Protein 8CXJ (pdb70)

InterPro domains:
  IPR003598 Immunoglobulin subtype 2 [SM00408] (158-222)
  IPR003598 Immunoglobulin subtype 2 [SM00408] (250-306)
  IPR003598 Immunoglobulin subtype 2 [SM00408] (339-403)
  IPR003599 Immunoglobulin domain subtype [SM00409] (40-141)
  IPR003599 Immunoglobulin domain subtype [SM00409] (152-234)
  IPR003599 Immunoglobulin domain subtype [SM00409] (244-318)
  IPR003599 Immunoglobulin domain subtype [SM00409] (333-415)
  IPR007110 Immunoglobulin-like domain [PS50835] (145-232)
  IPR007110 Immunoglobulin-like domain [PS50835] (237-317)
  IPR007110 Immunoglobulin-like domain [PS50835] (323-413)
  IPR013106 Immunoglobulin V-set domain [PF07686] (39-140)
  IPR013151 Immunoglobulin-like beta-sandwich domain [PF00047] (335-407)
  IPR013783 Immunoglobulin-like fold [G3DSA:2.60.40.10] (33-141)
  IPR013783 Immunoglobulin-like fold [G3DSA:2.60.40.10] (143-235)
  IPR013783 Immunoglobulin-like fold [G3DSA:2.60.40.10] (236-316)
  IPR013783 Immunoglobulin-like fold [G3DSA:2.60.40.10] (324-419)
  IPR036179 Immunoglobulin-like domain superfamily [SSF48726] (35-141)
  IPR036179 Immunoglobulin-like domain superfamily [SSF48726] (143-234)
  IPR036179 Immunoglobulin-like domain superfamily [SSF48726] (237-319)
  IPR036179 Immunoglobulin-like domain superfamily [SSF48726] (324-411)

Organism: Homo sapiens (NCBI:txid9606)

Structure (mmCIF, N/CA/C/O backbone):
data_8CXJ
#
_entry.id   8CXJ
#
_cell.length_a   76.962
_cell.length_b   76.962
_cell.length_c   334.849
_cell.angle_alpha   90.000
_cell.angle_beta   90.000
_cell.angle_gamma   90.000
#
_symmetry.space_group_name_H-M   'P 43'
#
loop_
_entity.id
_entity.type
_entity.pdbx_description
1 polymer 'Carcinoembryonic antigen-related cell adhesion molecule 1'
2 polymer 'Surface protein R28'
3 non-polymer GLYCEROL
4 non-polymer 'SULFATE ION'
5 non-polymer 'CHLORIDE ION'
6 water water
#
loop_
_atom_site.group_PDB
_atom_site.id
_atom_site.type_symbol
_atom_site.label_atom_id
_atom_site.label_alt_id
_atom_site.label_comp_id
_atom_site.label_asym_id
_atom_site.label_entity_id
_atom_site.label_seq_id
_atom_site.pdbx_PDB_ins_code
_atom_site.Cartn_x
_atom_site.Cartn_y
_atom_site.Cartn_z
_atom_site.occupancy
_atom_site.B_iso_or_equiv
_atom_site.auth_seq_id
_atom_site.auth_comp_id
_atom_site.auth_asym_id
_atom_site.auth_atom_id
_atom_site.pdbx_PDB_model_num
ATOM 1 N N . GLN A 1 3 ? 18.46661 -7.81088 51.50098 1.000 91.92039 1 GLN A N 1
ATOM 2 C CA . GLN A 1 3 ? 17.84288 -9.05667 51.06757 1.000 94.88460 1 GLN A CA 1
ATOM 3 C C . GLN A 1 3 ? 18.89252 -10.05981 50.58933 1.000 99.51142 1 GLN A C 1
ATOM 4 O O . GLN A 1 3 ? 19.01726 -11.14697 51.15453 1.000 102.55277 1 GLN A O 1
ATOM 10 N N . LEU A 1 4 ? 19.63622 -9.69432 49.54462 1.000 93.65124 2 LEU A N 1
ATOM 11 C CA . LEU A 1 4 ? 20.67827 -10.56806 49.01662 1.000 86.72970 2 LEU A CA 1
ATOM 12 C C . LEU A 1 4 ? 21.73485 -10.81568 50.08506 1.000 89.15989 2 LEU A C 1
ATOM 13 O O . LEU A 1 4 ? 22.32695 -9.87152 50.61760 1.000 92.78702 2 LEU A O 1
ATOM 18 N N . THR A 1 5 ? 21.96985 -12.08953 50.39480 1.000 91.16290 3 THR A N 1
ATOM 19 C CA . THR A 1 5 ? 22.89630 -12.47721 51.44737 1.000 92.29043 3 THR A CA 1
ATOM 20 C C . THR A 1 5 ? 23.77581 -13.62538 50.97051 1.000 93.38757 3 THR A C 1
ATOM 21 O O . THR A 1 5 ? 23.40600 -14.39802 50.08126 1.000 91.33349 3 THR A O 1
ATOM 25 N N . THR A 1 6 ? 24.95101 -13.73041 51.59074 1.000 96.14681 4 THR A N 1
ATOM 26 C CA . THR A 1 6 ? 25.91584 -14.78671 51.31761 1.000 91.07989 4 THR A CA 1
ATOM 27 C C . THR A 1 6 ? 26.30557 -15.48360 52.61446 1.000 95.53822 4 THR A C 1
ATOM 28 O O . THR A 1 6 ? 26.44048 -14.84230 53.66117 1.000 103.79971 4 THR A O 1
ATOM 32 N N . GLU A 1 7 ? 26.48643 -16.80141 52.53531 1.000 108.66993 5 GLU A N 1
ATOM 33 C CA . GLU A 1 7 ? 26.78388 -17.63967 53.69006 1.000 101.72145 5 GLU A CA 1
ATOM 34 C C . GLU A 1 7 ? 28.04463 -18.44385 53.41639 1.000 101.71319 5 GLU A C 1
ATOM 35 O O . GLU A 1 7 ? 28.13391 -19.13144 52.39452 1.000 113.36853 5 GLU A O 1
ATOM 41 N N . SER A 1 8 ? 29.01053 -18.36634 54.32770 1.000 88.32163 6 SER A N 1
ATOM 42 C CA . SER A 1 8 ? 30.24805 -19.12639 54.20343 1.000 95.49229 6 SER A CA 1
ATOM 43 C C . SER A 1 8 ? 30.05708 -20.49270 54.84967 1.000 107.47287 6 SER A C 1
ATOM 44 O O . SER A 1 8 ? 29.72953 -20.58310 56.03719 1.000 101.43827 6 SER A O 1
ATOM 47 N N . MET A 1 9 ? 30.26299 -21.55225 54.07377 1.000 113.16019 7 MET A N 1
ATOM 48 C CA . MET A 1 9 ? 30.12390 -22.91963 54.57580 1.000 108.66077 7 MET A CA 1
ATOM 49 C C . MET A 1 9 ? 31.39673 -23.71211 54.32302 1.000 101.16396 7 MET A C 1
ATOM 50 O O . MET A 1 9 ? 31.64859 -24.14326 53.18414 1.000 110.70333 7 MET A O 1
ATOM 55 N N . PRO A 1 10 ? 32.22399 -23.93965 55.34593 1.000 98.18679 8 PRO A N 1
ATOM 56 C CA . PRO A 1 10 ? 32.08239 -23.45589 56.72477 1.000 96.81364 8 PRO A CA 1
ATOM 57 C C . PRO A 1 10 ? 32.61818 -22.03780 56.87919 1.000 103.59163 8 PRO A C 1
ATOM 58 O O . PRO A 1 10 ? 33.42951 -21.59749 56.06871 1.000 105.00356 8 PRO A O 1
ATOM 62 N N . PHE A 1 11 ? 32.19583 -21.29502 57.90464 1.000 105.66590 9 PHE A N 1
ATOM 63 C CA . PHE A 1 11 ? 32.74396 -19.96145 58.11681 1.000 102.70989 9 PHE A CA 1
ATOM 64 C C . PHE A 1 11 ? 34.17896 -20.00737 58.62533 1.000 100.37851 9 PHE A C 1
ATOM 65 O O . PHE A 1 11 ? 34.93270 -19.05171 58.41269 1.000 100.03952 9 PHE A O 1
ATOM 73 N N . ASN A 1 12 ? 34.58162 -21.10346 59.25946 1.000 94.69829 10 ASN A N 1
ATOM 74 C CA . ASN A 1 12 ? 35.95904 -21.31600 59.68346 1.000 109.53582 10 ASN A CA 1
ATOM 75 C C . ASN A 1 12 ? 36.51114 -22.49516 58.90074 1.000 112.40942 10 ASN A C 1
ATOM 76 O O . ASN A 1 12 ? 36.03026 -23.62314 59.05177 1.000 119.64655 10 ASN A O 1
ATOM 81 N N . VAL A 1 13 ? 37.51235 -22.23553 58.06733 1.000 115.73102 11 VAL A N 1
ATOM 82 C CA . VAL A 1 13 ? 38.05023 -23.22611 57.14523 1.000 109.99547 11 VAL A CA 1
ATOM 83 C C . VAL A 1 13 ? 39.47676 -23.54923 57.56078 1.000 114.59397 11 VAL A C 1
ATOM 84 O O . VAL A 1 13 ? 40.27320 -22.64144 57.82762 1.000 112.56865 11 VAL A O 1
ATOM 88 N N . ALA A 1 14 ? 39.79640 -24.83814 57.62115 1.000 110.45896 12 ALA A N 1
ATOM 89 C CA . ALA A 1 14 ? 41.16800 -25.25648 57.85599 1.000 109.72387 12 ALA A CA 1
ATOM 90 C C . ALA A 1 14 ? 41.98873 -25.06652 56.58739 1.000 131.14662 12 ALA A C 1
ATOM 91 O O . ALA A 1 14 ? 41.48270 -25.20391 55.46976 1.000 130.69070 12 ALA A O 1
ATOM 93 N N . GLU A 1 15 ? 43.26505 -24.73697 56.76916 1.000 127.88928 13 GLU A N 1
ATOM 94 C CA . GLU A 1 15 ? 44.14027 -24.50313 55.62876 1.000 120.71165 13 GLU A CA 1
ATOM 95 C C . GLU A 1 15 ? 44.23603 -25.75728 54.76743 1.000 121.11541 13 GLU A C 1
ATOM 96 O O . GLU A 1 15 ? 44.55588 -26.84316 55.25975 1.000 128.21574 13 GLU A O 1
ATOM 102 N N . GLY A 1 16 ? 43.95876 -25.60164 53.47354 1.000 117.09020 14 GLY A N 1
ATOM 103 C CA . GLY A 1 16 ? 43.96110 -26.71107 52.54311 1.000 126.24614 14 GLY A CA 1
ATOM 104 C C . GLY A 1 16 ? 42.61748 -27.36530 52.29542 1.000 130.48414 14 GLY A C 1
ATOM 105 O O . GLY A 1 16 ? 42.53898 -28.27800 51.46172 1.000 116.35973 14 GLY A O 1
ATOM 106 N N . LYS A 1 17 ? 41.56251 -26.93465 52.98342 1.000 130.26642 15 LYS A N 1
ATOM 107 C CA . LYS A 1 17 ? 40.23347 -27.50658 52.81597 1.000 124.77311 15 LYS A CA 1
ATOM 108 C C . LYS A 1 17 ? 39.43855 -26.67877 51.80234 1.000 118.17670 15 LYS A C 1
ATOM 109 O O . LYS A 1 17 ? 40.01045 -25.94835 50.98862 1.000 111.70215 15 LYS A O 1
ATOM 115 N N . GLU A 1 18 ? 38.11132 -26.78156 51.84557 1.000 112.53283 16 GLU A N 1
ATOM 116 C CA . GLU A 1 18 ? 37.23285 -26.12685 50.88895 1.000 105.91467 16 GLU A CA 1
ATOM 117 C C . GLU A 1 18 ? 36.20853 -25.28166 51.63075 1.000 105.30939 16 GLU A C 1
ATOM 118 O O . GLU A 1 18 ? 35.82644 -25.59027 52.76217 1.000 108.17013 16 GLU A O 1
ATOM 124 N N . VAL A 1 19 ? 35.77016 -24.20671 50.98154 1.000 96.19871 17 VAL A N 1
ATOM 125 C CA . VAL A 1 19 ? 34.71070 -23.34972 51.50134 1.000 81.18958 17 VAL A CA 1
ATOM 126 C C . VAL A 1 19 ? 33.77847 -22.99946 50.34958 1.000 97.23151 17 VAL A C 1
ATOM 127 O O . VAL A 1 19 ? 34.23770 -22.64890 49.25702 1.000 99.47253 17 VAL A O 1
ATOM 131 N N . LEU A 1 20 ? 32.47167 -23.10967 50.58420 1.000 89.15077 18 LEU A N 1
ATOM 132 C CA . LEU A 1 20 ? 31.46300 -22.79347 49.57779 1.000 90.46151 18 LEU A CA 1
ATOM 133 C C . LEU A 1 20 ? 30.65293 -21.60356 50.07796 1.000 95.31452 18 LEU A C 1
ATOM 134 O O . LEU A 1 20 ? 29.95945 -21.70137 51.09692 1.000 111.05710 18 LEU A O 1
ATOM 139 N N . LEU A 1 21 ? 30.75749 -20.47802 49.37295 1.000 88.22249 19 LEU A N 1
ATOM 140 C CA . LEU A 1 21 ? 30.02712 -19.25764 49.71576 1.000 95.67874 19 LEU A CA 1
ATOM 141 C C . LEU A 1 21 ? 28.66603 -19.28805 49.02706 1.000 100.10039 19 LEU A C 1
ATOM 142 O O . LEU A 1 21 ? 28.54553 -18.96228 47.84258 1.000 97.78141 19 LEU A O 1
ATOM 147 N N . LEU A 1 22 ? 27.63890 -19.68900 49.77222 1.000 92.91272 20 LEU A N 1
ATOM 148 C CA . LEU A 1 22 ? 26.28501 -19.78200 49.24257 1.000 93.01090 20 LEU A CA 1
ATOM 149 C C . LEU A 1 22 ? 25.60557 -18.42253 49.15035 1.000 95.36555 20 LEU A C 1
ATOM 150 O O . LEU A 1 22 ? 25.85681 -17.51771 49.94725 1.000 98.26800 20 LEU A O 1
ATOM 155 N N . VAL A 1 23 ? 24.73107 -18.29666 48.15854 1.000 102.84733 21 VAL A N 1
ATOM 156 C CA . VAL A 1 23 ? 23.92385 -17.10640 47.92866 1.000 95.59584 21 VAL A CA 1
ATOM 157 C C . VAL A 1 23 ? 22.46796 -17.52425 48.08271 1.000 97.17479 21 VAL A C 1
ATOM 158 O O . VAL A 1 23 ? 22.08815 -18.62044 47.65590 1.000 110.83100 21 VAL A O 1
ATOM 162 N N . HIS A 1 24 ? 21.65309 -16.66751 48.70118 1.000 78.13669 22 HIS A N 1
ATOM 163 C CA . HIS A 1 24 ? 20.27396 -17.06363 48.97017 1.000 108.19320 22 HIS A CA 1
ATOM 164 C C . HIS A 1 24 ? 19.24031 -16.24142 48.20734 1.000 112.56570 22 HIS A C 1
ATOM 165 O O . HIS A 1 24 ? 18.71415 -16.70241 47.18911 1.000 128.65865 22 HIS A O 1
ATOM 172 N N . ASN A 1 25 ? 18.92964 -15.03819 48.68258 1.000 81.82897 23 ASN A N 1
ATOM 173 C CA . ASN A 1 25 ? 17.92241 -14.20298 48.03397 1.000 97.51427 23 ASN A CA 1
ATOM 174 C C . ASN A 1 25 ? 18.35451 -13.68851 46.66437 1.000 97.41556 23 ASN A C 1
ATOM 175 O O . ASN A 1 25 ? 18.44273 -12.47486 46.45188 1.000 96.46595 23 ASN A O 1
ATOM 180 N N . LEU A 1 26 ? 18.61385 -14.60194 45.73117 1.000 101.35363 24 LEU A N 1
ATOM 181 C CA . LEU A 1 26 ? 18.96309 -14.20861 44.37356 1.000 97.41619 24 LEU A CA 1
ATOM 182 C C . LEU A 1 26 ? 17.76435 -13.54618 43.69342 1.000 98.65517 24 LEU A C 1
ATOM 183 O O . LEU A 1 26 ? 16.63139 -14.01652 43.83580 1.000 110.80636 24 LEU A O 1
ATOM 188 N N . PRO A 1 27 ? 17.98156 -12.46457 42.94582 1.000 88.37659 25 PRO A N 1
ATOM 189 C CA . PRO A 1 27 ? 16.86321 -11.74154 42.32535 1.000 96.08900 25 PRO A CA 1
ATOM 190 C C . PRO A 1 27 ? 16.13406 -12.57011 41.27689 1.000 103.21642 25 PRO A C 1
ATOM 191 O O . PRO A 1 27 ? 16.53787 -13.67170 40.89751 1.000 93.67977 25 PRO A O 1
ATOM 195 N N . GLN A 1 28 ? 15.02733 -11.99540 40.80182 1.000 107.60267 26 GLN A N 1
ATOM 196 C CA . GLN A 1 28 ? 14.11287 -12.66417 39.88459 1.000 116.12207 26 GLN A CA 1
ATOM 197 C C . GLN A 1 28 ? 14.73894 -12.83088 38.50272 1.000 120.93368 26 GLN A C 1
ATOM 198 O O . GLN A 1 28 ? 15.10341 -13.94722 38.12033 1.000 119.88425 26 GLN A O 1
ATOM 204 N N . GLN A 1 29 ? 14.86195 -11.74308 37.74232 1.000 114.07181 27 GLN A N 1
ATOM 205 C CA . GLN A 1 29 ? 15.50465 -11.77181 36.43427 1.000 107.18257 27 GLN A CA 1
ATOM 206 C C . GLN A 1 29 ? 16.95430 -11.32989 36.57657 1.000 101.31701 27 GLN A C 1
ATOM 207 O O . GLN A 1 29 ? 17.23848 -10.30727 37.20915 1.000 107.12069 27 GLN A O 1
ATOM 213 N N . LEU A 1 30 ? 17.86393 -12.09588 35.97833 1.000 112.35156 28 LEU A N 1
ATOM 214 C CA . LEU A 1 30 ? 19.29035 -11.92254 36.19978 1.000 106.47294 28 LEU A CA 1
ATOM 215 C C . LEU A 1 30 ? 20.03588 -11.82927 34.87576 1.000 100.97132 28 LEU A C 1
ATOM 216 O O . LEU A 1 30 ? 19.58229 -12.32409 33.84084 1.000 103.51867 28 LEU A O 1
ATOM 221 N N . PHE A 1 31 ? 21.19795 -11.18709 34.93084 1.000 90.98268 29 PHE A N 1
ATOM 222 C CA . PHE A 1 31 ? 22.09237 -11.04670 33.78987 1.000 81.53656 29 PHE A CA 1
ATOM 223 C C . PHE A 1 31 ? 23.46189 -11.66310 34.02982 1.000 84.35465 29 PHE A C 1
ATOM 224 O O . PHE A 1 31 ? 24.05170 -12.21792 33.09922 1.000 92.49068 29 PHE A O 1
ATOM 232 N N . GLY A 1 32 ? 23.98660 -11.58269 35.24821 1.000 86.14812 30 GLY A N 1
ATOM 233 C CA . GLY A 1 32 ? 25.26000 -12.21263 35.55740 1.000 84.42882 30 GLY A CA 1
ATOM 234 C C . GLY A 1 32 ? 25.63555 -11.99821 37.00879 1.000 95.09730 30 GLY A C 1
ATOM 235 O O . GLY A 1 32 ? 25.05401 -11.16528 37.71210 1.000 94.90100 30 GLY A O 1
ATOM 236 N N . TYR A 1 33 ? 26.63236 -12.76870 37.44788 1.000 95.30111 31 TYR A N 1
ATOM 237 C CA . TYR A 1 33 ? 27.19495 -12.65262 38.78629 1.000 84.02796 31 TYR A CA 1
ATOM 238 C C . TYR A 1 33 ? 28.69268 -12.40714 38.68145 1.000 84.03028 31 TYR A C 1
ATOM 239 O O . TYR A 1 33 ? 29.33614 -12.81195 37.70911 1.000 88.71149 31 TYR A O 1
ATOM 248 N N . SER A 1 34 ? 29.24699 -11.74160 39.69091 1.000 77.50146 32 SER A N 1
ATOM 249 C CA . SER A 1 34 ? 30.68876 -11.56204 39.76955 1.000 82.47783 32 SER A CA 1
ATOM 250 C C . SER A 1 34 ? 31.11667 -11.55022 41.23011 1.000 76.70137 32 SER A C 1
ATOM 251 O O . SER A 1 34 ? 30.48527 -10.89246 42.06131 1.000 76.85236 32 SER A O 1
ATOM 254 N N . TRP A 1 35 ? 32.19147 -12.27471 41.53294 1.000 78.67478 33 TRP A N 1
ATOM 255 C CA . TRP A 1 35 ? 32.75901 -12.32641 42.87219 1.000 77.14052 33 TRP A CA 1
ATOM 256 C C . TRP A 1 35 ? 34.04749 -11.51641 42.91304 1.000 76.93142 33 TRP A C 1
ATOM 257 O O . TRP A 1 35 ? 34.85681 -11.57349 41.98331 1.000 80.65599 33 TRP A O 1
ATOM 268 N N . TYR A 1 36 ? 34.23487 -10.76570 43.99567 1.000 82.92427 34 TYR A N 1
ATOM 269 C CA . TYR A 1 36 ? 35.38545 -9.88634 44.15924 1.000 79.56307 34 TYR A CA 1
ATOM 270 C C . TYR A 1 36 ? 36.00381 -10.12043 45.52838 1.000 87.33081 34 TYR A C 1
ATOM 271 O O . TYR A 1 36 ? 35.28369 -10.21092 46.52751 1.000 87.09962 34 TYR A O 1
ATOM 280 N N . LYS A 1 37 ? 37.32932 -10.22679 45.57533 1.000 90.67808 35 LYS A N 1
ATOM 281 C CA . LYS A 1 37 ? 38.02202 -10.25221 46.85693 1.000 80.40399 35 LYS A CA 1
ATOM 282 C C . LYS A 1 37 ? 38.04055 -8.85562 47.46776 1.000 92.62357 35 LYS A C 1
ATOM 283 O O . LYS A 1 37 ? 38.41100 -7.88043 46.80589 1.000 85.72805 35 LYS A O 1
ATOM 289 N N . GLY A 1 38 ? 37.64000 -8.75817 48.72872 1.000 98.15266 36 GLY A N 1
ATOM 290 C CA . GLY A 1 38 ? 37.55225 -7.48500 49.41576 1.000 91.43284 36 GLY A CA 1
ATOM 291 C C . GLY A 1 38 ? 36.10831 -7.07253 49.64344 1.000 84.03071 36 GLY A C 1
ATOM 292 O O . GLY A 1 38 ? 35.16127 -7.79629 49.33169 1.000 81.93353 36 GLY A O 1
ATOM 293 N N . GLU A 1 39 ? 35.95924 -5.87557 50.20607 1.000 87.64606 37 GLU A N 1
ATOM 294 C CA . GLU A 1 39 ? 34.65061 -5.33141 50.53964 1.000 92.79406 37 GLU A CA 1
ATOM 295 C C . GLU A 1 39 ? 34.11920 -4.37340 49.48001 1.000 82.88223 37 GLU A C 1
ATOM 296 O O . GLU A 1 39 ? 33.08205 -3.73970 49.69865 1.000 85.16869 37 GLU A O 1
ATOM 302 N N . ARG A 1 40 ? 34.80042 -4.25197 48.34217 1.000 81.64203 38 ARG A N 1
ATOM 303 C CA . ARG A 1 40 ? 34.40752 -3.32201 47.29588 1.000 85.50585 38 ARG A CA 1
ATOM 304 C C . ARG A 1 40 ? 34.39226 -4.03489 45.95209 1.000 87.98850 38 ARG A C 1
ATOM 305 O O . ARG A 1 40 ? 35.14661 -4.98304 45.72375 1.000 74.11030 38 ARG A O 1
ATOM 313 N N . VAL A 1 41 ? 33.51666 -3.57049 45.06653 1.000 82.44537 39 VAL A N 1
ATOM 314 C CA . VAL A 1 41 ? 33.42379 -4.09179 43.70612 1.000 84.14988 39 VAL A CA 1
ATOM 315 C C . VAL A 1 41 ? 34.46272 -3.38020 42.84607 1.000 80.16215 39 VAL A C 1
ATOM 316 O O . VAL A 1 41 ? 34.30331 -2.20853 42.50032 1.000 93.38860 39 VAL A O 1
ATOM 320 N N . ASP A 1 42 ? 35.53283 -4.09124 42.50304 1.000 79.01771 40 ASP A N 1
ATOM 321 C CA . ASP A 1 42 ? 36.62475 -3.52784 41.72162 1.000 88.18402 40 ASP A CA 1
ATOM 322 C C . ASP A 1 42 ? 37.07084 -4.54222 40.68256 1.000 92.45395 40 ASP A C 1
ATOM 323 O O . ASP A 1 42 ? 37.37374 -5.68830 41.02508 1.000 89.83988 40 ASP A O 1
ATOM 328 N N . GLY A 1 43 ? 37.10973 -4.11701 39.41680 1.000 80.64468 41 GLY A N 1
ATOM 329 C CA . GLY A 1 43 ? 37.47324 -5.03121 38.34693 1.000 79.32113 41 GLY A CA 1
ATOM 330 C C . GLY A 1 43 ? 38.86160 -5.61777 38.50823 1.000 87.26811 41 GLY A C 1
ATOM 331 O O . GLY A 1 43 ? 39.12177 -6.73869 38.06265 1.000 93.23418 41 GLY A O 1
ATOM 332 N N . ASN A 1 44 ? 39.77243 -4.87357 39.14051 1.000 80.19567 42 ASN A N 1
ATOM 333 C CA . ASN A 1 44 ? 41.12159 -5.37094 39.38187 1.000 88.45032 42 ASN A CA 1
ATOM 334 C C . ASN A 1 44 ? 41.15955 -6.45167 40.45186 1.000 89.77108 42 ASN A C 1
ATOM 335 O O . ASN A 1 44 ? 42.19196 -7.11338 40.60479 1.000 91.70808 42 ASN A O 1
ATOM 340 N N . ARG A 1 45 ? 40.06401 -6.64270 41.18777 1.000 97.79582 43 ARG A N 1
ATOM 341 C CA . ARG A 1 45 ? 39.96526 -7.66684 42.21987 1.000 93.40559 43 ARG A CA 1
ATOM 342 C C . ARG A 1 45 ? 38.89145 -8.69959 41.90278 1.000 93.24809 43 ARG A C 1
ATOM 343 O O . ARG A 1 45 ? 38.49751 -9.46576 42.79160 1.000 85.13987 43 ARG A O 1
ATOM 351 N N . GLN A 1 46 ? 38.41029 -8.73617 40.66169 1.000 83.72593 44 GLN A N 1
ATOM 352 C CA . GLN A 1 46 ? 37.37802 -9.68321 40.25979 1.000 78.76710 44 GLN A CA 1
ATOM 353 C C . GLN A 1 46 ? 37.93020 -11.10298 40.26946 1.000 83.85186 44 GLN A C 1
ATOM 354 O O . GLN A 1 46 ? 38.86500 -11.42012 39.52617 1.000 80.75891 44 GLN A O 1
ATOM 360 N N . ILE A 1 47 ? 37.35528 -11.95696 41.11598 1.000 99.36765 45 ILE A N 1
ATOM 361 C CA . ILE A 1 47 ? 37.77542 -13.35370 41.15903 1.000 92.11430 45 ILE A CA 1
ATOM 362 C C . ILE A 1 47 ? 37.32187 -14.08384 39.90022 1.000 92.46181 45 ILE A C 1
ATOM 363 O O . ILE A 1 47 ? 38.13731 -14.62713 39.14633 1.000 90.03141 45 ILE A O 1
ATOM 368 N N . VAL A 1 48 ? 36.01042 -14.09992 39.65208 1.000 93.68029 46 VAL A N 1
ATOM 369 C CA . VAL A 1 48 ? 35.43140 -14.83469 38.53365 1.000 91.00239 46 VAL A CA 1
ATOM 370 C C . VAL A 1 48 ? 34.11847 -14.16378 38.14687 1.000 88.95861 46 VAL A C 1
ATOM 371 O O . VAL A 1 48 ? 33.51515 -13.43330 38.93645 1.000 93.60093 46 VAL A O 1
ATOM 375 N N . GLY A 1 49 ? 33.67569 -14.41261 36.92420 1.000 84.27045 47 GLY A N 1
ATOM 376 C CA . GLY A 1 49 ? 32.40748 -13.88108 36.44901 1.000 70.52676 47 GLY A CA 1
ATOM 377 C C . GLY A 1 49 ? 31.57683 -14.92311 35.73438 1.000 69.66668 47 GLY A C 1
ATOM 378 O O . GLY A 1 49 ? 32.10356 -15.75172 34.99392 1.000 93.39895 47 GLY A O 1
ATOM 379 N N . TYR A 1 50 ? 30.26628 -14.87691 35.97134 1.000 69.53226 48 TYR A N 1
ATOM 380 C CA . TYR A 1 50 ? 29.31276 -15.78569 35.34723 1.000 75.36674 48 TYR A CA 1
ATOM 381 C C . TYR A 1 50 ? 28.29825 -14.98086 34.55054 1.000 81.56226 48 TYR A C 1
ATOM 382 O O . TYR A 1 50 ? 27.76673 -13.98301 35.04547 1.000 90.35344 48 TYR A O 1
ATOM 391 N N . ALA A 1 51 ? 28.03722 -15.41433 33.32117 1.000 86.85738 49 ALA A N 1
ATOM 392 C CA . ALA A 1 51 ? 27.07298 -14.77408 32.43668 1.000 87.96840 49 ALA A CA 1
ATOM 393 C C . ALA A 1 51 ? 25.85779 -15.67576 32.26757 1.000 87.94616 49 ALA A C 1
ATOM 394 O O . ALA A 1 51 ? 25.99989 -16.85558 31.92803 1.000 80.88547 49 ALA A O 1
ATOM 396 N N . ILE A 1 52 ? 24.66847 -15.12079 32.51482 1.000 82.99070 50 ILE A N 1
ATOM 397 C CA . ILE A 1 52 ? 23.43949 -15.90488 32.40523 1.000 82.53326 50 ILE A CA 1
ATOM 398 C C . ILE A 1 52 ? 23.24623 -16.39128 30.97404 1.000 90.51552 50 ILE A C 1
ATOM 399 O O . ILE A 1 52 ? 22.92290 -17.56134 30.73486 1.000 96.16220 50 ILE A O 1
ATOM 404 N N . GLY A 1 53 ? 23.44122 -15.49938 30.00315 1.000 97.40746 51 GLY A N 1
ATOM 405 C CA . GLY A 1 53 ? 23.27165 -15.83484 28.60230 1.000 92.27535 51 GLY A CA 1
ATOM 406 C C . GLY A 1 53 ? 24.18387 -16.94696 28.12640 1.000 90.07094 51 GLY A C 1
ATOM 407 O O . GLY A 1 53 ? 23.70933 -18.00031 27.69131 1.000 100.54704 51 GLY A O 1
ATOM 408 N N . THR A 1 54 ? 25.49827 -16.72613 28.19946 1.000 88.89372 52 THR A N 1
ATOM 409 C CA . THR A 1 54 ? 26.45536 -17.72532 27.73838 1.000 88.39103 52 THR A CA 1
ATOM 410 C C . THR A 1 54 ? 26.53057 -18.94408 28.64693 1.000 89.92215 52 THR A C 1
ATOM 411 O O . THR A 1 54 ? 27.07439 -19.96985 28.22295 1.000 92.10141 52 THR A O 1
ATOM 415 N N . GLN A 1 55 ? 25.99871 -18.85927 29.86962 1.000 96.57192 53 GLN A N 1
ATOM 416 C CA . GLN A 1 55 ? 26.07496 -19.94900 30.84674 1.000 86.68971 53 GLN A CA 1
ATOM 417 C C . GLN A 1 55 ? 27.51644 -20.40880 31.04041 1.000 87.04205 53 GLN A C 1
ATOM 418 O O . GLN A 1 55 ? 27.78634 -21.58978 31.26969 1.000 94.16499 53 GLN A O 1
ATOM 424 N N . GLN A 1 56 ? 28.44857 -19.46450 30.95626 1.000 91.41352 54 GLN A N 1
ATOM 425 C CA . GLN A 1 56 ? 29.87364 -19.73785 31.01748 1.000 101.91314 54 GLN A CA 1
ATOM 426 C C . GLN A 1 56 ? 30.50052 -18.91829 32.13653 1.000 94.09349 54 GLN A C 1
ATOM 427 O O . GLN A 1 56 ? 29.96308 -17.89031 32.55651 1.000 92.90229 54 GLN A O 1
ATOM 433 N N . ALA A 1 57 ? 31.65650 -19.37550 32.60939 1.000 95.51795 55 ALA A N 1
ATOM 434 C CA . ALA A 1 57 ? 32.35505 -18.73837 33.71672 1.000 83.94920 55 ALA A CA 1
ATOM 435 C C . ALA A 1 57 ? 33.70673 -18.24161 33.22921 1.000 87.44381 55 ALA A C 1
ATOM 436 O O . ALA A 1 57 ? 34.49447 -19.01660 32.67857 1.000 96.32706 55 ALA A O 1
ATOM 438 N N . THR A 1 58 ? 33.96991 -16.95127 33.43387 1.000 85.08966 56 THR A N 1
ATOM 439 C CA . THR A 1 58 ? 35.20542 -16.32386 32.99823 1.000 84.54225 56 THR A CA 1
ATOM 440 C C . THR A 1 58 ? 36.04307 -15.90407 34.19392 1.000 84.22964 56 THR A C 1
ATOM 441 O O . THR A 1 58 ? 35.54627 -15.18121 35.06780 1.000 86.37254 56 THR A O 1
ATOM 445 N N . PRO A 1 59 ? 37.30004 -16.33581 34.27267 1.000 78.13105 57 PRO A N 1
ATOM 446 C CA . PRO A 1 59 ? 38.17273 -15.90601 35.37155 1.000 86.02029 57 PRO A CA 1
ATOM 447 C C . PRO A 1 59 ? 38.44769 -14.41050 35.32167 1.000 84.44526 57 PRO A C 1
ATOM 448 O O . PRO A 1 59 ? 38.10872 -13.70700 34.36815 1.000 91.39806 57 PRO A O 1
ATOM 452 N N . GLY A 1 60 ? 39.09172 -13.92654 36.37957 1.000 90.58298 58 GLY A N 1
ATOM 453 C CA . GLY A 1 60 ? 39.47802 -12.54060 36.46803 1.000 76.22234 58 GLY A CA 1
ATOM 454 C C . GLY A 1 60 ? 40.89974 -12.38159 36.96365 1.000 87.40810 58 GLY A C 1
ATOM 455 O O . GLY A 1 60 ? 41.64099 -13.35737 37.12154 1.000 92.50109 58 GLY A O 1
ATOM 456 N N . PRO A 1 61 ? 41.31084 -11.13675 37.21308 1.000 76.62655 59 PRO A N 1
ATOM 457 C CA . PRO A 1 61 ? 42.68926 -10.90174 37.67458 1.000 69.85461 59 PRO A CA 1
ATOM 458 C C . PRO A 1 61 ? 43.01951 -11.56936 38.99695 1.000 91.08479 59 PRO A C 1
ATOM 459 O O . PRO A 1 61 ? 44.18798 -11.90110 39.23363 1.000 103.30962 59 PRO A O 1
ATOM 463 N N . ALA A 1 62 ? 42.03245 -11.78245 39.86639 1.000 96.23190 60 ALA A N 1
ATOM 464 C CA . ALA A 1 62 ? 42.26797 -12.34759 41.18677 1.000 79.45304 60 ALA A CA 1
ATOM 465 C C . ALA A 1 62 ? 41.87466 -13.81943 41.27350 1.000 94.83884 60 ALA A C 1
ATOM 466 O O . ALA A 1 62 ? 41.56443 -14.30900 42.36579 1.000 94.81944 60 ALA A O 1
ATOM 468 N N . ASN A 1 63 ? 41.88219 -14.53367 40.14970 1.000 96.74584 61 ASN A N 1
ATOM 469 C CA . ASN A 1 63 ? 41.59824 -15.96329 40.13890 1.000 96.59663 61 ASN A CA 1
ATOM 470 C C . ASN A 1 63 ? 42.91036 -16.73640 40.21416 1.000 87.74103 61 ASN A C 1
ATOM 471 O O . ASN A 1 63 ? 43.79045 -16.56553 39.36285 1.000 108.01453 61 ASN A O 1
ATOM 476 N N . SER A 1 64 ? 43.04000 -17.58021 41.23508 1.000 90.68506 62 SER A N 1
ATOM 477 C CA . SER A 1 64 ? 44.18735 -18.46221 41.39367 1.000 90.76263 62 SER A CA 1
ATOM 478 C C . SER A 1 64 ? 43.91744 -19.87404 40.89398 1.000 91.48392 62 SER A C 1
ATOM 479 O O . SER A 1 64 ? 44.69740 -20.78544 41.18851 1.000 94.97963 62 SER A O 1
ATOM 482 N N . GLY A 1 65 ? 42.83516 -20.07456 40.14558 1.000 89.61346 63 GLY A N 1
ATOM 483 C CA . GLY A 1 65 ? 42.47784 -21.37685 39.63178 1.000 89.37641 63 GLY A CA 1
ATOM 484 C C . GLY A 1 65 ? 41.72472 -22.25341 40.60365 1.000 91.73949 63 GLY A C 1
ATOM 485 O O . GLY A 1 65 ? 41.16098 -23.27232 40.18423 1.000 88.19810 63 GLY A O 1
ATOM 486 N N . ARG A 1 66 ? 41.69475 -21.89907 41.88797 1.000 105.14387 64 ARG A N 1
ATOM 487 C CA . ARG A 1 66 ? 40.98096 -22.69094 42.87755 1.000 98.22883 64 ARG A CA 1
ATOM 488 C C . ARG A 1 66 ? 39.53246 -22.25201 43.03107 1.000 92.66859 64 ARG A C 1
ATOM 489 O O . ARG A 1 66 ? 38.71822 -23.01298 43.56561 1.000 95.53476 64 ARG A O 1
ATOM 497 N N . GLU A 1 67 ? 39.19935 -21.04698 42.57514 1.000 87.41581 65 GLU A N 1
ATOM 498 C CA . GLU A 1 67 ? 37.86100 -20.49101 42.71547 1.000 86.30239 65 GLU A CA 1
ATOM 499 C C . GLU A 1 67 ? 37.00916 -20.84865 41.50181 1.000 95.32527 65 GLU A C 1
ATOM 500 O O . GLU A 1 67 ? 37.45758 -20.70745 40.35960 1.000 105.08130 65 GLU A O 1
ATOM 506 N N . THR A 1 68 ? 35.78103 -21.30478 41.75317 1.000 88.90642 66 THR A N 1
ATOM 507 C CA . THR A 1 68 ? 34.84614 -21.69301 40.70073 1.000 88.20468 66 THR A CA 1
ATOM 508 C C . THR A 1 68 ? 33.44998 -21.18844 41.03290 1.000 90.78430 66 THR A C 1
ATOM 509 O O . THR A 1 68 ? 32.92289 -21.48994 42.10703 1.000 94.89559 66 THR A O 1
ATOM 513 N N . ILE A 1 69 ? 32.85277 -20.43097 40.11858 1.000 91.88837 67 ILE A N 1
ATOM 514 C CA . ILE A 1 69 ? 31.49798 -19.93176 40.29629 1.000 87.20560 67 ILE A CA 1
ATOM 515 C C . ILE A 1 69 ? 30.53404 -20.88440 39.59712 1.000 80.35982 67 ILE A C 1
ATOM 516 O O . ILE A 1 69 ? 30.90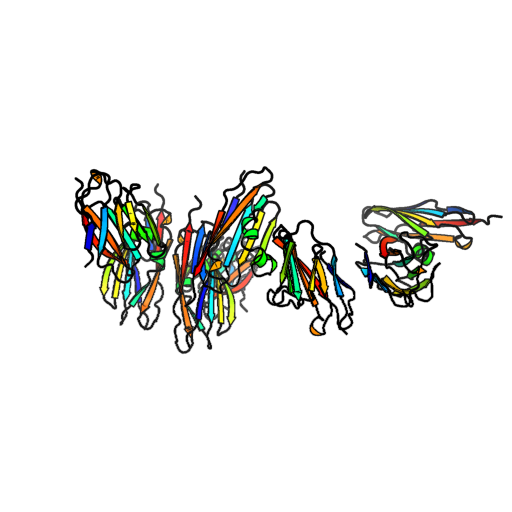071 -21.62418 38.67916 1.000 90.60085 67 ILE A O 1
ATOM 521 N N . TYR A 1 70 ? 29.28724 -20.88045 40.05081 1.000 82.26944 68 TYR A N 1
ATOM 522 C CA . TYR A 1 70 ? 28.24954 -21.79707 39.60642 1.000 77.95447 68 TYR A CA 1
ATOM 523 C C . TYR A 1 70 ? 26.98485 -21.03007 39.26093 1.000 82.83678 68 TYR A C 1
ATOM 524 O O . TYR A 1 70 ? 26.82430 -19.87151 39.66175 1.000 81.29408 68 TYR A O 1
ATOM 533 N N . PRO A 1 71 ? 26.06521 -21.64131 38.50383 1.000 86.82491 69 PRO A N 1
ATOM 534 C CA . PRO A 1 71 ? 24.84450 -20.91693 38.10814 1.000 85.54615 69 PRO A CA 1
ATOM 535 C C . PRO A 1 71 ? 23.97235 -20.47808 39.26955 1.000 97.54110 69 PRO A C 1
ATOM 536 O O . PRO A 1 71 ? 23.16706 -19.55488 39.09757 1.000 93.94359 69 PRO A O 1
ATOM 540 N N . ASN A 1 72 ? 24.10032 -21.09736 40.43925 1.000 99.01353 70 ASN A N 1
ATOM 541 C CA . ASN A 1 72 ? 23.37604 -20.65640 41.62409 1.000 72.86051 70 ASN A CA 1
ATOM 542 C C . ASN A 1 72 ? 24.06150 -19.49543 42.33493 1.000 74.59845 70 ASN A C 1
ATOM 543 O O . ASN A 1 72 ? 23.68988 -19.18434 43.47247 1.000 99.88512 70 ASN A O 1
ATOM 548 N N . ALA A 1 73 ? 25.05962 -18.87794 41.69903 1.000 88.75392 71 ALA A N 1
ATOM 549 C CA . ALA A 1 73 ? 25.85504 -17.75390 42.18865 1.000 79.23678 71 ALA A CA 1
ATOM 550 C C . ALA A 1 73 ? 26.83790 -18.15724 43.27921 1.000 76.16734 71 ALA A C 1
ATOM 551 O O . ALA A 1 73 ? 27.61789 -17.30886 43.73161 1.000 81.52881 71 ALA A O 1
ATOM 553 N N . SER A 1 74 ? 26.83704 -19.41486 43.71322 1.000 78.09966 72 SER A N 1
ATOM 554 C CA . SER A 1 74 ? 27.71794 -19.83406 44.79222 1.000 94.52432 72 SER A CA 1
ATOM 555 C C . SER A 1 74 ? 29.16469 -19.87668 44.31476 1.000 88.97112 72 SER A C 1
ATOM 556 O O . SER A 1 74 ? 29.44925 -20.07360 43.13006 1.000 81.61580 72 SER A O 1
ATOM 559 N N . LEU A 1 75 ? 30.08379 -19.68251 45.25563 1.000 86.49237 73 LEU A N 1
ATOM 560 C CA . LEU A 1 75 ? 31.51144 -19.64882 44.97333 1.000 88.71178 73 LEU A CA 1
ATOM 561 C C . LEU A 1 75 ? 32.20887 -20.73145 45.78049 1.000 89.24598 73 LEU A C 1
ATOM 562 O O . LEU A 1 75 ? 31.96305 -20.87132 46.98303 1.000 94.32168 73 LEU A O 1
ATOM 567 N N . LEU A 1 76 ? 33.07797 -21.48959 45.11952 1.000 84.37481 74 LEU A N 1
ATOM 568 C CA . LEU A 1 76 ? 33.81613 -22.57683 45.74667 1.000 90.51029 74 LEU A CA 1
ATOM 569 C C . LEU A 1 76 ? 35.30384 -22.28751 45.64756 1.000 97.98915 74 LEU A C 1
ATOM 570 O O . LEU A 1 76 ? 35.83983 -22.15082 44.54256 1.000 101.05164 74 LEU A O 1
ATOM 575 N N . ILE A 1 77 ? 35.96801 -22.20417 46.79570 1.000 88.13712 75 ILE A N 1
ATOM 576 C CA . ILE A 1 77 ? 37.41212 -22.02585 46.85546 1.000 87.90883 75 ILE A CA 1
ATOM 577 C C . ILE A 1 77 ? 37.99694 -23.30516 47.42861 1.000 92.84102 75 ILE A C 1
ATOM 578 O O . ILE A 1 77 ? 37.68091 -23.68381 48.56301 1.000 102.91706 75 ILE A O 1
ATOM 583 N N . GLN A 1 78 ? 38.83781 -23.97718 46.65173 1.000 95.52285 76 GLN A N 1
ATOM 584 C CA . GLN A 1 78 ? 39.48214 -25.18919 47.12797 1.000 94.38125 76 GLN A CA 1
ATOM 585 C C . GLN A 1 78 ? 40.92773 -24.91369 47.52233 1.000 100.69508 76 GLN A C 1
ATOM 586 O O . GLN A 1 78 ? 41.50440 -23.87864 47.18306 1.000 107.80944 76 GLN A O 1
ATOM 592 N N . ASN A 1 79 ? 41.50884 -25.87814 48.23333 1.000 104.97186 77 ASN A N 1
ATOM 593 C CA . ASN A 1 79 ? 42.85438 -25.78244 48.80197 1.000 110.65152 77 ASN A CA 1
ATOM 594 C C . ASN A 1 79 ? 43.12985 -24.36779 49.30776 1.000 118.95057 77 ASN A C 1
ATOM 595 O O . ASN A 1 79 ? 44.06316 -23.68835 48.88153 1.000 121.41929 77 ASN A O 1
ATOM 600 N N . VAL A 1 80 ? 42.27305 -23.92922 50.23354 1.000 116.95326 78 VAL A N 1
ATOM 601 C CA . VAL A 1 80 ? 42.31909 -22.54983 50.70229 1.000 116.42603 78 VAL A CA 1
ATOM 602 C C . VAL A 1 80 ? 43.65595 -22.25886 51.37048 1.000 115.80035 78 VAL A C 1
ATOM 603 O O . VAL A 1 80 ? 44.24222 -23.11434 52.04659 1.000 111.08203 78 VAL A O 1
ATOM 607 N N . THR A 1 81 ? 44.16009 -21.05070 51.15111 1.000 116.71797 79 THR A N 1
ATOM 608 C CA . THR A 1 81 ? 45.39423 -20.57967 51.75912 1.000 126.90999 79 THR A CA 1
ATOM 609 C C . THR A 1 81 ? 45.07788 -19.47264 52.75690 1.000 125.21504 79 THR A C 1
ATOM 610 O O . THR A 1 81 ? 43.93783 -19.01509 52.87300 1.000 124.99239 79 THR A O 1
ATOM 614 N N . GLN A 1 82 ? 46.10751 -19.04545 53.49152 1.000 127.82671 80 GLN A N 1
ATOM 615 C CA . GLN A 1 82 ? 45.91354 -17.97137 54.46031 1.000 135.50057 80 GLN A CA 1
ATOM 616 C C . GLN A 1 82 ? 45.53551 -16.66817 53.77019 1.000 126.63532 80 GLN A C 1
ATOM 617 O O . GLN A 1 82 ? 44.72672 -15.89465 54.29324 1.000 126.49973 80 GLN A O 1
ATOM 623 N N . ASN A 1 83 ? 46.10743 -16.40542 52.59411 1.000 124.03822 81 ASN A N 1
ATOM 624 C CA . ASN A 1 83 ? 45.77954 -15.18320 51.87143 1.000 125.12069 81 ASN A CA 1
ATOM 625 C C . ASN A 1 83 ? 44.34248 -15.16917 51.36751 1.000 119.84244 81 ASN A C 1
ATOM 626 O O . ASN A 1 83 ? 43.85132 -14.10332 50.98027 1.000 113.95642 81 ASN A O 1
ATOM 631 N N . ASP A 1 84 ? 43.66174 -16.31800 51.36186 1.000 116.95643 82 ASP A N 1
ATOM 632 C CA . ASP A 1 84 ? 42.26528 -16.37224 50.95015 1.000 112.69733 82 ASP A CA 1
ATOM 633 C C . ASP A 1 84 ? 41.31721 -15.84029 52.01593 1.000 106.66400 82 ASP A C 1
ATOM 634 O O . ASP A 1 84 ? 40.16077 -15.54075 51.70135 1.000 102.52616 82 ASP A O 1
ATOM 639 N N . THR A 1 85 ? 41.77219 -15.72432 53.26108 1.000 113.07022 83 THR A N 1
ATOM 640 C CA . THR A 1 85 ? 40.91379 -15.23409 54.32924 1.000 110.68195 83 THR A CA 1
ATOM 641 C C . THR A 1 85 ? 40.60388 -13.75544 54.12488 1.000 102.70037 83 THR A C 1
ATOM 642 O O . THR A 1 85 ? 41.35195 -13.02150 53.47245 1.000 106.90694 83 THR A O 1
ATOM 646 N N . GLY A 1 86 ? 39.47073 -13.32676 54.66649 1.000 84.65694 84 GLY A N 1
ATOM 647 C CA . GLY A 1 86 ? 39.09230 -11.93613 54.60943 1.000 99.48541 84 GLY A CA 1
ATOM 648 C C . GLY A 1 86 ? 37.70027 -11.79564 54.04647 1.000 91.90822 84 GLY A C 1
ATOM 649 O O . GLY A 1 86 ? 36.88378 -12.72129 54.11530 1.000 83.49943 84 GLY A O 1
ATOM 650 N N . PHE A 1 87 ? 37.43306 -10.62737 53.47403 1.000 88.69126 85 PHE A N 1
ATOM 651 C CA . PHE A 1 87 ? 36.11944 -10.31909 52.93411 1.000 93.21238 85 PHE A CA 1
ATOM 652 C C . PHE A 1 87 ? 36.03610 -10.65895 51.45151 1.000 93.98302 85 PHE A C 1
ATOM 653 O O . PHE A 1 87 ? 37.03942 -10.68135 50.73352 1.000 83.87886 85 PHE A O 1
ATOM 661 N N . TYR A 1 88 ? 34.81228 -10.92180 51.00388 1.000 91.16005 86 TYR A N 1
ATOM 662 C CA . TYR A 1 88 ? 34.49975 -11.21073 49.61363 1.000 81.28859 86 TYR A CA 1
ATOM 663 C C . TYR A 1 88 ? 33.21309 -10.48297 49.26430 1.000 86.36663 86 TYR A C 1
ATOM 664 O O . TYR A 1 88 ? 32.26994 -10.46905 50.05948 1.000 94.21510 86 TYR A O 1
ATOM 673 N N . THR A 1 89 ? 33.17995 -9.86639 48.08741 1.000 85.03171 87 THR A N 1
ATOM 674 C CA . THR A 1 89 ? 32.02149 -9.10397 47.64521 1.000 86.54542 87 THR A CA 1
ATOM 675 C C . THR A 1 89 ? 31.41614 -9.76452 46.41646 1.000 84.91124 87 THR A C 1
ATOM 676 O O . THR A 1 89 ? 32.13370 -10.11440 45.47358 1.000 82.33652 87 THR A O 1
ATOM 680 N N . LEU A 1 90 ? 30.09844 -9.93141 46.43531 1.000 84.01152 88 LEU A N 1
ATOM 681 C CA . LEU A 1 90 ? 29.34571 -10.48578 45.32155 1.000 81.60458 88 LEU A CA 1
ATOM 682 C C . LEU A 1 90 ? 28.43772 -9.40645 44.75320 1.000 82.41523 88 LEU A C 1
ATOM 683 O O . LEU A 1 90 ? 27.68825 -8.76555 45.49743 1.000 84.13519 88 LEU A O 1
ATOM 688 N N . GLN A 1 91 ? 28.51560 -9.19404 43.44530 1.000 80.07809 89 GLN A N 1
ATOM 689 C CA . GLN A 1 91 ? 27.61261 -8.28966 42.74994 1.000 79.35164 89 GLN A CA 1
ATOM 690 C C . GLN A 1 91 ? 26.76005 -9.08472 41.77383 1.000 82.28521 89 GLN A C 1
ATOM 691 O O . GLN A 1 91 ? 27.29068 -9.83099 40.94488 1.000 87.50488 89 GLN A O 1
ATOM 697 N N . VAL A 1 92 ? 25.44498 -8.92517 41.87844 1.000 83.23357 90 VAL A N 1
ATOM 698 C CA . VAL A 1 92 ? 24.49013 -9.57569 40.99021 1.000 82.58735 90 VAL A CA 1
ATOM 699 C C . VAL A 1 92 ? 23.95329 -8.51663 40.03990 1.000 89.00930 90 VAL A C 1
ATOM 700 O O . VAL A 1 92 ? 23.32054 -7.54646 40.47455 1.000 88.76143 90 VAL A O 1
ATOM 704 N N . ILE A 1 93 ? 24.20823 -8.69561 38.74876 1.000 92.28003 91 ILE A N 1
ATOM 705 C CA . ILE A 1 93 ? 23.71656 -7.78062 37.72547 1.000 86.95282 91 ILE A CA 1
ATOM 706 C C . ILE A 1 93 ? 22.40457 -8.32985 37.18303 1.000 86.48757 91 ILE A C 1
ATOM 707 O O . ILE A 1 93 ? 22.36786 -9.42666 36.61548 1.000 91.57785 91 ILE A O 1
ATOM 712 N N . LYS A 1 94 ? 21.32815 -7.57301 37.36440 1.000 89.47785 92 LYS A N 1
ATOM 713 C CA . LYS A 1 94 ? 20.00404 -8.00279 36.94806 1.000 91.88962 92 LYS A CA 1
ATOM 714 C C . LYS A 1 94 ? 19.75350 -7.64361 35.48582 1.000 98.57882 92 LYS A C 1
ATOM 715 O O . LYS A 1 94 ? 20.55712 -6.97573 34.83115 1.000 97.04499 92 LYS A O 1
ATOM 721 N N . SER A 1 95 ? 18.60547 -8.09570 34.97575 1.000 101.97058 93 SER A N 1
ATOM 722 C CA . SER A 1 95 ? 18.24084 -7.81322 33.59285 1.000 95.55763 93 SER A CA 1
ATOM 723 C C . SER A 1 95 ? 17.92753 -6.34092 33.36714 1.000 89.40161 93 SER A C 1
ATOM 724 O O . SER A 1 95 ? 17.98415 -5.87758 32.22335 1.000 94.54340 93 SER A O 1
ATOM 727 N N . ASP A 1 96 ? 17.59901 -5.59704 34.42474 1.000 104.33399 94 ASP A N 1
ATOM 728 C CA . ASP A 1 96 ? 17.44671 -4.15342 34.30413 1.000 102.68005 94 ASP A CA 1
ATOM 729 C C . ASP A 1 96 ? 18.78315 -3.44228 34.20132 1.000 93.51451 94 ASP A C 1
ATOM 730 O O . ASP A 1 96 ? 18.79936 -2.21249 34.08863 1.000 83.27812 94 ASP A O 1
ATOM 735 N N . LEU A 1 97 ? 19.88753 -4.18692 34.24036 1.000 85.99133 95 LEU A N 1
ATOM 736 C CA . LEU A 1 97 ? 21.24970 -3.67668 34.36166 1.000 92.46550 95 LEU A CA 1
ATOM 737 C C . LEU A 1 97 ? 21.47183 -2.93575 35.67484 1.000 94.14079 95 LEU A C 1
ATOM 738 O O . LEU A 1 97 ? 22.51838 -2.30123 35.85812 1.000 90.08574 95 LEU A O 1
ATOM 743 N N . VAL A 1 98 ? 20.50993 -3.00459 36.59191 1.000 96.69402 96 VAL A N 1
ATOM 744 C CA . VAL A 1 98 ? 20.69924 -2.56375 37.96704 1.000 99.43795 96 VAL A CA 1
ATOM 745 C C . VAL A 1 98 ? 21.32873 -3.69650 38.77024 1.000 99.26172 96 VAL A C 1
ATOM 746 O O . VAL A 1 98 ? 21.09145 -4.88372 38.51136 1.000 92.50238 96 VAL A O 1
ATOM 750 N N . ASN A 1 99 ? 22.16582 -3.33034 39.73736 1.000 95.92770 97 ASN A N 1
ATOM 751 C CA . ASN A 1 99 ? 23.01424 -4.27815 40.44634 1.000 103.18156 97 ASN A CA 1
ATOM 752 C C . ASN A 1 99 ? 22.62815 -4.38477 41.91611 1.000 104.64708 97 ASN A C 1
ATOM 753 O O . ASN A 1 99 ? 22.21811 -3.39966 42.53846 1.000 107.22946 97 ASN A O 1
ATOM 758 N N . GLU A 1 100 ? 22.75872 -5.59302 42.45818 1.000 87.71401 98 GLU A N 1
ATOM 759 C CA . GLU A 1 100 ? 22.59475 -5.86120 43.87841 1.000 85.51909 98 GLU A CA 1
ATOM 760 C C . GLU A 1 100 ? 23.89780 -6.42632 44.42135 1.000 86.99477 98 GLU A C 1
ATOM 761 O O . GLU A 1 100 ? 24.51510 -7.29597 43.80006 1.000 84.44360 98 GLU A O 1
ATOM 767 N N . GLU A 1 101 ? 24.31404 -5.93143 45.57987 1.000 92.06758 99 GLU A N 1
ATOM 768 C CA . GLU A 1 101 ? 25.59902 -6.28679 46.15858 1.000 79.66860 99 GLU A CA 1
ATOM 769 C C . GLU A 1 101 ? 25.39409 -6.95158 47.50931 1.000 81.68211 99 GLU A C 1
ATOM 770 O O . GLU A 1 101 ? 24.49401 -6.58138 48.26920 1.000 94.81963 99 GLU A O 1
ATOM 776 N N . ALA A 1 102 ? 26.24049 -7.93515 47.79490 1.000 83.82655 100 ALA A N 1
ATOM 777 C CA . ALA A 1 102 ? 26.22158 -8.65143 49.05868 1.000 81.51438 100 ALA A CA 1
ATOM 778 C C . ALA A 1 102 ? 27.64309 -9.09586 49.35532 1.000 86.84238 100 ALA A C 1
ATOM 779 O O . ALA A 1 102 ? 28.34493 -9.57989 48.46350 1.000 96.68878 100 ALA A O 1
ATOM 781 N N . THR A 1 103 ? 28.06265 -8.92939 50.60474 1.000 91.66111 101 THR A N 1
ATOM 782 C CA . THR A 1 103 ? 29.42536 -9.23444 51.01025 1.000 99.26963 101 THR A CA 1
ATOM 783 C C . THR A 1 103 ? 29.42555 -10.37109 52.02245 1.000 99.11683 101 THR A C 1
ATOM 784 O O . THR A 1 103 ? 28.53357 -10.46405 52.87302 1.000 105.97962 101 THR A O 1
ATOM 788 N N . GLY A 1 104 ? 30.41582 -11.25976 51.89447 1.000 82.33798 102 GLY A N 1
ATOM 789 C CA . GLY A 1 104 ? 30.60932 -12.32996 52.84492 1.000 90.95167 102 GLY A CA 1
ATOM 790 C C . GLY A 1 104 ? 32.07232 -12.43193 53.23878 1.000 83.95194 102 GLY A C 1
ATOM 791 O O . GLY A 1 104 ? 32.93355 -11.73408 52.69734 1.000 87.64083 102 GLY A O 1
ATOM 792 N N . GLN A 1 105 ? 32.33877 -13.31745 54.19581 1.000 81.85041 103 GLN A N 1
ATOM 793 C CA . GLN A 1 105 ? 33.69718 -13.49999 54.68656 1.000 87.14057 103 GLN A CA 1
ATOM 794 C C . GLN A 1 105 ? 33.81549 -14.86657 55.34269 1.000 84.32565 103 GLN A C 1
ATOM 795 O O . GLN A 1 105 ? 32.81819 -15.48023 55.73131 1.000 91.84415 103 GLN A O 1
ATOM 801 N N . PHE A 1 106 ? 35.05675 -15.33331 55.45593 1.000 85.54198 104 PHE A N 1
ATOM 802 C CA . PHE A 1 106 ? 35.36800 -16.53935 56.20770 1.000 88.03992 104 PHE A CA 1
ATOM 803 C C . PHE A 1 106 ? 36.78956 -16.43255 56.73919 1.000 102.27898 104 PHE A C 1
ATOM 804 O O . PHE A 1 106 ? 37.60436 -15.65150 56.24022 1.000 106.25337 104 PHE A O 1
ATOM 812 N N . HIS A 1 107 ? 37.07442 -17.22945 57.76600 1.000 106.60226 105 HIS A N 1
ATOM 813 C CA . HIS A 1 107 ? 38.34872 -17.19849 58.47012 1.000 120.02720 105 HIS A CA 1
ATOM 814 C C . HIS A 1 107 ? 39.07825 -18.51827 58.28318 1.000 116.82573 105 HIS A C 1
ATOM 815 O O . HIS A 1 107 ? 38.49515 -19.58976 58.47890 1.000 109.92568 105 HIS A O 1
ATOM 822 N N . VAL A 1 108 ? 40.34955 -18.43366 57.90316 1.000 116.23039 106 VAL A N 1
ATOM 823 C CA . VAL A 1 108 ? 41.18748 -19.60370 57.67698 1.000 128.51789 106 VAL A CA 1
ATOM 824 C C . VAL A 1 108 ? 42.06104 -19.80725 58.90665 1.000 131.52183 106 VAL A C 1
ATOM 825 O O . VAL A 1 108 ? 42.82754 -18.91441 59.28851 1.000 129.15940 106 VAL A O 1
ATOM 829 N N . TYR A 1 109 ? 41.94756 -20.97646 59.52733 1.000 119.09495 107 TYR A N 1
ATOM 830 C CA . TYR A 1 109 ? 42.77953 -21.31460 60.67591 1.000 128.32787 107 TYR A CA 1
ATOM 831 C C . TYR A 1 109 ? 43.73241 -22.45996 60.34385 1.000 134.46026 107 TYR A C 1
ATOM 832 O O . TYR A 1 109 ? 44.86356 -22.50504 60.82662 1.000 143.26955 107 TYR A O 1
ATOM 842 N N . GLN B 1 3 ? 24.07881 2.44570 -14.97284 1.000 96.21487 1 GLN C N 1
ATOM 843 C CA . GLN B 1 3 ? 23.56757 3.67878 -14.38583 1.000 107.70059 1 GLN C CA 1
ATOM 844 C C . GLN B 1 3 ? 24.69153 4.65005 -14.04431 1.000 107.24514 1 GLN C C 1
ATOM 845 O O . GLN B 1 3 ? 24.79191 5.72856 -14.62997 1.000 121.58602 1 GLN C O 1
ATOM 851 N N . LEU B 1 4 ? 25.53449 4.25458 -13.09286 1.000 105.44992 2 LEU C N 1
ATOM 852 C CA . LEU B 1 4 ? 26.65313 5.08890 -12.67301 1.000 94.92425 2 LEU C CA 1
ATOM 853 C C . LEU B 1 4 ? 27.65337 5.25521 -13.81029 1.000 100.65262 2 LEU C C 1
ATOM 854 O O . LEU B 1 4 ? 28.17516 4.26963 -14.34162 1.000 106.03194 2 LEU C O 1
ATOM 859 N N . THR B 1 5 ? 27.91772 6.50541 -14.18192 1.000 97.33385 3 THR C N 1
ATOM 860 C CA . THR B 1 5 ? 28.84600 6.82286 -15.25602 1.000 99.10942 3 THR C CA 1
ATOM 861 C C . THR B 1 5 ? 29.72356 7.98802 -14.82117 1.000 102.22408 3 THR C C 1
ATOM 862 O O . THR B 1 5 ? 29.34658 8.79615 -13.96802 1.000 95.09745 3 THR C O 1
ATOM 866 N N . THR B 1 6 ? 30.90409 8.06618 -15.42784 1.000 101.34907 4 THR C N 1
ATOM 867 C CA . THR B 1 6 ? 31.86500 9.13175 -15.18054 1.000 92.00535 4 THR C CA 1
ATOM 868 C C . THR B 1 6 ? 32.26484 9.79196 -16.49185 1.000 100.02155 4 THR C C 1
ATOM 869 O O . THR B 1 6 ? 32.41760 9.12276 -17.51874 1.000 102.88384 4 THR C O 1
ATOM 873 N N . GLU B 1 7 ? 32.43089 11.11281 -16.44497 1.000 102.16012 5 GLU C N 1
ATOM 874 C CA . GLU B 1 7 ? 32.71888 11.92498 -17.61897 1.000 94.51334 5 GLU C CA 1
ATOM 875 C C . GLU B 1 7 ? 33.96791 12.75398 -17.37398 1.000 101.18824 5 GLU C C 1
ATOM 876 O O . GLU B 1 7 ? 34.04717 13.48142 -16.37856 1.000 118.13031 5 GLU C O 1
ATOM 882 N N . SER B 1 8 ? 34.93793 12.64460 -18.27702 1.000 85.46785 6 SER C N 1
ATOM 883 C CA . SER B 1 8 ? 36.15326 13.44163 -18.19585 1.000 99.84675 6 SER C CA 1
ATOM 884 C C . SER B 1 8 ? 35.92364 14.73562 -18.96531 1.000 118.13471 6 SER C C 1
ATOM 885 O O . SER B 1 8 ? 35.67365 14.70527 -20.17543 1.000 121.39156 6 SER C O 1
ATOM 888 N N . MET B 1 9 ? 36.01793 15.86734 -18.27351 1.000 140.32166 7 MET C N 1
ATOM 889 C CA . MET B 1 9 ? 35.84575 17.17746 -18.89779 1.000 141.92442 7 MET C CA 1
ATOM 890 C C . MET B 1 9 ? 37.05376 18.04269 -18.56670 1.000 131.59654 7 MET C C 1
ATOM 891 O O . MET B 1 9 ? 37.18684 18.51932 -17.42498 1.000 136.66025 7 MET C O 1
ATOM 896 N N . PRO B 1 10 ? 37.96375 18.25810 -19.52765 1.000 110.12678 8 PRO C N 1
ATOM 897 C CA . PRO B 1 10 ? 37.95256 17.72164 -20.89544 1.000 121.02163 8 PRO C CA 1
ATOM 898 C C . PRO B 1 10 ? 38.51271 16.30516 -20.98082 1.000 123.28491 8 PRO C C 1
ATOM 899 O O . PRO B 1 10 ? 39.29529 15.87335 -20.13726 1.000 121.60095 8 PRO C O 1
ATOM 903 N N . PHE B 1 11 ? 38.11358 15.55996 -22.01374 1.000 122.16498 9 PHE C N 1
ATOM 904 C CA . PHE B 1 11 ? 38.65116 14.22315 -22.22672 1.000 111.78171 9 PHE C CA 1
ATOM 905 C C . PHE B 1 11 ? 40.08172 14.26069 -22.74547 1.000 116.39739 9 PHE C C 1
ATOM 906 O O . PHE B 1 11 ? 40.82779 13.29496 -22.55098 1.000 113.12132 9 PHE C O 1
ATOM 914 N N . ASN B 1 12 ? 40.48484 15.35694 -23.37763 1.000 109.36289 10 ASN C N 1
ATOM 915 C CA . ASN B 1 12 ? 41.85964 15.56769 -23.80971 1.000 115.03913 10 ASN C CA 1
ATOM 916 C C . ASN B 1 12 ? 42.42519 16.74010 -23.02218 1.000 125.19192 10 ASN C C 1
ATOM 917 O O . ASN B 1 12 ? 41.94918 17.87196 -23.16068 1.000 126.47778 10 ASN C O 1
ATOM 922 N N . VAL B 1 13 ? 43.43132 16.46904 -22.19672 1.000 134.12985 11 VAL C N 1
ATOM 923 C CA . VAL B 1 13 ? 43.97902 17.44882 -21.26696 1.000 133.57666 11 VAL C CA 1
ATOM 924 C C . VAL B 1 13 ? 45.40910 17.76893 -21.67450 1.000 138.61484 11 VAL C C 1
ATOM 925 O O . VAL B 1 13 ? 46.20274 16.86073 -21.94562 1.000 129.48625 11 VAL C O 1
ATOM 929 N N . ALA B 1 14 ? 45.73640 19.05623 -21.71943 1.000 144.91202 12 ALA C N 1
ATOM 930 C CA . ALA B 1 14 ? 47.11107 19.46889 -21.94888 1.000 138.71985 12 ALA C CA 1
ATOM 931 C C . ALA B 1 14 ? 47.93343 19.27573 -20.68111 1.000 136.54963 12 ALA C C 1
ATOM 932 O O . ALA B 1 14 ? 47.43185 19.42452 -19.56313 1.000 133.37458 12 ALA C O 1
ATOM 934 N N . GLU B 1 15 ? 49.20705 18.93159 -20.86403 1.000 132.10455 13 GLU C N 1
ATOM 935 C CA . GLU B 1 15 ? 50.08577 18.71012 -19.72320 1.000 123.27846 13 GLU C CA 1
ATOM 936 C C . GLU B 1 15 ? 50.20489 19.98382 -18.89531 1.000 125.62200 13 GLU C C 1
ATOM 937 O O . GLU B 1 15 ? 50.54400 21.05110 -19.41512 1.000 131.79800 13 GLU C O 1
ATOM 943 N N . GLY B 1 16 ? 49.92514 19.86655 -17.60002 1.000 113.71172 14 GLY C N 1
ATOM 944 C CA . GLY B 1 16 ? 49.93619 21.00449 -16.70850 1.000 119.97915 14 GLY C CA 1
ATOM 945 C C . GLY B 1 16 ? 48.59687 21.68178 -16.51900 1.000 126.30061 14 GLY C C 1
ATOM 946 O O . GLY B 1 16 ? 48.50301 22.61498 -15.71091 1.000 120.36128 14 GLY C O 1
ATOM 947 N N . LYS B 1 17 ? 47.56079 21.24449 -17.22848 1.000 129.00441 15 LYS C N 1
ATOM 948 C CA . LYS B 1 17 ? 46.23604 21.83801 -17.12064 1.000 128.18920 15 LYS C CA 1
ATOM 949 C C . LYS B 1 17 ? 45.41977 21.03451 -16.10317 1.000 117.19045 15 LYS C C 1
ATOM 950 O O . LYS B 1 17 ? 45.98062 20.33194 -15.25821 1.000 111.42597 15 LYS C O 1
ATOM 956 N N . GLU B 1 18 ? 44.09335 21.12544 -16.16943 1.000 118.99343 16 GLU C N 1
ATOM 957 C CA . GLU B 1 18 ? 43.20815 20.49425 -15.20343 1.000 104.65378 16 GLU C CA 1
ATOM 958 C C . GLU B 1 18 ? 42.18305 19.62699 -15.91898 1.000 106.98957 16 GLU C C 1
ATOM 959 O O . GLU B 1 18 ? 41.80560 19.89548 -17.06216 1.000 129.71966 16 GLU C O 1
ATOM 965 N N . VAL B 1 19 ? 41.73757 18.57932 -15.23020 1.000 100.86089 17 VAL C N 1
ATOM 966 C CA . VAL B 1 19 ? 40.68519 17.69671 -15.72156 1.000 92.58978 17 VAL C CA 1
ATOM 967 C C . VAL B 1 19 ? 39.73254 17.40107 -14.57108 1.000 104.34099 17 VAL C C 1
ATOM 968 O O . VAL B 1 19 ? 40.17002 17.12230 -13.44930 1.000 106.81013 17 VAL C O 1
ATOM 972 N N . LEU B 1 20 ? 38.43184 17.48346 -14.84159 1.000 99.71914 18 LEU C N 1
ATOM 973 C CA . LEU B 1 20 ? 37.39786 17.21451 -13.84875 1.000 98.74577 18 LEU C CA 1
ATOM 974 C C . LEU B 1 20 ? 36.61434 15.98396 -14.28216 1.000 102.35609 18 LEU C C 1
ATOM 975 O O . LEU B 1 20 ? 35.91539 16.01231 -15.30107 1.000 114.77001 18 LEU C O 1
ATOM 980 N N . LEU B 1 21 ? 36.72288 14.91114 -13.50408 1.000 98.05515 19 LEU C N 1
ATOM 981 C CA . LEU B 1 21 ? 35.98398 13.68071 -13.77227 1.000 90.64893 19 LEU C CA 1
ATOM 982 C C . LEU B 1 21 ? 34.62790 13.79684 -13.08706 1.000 99.07304 19 LEU C C 1
ATOM 983 O O . LEU B 1 21 ? 34.49498 13.52981 -11.88988 1.000 101.48310 19 LEU C O 1
ATOM 988 N N . LEU B 1 22 ? 33.61906 14.20380 -13.84989 1.000 97.10025 20 LEU C N 1
ATOM 989 C CA . LEU B 1 22 ? 32.27236 14.35579 -13.32319 1.000 98.48668 20 LEU C CA 1
ATOM 990 C C . LEU B 1 22 ? 31.60060 12.99287 -13.19899 1.000 89.26974 20 LEU C C 1
ATOM 991 O O . LEU B 1 22 ? 31.85289 12.08010 -13.99036 1.000 97.52698 20 LEU C O 1
ATOM 996 N N . VAL B 1 23 ? 30.74254 12.85514 -12.19061 1.000 88.88653 21 VAL C N 1
ATOM 997 C CA . VAL B 1 23 ? 30.04358 11.60346 -11.92617 1.000 95.76467 21 VAL C CA 1
ATOM 998 C C . VAL B 1 23 ? 28.54490 11.82146 -12.08032 1.000 102.31367 21 VAL C C 1
ATOM 999 O O . VAL B 1 23 ? 27.99853 12.82121 -11.60001 1.000 114.79385 21 VAL C O 1
ATOM 1003 N N . HIS B 1 24 ? 27.88410 10.88162 -12.75460 1.000 99.70827 22 HIS C N 1
ATOM 1004 C CA . HIS B 1 24 ? 26.45533 10.95459 -13.01329 1.000 110.31781 22 HIS C CA 1
ATOM 1005 C C . HIS B 1 24 ? 25.74738 9.74017 -12.42340 1.000 110.90272 22 HIS C C 1
ATOM 1006 O O . HIS B 1 24 ? 26.33127 8.65892 -12.29940 1.000 101.51614 22 HIS C O 1
ATOM 1013 N N . ASN B 1 25 ? 24.47735 9.93867 -12.06366 1.000 121.34309 23 ASN C N 1
ATOM 1014 C CA . ASN B 1 25 ? 23.60661 8.89863 -11.50893 1.000 117.37979 23 ASN C CA 1
ATOM 1015 C C . ASN B 1 25 ? 24.16433 8.31504 -10.20676 1.000 110.22675 23 ASN C C 1
ATOM 1016 O O . ASN B 1 25 ? 24.38893 7.10984 -10.07701 1.000 109.00241 23 ASN C O 1
ATOM 1021 N N . LEU B 1 26 ? 24.38462 9.19649 -9.23677 1.000 111.74066 24 LEU C N 1
ATOM 1022 C CA . LEU B 1 26 ? 24.79475 8.75134 -7.91087 1.000 107.25977 24 LEU C CA 1
ATOM 1023 C C . LEU B 1 26 ? 23.63241 8.05709 -7.20013 1.000 106.81243 24 LEU C C 1
ATOM 1024 O O . LEU B 1 26 ? 22.48279 8.49154 -7.32051 1.000 112.49265 24 LEU C O 1
ATOM 1029 N N . PRO B 1 27 ? 23.89613 6.98103 -6.45861 1.000 102.93740 25 PRO C N 1
ATOM 1030 C CA . PRO B 1 27 ? 22.81301 6.25478 -5.77815 1.000 105.32484 25 PRO C CA 1
ATOM 1031 C C . PRO B 1 27 ? 22.12157 7.10434 -4.71801 1.000 108.25609 25 PRO C C 1
ATOM 1032 O O . PRO B 1 27 ? 22.52868 8.22199 -4.39805 1.000 94.63855 25 PRO C O 1
ATOM 1036 N N . GLN B 1 28 ? 21.03416 6.55211 -4.17667 1.000 107.70267 26 GLN C N 1
ATOM 1037 C CA . GLN B 1 28 ? 20.16057 7.26700 -3.25040 1.000 107.99265 26 GLN C CA 1
ATOM 1038 C C . GLN B 1 28 ? 20.82347 7.49200 -1.89046 1.000 116.30922 26 GLN C C 1
ATOM 1039 O O . GLN B 1 28 ? 21.18790 8.62775 -1.57098 1.000 111.23920 26 GLN C O 1
ATOM 1045 N N . GLN B 1 29 ? 20.98565 6.44507 -1.08292 1.000 112.81002 27 GLN C N 1
ATOM 1046 C CA . GLN B 1 29 ? 21.68378 6.55948 0.19206 1.000 104.68708 27 GLN C CA 1
ATOM 1047 C C . GLN B 1 29 ? 23.14289 6.16996 -0.00306 1.000 91.37068 27 GLN C C 1
ATOM 1048 O O . GLN B 1 29 ? 23.44485 5.17112 -0.66096 1.000 97.85510 27 GLN C O 1
ATOM 1054 N N . LEU B 1 30 ? 24.04892 6.96469 0.56361 1.000 89.78731 28 LEU C N 1
ATOM 1055 C CA . LEU B 1 30 ? 25.46868 6.82706 0.27878 1.000 89.10710 28 LEU C CA 1
ATOM 1056 C C . LEU B 1 30 ? 26.25646 6.68623 1.57323 1.000 97.82711 28 LEU C C 1
ATOM 1057 O O . LEU B 1 30 ? 25.84143 7.16749 2.63113 1.000 101.73175 28 LEU C O 1
ATOM 1062 N N . PHE B 1 31 ? 27.40378 6.02217 1.47346 1.000 91.77900 29 PHE C N 1
ATOM 1063 C CA . PHE B 1 31 ? 28.31476 5.84103 2.59613 1.000 75.14220 29 PHE C CA 1
ATOM 1064 C C . PHE B 1 31 ? 29.70061 6.41029 2.33789 1.000 87.24508 29 PHE C C 1
ATOM 1065 O O . PHE B 1 31 ? 30.31981 6.95286 3.25747 1.000 96.13605 29 PHE C O 1
ATOM 1073 N N . GLY B 1 32 ? 30.20427 6.30647 1.11361 1.000 92.55406 30 GLY C N 1
ATOM 1074 C CA . GLY B 1 32 ? 31.49428 6.88623 0.78396 1.000 86.03638 30 GLY C CA 1
ATOM 1075 C C . GLY B 1 32 ? 31.83117 6.64929 -0.67158 1.000 86.76951 30 GLY C C 1
ATOM 1076 O O . GLY B 1 32 ? 31.20752 5.83069 -1.35495 1.000 84.66378 30 GLY C O 1
ATOM 1077 N N . TYR B 1 33 ? 32.84427 7.38161 -1.13693 1.000 90.60057 31 TYR C N 1
ATOM 1078 C CA . TYR B 1 33 ? 33.36047 7.23778 -2.49077 1.000 80.74702 31 TYR C CA 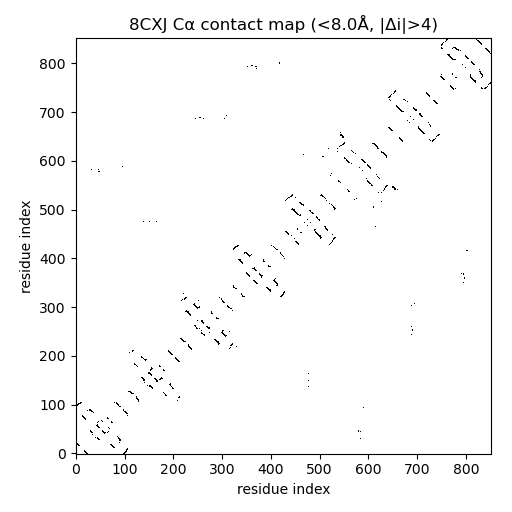1
ATOM 1079 C C . TYR B 1 33 ? 34.85170 6.94499 -2.43392 1.000 79.03208 31 TYR C C 1
ATOM 1080 O O . TYR B 1 33 ? 35.53802 7.32118 -1.48072 1.000 79.66173 31 TYR C O 1
ATOM 1089 N N . SER B 1 34 ? 35.34973 6.27330 -3.46852 1.000 80.48400 32 SER C N 1
ATOM 1090 C CA . SER B 1 34 ? 36.78117 6.05539 -3.61435 1.000 83.42705 32 SER C CA 1
ATOM 1091 C C . SER B 1 34 ? 37.15665 6.07163 -5.08914 1.000 85.30904 32 SER C C 1
ATOM 1092 O O . SER B 1 34 ? 36.46603 5.47617 -5.92156 1.000 80.06996 32 SER C O 1
ATOM 1095 N N . TRP B 1 35 ? 38.24516 6.77151 -5.40144 1.000 78.71787 33 TRP C N 1
ATOM 1096 C CA . TRP B 1 35 ? 38.80397 6.82218 -6.74381 1.000 81.99868 33 TRP C CA 1
ATOM 1097 C C . TRP B 1 35 ? 40.07383 5.98530 -6.79635 1.000 86.36238 33 TRP C C 1
ATOM 1098 O O . TRP B 1 35 ? 40.89277 6.02546 -5.87360 1.000 88.54911 33 TRP C O 1
ATOM 1109 N N . TYR B 1 36 ? 40.23861 5.23822 -7.88472 1.000 80.96919 34 TYR C N 1
ATOM 1110 C CA . TYR B 1 36 ? 41.37393 4.34298 -8.06376 1.000 85.53636 34 TYR C CA 1
ATOM 1111 C C . TYR B 1 36 ? 41.98916 4.57113 -9.43395 1.000 87.98654 34 TYR C C 1
ATOM 1112 O O . TYR B 1 36 ? 41.26769 4.67296 -10.43104 1.000 97.25502 34 TYR C O 1
ATOM 1121 N N . LYS B 1 37 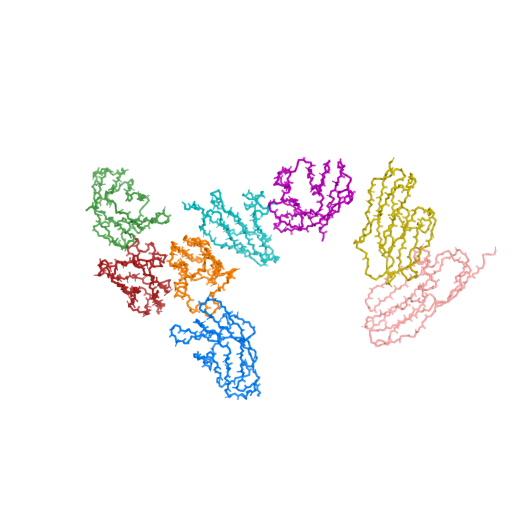? 43.31544 4.66295 -9.48047 1.000 86.44288 35 LYS C N 1
ATOM 1122 C CA . LYS B 1 37 ? 44.00903 4.66715 -10.75997 1.000 90.03570 35 LYS C CA 1
ATOM 1123 C C . LYS B 1 37 ? 44.01025 3.25974 -11.34354 1.000 98.01895 35 LYS C C 1
ATOM 1124 O O . LYS B 1 37 ? 44.36374 2.29253 -10.66127 1.000 94.23517 35 LYS C O 1
ATOM 1130 N N . GLY B 1 38 ? 43.61272 3.14546 -12.60250 1.000 98.52715 36 GLY C N 1
ATOM 1131 C CA . GLY B 1 38 ? 43.49184 1.86384 -13.26771 1.000 93.99932 36 GLY C CA 1
ATOM 1132 C C . GLY B 1 38 ? 42.03619 1.49762 -13.50092 1.000 90.23129 36 GLY C C 1
ATOM 1133 O O . GLY B 1 38 ? 41.11152 2.24929 -13.18844 1.000 92.40606 36 GLY C O 1
ATOM 1134 N N . GLU B 1 39 ? 41.84961 0.30584 -14.06066 1.000 88.31741 37 GLU C N 1
ATOM 1135 C CA . GLU B 1 39 ? 40.52607 -0.18747 -14.41145 1.000 92.77938 37 GLU C CA 1
ATOM 1136 C C . GLU B 1 39 ? 39.94713 -1.12051 -13.35854 1.000 89.22645 37 GLU C C 1
ATOM 1137 O O . GLU B 1 39 ? 38.87855 -1.69933 -13.57720 1.000 98.22593 37 GLU C O 1
ATOM 1143 N N . ARG B 1 40 ? 40.61878 -1.27522 -12.22348 1.000 89.20727 38 ARG C N 1
ATOM 1144 C CA . ARG B 1 40 ? 40.18801 -2.19803 -11.18845 1.000 84.07015 38 ARG C CA 1
ATOM 1145 C C . ARG B 1 40 ? 40.18988 -1.48289 -9.84711 1.000 86.78063 38 ARG C C 1
ATOM 1146 O O . ARG B 1 40 ? 40.98500 -0.56826 -9.61500 1.000 80.84593 38 ARG C O 1
ATOM 1154 N N . VAL B 1 41 ? 39.29170 -1.90776 -8.96348 1.000 83.88939 39 VAL C N 1
ATOM 1155 C CA . VAL B 1 41 ? 39.24145 -1.36826 -7.60875 1.000 87.22582 39 VAL C CA 1
ATOM 1156 C C . VAL B 1 41 ? 40.27337 -2.12186 -6.77313 1.000 88.41209 39 VAL C C 1
ATOM 1157 O O . VAL B 1 41 ? 40.09076 -3.29645 -6.44337 1.000 97.32727 39 VAL C O 1
ATOM 1161 N N . ASP B 1 42 ? 41.37887 -1.45093 -6.45713 1.000 81.90778 40 ASP C N 1
ATOM 1162 C CA . ASP B 1 42 ? 42.47395 -2.04843 -5.70652 1.000 89.25098 40 ASP C CA 1
ATOM 1163 C C . ASP B 1 42 ? 42.95665 -1.04228 -4.67629 1.000 101.97416 40 ASP C C 1
ATOM 1164 O O . ASP B 1 42 ? 43.30639 0.08742 -5.02867 1.000 100.57811 40 ASP C O 1
ATOM 1169 N N . GLY B 1 43 ? 42.99292 -1.46470 -3.41001 1.000 94.59625 41 GLY C N 1
ATOM 1170 C CA . GLY B 1 43 ? 43.36292 -0.55425 -2.33964 1.000 78.55641 41 GLY C CA 1
ATOM 1171 C C . GLY B 1 43 ? 44.75341 0.02781 -2.49297 1.000 83.36539 41 GLY C C 1
ATOM 1172 O O . GLY B 1 43 ? 45.00975 1.15212 -2.05532 1.000 87.62280 41 GLY C O 1
ATOM 1173 N N . ASN B 1 44 ? 45.66602 -0.71570 -3.12309 1.000 86.34738 42 ASN C N 1
ATOM 1174 C CA . ASN B 1 44 ? 47.02081 -0.21905 -3.33164 1.000 79.70416 42 ASN C CA 1
ATOM 1175 C C . ASN B 1 44 ? 47.08435 0.89232 -4.36827 1.000 86.26972 42 ASN C C 1
ATOM 1176 O O . ASN B 1 44 ? 48.12608 1.54595 -4.48609 1.000 89.18448 42 ASN C O 1
ATOM 1181 N N . ARG B 1 45 ? 46.00441 1.12155 -5.11759 1.000 94.37805 43 ARG C N 1
ATOM 1182 C CA . ARG B 1 45 ? 45.95292 2.18469 -6.11376 1.000 96.12866 43 ARG C CA 1
ATOM 1183 C C . ARG B 1 45 ? 44.87528 3.21606 -5.79490 1.000 93.03357 43 ARG C C 1
ATOM 1184 O O . ARG B 1 45 ? 44.50170 4.00643 -6.66718 1.000 86.00707 43 ARG C O 1
ATOM 1192 N N . GLN B 1 46 ? 44.36256 3.21927 -4.56514 1.000 94.13037 44 GLN C N 1
ATOM 1193 C CA . GLN B 1 46 ? 43.33437 4.17703 -4.17695 1.000 88.46021 44 GLN C CA 1
ATOM 1194 C C . GLN B 1 46 ? 43.91773 5.58184 -4.15866 1.000 88.19158 44 GLN C C 1
ATOM 1195 O O . GLN B 1 46 ? 44.80382 5.88145 -3.35297 1.000 99.65229 44 GLN C O 1
ATOM 1201 N N . ILE B 1 47 ? 43.40473 6.45175 -5.02686 1.000 87.88841 45 ILE C N 1
ATOM 1202 C CA . ILE B 1 47 ? 43.85989 7.83775 -5.03701 1.000 85.85565 45 ILE C CA 1
ATOM 1203 C C . ILE B 1 47 ? 43.38244 8.55779 -3.78428 1.000 91.38125 45 ILE C C 1
ATOM 1204 O O . ILE B 1 47 ? 44.18132 9.09725 -3.01107 1.000 92.22882 45 ILE C O 1
ATOM 1209 N N . VAL B 1 48 ? 42.07030 8.56693 -3.55833 1.000 90.35184 46 VAL C N 1
ATOM 1210 C CA . VAL B 1 48 ? 41.48814 9.29811 -2.44279 1.000 84.92922 46 VAL C CA 1
ATOM 1211 C C . VAL B 1 48 ? 40.18958 8.61366 -2.03974 1.000 88.57810 46 VAL C C 1
ATOM 1212 O O . VAL B 1 48 ? 39.58729 7.86664 -2.81405 1.000 85.92995 46 VAL C O 1
ATOM 1216 N N . GLY B 1 49 ? 39.77010 8.86402 -0.81276 1.000 91.90006 47 GLY C N 1
ATOM 1217 C CA . GLY B 1 49 ? 38.50759 8.34356 -0.31489 1.000 74.53337 47 GLY C CA 1
ATOM 1218 C C . GLY B 1 49 ? 37.73420 9.42906 0.39753 1.000 69.96203 47 GLY C C 1
ATOM 1219 O O . GLY B 1 49 ? 38.30916 10.25155 1.10834 1.000 89.05461 47 GLY C O 1
ATOM 1220 N N . TYR B 1 50 ? 36.42101 9.43061 0.18996 1.000 72.48645 48 TYR C N 1
ATOM 1221 C CA . TYR B 1 50 ? 35.52749 10.40503 0.79837 1.000 73.74890 48 TYR C CA 1
ATOM 1222 C C . TYR B 1 50 ? 34.51143 9.66421 1.65155 1.000 84.16607 48 TYR C C 1
ATOM 1223 O O . TYR B 1 50 ? 33.94572 8.65929 1.21187 1.000 85.07096 48 TYR C O 1
ATOM 1232 N N . ALA B 1 51 ? 34.28934 10.15256 2.86766 1.000 86.52463 49 ALA C N 1
ATOM 1233 C CA . ALA B 1 51 ? 33.33442 9.55846 3.79299 1.000 91.59277 49 ALA C CA 1
ATOM 1234 C C . ALA B 1 51 ? 32.12442 10.47071 3.93190 1.000 93.24523 49 ALA C C 1
ATOM 1235 O O . ALA B 1 51 ? 32.27069 11.65779 4.24187 1.000 88.16299 49 ALA C O 1
ATOM 1237 N N . ILE B 1 52 ? 30.93369 9.91304 3.69936 1.000 93.08660 50 ILE C N 1
ATOM 1238 C CA . ILE B 1 52 ? 29.71013 10.70950 3.76735 1.000 87.66945 50 ILE C CA 1
ATOM 1239 C C . ILE B 1 52 ? 29.49691 11.23997 5.18086 1.000 104.12869 50 ILE C C 1
ATOM 1240 O O . ILE B 1 52 ? 29.18890 12.42151 5.37960 1.000 110.84594 50 ILE C O 1
ATOM 1245 N N . GLY B 1 53 ? 29.66175 10.37558 6.18193 1.000 105.17145 51 GLY C N 1
ATOM 1246 C CA . GLY B 1 53 ? 29.46328 10.75529 7.56784 1.000 95.68850 51 GLY C CA 1
ATOM 1247 C C . GLY B 1 53 ? 30.37172 11.87523 8.03125 1.000 102.98155 51 GLY C C 1
ATOM 1248 O O . GLY B 1 53 ? 29.89663 12.94271 8.43118 1.000 122.11978 51 GLY C O 1
ATOM 1249 N N . THR B 1 54 ? 31.68477 11.64248 7.98896 1.000 94.16893 52 THR C N 1
ATOM 1250 C CA . THR B 1 54 ? 32.64214 12.64629 8.43715 1.000 94.20940 52 THR C CA 1
ATOM 1251 C C . THR B 1 54 ? 32.73691 13.83624 7.49108 1.000 98.60177 52 THR C C 1
ATOM 1252 O O . THR B 1 54 ? 33.30015 14.86538 7.88066 1.000 93.77115 52 THR C O 1
ATOM 1256 N N . GLN B 1 55 ? 32.20126 13.71990 6.27138 1.000 102.04985 53 GLN C N 1
ATOM 1257 C CA . GLN B 1 55 ? 32.29220 14.76947 5.25071 1.000 89.89881 53 GLN C CA 1
ATOM 1258 C C . GLN B 1 55 ? 33.73970 15.19177 5.01716 1.000 89.21829 53 GLN C C 1
ATOM 1259 O O . GLN B 1 55 ? 34.03011 16.35876 4.74460 1.000 91.79240 53 GLN C O 1
ATOM 1265 N N . GLN B 1 56 ? 34.65527 14.23314 5.12326 1.000 89.68446 54 GLN C N 1
ATOM 1266 C CA . GLN B 1 56 ? 36.08186 14.47715 4.99167 1.000 95.52476 54 GLN C CA 1
ATOM 1267 C C . GLN B 1 56 ? 36.65260 13.57104 3.91157 1.000 93.61882 54 GLN C C 1
ATOM 1268 O O . GLN B 1 56 ? 36.08740 12.52484 3.58318 1.000 77.94899 54 GLN C O 1
ATOM 1274 N N . ALA B 1 57 ? 37.79478 13.98211 3.37040 1.000 93.44586 55 ALA C N 1
ATOM 1275 C CA . ALA B 1 57 ? 38.45172 13.27535 2.28135 1.000 85.08874 55 ALA C CA 1
ATOM 1276 C C . ALA B 1 57 ? 39.81362 12.79735 2.75613 1.000 85.25240 55 ALA C C 1
ATOM 1277 O O . ALA B 1 57 ? 40.61654 13.59345 3.25121 1.000 85.00743 55 ALA C O 1
ATOM 1279 N N . THR B 1 58 ? 40.06774 11.49965 2.60623 1.000 85.03617 56 THR C N 1
ATOM 1280 C CA . THR B 1 58 ? 41.31656 10.89862 3.04790 1.000 79.67827 56 THR C CA 1
ATOM 1281 C C . THR B 1 58 ? 42.12464 10.44288 1.84396 1.000 89.28486 56 THR C C 1
ATOM 1282 O O . THR B 1 58 ? 41.60604 9.67922 1.01551 1.000 93.95305 56 THR C O 1
ATOM 1286 N N . PRO B 1 59 ? 43.37340 10.87757 1.69432 1.000 84.17241 57 PRO C N 1
ATOM 1287 C CA . PRO B 1 59 ? 44.19703 10.39321 0.58176 1.000 85.70650 57 PRO C CA 1
ATOM 1288 C C . PRO B 1 59 ? 44.50745 8.91064 0.72858 1.000 84.35133 57 PRO C C 1
ATOM 1289 O O . PRO B 1 59 ? 44.26592 8.28337 1.76156 1.000 90.22840 57 PRO C O 1
ATOM 1293 N N . GLY B 1 60 ? 45.05637 8.34920 -0.34270 1.000 92.83478 58 GLY C N 1
ATOM 1294 C CA . GLY B 1 60 ? 45.49329 6.97453 -0.34624 1.000 89.52074 58 GLY C CA 1
ATOM 1295 C C . GLY B 1 60 ? 46.82636 6.83185 -1.04743 1.000 82.18733 58 GLY C C 1
ATOM 1296 O O . GLY B 1 60 ? 47.47127 7.82160 -1.40147 1.000 90.24249 58 GLY C O 1
ATOM 1297 N N . PRO B 1 61 ? 47.28580 5.59715 -1.23145 1.000 75.01148 59 PRO C N 1
ATOM 1298 C CA . PRO B 1 61 ? 48.54481 5.38838 -1.95654 1.000 94.04634 59 PRO C CA 1
ATOM 1299 C C . PRO B 1 61 ? 48.44149 5.87803 -3.39610 1.000 112.06880 59 PRO C C 1
ATOM 1300 O O . PRO B 1 61 ? 47.36505 5.89259 -3.99575 1.000 112.11850 59 PRO C O 1
ATOM 1304 N N . ALA B 1 62 ? 49.58419 6.29073 -3.94556 1.000 146.06300 60 ALA C N 1
ATOM 1305 C CA . ALA B 1 62 ? 49.68117 6.87324 -5.28489 1.000 158.86644 60 ALA C CA 1
ATOM 1306 C C . ALA B 1 62 ? 48.86903 8.15905 -5.41969 1.000 147.96136 60 ALA C C 1
ATOM 1307 O O . ALA B 1 62 ? 48.45775 8.52677 -6.52580 1.000 147.85185 60 ALA C O 1
ATOM 1309 N N . ASN B 1 63 ? 48.62267 8.84281 -4.30535 1.000 97.38665 61 ASN C N 1
ATOM 1310 C CA . ASN B 1 63 ? 47.96607 10.14311 -4.30604 1.000 95.17231 61 ASN C CA 1
ATOM 1311 C C . ASN B 1 63 ? 49.02432 11.23749 -4.28670 1.000 97.95634 61 ASN C C 1
ATOM 1312 O O . ASN B 1 63 ? 49.86195 11.28210 -3.37862 1.000 114.50445 61 ASN C O 1
ATOM 1317 N N . SER B 1 64 ? 48.98997 12.11029 -5.28484 1.000 101.07356 62 SER C N 1
ATOM 1318 C CA . SER B 1 64 ? 49.83393 13.29013 -5.31122 1.000 98.51541 62 SER C CA 1
ATOM 1319 C C . SER B 1 64 ? 49.02604 14.48270 -4.81016 1.000 101.29330 62 SER C C 1
ATOM 1320 O O . SER B 1 64 ? 47.83665 14.37819 -4.50457 1.000 109.60711 62 SER C O 1
ATOM 1323 N N . GLY B 1 65 ? 49.67997 15.63707 -4.72608 1.000 95.10282 63 GLY C N 1
ATOM 1324 C CA . GLY B 1 65 ? 48.98640 16.83688 -4.29369 1.000 113.33237 63 GLY C CA 1
ATOM 1325 C C . GLY B 1 65 ? 47.92731 17.33205 -5.25741 1.000 118.10959 63 GLY C C 1
ATOM 1326 O O . GLY B 1 65 ? 47.16244 18.23431 -4.89797 1.000 115.46024 63 GLY C O 1
ATOM 1327 N N . ARG B 1 66 ? 47.84995 16.74850 -6.45496 1.000 108.26670 64 ARG C N 1
ATOM 1328 C CA . ARG B 1 66 ? 46.98823 17.25754 -7.51152 1.000 93.12630 64 ARG C CA 1
ATOM 1329 C C . ARG B 1 66 ? 45.55623 16.73308 -7.47712 1.000 98.16547 64 ARG C C 1
ATOM 1330 O O . ARG B 1 66 ? 44.66666 17.38561 -8.03522 1.000 102.52707 64 ARG C O 1
ATOM 1338 N N . GLU B 1 67 ? 45.29833 15.59596 -6.83675 1.000 87.31759 65 GLU C N 1
ATOM 1339 C CA . GLU B 1 67 ? 43.96829 14.99563 -6.85423 1.000 88.81329 65 GLU C CA 1
ATOM 1340 C C . GLU B 1 67 ? 43.13140 15.46456 -5.66714 1.000 93.82205 65 GLU C C 1
ATOM 1341 O O . GLU B 1 67 ? 43.60615 15.46412 -4.52722 1.000 107.86273 65 GLU C O 1
ATOM 1347 N N . THR B 1 68 ? 41.88518 15.85960 -5.94114 1.000 90.05969 66 THR C N 1
ATOM 1348 C CA . THR B 1 68 ? 40.94861 16.32879 -4.91922 1.000 92.18564 66 THR C CA 1
ATOM 1349 C C . THR B 1 68 ? 39.55902 15.77429 -5.20562 1.000 88.42853 66 THR C C 1
ATOM 1350 O O . THR B 1 68 ? 39.02339 15.98521 -6.29767 1.000 104.43401 66 THR C O 1
ATOM 1354 N N . ILE B 1 69 ? 38.97433 15.07253 -4.23736 1.000 90.66410 67 ILE C N 1
ATOM 1355 C CA . ILE B 1 69 ? 37.62026 14.54706 -4.36615 1.000 92.31127 67 ILE C CA 1
ATOM 1356 C C . ILE B 1 69 ? 36.65298 15.51697 -3.69306 1.000 88.80763 67 ILE C C 1
ATOM 1357 O O . ILE B 1 69 ? 37.02544 16.30560 -2.81907 1.000 94.52694 67 ILE C O 1
ATOM 1362 N N . TYR B 1 70 ? 35.39497 15.47087 -4.11607 1.000 89.71921 68 TYR C N 1
ATOM 1363 C CA . TYR B 1 70 ? 34.34949 16.38167 -3.67830 1.000 78.38119 68 TYR C CA 1
ATOM 1364 C C . TYR B 1 70 ? 33.10537 15.61057 -3.26937 1.000 82.53038 68 TYR C C 1
ATOM 1365 O O . TYR B 1 70 ? 32.93969 14.44348 -3.64003 1.000 86.01650 68 TYR C O 1
ATOM 1374 N N . PRO B 1 71 ? 32.20468 16.23802 -2.50388 1.000 82.91304 69 PRO C N 1
ATOM 1375 C CA . PRO B 1 71 ? 31.00445 15.51642 -2.04646 1.000 75.35021 69 PRO C CA 1
ATOM 1376 C C . PRO B 1 71 ? 30.10275 15.03194 -3.16514 1.000 87.63033 69 PRO C C 1
ATOM 1377 O O . PRO B 1 71 ? 29.31480 14.10611 -2.93841 1.000 89.21494 69 PRO C O 1
ATOM 1381 N N . ASN B 1 72 ? 30.18499 15.61609 -4.35766 1.000 93.10482 70 ASN C N 1
ATOM 1382 C CA . ASN B 1 72 ? 29.43431 15.12140 -5.50460 1.000 77.70424 70 ASN C CA 1
ATOM 1383 C C . ASN B 1 72 ? 30.12688 13.95595 -6.19516 1.000 72.70943 70 ASN C C 1
ATOM 1384 O O . ASN B 1 72 ? 29.73143 13.59685 -7.30997 1.000 96.89954 70 ASN C O 1
ATOM 1389 N N . ALA B 1 73 ? 31.15768 13.38864 -5.56561 1.000 81.97264 71 ALA C N 1
ATOM 1390 C CA . ALA B 1 73 ? 31.97621 12.27434 -6.03737 1.000 87.30053 71 ALA C CA 1
ATOM 1391 C C . ALA B 1 73 ? 32.92824 12.67210 -7.15726 1.000 79.21937 71 ALA C C 1
ATOM 1392 O O . ALA B 1 73 ? 33.72373 11.83296 -7.59608 1.000 85.73075 71 ALA C O 1
ATOM 1394 N N . SER B 1 74 ? 32.88627 13.91522 -7.62935 1.000 82.67091 72 SER C N 1
ATOM 1395 C CA . SER B 1 74 ? 33.73599 14.31946 -8.73886 1.000 96.47943 72 SER C CA 1
ATOM 1396 C C . SER B 1 74 ? 35.19150 14.41895 -8.29544 1.000 92.07670 72 SER C C 1
ATOM 1397 O O . SER B 1 74 ? 35.49538 14.68483 -7.12910 1.000 89.10757 72 SER C O 1
ATOM 1400 N N . LEU B 1 75 ? 36.09578 14.19604 -9.24610 1.000 88.81491 73 LEU C N 1
ATOM 1401 C CA . LEU B 1 75 ? 37.53162 14.21621 -9.00193 1.000 92.29334 73 LEU C CA 1
ATOM 1402 C C . LEU B 1 75 ? 38.18248 15.24829 -9.90968 1.000 91.82487 73 LEU C C 1
ATOM 1403 O O . LEU B 1 75 ? 37.90837 15.28100 -11.11383 1.000 102.82594 73 LEU C O 1
ATOM 1408 N N . LEU B 1 76 ? 39.03733 16.08914 -9.33285 1.000 95.81833 74 LEU C N 1
ATOM 1409 C CA . LEU B 1 76 ? 39.72452 17.14267 -10.06858 1.000 104.38350 74 LEU C CA 1
ATOM 1410 C C . LEU B 1 76 ? 41.22641 16.93580 -9.92687 1.000 103.31898 74 LEU C C 1
ATOM 1411 O O . LEU B 1 76 ? 41.74574 16.88607 -8.80599 1.000 107.28030 74 LEU C O 1
ATOM 1416 N N . ILE B 1 77 ? 41.91653 16.80431 -11.05719 1.000 96.90885 75 ILE C N 1
ATOM 1417 C CA . ILE B 1 77 ? 43.36790 16.65436 -11.09284 1.000 97.05356 75 ILE C CA 1
ATOM 1418 C C . ILE B 1 77 ? 43.96644 17.89667 -11.73899 1.000 100.00478 75 ILE C C 1
ATOM 1419 O O . ILE B 1 77 ? 43.63905 18.22642 -12.88591 1.000 110.15079 75 ILE C O 1
ATOM 1424 N N . GLN B 1 78 ? 44.84467 18.57889 -11.00715 1.000 101.63588 76 GLN C N 1
ATOM 1425 C CA . GLN B 1 78 ? 45.55871 19.74834 -11.50081 1.000 96.74397 76 GLN C CA 1
ATOM 1426 C C . GLN B 1 78 ? 46.96642 19.35943 -11.93393 1.000 96.01241 76 GLN C C 1
ATOM 1427 O O . GLN B 1 78 ? 47.45594 18.27479 -11.62143 1.000 101.65126 76 GLN C O 1
ATOM 1433 N N . ASN B 1 79 ? 47.61723 20.27417 -12.64892 1.000 100.71658 77 ASN C N 1
ATOM 1434 C CA . ASN B 1 79 ? 48.95822 20.07368 -13.20278 1.000 100.73164 77 ASN C CA 1
ATOM 1435 C C . ASN B 1 79 ? 49.15347 18.64482 -13.70404 1.000 113.64400 77 ASN C C 1
ATOM 1436 O O . ASN B 1 79 ? 50.02861 17.90692 -13.24969 1.000 122.82750 77 ASN C O 1
ATOM 1441 N N . VAL B 1 80 ? 48.29869 18.26097 -14.65567 1.000 115.01301 78 VAL C N 1
ATOM 1442 C CA . VAL B 1 80 ? 48.29349 16.88500 -15.12972 1.000 115.78321 78 VAL C CA 1
ATOM 1443 C C . VAL B 1 80 ? 49.64900 16.55360 -15.73275 1.000 116.03130 78 VAL C C 1
ATOM 1444 O O . VAL B 1 80 ? 50.25445 17.36588 -16.44404 1.000 122.09374 78 VAL C O 1
ATOM 1448 N N . THR B 1 81 ? 50.13048 15.35088 -15.44976 1.000 123.72600 79 THR C N 1
ATOM 1449 C CA . THR B 1 81 ? 51.39613 14.86468 -15.97005 1.000 136.13285 79 THR C CA 1
ATOM 1450 C C . THR B 1 81 ? 51.13758 13.73090 -16.95145 1.000 135.33080 79 THR C C 1
ATOM 1451 O O . THR B 1 81 ? 50.00444 13.27707 -17.13327 1.000 137.68729 79 THR C O 1
ATOM 1455 N N . GLN B 1 82 ? 52.21323 13.27747 -17.59497 1.000 137.08204 80 GLN C N 1
ATOM 1456 C CA . GLN B 1 82 ? 52.08057 12.19437 -18.56148 1.000 140.00572 80 GLN C CA 1
ATOM 1457 C C . GLN B 1 82 ? 51.62440 10.90796 -17.88401 1.000 130.61193 80 GLN C C 1
ATOM 1458 O O . GLN B 1 82 ? 50.81823 10.15579 -18.44273 1.000 128.38972 80 GLN C O 1
ATOM 1464 N N . ASN B 1 83 ? 52.12569 10.64003 -16.67551 1.000 123.75812 81 ASN C N 1
ATOM 1465 C CA . ASN B 1 83 ? 51.74117 9.43999 -15.94003 1.000 125.22328 81 ASN C CA 1
ATOM 1466 C C . ASN B 1 83 ? 50.29862 9.47303 -15.45063 1.000 120.02149 81 ASN C C 1
ATOM 1467 O O . ASN B 1 83 ? 49.77331 8.42301 -15.06574 1.000 120.38054 81 ASN C O 1
ATOM 1472 N N . ASP B 1 84 ? 49.64605 10.63788 -15.45673 1.000 121.60984 82 ASP C N 1
ATOM 1473 C CA . ASP B 1 84 ? 48.25446 10.71863 -15.02990 1.000 109.13014 82 ASP C CA 1
ATOM 1474 C C . ASP B 1 84 ? 47.28726 10.16439 -16.06591 1.000 115.10650 82 ASP C C 1
ATOM 1475 O O . ASP B 1 84 ? 46.12907 9.89690 -15.72839 1.000 108.24651 82 ASP C O 1
ATOM 1480 N N . THR B 1 85 ? 47.72838 9.99221 -17.30966 1.000 120.41809 83 THR C N 1
ATOM 1481 C CA . THR B 1 85 ? 46.85504 9.46864 -18.34933 1.000 106.74202 83 THR C CA 1
ATOM 1482 C C . THR B 1 85 ? 46.51895 8.00740 -18.07863 1.000 98.22763 83 THR C C 1
ATOM 1483 O O . THR B 1 85 ? 47.25826 7.28837 -17.40041 1.000 109.56205 83 THR C O 1
ATOM 1487 N N . GLY B 1 86 ? 45.37418 7.57752 -18.59658 1.000 93.12133 84 GLY C N 1
ATOM 1488 C CA . GLY B 1 86 ? 44.96652 6.19846 -18.48440 1.000 102.39015 84 GLY C CA 1
ATOM 1489 C C . GLY B 1 86 ? 43.57176 6.10278 -17.91570 1.000 100.56608 84 GLY C C 1
ATOM 1490 O O . GLY B 1 86 ? 42.76752 7.03558 -18.02385 1.000 95.02578 84 GLY C O 1
ATOM 1491 N N . PHE B 1 87 ? 43.28696 4.96073 -17.30159 1.000 98.40323 85 PHE C N 1
ATOM 1492 C CA . PHE B 1 87 ? 41.96934 4.68849 -16.75304 1.000 102.75783 85 PHE C CA 1
ATOM 1493 C C . PHE B 1 87 ? 41.89248 5.06826 -15.28141 1.000 98.91329 85 PHE C C 1
ATOM 1494 O O . PHE B 1 87 ? 42.89802 5.09770 -14.56757 1.000 93.12488 85 PHE C O 1
ATOM 1502 N N . TYR B 1 88 ? 40.67385 5.35843 -14.83687 1.000 97.23873 86 TYR C N 1
ATOM 1503 C CA . TYR B 1 88 ? 40.38240 5.67464 -13.44830 1.000 88.67924 86 TYR C CA 1
ATOM 1504 C C . TYR B 1 88 ? 39.08234 4.98323 -13.07421 1.000 88.67494 86 TYR C C 1
ATOM 1505 O O . TYR B 1 88 ? 38.11932 5.00803 -13.84490 1.000 101.42653 86 TYR C O 1
ATOM 1514 N N . THR B 1 89 ? 39.05641 4.36357 -11.89862 1.000 86.01524 87 THR C N 1
ATOM 1515 C CA . THR B 1 89 ? 37.88761 3.63263 -11.43102 1.000 84.14490 87 THR C CA 1
ATOM 1516 C C . THR B 1 89 ? 37.34232 4.29686 -10.17382 1.000 91.11033 87 THR C C 1
ATOM 1517 O O . THR B 1 89 ? 38.10046 4.60246 -9.24771 1.000 85.78999 87 THR C O 1
ATOM 1521 N N . LEU B 1 90 ? 36.03115 4.52001 -10.15086 1.000 84.13882 88 LEU C N 1
ATOM 1522 C CA . LEU B 1 90 ? 35.32115 5.06849 -9.00286 1.000 87.40948 88 LEU C CA 1
ATOM 1523 C C . LEU B 1 90 ? 34.37636 4.01229 -8.45227 1.000 94.45003 88 LEU C C 1
ATOM 1524 O O . LEU B 1 90 ? 33.55880 3.46091 -9.19560 1.000 82.76173 88 LEU C O 1
ATOM 1529 N N . GLN B 1 91 ? 34.46891 3.75268 -7.15197 1.000 90.25707 89 GLN C N 1
ATOM 1530 C CA . GLN B 1 91 ? 33.55475 2.84908 -6.46885 1.000 76.86170 89 GLN C CA 1
ATOM 1531 C C . GLN B 1 91 ? 32.72196 3.64080 -5.47347 1.000 80.63254 89 GLN C C 1
ATOM 1532 O O . GLN B 1 91 ? 33.27045 4.38498 -4.65468 1.000 89.46607 89 GLN C O 1
ATOM 1538 N N . VAL B 1 92 ? 31.40349 3.48723 -5.55447 1.000 85.38911 90 VAL C N 1
ATOM 1539 C CA . VAL B 1 92 ? 30.47147 4.13753 -4.64026 1.000 84.26317 90 VAL C CA 1
ATOM 1540 C C . VAL B 1 92 ? 29.95704 3.08806 -3.66703 1.000 88.92380 90 VAL C C 1
ATOM 1541 O O . VAL B 1 92 ? 29.31808 2.11060 -4.07490 1.000 83.09425 90 VAL C O 1
ATOM 1545 N N . ILE B 1 93 ? 30.24290 3.28449 -2.38418 1.000 91.26578 91 ILE C N 1
ATOM 1546 C CA . ILE B 1 93 ? 29.77226 2.39239 -1.33146 1.000 85.31021 91 ILE C CA 1
ATOM 1547 C C . ILE B 1 93 ? 28.47778 2.96496 -0.77094 1.000 83.42160 91 ILE C C 1
ATOM 1548 O O . ILE B 1 93 ? 28.46990 4.06587 -0.21082 1.000 89.36764 91 ILE C O 1
ATOM 1553 N N . LYS B 1 94 ? 27.38577 2.22215 -0.91791 1.000 83.05962 92 LYS C N 1
ATOM 1554 C CA . LYS B 1 94 ? 26.08228 2.68808 -0.47379 1.000 85.37857 92 LYS C CA 1
ATOM 1555 C C . LYS B 1 94 ? 25.86486 2.35454 1.00056 1.000 101.42994 92 LYS C C 1
ATOM 1556 O O . LYS B 1 94 ? 26.67666 1.68447 1.64324 1.000 100.66545 92 LYS C O 1
ATOM 1562 N N . SER B 1 95 ? 24.74078 2.83530 1.53896 1.000 110.42826 93 SER C N 1
ATOM 1563 C CA . SER B 1 95 ? 24.42460 2.57071 2.93723 1.000 98.16446 93 SER C CA 1
ATOM 1564 C C . SER B 1 95 ? 24.10737 1.10360 3.18361 1.000 99.34192 93 SER C C 1
ATOM 1565 O O . SER B 1 95 ? 24.21891 0.64210 4.32392 1.000 92.80099 93 SER C O 1
ATOM 1568 N N . ASP B 1 96 ? 23.72048 0.36218 2.14636 1.000 99.75688 94 ASP C N 1
ATOM 1569 C CA . ASP B 1 96 ? 23.57148 -1.08222 2.25634 1.000 103.01472 94 ASP C CA 1
ATOM 1570 C C . ASP B 1 96 ? 24.91302 -1.79654 2.26111 1.000 93.07019 94 ASP C C 1
ATOM 1571 O O . ASP B 1 96 ? 24.94097 -3.02883 2.35095 1.000 83.38479 94 ASP C O 1
ATOM 1576 N N . LEU B 1 97 ? 26.01139 -1.04861 2.16238 1.000 89.05680 95 LEU C N 1
ATOM 1577 C CA . LEU B 1 97 ? 27.36761 -1.55333 1.97572 1.000 88.82071 95 LEU C CA 1
ATOM 1578 C C . LEU B 1 97 ? 27.53455 -2.30224 0.65803 1.000 88.46053 95 LEU C C 1
ATOM 1579 O O . LEU B 1 97 ? 28.56048 -2.96152 0.45067 1.000 78.16396 95 LEU C O 1
ATOM 1584 N N . VAL B 1 98 ? 26.54722 -2.21612 -0.23851 1.000 101.15214 96 VAL C N 1
ATOM 1585 C CA . VAL B 1 98 ? 26.69850 -2.67823 -1.61338 1.000 96.99221 96 VAL C CA 1
ATOM 1586 C C . VAL B 1 98 ? 27.37941 -1.58693 -2.42828 1.000 84.23838 96 VAL C C 1
ATOM 1587 O O . VAL B 1 98 ? 27.19696 -0.38879 -2.18234 1.000 84.56338 96 VAL C O 1
ATOM 1591 N N . ASN B 1 99 ? 28.18271 -1.99875 -3.40338 1.000 78.37935 97 ASN C N 1
ATOM 1592 C CA . ASN B 1 99 ? 29.03823 -1.08416 -4.14413 1.000 93.82484 97 ASN C CA 1
ATOM 1593 C C . ASN B 1 99 ? 28.59620 -0.98365 -5.59787 1.000 92.73528 97 ASN C C 1
ATOM 1594 O O . ASN B 1 99 ? 28.14495 -1.96658 -6.19484 1.000 101.48694 97 ASN C O 1
ATOM 1599 N N . GLU B 1 100 ? 28.72976 0.21609 -6.15514 1.000 75.22570 98 GLU C N 1
ATOM 1600 C CA . GLU B 1 100 ? 28.50999 0.47713 -7.56849 1.000 89.48200 98 GLU C CA 1
ATOM 1601 C C . GLU B 1 100 ? 29.80996 0.99253 -8.16435 1.000 93.66356 98 GLU C C 1
ATOM 1602 O O . GLU B 1 100 ? 30.48473 1.83691 -7.56794 1.000 93.01815 98 GLU C O 1
ATOM 1608 N N . GLU B 1 101 ? 30.16017 0.48271 -9.33861 1.000 89.90074 99 GLU C N 1
ATOM 1609 C CA . GLU B 1 101 ? 31.44491 0.76973 -9.95444 1.000 84.24018 99 GLU C CA 1
ATOM 1610 C C . GLU B 1 101 ? 31.24695 1.46754 -11.29021 1.000 93.29356 99 GLU C C 1
ATOM 1611 O O . GLU B 1 101 ? 30.30601 1.16559 -12.03081 1.000 104.23704 99 GLU C O 1
ATOM 1617 N N . ALA B 1 102 ? 32.14113 2.40717 -11.58293 1.000 91.67452 100 ALA C N 1
ATOM 1618 C CA . ALA B 1 102 ? 32.14054 3.12798 -12.84512 1.000 79.84815 100 ALA C CA 1
ATOM 1619 C C . ALA B 1 102 ? 33.57421 3.52149 -13.15627 1.000 82.40112 100 ALA C C 1
ATOM 1620 O O . ALA B 1 102 ? 34.30141 3.98080 -12.27241 1.000 94.88338 100 ALA C O 1
ATOM 1622 N N . THR B 1 103 ? 33.97586 3.33475 -14.40840 1.000 100.32720 101 THR C N 1
ATOM 1623 C CA . THR B 1 103 ? 35.33950 3.60026 -14.83805 1.000 98.54485 101 THR C CA 1
ATOM 1624 C C . THR B 1 103 ? 35.33973 4.70768 -15.88159 1.000 92.25967 101 THR C C 1
ATOM 1625 O O . THR B 1 103 ? 34.46606 4.75220 -16.75392 1.000 98.83082 101 THR C O 1
ATOM 1629 N N . GLY B 1 104 ? 36.32521 5.60687 -15.77864 1.000 86.64146 102 GLY C N 1
ATOM 1630 C CA . GLY B 1 104 ? 36.50877 6.65523 -16.75530 1.000 91.70468 102 GLY C CA 1
ATOM 1631 C C . GLY B 1 104 ? 37.96781 6.75194 -17.16675 1.000 94.65565 102 GLY C C 1
ATOM 1632 O O . GLY B 1 104 ? 38.83462 6.05903 -16.62787 1.000 98.80279 102 GLY C O 1
ATOM 1633 N N . GLN B 1 105 ? 38.22470 7.62470 -18.13789 1.000 101.60339 103 GLN C N 1
ATOM 1634 C CA . GLN B 1 105 ? 39.57843 7.79037 -18.64756 1.000 101.62100 103 GLN C CA 1
ATOM 1635 C C . GLN B 1 105 ? 39.70671 9.14944 -19.31695 1.000 98.19679 103 GLN C C 1
ATOM 1636 O O . GLN B 1 105 ? 38.71269 9.77211 -19.70050 1.000 98.99737 103 GLN C O 1
ATOM 1642 N N . PHE B 1 106 ? 40.95377 9.60002 -19.44413 1.000 103.00732 104 PHE C N 1
ATOM 1643 C CA . PHE B 1 106 ? 41.28052 10.78063 -20.22973 1.000 107.46234 104 PHE C CA 1
ATOM 1644 C C . PHE B 1 106 ? 42.70247 10.63454 -20.75184 1.000 111.52821 104 PHE C C 1
ATOM 1645 O O . PHE B 1 106 ? 43.51096 9.87800 -20.20634 1.000 107.46287 104 PHE C O 1
ATOM 1653 N N . HIS B 1 107 ? 42.99630 11.37015 -21.82154 1.000 115.11699 105 HIS C N 1
ATOM 1654 C CA . HIS B 1 107 ? 44.28117 11.30618 -22.50530 1.000 124.43573 105 HIS C CA 1
ATOM 1655 C C . HIS B 1 107 ? 44.96150 12.66370 -22.42056 1.000 124.91907 105 HIS C C 1
ATOM 1656 O O . HIS B 1 107 ? 44.33182 13.69332 -22.68552 1.000 104.62452 105 HIS C O 1
ATOM 1663 N N . VAL B 1 108 ? 46.23860 12.66505 -22.04680 1.000 139.97474 106 VAL C N 1
ATOM 1664 C CA . VAL B 1 108 ? 47.01071 13.89370 -21.90046 1.000 141.69286 106 VAL C CA 1
ATOM 1665 C C . VAL B 1 108 ? 47.83832 14.09941 -23.16376 1.000 148.64487 106 VAL C C 1
ATOM 1666 O O . VAL B 1 108 ? 48.57934 13.20491 -23.59025 1.000 154.48161 106 VAL C O 1
ATOM 1670 N N . TYR B 1 109 ? 47.68004 15.26250 -23.78747 1.000 136.98900 107 TYR C N 1
ATOM 1671 C CA . TYR B 1 109 ? 48.44765 15.59748 -24.98032 1.000 140.93031 107 TYR C CA 1
ATOM 1672 C C . TYR B 1 109 ? 49.43768 16.72117 -24.69265 1.000 145.13851 107 TYR C C 1
ATOM 1673 O O . TYR B 1 109 ? 50.53835 16.74735 -25.24289 1.000 136.18674 107 TYR C O 1
ATOM 1683 N N . GLN C 1 3 ? 34.74937 31.17516 55.13939 1.000 91.06540 1 GLN E N 1
ATOM 1684 C CA . GLN C 1 3 ? 35.58637 32.34555 54.89676 1.000 108.20945 1 GLN E CA 1
ATOM 1685 C C . GLN C 1 3 ? 34.78082 33.49721 54.30791 1.000 113.58140 1 GLN E C 1
ATOM 1686 O O . GLN C 1 3 ? 34.61406 34.53945 54.94179 1.000 112.44489 1 GLN E O 1
ATOM 1692 N N . LEU C 1 4 ? 34.28642 33.29880 53.08834 1.000 111.23312 2 LEU E N 1
ATOM 1693 C CA . LEU C 1 4 ? 33.47513 34.30919 52.42151 1.000 97.57127 2 LEU E CA 1
ATOM 1694 C C . LEU C 1 4 ? 32.16294 34.50295 53.17152 1.000 100.61421 2 LEU E C 1
ATOM 1695 O O . LEU C 1 4 ? 31.41761 33.54129 53.38906 1.000 101.49241 2 LEU E O 1
ATOM 1700 N N . THR C 1 5 ? 31.88418 35.73961 53.57905 1.000 90.69367 3 THR E N 1
ATOM 1701 C CA . THR C 1 5 ? 30.66023 36.04793 54.30182 1.000 99.76246 3 THR E CA 1
ATOM 1702 C C . THR C 1 5 ? 30.05155 37.33102 53.75677 1.000 93.10107 3 THR E C 1
ATOM 1703 O O . THR C 1 5 ? 30.75629 38.20600 53.24514 1.000 81.08908 3 THR E O 1
ATOM 1707 N N . THR C 1 6 ? 28.72906 37.42993 53.86594 1.000 86.12556 4 THR E N 1
ATOM 1708 C CA . THR C 1 6 ? 28.00232 38.63370 53.49522 1.000 78.34510 4 THR E CA 1
ATOM 1709 C C . THR C 1 6 ? 27.05741 39.00983 54.62795 1.000 89.06386 4 THR E C 1
ATOM 1710 O O . THR C 1 6 ? 26.42924 38.13856 55.23925 1.000 94.27055 4 THR E O 1
ATOM 1714 N N . GLU C 1 7 ? 26.98198 40.30595 54.92624 1.000 91.67865 5 GLU E N 1
ATOM 1715 C CA . GLU C 1 7 ? 26.16047 40.80483 56.02154 1.000 85.53551 5 GLU E CA 1
ATOM 1716 C C . GLU C 1 7 ? 25.32255 41.98321 55.54154 1.000 88.95291 5 GLU E C 1
ATOM 1717 O O . GLU C 1 7 ? 25.84574 42.90634 54.90860 1.000 88.35375 5 GLU E O 1
ATOM 1723 N N . SER C 1 8 ? 24.02531 41.94325 55.84180 1.000 89.68457 6 SER E N 1
ATOM 1724 C CA . SER C 1 8 ? 23.07853 42.97262 55.42503 1.000 86.22962 6 SER E CA 1
ATOM 1725 C C . SER C 1 8 ? 23.04062 44.13656 56.40733 1.000 82.85708 6 SER E C 1
ATOM 1726 O O . SER C 1 8 ? 22.83985 43.93795 57.60978 1.000 88.16328 6 SER E O 1
ATOM 1729 N N . MET C 1 9 ? 23.24253 45.34450 55.89255 1.000 79.76688 7 MET E N 1
ATOM 1730 C CA . MET C 1 9 ? 23.17500 46.56030 56.70335 1.000 71.68180 7 MET E CA 1
ATOM 1731 C C . MET C 1 9 ? 22.17327 47.54497 56.11731 1.000 80.50707 7 MET E C 1
ATOM 1732 O O . MET C 1 9 ? 22.45558 48.16610 55.07504 1.000 82.83841 7 MET E O 1
ATOM 1737 N N . PRO C 1 10 ? 20.99808 47.71932 56.72826 1.000 77.20206 8 PRO E N 1
ATOM 1738 C CA . PRO C 1 10 ? 20.50147 47.00275 57.90780 1.000 77.83769 8 PRO E CA 1
ATOM 1739 C C . PRO C 1 10 ? 19.82874 45.69266 57.51720 1.000 86.71156 8 PRO E C 1
ATOM 1740 O O . PRO C 1 10 ? 19.37701 45.55739 56.38448 1.000 103.22788 8 PRO E O 1
ATOM 1744 N N . PHE C 1 11 ? 19.74926 44.70860 58.41687 1.000 93.08276 9 PHE E N 1
ATOM 1745 C CA . PHE C 1 11 ? 19.01642 43.48228 58.11885 1.000 105.97848 9 PHE E CA 1
ATOM 1746 C C . PHE C 1 11 ? 17.50761 43.68803 58.15630 1.000 100.63307 9 PHE E C 1
ATOM 1747 O O . PHE C 1 11 ? 16.76737 42.86640 57.60518 1.000 110.96915 9 PHE E O 1
ATOM 1755 N N . ASN C 1 12 ? 17.03551 44.74520 58.80753 1.000 83.21945 10 ASN E N 1
ATOM 1756 C CA . ASN C 1 12 ? 15.62603 45.11700 58.78802 1.000 91.52167 10 ASN E CA 1
ATOM 1757 C C . ASN C 1 12 ? 15.50824 46.44949 58.05685 1.000 86.54254 10 ASN E C 1
ATOM 1758 O O . ASN C 1 12 ? 15.96976 47.48206 58.55525 1.000 84.07017 10 ASN E O 1
ATOM 1763 N N . VAL C 1 13 ? 14.87531 46.42563 56.88653 1.000 85.08226 11 VAL E N 1
ATOM 1764 C CA . VAL C 1 13 ? 14.80865 47.57399 55.99099 1.000 86.34756 11 VAL E CA 1
ATOM 1765 C C . VAL C 1 13 ? 13.36006 48.02036 55.86573 1.000 82.11940 11 VAL E C 1
ATOM 1766 O O . VAL C 1 13 ? 12.46504 47.19101 55.66802 1.000 83.42775 11 VAL E O 1
ATOM 1770 N N . ALA C 1 14 ? 13.13126 49.32448 55.97800 1.000 79.13836 12 ALA E N 1
ATOM 1771 C CA . ALA C 1 14 ? 11.80975 49.87318 55.72187 1.000 83.45879 12 ALA E CA 1
ATOM 1772 C C . ALA C 1 14 ? 11.54521 49.92887 54.22194 1.000 88.73845 12 ALA E C 1
ATOM 1773 O O . ALA C 1 14 ? 12.45719 50.13592 53.41665 1.000 95.36254 12 ALA E O 1
ATOM 1775 N N . GLU C 1 15 ? 10.28256 49.72900 53.84993 1.000 90.30130 13 GLU E N 1
ATOM 1776 C CA . GLU C 1 15 ? 9.90822 49.74930 52.44146 1.000 85.00305 13 GLU E CA 1
ATOM 1777 C C . GLU C 1 15 ? 10.20998 51.11015 51.82689 1.000 86.92906 13 GLU E C 1
ATOM 1778 O O . GLU C 1 15 ? 9.78581 52.14832 52.34276 1.000 90.89252 13 GLU E O 1
ATOM 1784 N N . GLY C 1 16 ? 10.94918 51.10150 50.72062 1.000 99.15189 14 GLY E N 1
ATOM 1785 C CA . GLY C 1 16 ? 11.34709 52.32394 50.05932 1.000 99.18790 14 GLY E CA 1
ATOM 1786 C C . GLY C 1 16 ? 12.69558 52.86235 50.47697 1.000 96.26733 14 GLY E C 1
ATOM 1787 O O . GLY C 1 16 ? 13.14210 53.87203 49.91609 1.000 93.76598 14 GLY E O 1
ATOM 1788 N N . LYS C 1 17 ? 13.35396 52.23067 51.44115 1.000 93.42377 15 LYS E N 1
ATOM 1789 C CA . LYS C 1 17 ? 14.64729 52.67144 51.92783 1.000 97.01010 15 LYS E CA 1
ATOM 1790 C C . LYS C 1 17 ? 15.75228 51.91059 51.18972 1.000 93.39243 15 LYS E C 1
ATOM 1791 O O . LYS C 1 17 ? 15.53518 51.38364 50.09332 1.000 92.07655 15 LYS E O 1
ATOM 1797 N N . GLU C 1 18 ? 16.94137 51.84838 51.78278 1.000 95.55133 16 GLU E N 1
ATOM 1798 C CA . GLU C 1 18 ? 18.10161 51.25118 51.14060 1.000 81.05738 16 GLU E CA 1
ATOM 1799 C C . GLU C 1 18 ? 18.70846 50.18619 52.04111 1.000 78.80346 16 GLU E C 1
ATOM 1800 O O . GLU C 1 18 ? 18.63618 50.27151 53.26960 1.000 98.03898 16 GLU E O 1
ATOM 1806 N N . VAL C 1 19 ? 19.30973 49.17952 51.41270 1.000 73.74005 17 VAL E N 1
ATOM 1807 C CA . VAL C 1 19 ? 20.04197 48.13182 52.11490 1.000 80.67738 17 VAL E CA 1
ATOM 1808 C C . VAL C 1 19 ? 21.32272 47.85778 51.33965 1.000 86.56464 17 VAL E C 1
ATOM 1809 O O . VAL C 1 19 ? 21.30075 47.75419 50.10819 1.000 89.71009 17 VAL E O 1
ATOM 1813 N N . LEU C 1 20 ? 22.43859 47.75764 52.05453 1.000 77.94394 18 LEU E N 1
ATOM 1814 C CA . LEU C 1 20 ? 23.73852 47.49335 51.45340 1.000 82.34179 18 LEU E CA 1
ATOM 1815 C C . LEU C 1 20 ? 24.23220 46.13605 51.93294 1.000 82.95093 18 LEU E C 1
ATOM 1816 O O . LEU C 1 20 ? 24.43991 45.93549 53.13460 1.000 77.81779 18 LEU E O 1
ATOM 1821 N N . LEU C 1 21 ? 24.39135 45.20385 50.99612 1.000 87.09815 19 LEU E N 1
ATOM 1822 C CA . LEU C 1 21 ? 24.88361 43.86069 51.29370 1.000 87.97237 19 LEU E CA 1
ATOM 1823 C C . LEU C 1 21 ? 26.40667 43.89229 51.26126 1.000 87.32579 19 LEU E C 1
ATOM 1824 O O . LEU C 1 21 ? 27.02091 43.82052 50.19292 1.000 87.22348 19 LEU E O 1
ATOM 1829 N N . LEU C 1 22 ? 27.01891 44.00162 52.43667 1.000 90.23595 20 LEU E N 1
ATOM 1830 C CA . LEU C 1 22 ? 28.46908 44.03938 52.52932 1.000 88.43662 20 LEU E CA 1
ATOM 1831 C C . LEU C 1 22 ? 29.03640 42.63864 52.34343 1.000 85.03333 20 LEU E C 1
ATOM 1832 O O . LEU C 1 22 ? 28.42754 41.64284 52.74238 1.000 79.33620 20 LEU E O 1
ATOM 1837 N N . VAL C 1 23 ? 30.21220 42.56832 51.72518 1.000 88.39700 21 VAL E N 1
ATOM 1838 C CA . VAL C 1 23 ? 30.90369 41.30909 51.47901 1.000 86.29955 21 VAL E CA 1
ATOM 1839 C C . VAL C 1 23 ? 32.22650 41.34800 52.22826 1.000 81.13481 21 VAL E C 1
ATOM 1840 O O . VAL C 1 23 ? 32.94534 42.35230 52.17217 1.000 74.89101 21 VAL E O 1
ATOM 1844 N N . HIS C 1 24 ? 32.54281 40.26382 52.93181 1.000 86.15791 22 HIS E N 1
ATOM 1845 C CA . HIS C 1 24 ? 33.76366 40.17624 53.71678 1.000 93.58623 22 HIS E CA 1
ATOM 1846 C C . HIS C 1 24 ? 34.60409 38.99608 53.24978 1.000 101.63548 22 HIS E C 1
ATOM 1847 O O . HIS C 1 24 ? 34.08184 38.01272 52.71628 1.000 104.49206 22 HIS E O 1
ATOM 1854 N N . ASN C 1 25 ? 35.91402 39.10426 53.47279 1.000 116.08668 23 ASN E N 1
ATOM 1855 C CA . ASN C 1 25 ? 36.88384 38.07127 53.11165 1.000 117.98560 23 ASN E CA 1
ATOM 1856 C C . ASN C 1 25 ? 36.78314 37.70350 51.62867 1.000 115.18630 23 ASN E C 1
ATOM 1857 O O . ASN C 1 25 ? 36.57469 36.54699 51.25458 1.000 112.53616 23 ASN E O 1
ATOM 1862 N N . LEU C 1 26 ? 36.93722 38.71759 50.78419 1.000 110.21721 24 LEU E N 1
ATOM 1863 C CA . LEU C 1 26 ? 36.97995 38.48149 49.34931 1.000 107.94928 24 LEU E CA 1
ATOM 1864 C C . LEU C 1 26 ? 38.27279 37.75192 48.98770 1.000 121.51059 24 LEU E C 1
ATOM 1865 O O . LEU C 1 26 ? 39.33328 38.06502 49.53708 1.000 130.05663 24 LEU E O 1
ATOM 1870 N N . PRO C 1 27 ? 38.22248 36.77481 48.08243 1.000 120.26579 25 PRO E N 1
ATOM 1871 C CA . PRO C 1 27 ? 39.44427 36.03997 47.72620 1.000 117.99627 25 PRO E CA 1
ATOM 1872 C C . PRO C 1 27 ? 40.47001 36.93970 47.04824 1.000 123.81988 25 PRO E C 1
ATOM 1873 O O . PRO C 1 27 ? 40.20218 38.08598 46.68582 1.000 117.75332 25 PRO E O 1
ATOM 1877 N N . GLN C 1 28 ? 41.67572 36.39440 46.88076 1.000 131.23961 26 GLN E N 1
ATOM 1878 C CA . GLN C 1 28 ? 42.81995 37.14577 46.37247 1.000 129.50954 26 GLN E CA 1
ATOM 1879 C C . GLN C 1 28 ? 42.70265 37.45635 44.87933 1.000 128.43579 26 GLN E C 1
ATOM 1880 O O . GLN C 1 28 ? 42.46285 38.61064 44.51744 1.000 121.01336 26 GLN E O 1
ATOM 1886 N N . GLN C 1 29 ? 42.85664 36.46698 44.00400 1.000 129.07293 27 GLN E N 1
ATOM 1887 C CA . GLN C 1 29 ? 42.67349 36.67914 42.57175 1.000 119.19004 27 GLN E CA 1
ATOM 1888 C C . GLN C 1 29 ? 41.24873 36.30998 42.18870 1.000 110.60767 27 GLN E C 1
ATOM 1889 O O . GLN C 1 29 ? 40.74313 35.26076 42.59856 1.000 116.13347 27 GLN E O 1
ATOM 1895 N N . LEU C 1 30 ? 40.60635 37.16982 41.40388 1.000 107.54496 28 LEU E N 1
ATOM 1896 C CA . LEU C 1 30 ? 39.19158 37.02269 41.11123 1.000 104.75978 28 LEU E CA 1
ATOM 1897 C C . LEU C 1 30 ? 38.96523 37.05701 39.60867 1.000 102.07358 28 LEU E C 1
ATOM 1898 O O . LEU C 1 30 ? 39.75595 37.62686 38.85220 1.000 112.15340 28 LEU E O 1
ATOM 1903 N N . PHE C 1 31 ? 37.87003 36.43973 39.19152 1.000 98.78492 29 PHE E N 1
ATOM 1904 C CA . PHE C 1 31 ? 37.43812 36.42080 37.80167 1.000 104.00674 29 PHE E CA 1
ATOM 1905 C C . PHE C 1 31 ? 36.07771 37.06323 37.60580 1.000 98.09464 29 PHE E C 1
ATOM 1906 O O . PHE C 1 31 ? 35.84883 37.71094 36.58205 1.000 111.31001 29 PHE E O 1
ATOM 1914 N N . GLY C 1 32 ? 35.17097 36.90369 38.55982 1.000 99.73099 30 GLY E N 1
ATOM 1915 C CA . GLY C 1 32 ? 33.87696 37.55022 38.47086 1.000 100.18919 30 GLY E CA 1
ATOM 1916 C C . GLY C 1 32 ? 33.04164 37.23463 39.69069 1.000 101.65777 30 GLY E C 1
ATOM 1917 O O . GLY C 1 32 ? 33.35219 36.33131 40.47475 1.000 95.22284 30 GLY E O 1
ATOM 1918 N N . TYR C 1 33 ? 31.96489 38.00061 39.83577 1.000 102.27525 31 TYR E N 1
ATOM 1919 C CA . TYR C 1 33 ? 30.98415 37.79767 40.88904 1.000 92.68703 31 TYR E CA 1
ATOM 1920 C C . TYR C 1 33 ? 29.61322 37.60205 40.26609 1.000 90.74876 31 TYR E C 1
ATOM 1921 O O . TYR C 1 33 ? 29.34137 38.07491 39.15869 1.000 86.27770 31 TYR E O 1
ATOM 1930 N N . SER C 1 34 ? 28.75044 36.90119 40.99194 1.000 88.65536 32 SER E N 1
ATOM 1931 C CA . SER C 1 34 ? 27.35556 36.77673 40.60380 1.000 91.50740 32 SER E CA 1
ATOM 1932 C C . SER C 1 34 ? 26.50562 36.74890 41.86331 1.000 86.98392 32 SER E C 1
ATOM 1933 O O . SER C 1 34 ? 26.81500 36.02059 42.81142 1.000 85.49368 32 SER E O 1
ATOM 1936 N N . TRP C 1 35 ? 25.44354 37.54661 41.86895 1.000 78.77505 33 TRP E N 1
ATOM 1937 C CA . TRP C 1 35 ? 24.49413 37.59615 42.96815 1.000 80.26810 33 TRP E CA 1
ATOM 1938 C C . TRP C 1 35 ? 23.20284 36.91682 42.53757 1.000 79.53922 33 TRP E C 1
ATOM 1939 O O . TRP C 1 35 ? 22.74858 37.09005 41.40314 1.000 84.54698 33 TRP E O 1
ATOM 1950 N N . TYR C 1 36 ? 22.61457 36.14523 43.44542 1.000 84.20864 34 TYR E N 1
ATOM 1951 C CA . TYR C 1 36 ? 21.41244 35.37671 43.15720 1.000 79.96738 34 TYR E CA 1
ATOM 1952 C C . TYR C 1 36 ? 20.38964 35.62145 44.25384 1.000 88.40563 34 TYR E C 1
ATOM 1953 O O . TYR C 1 36 ? 20.72927 35.58621 45.44075 1.000 76.92030 34 TYR E O 1
ATOM 1962 N N . LYS C 1 37 ? 19.14359 35.86536 43.86037 1.000 85.77497 35 LYS E N 1
ATOM 1963 C CA . LYS C 1 37 ? 18.06307 35.91432 44.83396 1.000 78.32565 35 LYS E CA 1
ATOM 1964 C C . LYS C 1 37 ? 17.74528 34.50003 45.30529 1.000 86.47062 35 LYS E C 1
ATOM 1965 O O . LYS C 1 37 ? 17.56432 33.58833 44.49179 1.000 80.77202 35 LYS E O 1
ATOM 1971 N N . GLY C 1 38 ? 17.69099 34.31170 46.61603 1.000 84.12575 36 GLY E N 1
ATOM 1972 C CA . GLY C 1 38 ? 17.46811 33.00176 47.19430 1.000 75.47608 36 GLY E CA 1
ATOM 1973 C C . GLY C 1 38 ? 18.71995 32.46749 47.86895 1.000 77.67999 36 GLY E C 1
ATOM 1974 O O . GLY C 1 38 ? 19.75695 33.12806 47.95022 1.000 76.27931 36 GLY E O 1
ATOM 1975 N N . GLU C 1 39 ? 18.59641 31.23573 48.35720 1.000 81.91237 37 GLU E N 1
ATOM 1976 C CA . GLU C 1 39 ? 19.66417 30.57527 49.09336 1.000 84.71490 37 GLU E CA 1
ATOM 1977 C C . GLU C 1 39 ? 20.48886 29.63729 48.22282 1.000 80.94884 37 GLU E C 1
ATOM 1978 O O . GLU C 1 39 ? 21.37256 28.94683 48.73948 1.000 93.31372 37 GLU E O 1
ATOM 1984 N N . ARG C 1 40 ? 20.23408 29.60303 46.91845 1.000 85.32846 38 ARG E N 1
ATOM 1985 C CA . ARG C 1 40 ? 20.90923 28.67661 46.02416 1.000 89.85461 38 ARG E CA 1
ATOM 1986 C C . ARG C 1 40 ? 21.42414 29.41821 44.79936 1.000 88.87100 38 ARG E C 1
ATOM 1987 O O . ARG C 1 40 ? 20.86112 30.43506 44.38493 1.000 77.17451 38 ARG E O 1
ATOM 1995 N N . VAL C 1 41 ? 22.51067 28.90229 44.23080 1.000 87.35054 39 VAL E N 1
ATOM 1996 C CA . VAL C 1 41 ? 23.07885 29.45515 43.00531 1.000 86.42125 39 VAL E CA 1
ATOM 1997 C C . VAL C 1 41 ? 22.30591 28.87558 41.82565 1.000 85.99565 39 VAL E C 1
ATOM 1998 O O . VAL C 1 41 ? 22.47665 27.70779 41.46978 1.000 81.63010 39 VAL E O 1
ATOM 2002 N N . ASP C 1 42 ? 21.45023 29.69272 41.21975 1.000 86.91335 40 ASP E N 1
ATOM 2003 C CA . ASP C 1 42 ? 20.62268 29.26407 40.10273 1.000 77.45568 40 ASP E CA 1
ATOM 2004 C C . ASP C 1 42 ? 20.58192 30.37802 39.06972 1.000 89.08633 40 ASP E C 1
ATOM 2005 O O . ASP C 1 42 ? 20.25076 31.52073 39.40007 1.000 85.00414 40 ASP E O 1
ATOM 2010 N N . GLY C 1 43 ? 20.91588 30.03931 37.82217 1.000 90.42236 41 GLY E N 1
ATOM 2011 C CA . GLY C 1 43 ? 20.97263 31.04639 36.77599 1.000 66.34986 41 GLY E CA 1
ATOM 2012 C C . GLY C 1 43 ? 19.64984 31.74743 36.53958 1.000 77.24858 41 GLY E C 1
ATOM 2013 O O . GLY C 1 43 ? 19.62496 32.91610 36.14500 1.000 89.33298 41 GLY E O 1
ATOM 2014 N N . ASN C 1 44 ? 18.53472 31.05273 36.77568 1.000 73.57364 42 ASN E N 1
ATOM 2015 C CA . ASN C 1 44 ? 17.21880 31.65997 36.60878 1.000 83.45328 42 ASN E CA 1
ATOM 2016 C C . ASN C 1 44 ? 16.90056 32.67897 37.69380 1.000 90.49286 42 ASN E C 1
ATOM 2017 O O . ASN C 1 44 ? 15.90707 33.40300 37.56792 1.000 95.79178 42 ASN E O 1
ATOM 2022 N N . ARG C 1 45 ? 17.71150 32.75098 38.74883 1.000 96.03302 43 ARG E N 1
ATOM 2023 C CA . ARG C 1 45 ? 17.51574 33.71330 39.82452 1.000 87.68314 43 ARG E CA 1
ATOM 2024 C C . ARG C 1 45 ? 18.67415 34.69627 39.93551 1.000 88.08784 43 ARG E C 1
ATOM 2025 O O . ARG C 1 45 ? 18.77481 35.41026 40.94036 1.000 92.96616 43 ARG E O 1
ATOM 2033 N N . GLN C 1 46 ? 19.54721 34.75081 38.93121 1.000 80.06260 44 GLN E N 1
ATOM 2034 C CA . GLN C 1 46 ? 20.68577 35.66230 38.94609 1.000 80.73093 44 GLN E CA 1
ATOM 2035 C C . GLN C 1 46 ? 20.21325 37.10387 38.80144 1.000 82.85888 44 GLN E C 1
ATOM 2036 O O . GLN C 1 46 ? 19.62658 37.46912 37.77801 1.000 92.82792 44 GLN E O 1
ATOM 2042 N N . ILE C 1 47 ? 20.44947 37.92380 39.82653 1.000 83.94105 45 ILE E N 1
ATOM 2043 C CA . ILE C 1 47 ? 20.10980 39.33906 39.71619 1.000 87.99573 45 ILE E CA 1
ATOM 2044 C C . ILE C 1 47 ? 21.09579 40.05303 38.79062 1.000 87.49280 45 ILE E C 1
ATOM 2045 O O . ILE C 1 47 ? 20.69021 40.71103 37.82549 1.000 92.73515 45 ILE E O 1
ATOM 2050 N N . VAL C 1 48 ? 22.40359 39.92064 39.05222 1.000 81.89497 46 VAL E N 1
ATOM 2051 C CA . VAL C 1 48 ? 23.43070 40.62269 38.28708 1.000 83.57457 46 VAL E CA 1
ATOM 2052 C C . VAL C 1 48 ? 24.70313 39.78905 38.24522 1.000 94.15686 46 VAL E C 1
ATOM 2053 O O . VAL C 1 48 ? 24.93573 38.91898 39.08830 1.000 84.20795 46 VAL E O 1
ATOM 2057 N N . GLY C 1 49 ? 25.52903 40.07168 37.24942 1.000 99.32377 47 GLY E N 1
ATOM 2058 C C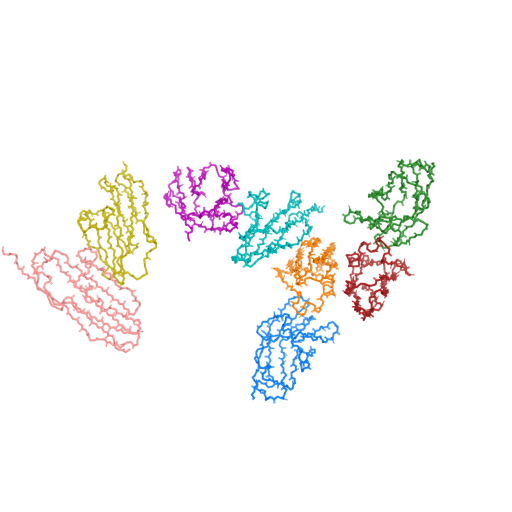A . GLY C 1 49 ? 26.83648 39.44422 37.13736 1.000 89.55144 47 GLY E CA 1
ATOM 2059 C C . GLY C 1 49 ? 27.87886 40.48759 36.80821 1.000 84.87221 47 GLY E C 1
ATOM 2060 O O . GLY C 1 49 ? 27.65339 41.36314 35.97496 1.000 89.12062 47 GLY E O 1
ATOM 2061 N N . TYR C 1 50 ? 29.02857 40.38162 37.47066 1.000 75.78291 48 TYR E N 1
ATOM 2062 C CA . TYR C 1 50 ? 30.11815 41.33311 37.30845 1.000 90.62646 48 TYR E CA 1
ATOM 2063 C C . TYR C 1 50 ? 31.37554 40.59524 36.86944 1.000 103.81661 48 TYR E C 1
ATOM 2064 O O . TYR C 1 50 ? 31.70772 39.54341 37.42543 1.000 91.29500 48 TYR E O 1
ATOM 2073 N N . ALA C 1 51 ? 32.06859 41.14513 35.87408 1.000 107.02443 49 ALA E N 1
ATOM 2074 C CA . ALA C 1 51 ? 33.30437 40.57456 35.35209 1.000 90.37828 49 ALA E CA 1
ATOM 2075 C C . ALA C 1 51 ? 34.48040 41.44475 35.77453 1.000 102.34552 49 ALA E C 1
ATOM 2076 O O . ALA C 1 51 ? 34.47207 42.65925 35.54514 1.000 107.07416 49 ALA E O 1
ATOM 2078 N N . ILE C 1 52 ? 35.48479 40.81967 36.39473 1.000 96.02336 50 ILE E N 1
ATOM 2079 C CA . ILE C 1 52 ? 36.63717 41.56248 36.90233 1.000 100.21808 50 ILE E CA 1
ATOM 2080 C C . ILE C 1 52 ? 37.38672 42.23935 35.76063 1.000 111.88701 50 ILE E C 1
ATOM 2081 O O . ILE C 1 52 ? 37.74395 43.42098 35.84343 1.000 113.84804 50 ILE E O 1
ATOM 2086 N N . GLY C 1 53 ? 37.63887 41.50116 34.68161 1.000 110.01324 51 GLY E N 1
ATOM 2087 C CA . GLY C 1 53 ? 38.37202 42.03593 33.55132 1.000 103.38064 51 GLY E CA 1
ATOM 2088 C C . GLY C 1 53 ? 37.71587 43.23257 32.89515 1.000 110.63939 51 GLY E C 1
ATOM 2089 O O . GLY C 1 53 ? 38.28698 44.32716 32.87596 1.000 124.68612 51 GLY E O 1
ATOM 2090 N N . THR C 1 54 ? 36.50939 43.03887 32.35907 1.000 109.88326 52 THR E N 1
ATOM 2091 C CA . THR C 1 54 ? 35.81221 44.11118 31.65918 1.000 116.08142 52 THR E CA 1
ATOM 2092 C C . THR C 1 54 ? 35.30826 45.20420 32.59134 1.000 118.29404 52 THR E C 1
ATOM 2093 O O . THR C 1 54 ? 34.95341 46.28391 32.10541 1.000 120.41847 52 THR E O 1
ATOM 2097 N N . GLN C 1 55 ? 35.27333 44.95388 33.90233 1.000 123.91617 53 GLN E N 1
ATOM 2098 C CA . GLN C 1 55 ? 34.74734 45.90951 34.87984 1.000 115.69333 53 GLN E CA 1
ATOM 2099 C C . GLN C 1 55 ? 33.33588 46.35994 34.51119 1.000 115.05321 53 GLN E C 1
ATOM 2100 O O . GLN C 1 55 ? 32.95278 47.51367 34.71661 1.000 116.77589 53 GLN E O 1
ATOM 2106 N N . GLN C 1 56 ? 32.55193 45.43647 33.96245 1.000 122.95624 54 GLN E N 1
ATOM 2107 C CA . GLN C 1 56 ? 31.20642 45.73085 33.50032 1.000 123.86881 54 GLN E CA 1
ATOM 2108 C C . GLN C 1 56 ? 30.21412 44.81822 34.20620 1.000 114.89056 54 GLN E C 1
ATOM 2109 O O . GLN C 1 56 ? 30.56171 43.73489 34.68447 1.000 103.02166 54 GLN E O 1
ATOM 2115 N N . ALA C 1 57 ? 28.96638 45.27334 34.26549 1.000 120.66975 55 ALA E N 1
ATOM 2116 C CA . ALA C 1 57 ? 27.90347 44.57170 34.96941 1.000 110.26705 55 ALA E CA 1
ATOM 2117 C C . ALA C 1 57 ? 26.78820 44.21380 34.00020 1.000 115.60367 55 ALA E C 1
ATOM 2118 O O . ALA C 1 57 ? 26.26068 45.08778 33.30496 1.000 125.35081 55 ALA E O 1
ATOM 2120 N N . THR C 1 58 ? 26.42775 42.93280 33.96381 1.000 108.00450 56 THR E N 1
ATOM 2121 C CA . THR C 1 58 ? 25.36839 42.44656 33.09558 1.000 107.03751 56 THR E CA 1
ATOM 2122 C C . THR C 1 58 ? 24.18541 41.99789 33.93673 1.000 100.79934 56 THR E C 1
ATOM 2123 O O . THR C 1 58 ? 24.35494 41.17065 34.84317 1.000 94.27257 56 THR E O 1
ATOM 2127 N N . PRO C 1 59 ? 22.98639 42.51450 33.67466 1.000 92.02159 57 PRO E N 1
ATOM 2128 C CA . PRO C 1 59 ? 21.80722 42.09181 34.43867 1.000 95.11916 57 PRO E CA 1
ATOM 2129 C C . PRO C 1 59 ? 21.48610 40.61989 34.22738 1.000 97.51285 57 PRO E C 1
ATOM 2130 O O . PRO C 1 59 ? 22.05409 39.93050 33.37744 1.000 117.65659 57 PRO E O 1
ATOM 2134 N N . GLY C 1 60 ? 20.54328 40.14037 35.03335 1.000 91.44240 58 GLY E N 1
ATOM 2135 C CA . GLY C 1 60 ? 20.05475 38.78717 34.93577 1.000 78.50914 58 GLY E CA 1
ATOM 2136 C C . GLY C 1 60 ? 18.54354 38.75611 35.02970 1.000 85.82284 58 GLY E C 1
ATOM 2137 O O . GLY C 1 60 ? 17.88370 39.79995 35.05217 1.000 92.77687 58 GLY E O 1
ATOM 2138 N N . PRO C 1 61 ? 17.96178 37.55590 35.08860 1.000 75.97311 59 PRO E N 1
ATOM 2139 C CA . PRO C 1 61 ? 16.49296 37.45630 35.15716 1.000 78.14582 59 PRO E CA 1
ATOM 2140 C C . PRO C 1 61 ? 15.87931 38.11121 36.38430 1.000 94.61713 59 PRO E C 1
ATOM 2141 O O . PRO C 1 61 ? 14.67870 38.41068 36.36851 1.000 91.05102 59 PRO E O 1
ATOM 2145 N N . ALA C 1 62 ? 16.65602 38.35106 37.43993 1.000 95.94395 60 ALA E N 1
ATOM 2146 C CA . ALA C 1 62 ? 16.14384 38.89445 38.69127 1.000 94.02402 60 ALA E CA 1
ATOM 2147 C C . ALA C 1 62 ? 16.63794 40.31678 38.94970 1.000 101.57672 60 ALA E C 1
ATOM 2148 O O . ALA C 1 62 ? 16.75420 40.73961 40.10268 1.000 112.90569 60 ALA E O 1
ATOM 2150 N N . ASN C 1 63 ? 16.93045 41.06510 37.88824 1.000 101.82680 61 ASN E N 1
ATOM 2151 C CA . ASN C 1 63 ? 17.35134 42.45615 38.00766 1.000 105.82622 61 ASN E CA 1
ATOM 2152 C C . ASN C 1 63 ? 16.13285 43.36897 37.92518 1.000 106.17644 61 ASN E C 1
ATOM 2153 O O . ASN C 1 63 ? 15.39022 43.33773 36.93739 1.000 123.25804 61 ASN E O 1
ATOM 2158 N N . SER C 1 64 ? 15.93074 44.17726 38.96463 1.000 99.02682 62 SER E N 1
ATOM 2159 C CA . SER C 1 64 ? 14.87481 45.18035 38.99936 1.000 106.27509 62 SER E CA 1
ATOM 2160 C C . SER C 1 64 ? 15.36085 46.58254 38.65268 1.000 106.44238 62 SER E C 1
ATOM 2161 O O . SER C 1 64 ? 14.54935 47.51327 38.62305 1.000 108.22005 62 SER E O 1
ATOM 2164 N N . GLY C 1 65 ? 16.65645 46.75786 38.39388 1.000 100.42759 63 GLY E N 1
ATOM 2165 C CA . GLY C 1 65 ? 17.21933 48.04931 38.06191 1.000 106.83658 63 GLY E CA 1
ATOM 2166 C C . GLY C 1 65 ? 17.64394 48.88052 39.25286 1.000 101.54547 63 GLY E C 1
ATOM 2167 O O . GLY C 1 65 ? 18.36528 49.87068 39.07471 1.000 108.08482 63 GLY E O 1
ATOM 2168 N N . ARG C 1 66 ? 17.22540 48.50784 40.45785 1.000 105.39083 64 ARG E N 1
ATOM 2169 C CA . ARG C 1 66 ? 17.58249 49.21134 41.68052 1.000 99.25661 64 ARG E CA 1
ATOM 2170 C C . ARG C 1 66 ? 18.87611 48.68266 42.27757 1.000 98.03254 64 ARG E C 1
ATOM 2171 O O . ARG C 1 66 ? 19.43440 49.31116 43.18412 1.000 89.29168 64 ARG E O 1
ATOM 2179 N N . GLU C 1 67 ? 19.35213 47.54472 41.78154 1.000 100.99439 65 GLU E N 1
ATOM 2180 C CA . GLU C 1 67 ? 20.53627 46.88933 42.30891 1.000 99.09255 65 GLU E CA 1
ATOM 2181 C C . GLU C 1 67 ? 21.78245 47.48142 41.66994 1.000 101.17124 65 GLU E C 1
ATOM 2182 O O . GLU C 1 67 ? 21.81276 47.74954 40.46545 1.000 96.51103 65 GLU E O 1
ATOM 2188 N N . THR C 1 68 ? 22.81225 47.69086 42.48502 1.000 93.84345 66 THR E N 1
ATOM 2189 C CA . THR C 1 68 ? 24.07462 48.24576 42.01596 1.000 88.83731 66 THR E CA 1
ATOM 2190 C C . THR C 1 68 ? 25.19729 47.38750 42.57493 1.000 91.06670 66 THR E C 1
ATOM 2191 O O . THR C 1 68 ? 25.33571 47.25746 43.79576 1.000 91.91858 66 THR E O 1
ATOM 2195 N N . ILE C 1 69 ? 25.99501 46.80885 41.68272 1.000 90.42302 67 ILE E N 1
ATOM 2196 C CA . ILE C 1 69 ? 27.12767 45.97381 42.05827 1.000 96.44625 67 ILE E CA 1
ATOM 2197 C C . ILE C 1 69 ? 28.38798 46.82426 42.04021 1.000 95.47557 67 ILE E C 1
ATOM 2198 O O . ILE C 1 69 ? 28.48053 47.82424 41.31700 1.000 105.08751 67 ILE E O 1
ATOM 2203 N N . TYR C 1 70 ? 29.36329 46.43471 42.84765 1.000 84.38470 68 TYR E N 1
ATOM 2204 C CA . TYR C 1 70 ? 30.59988 47.18026 43.00316 1.000 95.90269 68 TYR E CA 1
ATOM 2205 C C . TYR C 1 70 ? 31.78164 46.22946 42.90463 1.000 104.95749 68 TYR E C 1
ATOM 2206 O O . TYR C 1 70 ? 31.63529 45.02051 43.11673 1.000 101.39039 68 TYR E O 1
ATOM 2215 N N . PRO C 1 71 ? 32.97272 46.74613 42.58581 1.000 110.20578 69 PRO E N 1
ATOM 2216 C CA . PRO C 1 71 ? 34.14694 45.86537 42.46683 1.000 111.33314 69 PRO E CA 1
ATOM 2217 C C . PRO C 1 71 ? 34.54525 45.17910 43.76073 1.000 97.51327 69 PRO E C 1
ATOM 2218 O O . PRO C 1 71 ? 35.23596 44.15486 43.70694 1.000 105.26739 69 PRO E O 1
ATOM 2222 N N . ASN C 1 72 ? 34.14411 45.69794 44.91719 1.000 84.70295 70 ASN E N 1
ATOM 2223 C CA . ASN C 1 72 ? 34.38852 44.99956 46.17221 1.000 101.65975 70 ASN E CA 1
ATOM 2224 C C . ASN C 1 72 ? 33.34848 43.91914 46.44257 1.000 98.01657 70 ASN E C 1
ATOM 2225 O O . ASN C 1 72 ? 33.27824 43.41451 47.57054 1.000 84.11294 70 ASN E O 1
ATOM 2230 N N . ALA C 1 73 ? 32.53844 43.58449 45.43434 1.000 91.57977 71 ALA E N 1
ATOM 2231 C CA . ALA C 1 73 ? 31.48031 42.57585 45.43822 1.000 91.87873 71 ALA E CA 1
ATOM 2232 C C . ALA C 1 73 ? 30.23607 42.99357 46.21046 1.000 94.99066 71 ALA E C 1
ATOM 2233 O O . ALA C 1 73 ? 29.26066 42.23184 46.22940 1.000 92.65678 71 ALA E O 1
ATOM 2235 N N . SER C 1 74 ? 30.22712 44.16137 46.84605 1.000 94.89978 72 SER E N 1
ATOM 2236 C CA . SER C 1 74 ? 29.07313 44.56199 47.63551 1.000 85.56996 72 SER E CA 1
ATOM 2237 C C . SER C 1 74 ? 27.89686 44.91059 46.72974 1.000 85.31968 72 SER E C 1
ATOM 2238 O O . SER C 1 74 ? 28.06733 45.34880 45.58896 1.000 93.95821 72 SER E O 1
ATOM 2241 N N . LEU C 1 75 ? 26.69009 44.71387 47.25462 1.000 82.81603 73 LEU E N 1
ATOM 2242 C CA . LEU C 1 75 ? 25.45657 44.95115 46.51752 1.000 87.47397 73 LEU E CA 1
ATOM 2243 C C . LEU C 1 75 ? 24.60221 45.96391 47.26405 1.000 81.90546 73 LEU E C 1
ATOM 2244 O O . LEU C 1 75 ? 24.40235 45.83874 48.47648 1.000 83.73695 73 LEU E O 1
ATOM 2249 N N . LEU C 1 76 ? 24.10020 46.96111 46.54054 1.000 75.62916 74 LEU E N 1
ATOM 2250 C CA . LEU C 1 76 ? 23.27759 48.01929 47.11268 1.000 74.40639 74 LEU E CA 1
ATOM 2251 C C . LEU C 1 76 ? 21.92883 48.02858 46.40550 1.000 90.48669 74 LEU E C 1
ATOM 2252 O O . LEU C 1 76 ? 21.87069 48.16586 45.17816 1.000 99.02181 74 LEU E O 1
ATOM 2257 N N . ILE C 1 77 ? 20.85106 47.88236 47.17293 1.000 83.77471 75 ILE E N 1
ATOM 2258 C CA . ILE C 1 77 ? 19.49063 47.91511 46.64256 1.000 88.00142 75 ILE E CA 1
ATOM 2259 C C . ILE C 1 77 ? 18.79349 49.16378 47.16699 1.000 85.81988 75 ILE E C 1
ATOM 2260 O O . ILE C 1 77 ? 18.68479 49.35504 48.38416 1.000 91.02747 75 ILE E O 1
ATOM 2265 N N . GLN C 1 78 ? 18.32383 50.01231 46.25600 1.000 86.01006 76 GLN E N 1
ATOM 2266 C CA . GLN C 1 78 ? 17.58116 51.21176 46.61609 1.000 90.39232 76 GLN E CA 1
ATOM 2267 C C . GLN C 1 78 ? 16.08472 50.99650 46.42867 1.000 92.96865 76 GLN E C 1
ATOM 2268 O O . GLN C 1 78 ? 15.65069 50.06936 45.74131 1.000 103.57699 76 GLN E O 1
ATOM 2274 N N . ASN C 1 79 ? 15.30729 51.89789 47.02659 1.000 87.69546 77 ASN E N 1
ATOM 2275 C CA . ASN C 1 79 ? 13.84167 51.86310 47.02870 1.000 90.19857 77 ASN E CA 1
ATOM 2276 C C . ASN C 1 79 ? 13.31686 50.42863 47.10610 1.000 99.66495 77 ASN E C 1
ATOM 2277 O O . ASN C 1 79 ? 12.59792 49.94459 46.23199 1.000 109.90774 77 ASN E O 1
ATOM 2282 N N . VAL C 1 80 ? 13.71199 49.74721 48.18463 1.000 101.63968 78 VAL E N 1
ATOM 2283 C CA . VAL C 1 80 ? 13.40981 48.32857 48.33888 1.000 94.27137 78 VAL E CA 1
ATOM 2284 C C . VAL C 1 80 ? 11.90424 48.09943 48.38520 1.000 96.33386 78 VAL E C 1
ATOM 2285 O O . VAL C 1 80 ? 11.14002 48.91714 48.91462 1.000 89.16544 78 VAL E O 1
ATOM 2289 N N . THR C 1 81 ? 11.47106 46.98692 47.80337 1.000 99.51861 79 THR E N 1
ATOM 2290 C CA . THR C 1 81 ? 10.07356 46.58353 47.78596 1.000 100.02427 79 THR E CA 1
ATOM 2291 C C . THR C 1 81 ? 9.87652 45.35940 48.67022 1.000 98.88481 79 THR E C 1
ATOM 2292 O O . THR C 1 81 ? 10.82937 44.78495 49.20462 1.000 100.77887 79 THR E O 1
ATOM 2296 N N . GLN C 1 82 ? 8.60990 44.96775 48.82639 1.000 96.66478 80 GLN E N 1
ATOM 2297 C CA . GLN C 1 82 ? 8.29849 43.80490 49.65010 1.000 95.29076 80 GLN E CA 1
ATOM 2298 C C . GLN C 1 82 ? 8.88791 42.53134 49.05877 1.000 92.39882 80 GLN E C 1
ATOM 2299 O O . GLN C 1 82 ? 9.35831 41.65872 49.79621 1.000 102.12927 80 GLN E O 1
ATOM 2305 N N . ASN C 1 83 ? 8.87258 42.40394 47.73078 1.000 96.64446 81 ASN E N 1
ATOM 2306 C CA . ASN C 1 83 ? 9.42740 41.21997 47.08523 1.000 97.07956 81 ASN E CA 1
ATOM 2307 C C . ASN C 1 83 ? 10.94300 41.13365 47.20781 1.000 91.65312 81 ASN E C 1
ATOM 2308 O O . ASN C 1 83 ? 11.50754 40.06890 46.93477 1.000 86.38697 81 ASN E O 1
ATOM 2313 N N . ASP C 1 84 ? 11.61224 42.21771 47.60620 1.000 92.72734 82 ASP E N 1
ATOM 2314 C CA . ASP C 1 84 ? 13.05715 42.18521 47.79348 1.000 93.68404 82 ASP E CA 1
ATOM 2315 C C . ASP C 1 84 ? 13.47148 41.46256 49.06742 1.000 94.04507 82 ASP E C 1
ATOM 2316 O O . ASP C 1 84 ? 14.64574 41.10178 49.20100 1.000 94.32681 82 ASP E O 1
ATOM 2321 N N . THR C 1 85 ? 12.54617 41.24499 49.99943 1.000 91.14283 83 THR E N 1
ATOM 2322 C CA . THR C 1 85 ? 12.88491 40.56984 51.24355 1.000 87.58261 83 THR E CA 1
ATOM 2323 C C . THR C 1 85 ? 13.23869 39.11078 50.97689 1.000 80.20688 83 THR E C 1
ATOM 2324 O O . THR C 1 85 ? 12.80216 38.50994 49.99142 1.000 97.65100 83 THR E O 1
ATOM 2328 N N . GLY C 1 86 ? 14.06722 38.54932 51.85205 1.000 74.13757 84 GLY E N 1
ATOM 2329 C CA . GLY C 1 86 ? 14.42159 37.15430 51.75169 1.000 81.41444 84 GLY E CA 1
ATOM 2330 C C . GLY C 1 86 ? 15.92301 36.98187 51.74349 1.000 82.55217 84 GLY E C 1
ATOM 2331 O O . GLY C 1 86 ? 16.67076 37.82911 52.24567 1.000 72.72456 84 GLY E O 1
ATOM 2332 N N . PHE C 1 87 ? 16.36039 35.86914 51.16197 1.000 82.42086 85 PHE E N 1
ATOM 2333 C CA . PHE C 1 87 ? 17.76812 35.50644 51.11567 1.000 79.95783 85 PHE E CA 1
ATOM 2334 C C . PHE C 1 87 ? 18.42071 35.97676 49.82247 1.000 80.34379 85 PHE E C 1
ATOM 2335 O O . PHE C 1 87 ? 17.76128 36.16228 48.79666 1.000 82.45424 85 PHE E O 1
ATOM 2343 N N . TYR C 1 88 ? 19.73631 36.16514 49.88716 1.000 80.28081 86 TYR E N 1
ATOM 2344 C CA . TYR C 1 88 ? 20.55065 36.53305 48.73696 1.000 77.29486 86 TYR E CA 1
ATOM 2345 C C . TYR C 1 88 ? 21.83697 35.72770 48.79640 1.000 77.32739 86 TYR E C 1
ATOM 2346 O O . TYR C 1 88 ? 22.45280 35.62059 49.86027 1.000 84.22569 86 TYR E O 1
ATOM 2355 N N . THR C 1 89 ? 22.23827 35.16431 47.66189 1.000 80.47308 87 THR E N 1
ATOM 2356 C CA . THR C 1 89 ? 23.42527 34.32597 47.58135 1.000 78.51313 87 THR E CA 1
ATOM 2357 C C . THR C 1 89 ? 24.44151 34.96534 46.64690 1.000 81.37922 87 THR E C 1
ATOM 2358 O O . THR C 1 89 ? 24.09026 35.41010 45.54929 1.000 80.51668 87 THR E O 1
ATOM 2362 N N . LEU C 1 90 ? 25.69431 35.01342 47.08554 1.000 80.47288 88 LEU E N 1
ATOM 2363 C CA . LEU C 1 90 ? 26.79369 35.53362 46.28751 1.000 82.45938 88 LEU E CA 1
ATOM 2364 C C . LEU C 1 90 ? 27.75018 34.39870 45.95602 1.000 92.16457 88 LEU E C 1
ATOM 2365 O O . LEU C 1 90 ? 28.19275 33.67310 46.85179 1.000 82.71125 88 LEU E O 1
ATOM 2370 N N . GLN C 1 91 ? 28.06502 34.24502 44.67518 1.000 90.51780 89 GLN E N 1
ATOM 2371 C CA . GLN C 1 91 ? 29.06563 33.28844 44.22814 1.000 86.32813 89 GLN E CA 1
ATOM 2372 C C . GLN C 1 91 ? 30.24014 34.06575 43.65987 1.000 88.71521 89 GLN E C 1
ATOM 2373 O O . GLN C 1 91 ? 30.05910 34.91252 42.77912 1.000 92.74360 89 GLN E O 1
ATOM 2379 N N . VAL C 1 92 ? 31.43459 33.77880 44.16217 1.000 84.41468 90 VAL E N 1
ATOM 2380 C CA . VAL C 1 92 ? 32.66008 34.41456 43.69865 1.000 93.31283 90 VAL E CA 1
ATOM 2381 C C . VAL C 1 92 ? 33.42957 33.40206 42.86576 1.000 101.18853 90 VAL E C 1
ATOM 2382 O O . VAL C 1 92 ? 33.83118 32.34718 43.37199 1.000 98.57359 90 VAL E O 1
ATOM 2386 N N . ILE C 1 93 ? 33.62601 33.71607 41.59079 1.000 98.42527 91 ILE E N 1
ATOM 2387 C CA . ILE C 1 93 ? 34.40173 32.87072 40.69265 1.000 98.86778 91 ILE E CA 1
ATOM 2388 C C . ILE C 1 93 ? 35.83354 33.38720 40.69217 1.000 102.30976 91 ILE E C 1
ATOM 2389 O O . ILE C 1 93 ? 36.09196 34.52764 40.29182 1.000 101.98151 91 ILE E O 1
ATOM 2394 N N . LYS C 1 94 ? 36.76193 32.55338 41.14393 1.000 95.39017 92 LYS E N 1
ATOM 2395 C CA . LYS C 1 94 ? 38.15418 32.95075 41.25380 1.000 101.15609 92 LYS E CA 1
ATOM 2396 C C . LYS C 1 94 ? 38.87013 32.73654 39.92353 1.000 111.41344 92 LYS E C 1
ATOM 2397 O O . LYS C 1 94 ? 38.31407 32.18991 38.96898 1.000 118.18093 92 LYS E O 1
ATOM 2403 N N . SER C 1 95 ? 40.12510 33.18747 39.86191 1.000 119.29098 93 SER E N 1
ATOM 2404 C CA . SER C 1 95 ? 40.90519 32.99886 38.64474 1.000 113.04680 93 SER E CA 1
ATOM 2405 C C . SER C 1 95 ? 41.25887 31.53579 38.42383 1.000 115.49310 93 SER E C 1
ATOM 2406 O O . SER C 1 95 ? 41.54437 31.14122 37.28815 1.000 96.39006 93 SER E O 1
ATOM 2409 N N . ASP C 1 96 ? 41.24381 30.73149 39.48554 1.000 123.06147 94 ASP E N 1
ATOM 2410 C CA . ASP C 1 96 ? 41.40116 29.28669 39.40616 1.000 116.74902 94 ASP E CA 1
ATOM 2411 C C . ASP C 1 96 ? 40.13774 28.58734 38.92010 1.000 112.14993 94 ASP E C 1
ATOM 2412 O O . ASP C 1 96 ? 40.13986 27.35843 38.78500 1.000 115.75322 94 ASP E O 1
ATOM 2417 N N . LEU C 1 97 ? 39.06888 29.33924 38.65934 1.000 110.96809 95 LEU E N 1
ATOM 2418 C CA . LEU C 1 97 ? 37.73705 28.83154 38.33654 1.000 106.56294 95 LEU E CA 1
ATOM 2419 C C . LEU C 1 97 ? 37.12346 28.01068 39.46342 1.000 104.06166 95 LEU E C 1
ATOM 2420 O O . LEU C 1 97 ? 36.09005 27.36250 39.25762 1.000 96.43466 95 LEU E O 1
ATOM 2425 N N . VAL C 1 98 ? 37.73108 28.01304 40.64430 1.000 112.08077 96 VAL E N 1
ATOM 2426 C CA . VAL C 1 98 ? 37.08071 27.48038 41.83354 1.000 109.59406 96 VAL E CA 1
ATOM 2427 C C . VAL C 1 98 ? 36.19227 28.57154 42.41564 1.000 108.90232 96 VAL E C 1
ATOM 2428 O O . VAL C 1 98 ? 36.52794 29.76152 42.36013 1.000 110.65320 96 VAL E O 1
ATOM 2432 N N . ASN C 1 99 ? 35.04788 28.17744 42.96618 1.000 101.87387 97 ASN E N 1
ATOM 2433 C CA . ASN C 1 99 ? 34.01803 29.12007 43.37520 1.000 102.29080 97 ASN E CA 1
ATOM 2434 C C . ASN C 1 99 ? 33.84151 29.10986 44.88621 1.000 101.54523 97 ASN E C 1
ATOM 2435 O O . ASN C 1 99 ? 33.96534 28.06405 45.53240 1.000 101.24210 97 ASN E O 1
ATOM 2440 N N . GLU C 1 100 ? 33.56084 30.28803 45.43792 1.000 102.52153 98 GLU E N 1
ATOM 2441 C CA . GLU C 1 100 ? 33.22735 30.45900 46.84267 1.000 95.94188 98 GLU E CA 1
ATOM 2442 C C . GLU C 1 100 ? 31.83425 31.06325 46.94757 1.000 96.59313 98 GLU E C 1
ATOM 2443 O O . GLU C 1 100 ? 31.50707 32.01870 46.23668 1.000 96.39233 98 GLU E O 1
ATOM 2449 N N . GLU C 1 101 ? 31.01833 30.50952 47.83895 1.000 95.47064 99 GLU E N 1
ATOM 2450 C CA . GLU C 1 101 ? 29.61875 30.89014 47.96452 1.000 91.66900 99 GLU E CA 1
ATOM 2451 C C . GLU C 1 101 ? 29.33780 31.41609 49.36509 1.000 89.11873 99 GLU E C 1
ATOM 2452 O O . GLU C 1 101 ? 29.89949 30.92470 50.34876 1.000 93.17401 99 GLU E O 1
ATOM 2458 N N . ALA C 1 102 ? 28.46436 32.41800 49.44608 1.000 88.63036 100 ALA E N 1
ATOM 2459 C CA . ALA C 1 102 ? 28.05885 32.99780 50.71792 1.000 80.53904 100 ALA E CA 1
ATOM 2460 C C . ALA C 1 102 ? 26.63890 33.52542 50.58531 1.000 78.01043 100 ALA E C 1
ATOM 2461 O O . ALA C 1 102 ? 26.29917 34.15825 49.58242 1.000 91.62302 100 ALA E O 1
ATOM 2463 N N . THR C 1 103 ? 25.81423 33.25825 51.59559 1.000 84.00715 101 THR E N 1
ATOM 2464 C CA . THR C 1 103 ? 24.41063 33.64534 51.58385 1.000 81.31759 101 THR E CA 1
ATOM 2465 C C . THR C 1 103 ? 24.12418 34.62460 52.71491 1.000 81.71256 101 THR E C 1
ATOM 2466 O O . THR C 1 103 ? 24.62879 34.46787 53.83126 1.000 88.25325 101 THR E O 1
ATOM 2470 N N . GLY C 1 104 ? 23.30594 35.63409 52.41318 1.000 73.76297 102 GLY E N 1
ATOM 2471 C CA . GLY C 1 104 ? 22.85691 36.59444 53.39907 1.000 78.45707 102 GLY E CA 1
ATOM 2472 C C . GLY C 1 104 ? 21.35861 36.81021 53.27870 1.000 82.70667 102 GLY E C 1
ATOM 2473 O O . GLY C 1 104 ? 20.69879 36.23400 52.41161 1.000 83.62168 102 GLY E O 1
ATOM 2474 N N . GLN C 1 105 ? 20.83515 37.64529 54.17422 1.000 75.41586 103 GLN E N 1
ATOM 2475 C CA . GLN C 1 105 ? 19.40437 37.91334 54.15498 1.000 79.64149 103 GLN E CA 1
ATOM 2476 C C . GLN C 1 105 ? 19.11826 39.25579 54.80691 1.000 81.70181 103 GLN E C 1
ATOM 2477 O O . GLN C 1 105 ? 19.91307 39.77209 55.59699 1.000 84.41752 103 GLN E O 1
ATOM 2483 N N . PHE C 1 106 ? 17.95549 39.80489 54.46323 1.000 80.16282 104 PHE E N 1
ATOM 2484 C CA . PHE C 1 106 ? 17.40512 40.96086 55.15124 1.000 78.91254 104 PHE E CA 1
ATOM 2485 C C . PHE C 1 106 ? 15.89045 40.89408 55.03590 1.000 83.97018 104 PHE E C 1
ATOM 2486 O O . PHE C 1 106 ? 15.34467 40.24373 54.14022 1.000 88.00767 104 PHE E O 1
ATOM 2494 N N . HIS C 1 107 ? 15.21409 41.57212 55.95732 1.000 74.14302 105 HIS E N 1
ATOM 2495 C CA . HIS C 1 107 ? 13.76161 41.54267 56.03801 1.000 78.11580 105 HIS E CA 1
ATOM 2496 C C . HIS C 1 107 ? 13.21653 42.94421 55.81283 1.000 82.64306 105 HIS E C 1
ATOM 2497 O O . HIS C 1 107 ? 13.69158 43.90560 56.42600 1.000 71.12475 105 HIS E O 1
ATOM 2504 N N . VAL C 1 108 ? 12.22454 43.05570 54.93536 1.000 80.70416 106 VAL E N 1
ATOM 2505 C CA . VAL C 1 108 ? 11.60703 44.33250 54.59940 1.000 81.35276 106 VAL E CA 1
ATOM 2506 C C . VAL C 1 108 ? 10.31775 44.46049 55.39649 1.000 82.45775 106 VAL E C 1
ATOM 2507 O O . VAL C 1 108 ? 9.43357 43.60082 55.30198 1.000 91.04584 106 VAL E O 1
ATOM 2511 N N . TYR C 1 109 ? 10.20650 45.52685 56.18258 1.000 83.05217 107 TYR E N 1
ATOM 2512 C CA . TYR C 1 109 ? 8.98675 45.77475 56.94195 1.000 84.58849 107 TYR E CA 1
ATOM 2513 C C . TYR C 1 109 ? 8.26642 47.01036 56.41234 1.000 92.58020 107 TYR E C 1
ATOM 2514 O O . TYR C 1 109 ? 7.03741 47.07306 56.40410 1.000 102.59314 107 TYR E O 1
ATOM 2524 N N . GLN D 1 3 ? 40.27434 36.66453 64.07288 1.000 88.60147 1 GLN G N 1
ATOM 2525 C CA . GLN D 1 3 ? 39.09481 35.81718 64.19807 1.000 107.40807 1 GLN G CA 1
ATOM 2526 C C . GLN D 1 3 ? 37.94116 36.60946 64.80600 1.000 118.20497 1 GLN G C 1
ATOM 2527 O O . GLN D 1 3 ? 36.91294 36.82116 64.16204 1.000 119.29045 1 GLN G O 1
ATOM 2533 N N . LEU D 1 4 ? 38.12295 37.04107 66.05279 1.000 114.98697 2 LEU G N 1
ATOM 2534 C CA . LEU D 1 4 ? 37.11305 37.83806 66.73869 1.000 104.19395 2 LEU G CA 1
ATOM 2535 C C . LEU D 1 4 ? 36.93124 39.17793 66.03716 1.000 104.56431 2 LEU G C 1
ATOM 2536 O O . LEU D 1 4 ? 37.89593 39.92679 65.85200 1.000 109.64006 2 LEU G O 1
ATOM 2541 N N . THR D 1 5 ? 35.69485 39.47636 65.63992 1.000 102.89882 3 THR G N 1
ATOM 2542 C CA . THR D 1 5 ? 35.38183 40.71520 64.94272 1.000 109.03343 3 THR G CA 1
ATOM 2543 C C . THR D 1 5 ? 34.11339 41.32419 65.52086 1.000 104.93004 3 THR G C 1
ATOM 2544 O O . THR D 1 5 ? 33.25676 40.62033 66.06314 1.000 92.30467 3 THR G O 1
ATOM 2548 N N . THR D 1 6 ? 34.00519 42.64632 65.40012 1.000 108.72660 4 THR G N 1
ATOM 2549 C CA . THR D 1 6 ? 32.82221 43.38240 65.82135 1.000 104.30624 4 THR G CA 1
ATOM 2550 C C . THR D 1 6 ? 32.35027 44.28152 64.68841 1.000 112.13972 4 THR G C 1
ATOM 2551 O O . THR D 1 6 ? 33.16194 44.91418 64.00444 1.000 110.78880 4 THR G O 1
ATOM 2555 N N . GLU D 1 7 ? 31.03369 44.33745 64.49889 1.000 96.26126 5 GLU G N 1
ATOM 2556 C CA . GLU D 1 7 ? 30.42346 45.11057 63.42624 1.000 84.70541 5 GLU G CA 1
ATOM 2557 C C . GLU D 1 7 ? 29.31946 45.99156 63.98822 1.000 83.27936 5 GLU G C 1
ATOM 2558 O O . GLU D 1 7 ? 28.46069 45.51718 64.73863 1.000 93.11669 5 GLU G O 1
ATOM 2564 N N . SER D 1 8 ? 29.34749 47.26883 63.62373 1.000 80.45336 6 SER G N 1
ATOM 2565 C CA . SER D 1 8 ? 28.34510 48.22781 64.06400 1.000 81.18513 6 SER G CA 1
ATOM 2566 C C . SER D 1 8 ? 27.14319 48.18233 63.13431 1.000 82.88315 6 SER G C 1
ATOM 2567 O O . SER D 1 8 ? 27.28634 48.32515 61.91693 1.000 89.55052 6 SER G O 1
ATOM 2570 N N . MET D 1 9 ? 25.96336 47.98144 63.71025 1.000 78.83871 7 MET G N 1
ATOM 2571 C CA . MET D 1 9 ? 24.72072 47.92682 62.94291 1.000 69.20901 7 MET G CA 1
ATOM 2572 C C . MET D 1 9 ? 23.74574 48.97081 63.46305 1.000 74.04962 7 MET G C 1
ATOM 2573 O O . MET D 1 9 ? 23.11917 48.76773 64.51889 1.000 85.41055 7 MET G O 1
ATOM 2578 N N . PRO D 1 10 ? 23.57858 50.10548 62.76955 1.000 78.09306 8 PRO G N 1
ATOM 2579 C CA . PRO D 1 10 ? 24.29259 50.55707 61.56583 1.000 78.18790 8 PRO G CA 1
ATOM 2580 C C . PRO D 1 10 ? 25.59269 51.26373 61.93197 1.000 83.35671 8 PRO G C 1
ATOM 2581 O O . PRO D 1 10 ? 25.72000 51.72083 63.06458 1.000 96.53658 8 PRO G O 1
ATOM 2585 N N . PHE D 1 11 ? 26.58085 51.37487 61.03703 1.000 85.79006 9 PHE G N 1
ATOM 2586 C CA . PHE D 1 11 ? 27.77764 52.13630 61.38276 1.000 96.20925 9 PHE G CA 1
ATOM 2587 C C . PHE D 1 11 ? 27.52502 53.64023 61.40267 1.000 95.95856 9 PHE G C 1
ATOM 2588 O O . PHE D 1 11 ? 28.31083 54.37643 62.00752 1.000 99.67863 9 PHE G O 1
ATOM 2596 N N . ASN D 1 12 ? 26.46411 54.11848 60.75588 1.000 85.72330 10 ASN G N 1
ATOM 2597 C CA . ASN D 1 12 ? 26.07688 55.52490 60.82332 1.000 87.87178 10 ASN G CA 1
ATOM 2598 C C . ASN D 1 12 ? 24.74651 55.61626 61.56219 1.000 84.01763 10 ASN G C 1
ATOM 2599 O O . ASN D 1 12 ? 23.71626 55.15466 61.05958 1.000 82.21821 10 ASN G O 1
ATOM 2604 N N . VAL D 1 13 ? 24.77259 56.21802 62.75002 1.000 91.14847 11 VAL G N 1
ATOM 2605 C CA . VAL D 1 13 ? 23.62556 56.26784 63.64965 1.000 87.35658 11 VAL G CA 1
ATOM 2606 C C . VAL D 1 13 ? 23.19266 57.71627 63.81622 1.000 81.42878 11 VAL G C 1
ATOM 2607 O O . VAL D 1 13 ? 24.02827 58.59470 64.05788 1.000 75.05179 11 VAL G O 1
ATOM 2611 N N . ALA D 1 14 ? 21.89121 57.96077 63.70438 1.000 77.31003 12 ALA G N 1
ATOM 2612 C CA . ALA D 1 14 ? 21.35398 59.28183 63.98544 1.000 83.74242 12 ALA G CA 1
ATOM 2613 C C . ALA D 1 14 ? 21.30550 59.52152 65.49038 1.000 95.44634 12 ALA G C 1
ATOM 2614 O O . ALA D 1 14 ? 21.09806 58.59644 66.28043 1.000 92.88171 12 ALA G O 1
ATOM 2616 N N . GLU D 1 15 ? 21.51025 60.77837 65.88316 1.000 94.50857 13 GLU G N 1
ATOM 2617 C CA . GLU D 1 15 ? 21.50806 61.13045 67.29834 1.000 97.41438 13 GLU G CA 1
ATOM 2618 C C . GLU D 1 15 ? 20.16014 60.80668 67.93118 1.000 102.62244 13 GLU G C 1
ATOM 2619 O O . GLU D 1 15 ? 19.10967 61.22769 67.43831 1.000 110.09494 13 GLU G O 1
ATOM 2625 N N . GLY D 1 16 ? 20.19426 60.04851 69.02548 1.000 101.21312 14 GLY G N 1
ATOM 2626 C CA . GLY D 1 16 ? 18.98961 59.62451 69.70479 1.000 93.50808 14 GLY G CA 1
ATOM 2627 C C . GLY D 1 16 ? 18.45684 58.27931 69.26810 1.000 97.93267 14 GLY G C 1
ATOM 2628 O O . GLY D 1 16 ? 17.47894 57.79621 69.85567 1.000 94.06218 14 GLY G O 1
ATOM 2629 N N . LYS D 1 17 ? 19.07119 57.65561 68.26909 1.000 93.46341 15 LYS G N 1
ATOM 2630 C CA . LYS D 1 17 ? 18.62859 56.36459 67.76740 1.000 93.44437 15 LYS G CA 1
ATOM 2631 C C . LYS D 1 17 ? 19.40836 55.26122 68.48344 1.000 91.66188 15 LYS G C 1
ATOM 2632 O O . LYS D 1 17 ? 19.94861 55.47185 69.57230 1.000 88.03735 15 LYS G O 1
ATOM 2638 N N . GLU D 1 18 ? 19.47813 54.07883 67.88221 1.000 94.66579 16 GLU G N 1
ATOM 2639 C CA . GLU D 1 18 ? 20.08898 52.91964 68.50952 1.000 86.72462 16 GLU G CA 1
ATOM 2640 C C . GLU D 1 18 ? 21.15245 52.33210 67.59408 1.000 91.00539 16 GLU G C 1
ATOM 2641 O O . GLU D 1 18 ? 21.05658 52.41496 66.36625 1.000 100.56368 16 GLU G O 1
ATOM 2647 N N . VAL D 1 19 ? 22.17089 51.73693 68.20957 1.000 84.76320 17 VAL G N 1
ATOM 2648 C CA . VAL D 1 19 ? 23.23324 51.04141 67.49260 1.000 81.25715 17 VAL G CA 1
ATOM 2649 C C . VAL D 1 19 ? 23.53204 49.74626 68.23200 1.000 82.68052 17 VAL G C 1
ATOM 2650 O O . VAL D 1 19 ? 23.63633 49.73711 69.46311 1.000 88.17076 17 VAL G O 1
ATOM 2654 N N . LEU D 1 20 ? 23.64937 48.65114 67.48674 1.000 78.82347 18 LEU G N 1
ATOM 2655 C CA . LEU D 1 20 ? 23.94747 47.34248 68.05249 1.000 85.13779 18 LEU G CA 1
ATOM 2656 C C . LEU D 1 20 ? 25.30262 46.88876 67.53161 1.000 85.42282 18 LEU G C 1
ATOM 2657 O O . LEU D 1 20 ? 25.46702 46.67002 66.32615 1.000 82.55893 18 LEU G O 1
ATOM 2662 N N . LEU D 1 21 ? 26.26784 46.75080 68.43764 1.000 93.57171 19 LEU G N 1
ATOM 2663 C CA . LEU D 1 21 ? 27.60978 46.29044 68.08742 1.000 93.81724 19 LEU G CA 1
ATOM 2664 C C . LEU D 1 21 ? 27.60051 44.76857 68.10507 1.000 94.57403 19 LEU G C 1
ATOM 2665 O O . LEU D 1 21 ? 27.70777 44.14352 69.16363 1.000 98.74399 19 LEU G O 1
ATOM 2670 N N . LEU D 1 22 ? 27.47036 44.17178 66.92594 1.000 88.95063 20 LEU G N 1
ATOM 2671 C CA . LEU D 1 22 ? 27.43239 42.72531 66.81268 1.000 85.11468 20 LEU G CA 1
ATOM 2672 C C . LEU D 1 22 ? 28.83469 42.15559 66.98285 1.000 90.52182 20 LEU G C 1
ATOM 2673 O O . LEU D 1 22 ? 29.82723 42.76285 66.57306 1.000 89.14174 20 LEU G O 1
ATOM 2678 N N . VAL D 1 23 ? 28.91234 40.97823 67.59695 1.000 93.08995 21 VAL G N 1
ATOM 2679 C CA . VAL D 1 23 ? 30.17997 40.29832 67.83342 1.000 99.66638 21 VAL G CA 1
ATOM 2680 C C . VAL D 1 23 ? 30.15970 38.97589 67.08439 1.000 99.68765 21 VAL G C 1
ATOM 2681 O O . VAL D 1 23 ? 29.16939 38.23779 67.14596 1.000 100.28678 21 VAL G O 1
ATOM 2685 N N . HIS D 1 24 ? 31.25151 38.67692 66.38516 1.000 103.25564 22 HIS G N 1
ATOM 2686 C CA . HIS D 1 24 ? 31.35532 37.46632 65.58955 1.000 114.72206 22 HIS G CA 1
ATOM 2687 C C . HIS D 1 24 ? 32.53451 36.62659 66.06177 1.000 117.65254 22 HIS G C 1
ATOM 2688 O O . HIS D 1 24 ? 33.46207 37.12594 66.70451 1.000 117.25466 22 HIS G O 1
ATOM 2695 N N . ASN D 1 25 ? 32.51428 35.35509 65.66742 1.000 123.34789 23 ASN G N 1
ATOM 2696 C CA . ASN D 1 25 ? 33.54411 34.37812 66.01732 1.000 122.26689 23 ASN G CA 1
ATOM 2697 C C . ASN D 1 25 ? 33.91871 34.45320 67.49972 1.000 123.66150 23 ASN G C 1
ATOM 2698 O O . ASN D 1 25 ? 35.07016 34.68382 67.87343 1.000 119.37735 23 ASN G O 1
ATOM 2703 N N . LEU D 1 26 ? 32.91327 34.25606 68.34609 1.000 115.36232 24 LEU G N 1
ATOM 2704 C CA . LEU D 1 26 ? 33.15444 34.20073 69.78011 1.000 112.72672 24 LEU G CA 1
ATOM 2705 C C . LEU D 1 26 ? 33.94720 32.93957 70.12257 1.000 124.04812 24 LEU G C 1
ATOM 2706 O O . LEU D 1 26 ? 33.69588 31.87529 69.54838 1.000 127.04101 24 LEU G O 1
ATOM 2711 N N . PRO D 1 27 ? 34.91286 33.02321 71.03844 1.000 121.18890 25 PRO G N 1
ATOM 2712 C CA . PRO D 1 27 ? 35.71582 31.83886 71.37431 1.000 118.26103 25 PRO G CA 1
ATOM 2713 C C . PRO D 1 27 ? 34.86804 30.74258 72.00505 1.000 123.86297 25 PRO G C 1
ATOM 2714 O O . PRO D 1 27 ? 33.70231 30.93385 72.35477 1.000 118.10660 25 PRO G O 1
ATOM 2718 N N . GLN D 1 28 ? 35.47865 29.56554 72.14935 1.000 122.24009 26 GLN G N 1
ATOM 2719 C CA . GLN D 1 28 ? 34.75622 28.37825 72.59357 1.000 124.04320 26 GLN G CA 1
ATOM 2720 C C . GLN D 1 28 ? 34.38013 28.44591 74.07354 1.000 135.17270 26 GLN G C 1
ATOM 2721 O O . GLN D 1 28 ? 33.20553 28.64502 74.39488 1.000 129.08526 26 GLN G O 1
ATOM 2727 N N . GLN D 1 29 ? 35.33924 28.29744 74.98256 1.000 140.12807 27 GLN G N 1
ATOM 2728 C CA . GLN D 1 29 ? 35.06586 28.41443 76.41098 1.000 129.62295 27 GLN G CA 1
ATOM 2729 C C . GLN D 1 29 ? 35.39391 29.82810 76.86780 1.000 125.98832 27 GLN G C 1
ATOM 2730 O O . GLN D 1 29 ? 36.44684 30.36925 76.51448 1.000 131.49765 27 GLN G O 1
ATOM 2736 N N . LEU D 1 30 ? 34.49150 30.42739 77.64344 1.000 117.51815 28 LEU G N 1
ATOM 2737 C CA . LEU D 1 30 ? 34.60403 31.83818 77.97307 1.000 116.43636 28 LEU G CA 1
ATOM 2738 C C . LEU D 1 30 ? 34.53199 32.04319 79.47845 1.000 117.24425 28 LEU G C 1
ATOM 2739 O O . LEU D 1 30 ? 33.96479 31.22955 80.21251 1.000 126.47012 28 LEU G O 1
ATOM 2744 N N . PHE D 1 31 ? 35.11877 33.14830 79.92342 1.000 111.12038 29 PHE G N 1
ATOM 2745 C CA . PHE D 1 31 ? 35.10841 33.56645 81.31842 1.000 111.40097 29 PHE G CA 1
ATOM 2746 C C . PHE D 1 31 ? 34.43692 34.91329 81.51919 1.000 107.58506 29 PHE G C 1
ATOM 2747 O O . PHE D 1 31 ? 33.77182 35.11920 82.53745 1.000 107.07753 29 PHE G O 1
ATOM 2755 N N . GLY D 1 32 ? 34.59069 35.83550 80.57720 1.000 113.03026 30 GLY G N 1
ATOM 2756 C CA . GLY D 1 32 ? 33.91854 37.11633 80.68020 1.000 105.74704 30 GLY G CA 1
ATOM 2757 C C . GLY D 1 32 ? 34.21869 37.98951 79.48216 1.000 111.70068 30 GLY G C 1
ATOM 2758 O O . GLY D 1 32 ? 35.13204 37.72062 78.69438 1.000 107.25837 30 GLY G O 1
ATOM 2759 N N . TYR D 1 33 ? 33.42790 39.05389 79.36307 1.000 107.61003 31 TYR G N 1
ATOM 2760 C CA . TYR D 1 33 ? 33.60208 40.06753 78.33427 1.000 99.70919 31 TYR G CA 1
ATOM 2761 C C . TYR D 1 33 ? 33.76458 41.43111 78.98653 1.000 92.38819 31 TYR G C 1
ATOM 2762 O O . TYR D 1 33 ? 33.27607 41.67076 80.09492 1.000 86.29972 31 TYR G O 1
ATOM 2771 N N . SER D 1 34 ? 34.45559 42.32453 78.28482 1.000 88.15824 32 SER G N 1
ATOM 2772 C CA . SER D 1 34 ? 34.56442 43.70938 78.71829 1.000 87.35196 32 SER G CA 1
ATOM 2773 C C . SER D 1 34 ? 34.60613 44.60509 77.48962 1.000 78.85774 32 SER G C 1
ATOM 2774 O O . SER D 1 34 ? 35.35178 44.32919 76.54423 1.000 75.35781 32 SER G O 1
ATOM 2777 N N . TRP D 1 35 ? 33.81110 45.67219 77.50948 1.000 72.34168 33 TRP G N 1
ATOM 2778 C CA . TRP D 1 35 ? 33.78252 46.65708 76.43874 1.000 76.93062 33 TRP G CA 1
ATOM 2779 C C . TRP D 1 35 ? 34.46524 47.93278 76.90521 1.000 75.36214 33 TRP G C 1
ATOM 2780 O O . TRP D 1 35 ? 34.27413 48.37008 78.04314 1.000 83.10768 33 TRP G O 1
ATOM 2791 N N . TYR D 1 36 ? 35.25521 48.52818 76.01776 1.000 77.33056 34 TYR G N 1
ATOM 2792 C CA . TYR D 1 36 ? 36.03618 49.71584 76.33018 1.000 80.25987 34 TYR G CA 1
ATOM 2793 C C . TYR D 1 36 ? 35.81021 50.74649 75.23729 1.000 80.20920 34 TYR G C 1
ATOM 2794 O O . TYR D 1 36 ? 35.85869 50.41261 74.04945 1.000 87.72422 34 TYR G O 1
ATOM 2803 N N . LYS D 1 37 ? 35.56606 51.99127 75.63235 1.000 75.84108 35 LYS G N 1
ATOM 2804 C CA . LYS D 1 37 ? 35.51447 53.07120 74.65862 1.000 71.39291 35 LYS G CA 1
ATOM 2805 C C . LYS D 1 37 ? 36.92787 53.40783 74.19685 1.000 84.11929 35 LYS G C 1
ATOM 2806 O O . LYS D 1 37 ? 37.83055 53.60169 75.01714 1.000 75.52347 35 LYS G O 1
ATOM 2812 N N . GLY D 1 38 ? 37.12244 53.47142 72.88620 1.000 87.14326 36 GLY G N 1
ATOM 2813 C CA . GLY D 1 38 ? 38.42861 53.71724 72.30693 1.000 80.48375 36 GLY G CA 1
ATOM 2814 C C . GLY D 1 38 ? 38.98039 52.48245 71.61394 1.000 86.00832 36 GLY G C 1
ATOM 2815 O O . GLY D 1 38 ? 38.33710 51.43517 71.52491 1.000 78.25195 36 GLY G O 1
ATOM 2816 N N . GLU D 1 39 ? 40.20834 52.63270 71.12005 1.000 90.28704 37 GLU G N 1
ATOM 2817 C CA . GLU D 1 39 ? 40.88435 51.58583 70.36671 1.000 86.55915 37 GLU G CA 1
ATOM 2818 C C . GLU D 1 39 ? 41.83519 50.76097 71.22524 1.000 80.32788 37 GLU G C 1
ATOM 2819 O O . GLU D 1 39 ? 42.55591 49.91110 70.69318 1.000 86.66888 37 GLU G O 1
ATOM 2825 N N . ARG D 1 40 ? 41.84727 50.98516 72.53619 1.000 91.20388 38 ARG G N 1
ATOM 2826 C CA . ARG D 1 40 ? 42.75485 50.30661 73.44845 1.000 91.59670 38 ARG G CA 1
ATOM 2827 C C . ARG D 1 40 ? 41.98290 49.75998 74.63873 1.000 86.61197 38 ARG G C 1
ATOM 2828 O O . ARG D 1 40 ? 40.95027 50.30662 75.03605 1.000 74.52498 38 ARG G O 1
ATOM 2836 N N . VAL D 1 41 ? 42.49480 48.66900 75.20133 1.000 84.68258 39 VAL G N 1
ATOM 2837 C CA . VAL D 1 41 ? 41.92148 48.08375 76.40909 1.000 85.04706 39 VAL G CA 1
ATOM 2838 C C . VAL D 1 41 ? 42.48518 48.83871 77.60784 1.000 84.57253 39 VAL G C 1
ATOM 2839 O O . VAL D 1 41 ? 43.65269 48.67179 77.96766 1.000 90.14621 39 VAL G O 1
ATOM 2843 N N . ASP D 1 42 ? 41.65833 49.67793 78.22321 1.000 81.27029 40 ASP G N 1
ATOM 2844 C CA . ASP D 1 42 ? 42.08223 50.48500 79.35702 1.000 83.84733 40 ASP G CA 1
ATOM 2845 C C . ASP D 1 42 ? 40.97943 50.49664 80.40200 1.000 97.91437 40 ASP G C 1
ATOM 2846 O O . ASP D 1 42 ? 39.82887 50.81565 80.08898 1.000 91.89544 40 ASP G O 1
ATOM 2851 N N . GLY D 1 43 ? 41.33679 50.14923 81.64020 1.000 92.49568 41 GLY G N 1
ATOM 2852 C CA . GLY D 1 43 ? 40.34491 50.07543 82.69890 1.000 75.44060 41 GLY G CA 1
ATOM 2853 C C . GLY D 1 43 ? 39.64150 51.39338 82.95559 1.000 85.74637 41 GLY G C 1
ATOM 2854 O O . GLY D 1 43 ? 38.48317 51.40979 83.38026 1.000 87.08100 41 GLY G O 1
ATOM 2855 N N . ASN D 1 44 ? 40.32335 52.51436 82.70365 1.000 78.42452 42 ASN G N 1
ATOM 2856 C CA . ASN D 1 44 ? 39.71155 53.82346 82.90141 1.000 91.76954 42 ASN G CA 1
ATOM 2857 C C . ASN D 1 44 ? 38.64384 54.13428 81.86273 1.000 89.93736 42 ASN G C 1
ATOM 2858 O O . ASN D 1 44 ? 37.90026 55.10654 82.03496 1.000 92.64704 42 ASN G O 1
ATOM 2863 N N . ARG D 1 45 ? 38.55423 53.34075 80.79402 1.000 96.57802 43 ARG G N 1
ATOM 2864 C CA . ARG D 1 45 ? 37.55876 53.53224 79.74679 1.000 88.08594 43 ARG G CA 1
ATOM 2865 C C . ARG D 1 45 ? 36.63109 52.32849 79.60976 1.000 87.46177 43 ARG G C 1
ATOM 2866 O O . ARG D 1 45 ? 35.92488 52.20699 78.60312 1.000 90.00019 43 ARG G O 1
ATOM 2874 N N . GLN D 1 46 ? 36.61767 51.43608 80.60043 1.000 82.11360 44 GLN G N 1
ATOM 2875 C CA . GLN D 1 46 ? 35.78037 50.24204 80.54092 1.000 82.91416 44 GLN G CA 1
ATOM 2876 C C . GLN D 1 46 ? 34.30660 50.62082 80.60682 1.000 83.30585 44 GLN G C 1
ATOM 2877 O O . GLN D 1 46 ? 33.84556 51.16902 81.61194 1.000 91.54094 44 GLN G O 1
ATOM 2883 N N . ILE D 1 47 ? 33.55980 50.30751 79.54768 1.000 88.77529 45 ILE G N 1
ATOM 2884 C CA . ILE D 1 47 ? 32.12636 50.58409 79.54998 1.000 88.52167 45 ILE G CA 1
ATOM 2885 C C . ILE D 1 47 ? 31.41385 49.66069 80.53009 1.000 81.15338 45 ILE G C 1
ATOM 2886 O O . ILE D 1 47 ? 30.78305 50.11374 81.49111 1.000 86.32762 45 ILE G O 1
ATOM 2891 N N . VAL D 1 48 ? 31.54145 48.34890 80.32486 1.000 77.44996 46 VAL G N 1
ATOM 2892 C CA . VAL D 1 48 ? 30.84678 47.35627 81.13539 1.000 75.67717 46 VAL G CA 1
ATOM 2893 C C . VAL D 1 48 ? 31.66800 46.07828 81.15166 1.000 86.26029 46 VAL G C 1
ATOM 2894 O O . VAL D 1 48 ? 32.52623 45.85086 80.29568 1.000 84.64591 46 VAL G O 1
ATOM 2898 N N . GLY D 1 49 ? 31.39642 45.24319 82.13716 1.000 87.91156 47 GLY G N 1
ATOM 2899 C CA . GLY D 1 49 ? 32.01939 43.93305 82.22035 1.000 81.62469 47 GLY G CA 1
ATOM 2900 C C . GLY D 1 49 ? 30.96278 42.89077 82.50235 1.000 73.47955 47 GLY G C 1
ATOM 2901 O O . GLY D 1 49 ? 30.07224 43.09966 83.32483 1.000 91.29938 47 GLY G O 1
ATOM 2902 N N . TYR D 1 50 ? 31.07136 41.76180 81.81052 1.000 72.35271 48 TYR G N 1
ATOM 2903 C CA . TYR D 1 50 ? 30.11485 40.67258 81.93091 1.000 89.87610 48 TYR G CA 1
ATOM 2904 C C . TYR D 1 50 ? 30.85703 39.41705 82.35851 1.000 101.60156 48 TYR G C 1
ATOM 2905 O O . TYR D 1 50 ? 31.91671 39.10484 81.80797 1.000 102.03815 48 TYR G O 1
ATOM 2914 N N . ALA D 1 51 ? 30.30794 38.70624 83.33878 1.000 102.99655 49 ALA G N 1
ATOM 2915 C CA . ALA D 1 51 ? 30.89868 37.47477 83.84486 1.000 104.73964 49 ALA G CA 1
ATOM 2916 C C . ALA D 1 51 ? 30.05672 36.29099 83.39383 1.000 107.58882 49 ALA G C 1
ATOM 2917 O O . ALA D 1 51 ? 28.84296 36.26588 83.62340 1.000 109.65067 49 ALA G O 1
ATOM 2919 N N . ILE D 1 52 ? 30.70551 35.31564 82.75277 1.000 104.73939 50 ILE G N 1
ATOM 2920 C CA . ILE D 1 52 ? 29.98660 34.15634 82.22862 1.000 108.67897 50 ILE G CA 1
ATOM 2921 C C . ILE D 1 52 ? 29.33544 33.37597 83.36375 1.000 118.73336 50 ILE G C 1
ATOM 2922 O O . ILE D 1 52 ? 28.15901 33.00036 83.28921 1.000 122.83412 50 ILE G O 1
ATOM 2927 N N . GLY D 1 53 ? 30.08981 33.12239 84.43026 1.000 118.98284 51 GLY G N 1
ATOM 2928 C CA . GLY D 1 53 ? 29.57627 32.37868 85.56233 1.000 119.25465 51 GLY G CA 1
ATOM 2929 C C . GLY D 1 53 ? 28.39144 33.03695 86.23849 1.000 118.68530 51 GLY G C 1
ATOM 2930 O O . GLY D 1 53 ? 27.29494 32.47074 86.27515 1.000 123.21134 51 GLY G O 1
ATOM 2931 N N . THR D 1 54 ? 28.60015 34.24223 86.77363 1.000 122.06099 52 THR G N 1
ATOM 2932 C CA . THR D 1 54 ? 27.54020 34.93405 87.49839 1.000 133.19182 52 THR G CA 1
ATOM 2933 C C . THR D 1 54 ? 26.43245 35.44887 86.58597 1.000 138.82297 52 THR G C 1
ATOM 2934 O O . THR D 1 54 ? 25.35463 35.79037 87.08573 1.000 138.48158 52 THR G O 1
ATOM 2938 N N . GLN D 1 55 ? 26.66605 35.50390 85.27089 1.000 128.92199 53 GLN G N 1
ATOM 2939 C CA . GLN D 1 55 ? 25.68981 36.03753 84.31389 1.000 122.11328 53 GLN G CA 1
ATOM 2940 C C . GLN D 1 55 ? 25.23052 37.44041 84.70449 1.000 122.49452 53 GLN G C 1
ATOM 2941 O O . GLN D 1 55 ? 24.06578 37.80814 84.53597 1.000 120.94431 53 GLN G O 1
ATOM 2947 N N . GLN D 1 56 ? 26.15666 38.23171 85.23636 1.000 126.02659 54 GLN G N 1
ATOM 2948 C CA . GLN D 1 56 ? 25.85367 39.56586 85.72463 1.000 123.52089 54 GLN G CA 1
ATOM 2949 C C . GLN D 1 56 ? 26.73477 40.58982 85.02234 1.000 115.26602 54 GLN G C 1
ATOM 2950 O O . GLN D 1 56 ? 27.81099 40.27127 84.50895 1.000 107.95624 54 GLN G O 1
ATOM 2956 N N . ALA D 1 57 ? 26.26186 41.83287 85.00898 1.000 103.75514 55 ALA G N 1
ATOM 2957 C CA . ALA D 1 57 ? 26.93288 42.92458 84.31957 1.000 96.30420 55 ALA G CA 1
ATOM 2958 C C . ALA D 1 57 ? 27.31944 44.00141 85.31877 1.000 99.23214 55 ALA G C 1
ATOM 2959 O O . ALA D 1 57 ? 26.46689 44.50415 86.05674 1.000 105.81187 55 ALA G O 1
ATOM 2961 N N . THR D 1 58 ? 28.59795 44.35766 85.33043 1.000 90.06493 56 THR G N 1
ATOM 2962 C CA . THR D 1 58 ? 29.10947 45.37388 86.23109 1.000 94.87906 56 THR G CA 1
ATOM 2963 C C . THR D 1 58 ? 29.53837 46.59537 85.43596 1.000 86.54239 56 THR G C 1
ATOM 2964 O O . THR D 1 58 ? 30.32135 46.46015 84.48719 1.000 89.56740 56 THR G O 1
ATOM 2968 N N . PRO D 1 59 ? 29.03225 47.78488 85.75743 1.000 81.85876 57 PRO G N 1
ATOM 2969 C CA . PRO D 1 59 ? 29.45075 48.98766 85.02889 1.000 85.30787 57 PRO G CA 1
ATOM 2970 C C . PRO D 1 59 ? 30.91885 49.31564 85.25374 1.000 87.14128 57 PRO G C 1
ATOM 2971 O O . PRO D 1 59 ? 31.59838 48.76180 86.11958 1.000 101.64797 57 PRO G O 1
ATOM 2975 N N . GLY D 1 60 ? 31.40579 50.24722 84.43878 1.000 84.31597 58 GLY G N 1
ATOM 2976 C CA . GLY D 1 60 ? 32.74120 50.77701 84.56743 1.000 73.26220 58 GLY G CA 1
ATOM 2977 C C . GLY D 1 60 ? 32.72875 52.27430 84.34219 1.000 73.10408 58 GLY G C 1
ATOM 2978 O O . GLY D 1 60 ? 31.66645 52.88966 84.22054 1.000 86.66902 58 GLY G O 1
ATOM 2979 N N . PRO D 1 61 ? 33.90332 52.89948 84.30994 1.000 68.48975 59 PRO G N 1
ATOM 2980 C CA . PRO D 1 61 ? 33.95309 54.33817 84.02605 1.000 78.78327 59 PRO G CA 1
ATOM 2981 C C . PRO D 1 61 ? 33.42707 54.63676 82.62853 1.000 121.18792 59 PRO G C 1
ATOM 2982 O O . PRO D 1 61 ? 33.55323 53.82593 81.70852 1.000 119.70200 59 PRO G O 1
ATOM 2986 N N . ALA D 1 62 ? 32.82089 55.81761 82.48250 1.000 166.35662 60 ALA G N 1
ATOM 2987 C CA . ALA D 1 62 ? 32.19921 56.25205 81.22741 1.000 177.27359 60 ALA G CA 1
ATOM 2988 C C . ALA D 1 62 ? 31.04684 55.34097 80.80748 1.000 156.13186 60 ALA G C 1
ATOM 2989 O O . ALA D 1 62 ? 30.73410 55.22714 79.62046 1.000 146.43524 60 ALA G O 1
ATOM 2991 N N . ASN D 1 63 ? 30.41124 54.67766 81.76969 1.000 122.08748 61 ASN G N 1
ATOM 2992 C CA . ASN D 1 63 ? 29.22947 53.86659 81.50465 1.000 103.88146 61 ASN G CA 1
ATOM 2993 C C . ASN D 1 63 ? 27.97705 54.69955 81.73433 1.000 110.60551 61 ASN G C 1
ATOM 2994 O O . ASN D 1 63 ? 27.77539 55.23407 82.82930 1.000 125.49653 61 ASN G O 1
ATOM 2999 N N . SER D 1 64 ? 27.13524 54.80023 80.71273 1.000 107.56906 62 SER G N 1
ATOM 3000 C CA . SER D 1 64 ? 25.84458 55.44841 80.85283 1.000 103.96636 62 SER G CA 1
ATOM 3001 C C . SER D 1 64 ? 24.76276 54.39406 81.07921 1.000 107.30376 62 SER G C 1
ATOM 3002 O O . SER D 1 64 ? 25.01680 53.18727 81.09498 1.000 113.56925 62 SER G O 1
ATOM 3005 N N . GLY D 1 65 ? 23.53524 54.86158 81.28523 1.000 94.51596 63 GLY G N 1
ATOM 3006 C CA . GLY D 1 65 ? 22.42015 53.94897 81.45849 1.000 105.28308 63 GLY G CA 1
ATOM 3007 C C . GLY D 1 65 ? 21.94539 53.31081 80.17287 1.000 107.62675 63 GLY G C 1
ATOM 3008 O O . GLY D 1 65 ? 21.11444 52.39722 80.21965 1.000 107.91235 63 GLY G O 1
ATOM 3009 N N . ARG D 1 66 ? 22.46423 53.76795 79.03396 1.000 109.12263 64 ARG G N 1
ATOM 3010 C CA . ARG D 1 66 ? 21.99780 53.35767 77.71817 1.000 93.95736 64 ARG G CA 1
ATOM 3011 C C . ARG D 1 66 ? 22.66371 52.09706 77.17976 1.000 91.41415 64 ARG G C 1
ATOM 3012 O O . ARG D 1 66 ? 22.12612 51.48653 76.24862 1.000 83.10020 64 ARG G O 1
ATOM 3020 N N . GLU D 1 67 ? 23.80018 51.68036 77.73169 1.000 97.24214 65 GLU G N 1
ATOM 3021 C CA . GLU D 1 67 ? 24.51158 50.52396 77.20163 1.000 93.40729 65 GLU G CA 1
ATOM 3022 C C . GLU D 1 67 ? 23.97980 49.24023 77.82119 1.000 90.54350 65 GLU G C 1
ATOM 3023 O O . GLU D 1 67 ? 23.73084 49.17195 79.02799 1.000 107.53717 65 GLU G O 1
ATOM 3029 N N . THR D 1 68 ? 23.80872 48.22142 76.98099 1.000 76.90059 66 THR G N 1
ATOM 3030 C CA . THR D 1 68 ? 23.28943 46.92824 77.40592 1.000 82.74699 66 THR G CA 1
ATOM 3031 C C . THR D 1 68 ? 24.17027 45.83707 76.81787 1.000 92.82069 66 THR G C 1
ATOM 3032 O O . THR D 1 68 ? 24.30270 45.73424 75.59381 1.000 89.73415 66 THR G O 1
ATOM 3036 N N . ILE D 1 69 ? 24.76582 45.02430 77.68927 1.000 96.66168 67 ILE G N 1
ATOM 3037 C CA . ILE D 1 69 ? 25.60068 43.90048 77.28382 1.000 96.54235 67 ILE G CA 1
ATOM 3038 C C . ILE D 1 69 ? 24.75252 42.63804 77.30688 1.000 93.38972 67 ILE G C 1
ATOM 3039 O O . ILE D 1 69 ? 23.77330 42.53344 78.05569 1.000 105.23239 67 ILE G O 1
ATOM 3044 N N . TYR D 1 70 ? 25.12119 41.67501 76.47690 1.000 93.36840 68 TYR G N 1
ATOM 3045 C CA . TYR D 1 70 ? 24.37503 40.43799 76.31881 1.000 107.32151 68 TYR G CA 1
ATOM 3046 C C . TYR D 1 70 ? 25.31995 39.25172 76.35769 1.000 108.00067 68 TYR G C 1
ATOM 3047 O O . TYR D 1 70 ? 26.52814 39.39927 76.13608 1.000 107.66102 68 TYR G O 1
ATOM 3056 N N . PRO D 1 71 ? 24.80292 38.05203 76.64265 1.000 109.12200 69 PRO G N 1
ATOM 3057 C CA . PRO D 1 71 ? 25.65478 36.85399 76.59873 1.000 114.70561 69 PRO G CA 1
ATOM 3058 C C . PRO D 1 71 ? 26.21365 36.58565 75.21570 1.000 107.72327 69 PRO G C 1
ATOM 3059 O O . PRO D 1 71 ? 27.16961 35.81233 75.08383 1.000 111.56784 69 PRO G O 1
ATOM 3063 N N . ASN D 1 72 ? 25.64022 37.19554 74.18141 1.000 97.88839 70 ASN G N 1
ATOM 3064 C CA . ASN D 1 72 ? 26.16379 37.11648 72.82788 1.000 106.53682 70 ASN G CA 1
ATOM 3065 C C . ASN D 1 72 ? 27.35386 38.03566 72.61962 1.000 106.36715 70 ASN G C 1
ATOM 3066 O O . ASN D 1 72 ? 27.78982 38.21039 71.47627 1.000 113.13796 70 ASN G O 1
ATOM 3071 N N . ALA D 1 73 ? 27.85281 38.63906 73.70193 1.000 100.29799 71 ALA G N 1
ATOM 3072 C CA . ALA D 1 73 ? 28.98858 39.55549 73.71181 1.000 98.89113 71 ALA G CA 1
ATOM 3073 C C . ALA D 1 73 ? 28.62795 40.87762 73.04502 1.000 98.92831 71 ALA G C 1
ATOM 3074 O O . ALA D 1 73 ? 29.41421 41.82945 73.07713 1.000 93.84754 71 ALA G O 1
ATOM 3076 N N . SER D 1 74 ? 27.43873 40.94921 72.45284 1.000 104.55259 72 SER G N 1
ATOM 3077 C CA . SER D 1 74 ? 27.01841 42.14466 71.73949 1.000 93.52823 72 SER G CA 1
ATOM 3078 C C . SER D 1 74 ? 26.65152 43.25811 72.71283 1.000 90.65191 72 SER G C 1
ATOM 3079 O O . SER D 1 74 ? 26.19877 43.01278 73.83408 1.000 94.26507 72 SER G O 1
ATOM 3082 N N . LEU D 1 75 ? 26.83731 44.49608 72.26369 1.000 91.50112 73 LEU G N 1
ATOM 3083 C CA . LEU D 1 75 ? 26.54779 45.68061 73.05977 1.000 91.41537 73 LEU G CA 1
ATOM 3084 C C . LEU D 1 75 ? 25.53973 46.53709 72.30908 1.000 88.29046 73 LEU G C 1
ATOM 3085 O O . LEU D 1 75 ? 25.70103 46.78497 71.10962 1.000 92.03224 73 LEU G O 1
ATOM 3090 N N . LEU D 1 76 ? 24.50343 46.98130 73.01411 1.000 82.61260 74 LEU G N 1
ATOM 3091 C CA . LEU D 1 76 ? 23.43231 47.78233 72.43662 1.000 76.17259 74 LEU G CA 1
ATOM 3092 C C . LEU D 1 76 ? 23.38827 49.11901 73.16169 1.000 79.77352 74 LEU G C 1
ATOM 3093 O O . LEU D 1 76 ? 23.23492 49.15906 74.38722 1.000 100.54281 74 LEU G O 1
ATOM 3098 N N . ILE D 1 77 ? 23.52438 50.20638 72.40893 1.000 80.49941 75 ILE G N 1
ATOM 3099 C CA . ILE D 1 77 ? 23.47682 51.55916 72.95239 1.000 80.29434 75 ILE G CA 1
ATOM 3100 C C . ILE D 1 77 ? 22.21405 52.24074 72.43973 1.000 85.96966 75 ILE G C 1
ATOM 3101 O O . ILE D 1 77 ? 22.01832 52.36926 71.22469 1.000 93.84357 75 ILE G O 1
ATOM 3106 N N . GLN D 1 78 ? 21.36310 52.67929 73.36320 1.000 80.93560 76 GLN G N 1
ATOM 3107 C CA . GLN D 1 78 ? 20.13995 53.40486 73.04813 1.000 81.46312 76 GLN G CA 1
ATOM 3108 C C . GLN D 1 78 ? 20.34811 54.89986 73.25908 1.000 81.60401 76 GLN G C 1
ATOM 3109 O O . GLN D 1 78 ? 21.31507 55.32579 73.88933 1.000 83.05440 76 GLN G O 1
ATOM 3115 N N . ASN D 1 79 ? 19.41378 55.69055 72.73301 1.000 83.82125 77 ASN G N 1
ATOM 3116 C CA . ASN D 1 79 ? 19.46197 57.15511 72.78146 1.000 91.44283 77 ASN G CA 1
ATOM 3117 C C . ASN D 1 79 ? 20.89557 57.66522 72.63328 1.000 92.25311 77 ASN G C 1
ATOM 3118 O O . ASN D 1 79 ? 21.43178 58.37001 73.48714 1.000 92.44398 77 ASN G O 1
ATOM 3123 N N . VAL D 1 80 ? 21.51221 57.28527 71.51156 1.000 95.55597 78 VAL G N 1
ATOM 3124 C CA . VAL D 1 80 ? 22.92972 57.55371 71.29928 1.000 84.77360 78 VAL G CA 1
ATOM 3125 C C . VAL D 1 80 ? 23.18988 59.05743 71.29303 1.000 79.41663 78 VAL G C 1
ATOM 3126 O O . VAL D 1 80 ? 22.36679 59.85231 70.82103 1.000 78.54843 78 VAL G O 1
ATOM 3130 N N . THR D 1 81 ? 24.32251 59.45815 71.86339 1.000 81.04630 79 THR G N 1
ATOM 3131 C CA . THR D 1 81 ? 24.73083 60.85532 71.91376 1.000 83.99234 79 THR G CA 1
ATOM 3132 C C . THR D 1 81 ? 25.95433 61.08564 71.03602 1.000 88.76290 79 THR G C 1
ATOM 3133 O O . THR D 1 81 ? 26.53566 60.15333 70.47432 1.000 95.24622 79 THR G O 1
ATOM 3137 N N . GLN D 1 82 ? 26.33483 62.36141 70.91752 1.000 94.20798 80 GLN G N 1
ATOM 3138 C CA . GLN D 1 82 ? 27.49709 62.71541 70.10816 1.000 94.83177 80 GLN G CA 1
ATOM 3139 C C . GLN D 1 82 ? 28.77883 62.13635 70.69326 1.000 94.62334 80 GLN G C 1
ATOM 3140 O O . GLN D 1 82 ? 29.66429 61.69835 69.95092 1.000 88.84692 80 GLN G O 1
ATOM 3146 N N . ASN D 1 83 ? 28.90083 62.12689 72.02250 1.000 95.73450 81 ASN G N 1
ATOM 3147 C CA . ASN D 1 83 ? 30.09539 61.57693 72.65277 1.000 96.64813 81 ASN G CA 1
ATOM 3148 C C . ASN D 1 83 ? 30.20578 60.06839 72.48463 1.000 94.02334 81 ASN G C 1
ATOM 3149 O O . ASN D 1 83 ? 31.28501 59.51378 72.71928 1.000 91.40807 81 ASN G O 1
ATOM 3154 N N . ASP D 1 84 ? 29.12571 59.39726 72.08083 1.000 91.45656 82 ASP G N 1
ATOM 3155 C CA . ASP D 1 84 ? 29.16971 57.96029 71.85166 1.000 86.66668 82 ASP G CA 1
ATOM 3156 C C . ASP D 1 84 ? 29.87450 57.59463 70.55496 1.000 82.94022 82 ASP G C 1
ATOM 3157 O O . ASP D 1 84 ? 30.24722 56.43005 70.37936 1.000 87.68728 82 ASP G O 1
ATOM 3162 N N . THR D 1 85 ? 30.06091 58.55038 69.64753 1.000 86.48474 83 THR G N 1
ATOM 3163 C CA . THR D 1 85 ? 30.71905 58.25358 68.38452 1.000 82.33139 83 THR G CA 1
ATOM 3164 C C . THR D 1 85 ? 32.18584 57.91729 68.62531 1.000 76.95517 83 THR G C 1
ATOM 3165 O O . THR D 1 85 ? 32.79456 58.34846 69.60874 1.000 88.37762 83 THR G O 1
ATOM 3169 N N . GLY D 1 86 ? 32.74654 57.11191 67.73040 1.000 79.03201 84 GLY G N 1
ATOM 3170 C CA . GLY D 1 86 ? 34.14877 56.78636 67.81804 1.000 89.26724 84 GLY G CA 1
ATOM 3171 C C . GLY D 1 86 ? 34.35603 55.28994 67.80840 1.000 83.41392 84 GLY G C 1
ATOM 3172 O O . GLY D 1 86 ? 33.52870 54.52783 67.29471 1.000 69.71313 84 GLY G O 1
ATOM 3173 N N . PHE D 1 87 ? 35.47877 54.87687 68.38485 1.000 84.72785 85 PHE G N 1
ATOM 3174 C CA . PHE D 1 87 ? 35.89522 53.48492 68.41536 1.000 84.24330 85 PHE G CA 1
ATOM 3175 C C . PHE D 1 87 ? 35.44992 52.80194 69.70460 1.000 81.74451 85 PHE G C 1
ATOM 3176 O O . PHE D 1 87 ? 35.24496 53.43703 70.74180 1.000 84.48419 85 PHE G O 1
ATOM 3184 N N . TYR D 1 88 ? 35.30988 51.48126 69.62339 1.000 81.74562 86 TYR G N 1
ATOM 3185 C CA . TYR D 1 88 ? 34.95544 50.64836 70.76401 1.000 75.09570 86 TYR G CA 1
ATOM 3186 C C . TYR D 1 88 ? 35.80227 49.38882 70.71105 1.000 79.01718 86 TYR G C 1
ATOM 3187 O O . TYR D 1 88 ? 35.94551 48.78480 69.64480 1.000 85.71894 86 TYR G O 1
ATOM 3196 N N . THR D 1 89 ? 36.35818 48.99216 71.85080 1.000 77.20232 87 THR G N 1
ATOM 3197 C CA . THR D 1 89 ? 37.21692 47.81937 71.92522 1.000 73.92258 87 THR G CA 1
ATOM 3198 C C . THR D 1 89 ? 36.58124 46.77906 72.83562 1.000 76.97420 87 THR G C 1
ATOM 3199 O O . THR D 1 89 ? 36.12855 47.10377 73.93809 1.000 76.25544 87 THR G O 1
ATOM 3203 N N . LEU D 1 90 ? 36.54213 45.53612 72.36785 1.000 78.76777 88 LEU G N 1
ATOM 3204 C CA . LEU D 1 90 ? 36.01720 44.41206 73.12909 1.000 80.06072 88 LEU G CA 1
ATOM 3205 C C . LEU D 1 90 ? 37.14424 43.43380 73.42469 1.000 85.88525 88 LEU G C 1
ATOM 3206 O O . LEU D 1 90 ? 37.87057 43.02637 72.51368 1.000 85.57705 88 LEU G O 1
ATOM 3211 N N . GLN D 1 91 ? 37.29770 43.06444 74.69037 1.000 82.84092 89 GLN G N 1
ATOM 3212 C CA . GLN D 1 91 ? 38.24703 42.03416 75.08635 1.000 86.22293 89 GLN G CA 1
ATOM 3213 C C . GLN D 1 91 ? 37.46842 40.84665 75.62975 1.000 85.49627 89 GLN G C 1
ATOM 3214 O O . GLN D 1 91 ? 36.63258 41.00725 76.52456 1.000 83.19673 89 GLN G O 1
ATOM 3220 N N . VAL D 1 92 ? 37.73885 39.66434 75.08668 1.000 88.17106 90 VAL G N 1
ATOM 3221 C CA . VAL D 1 92 ? 37.09426 38.42820 75.51329 1.000 95.17265 90 VAL G CA 1
ATOM 3222 C C . VAL D 1 92 ? 38.10240 37.62047 76.31769 1.000 100.72760 90 VAL G C 1
ATOM 3223 O O . VAL D 1 92 ? 39.15560 37.23212 75.79759 1.000 100.23001 90 VAL G O 1
ATOM 3227 N N . ILE D 1 93 ? 37.78590 37.37564 77.58453 1.000 108.40139 91 ILE G N 1
ATOM 3228 C CA . ILE D 1 93 ? 38.63401 36.57474 78.45932 1.000 105.15464 91 ILE G CA 1
ATOM 3229 C C . ILE D 1 93 ? 38.13644 35.13555 78.42189 1.000 106.28513 91 ILE G C 1
ATOM 3230 O O . ILE D 1 93 ? 37.00245 34.85040 78.82321 1.000 101.81975 91 ILE G O 1
ATOM 3235 N N . LYS D 1 94 ? 38.98249 34.22929 77.94369 1.000 106.62294 92 LYS G N 1
ATOM 3236 C CA . LYS D 1 94 ? 38.61113 32.83068 77.80723 1.000 113.52545 92 LYS G CA 1
ATOM 3237 C C . LYS D 1 94 ? 38.85541 32.07992 79.11306 1.000 121.08698 92 LYS G C 1
ATOM 3238 O O . LYS D 1 94 ? 39.39378 32.61942 80.08094 1.000 130.04639 92 LYS G O 1
ATOM 3244 N N . SER D 1 95 ? 38.44115 30.81038 79.13241 1.000 134.64175 93 SER G N 1
ATOM 3245 C CA . SER D 1 95 ? 38.63704 29.98872 80.32043 1.000 143.15226 93 SER G CA 1
ATOM 3246 C C . SER D 1 95 ? 40.10517 29.66484 80.55547 1.000 139.14069 93 SER G C 1
ATOM 3247 O O . SER D 1 95 ? 40.48534 29.34833 81.68799 1.000 125.18242 93 SER G O 1
ATOM 3250 N N . ASP D 1 96 ? 40.93218 29.73464 79.51367 1.000 122.72760 94 ASP G N 1
ATOM 3251 C CA . ASP D 1 96 ? 42.37647 29.60240 79.64567 1.000 119.38137 94 ASP G CA 1
ATOM 3252 C C . ASP D 1 96 ? 43.03394 30.85876 80.19816 1.000 116.94253 94 ASP G C 1
ATOM 3253 O O . ASP D 1 96 ? 44.26088 30.87835 80.34313 1.000 116.31254 94 ASP G O 1
ATOM 3258 N N . LEU D 1 97 ? 42.25500 31.89950 80.49426 1.000 117.35666 95 LEU G N 1
ATOM 3259 C CA . LEU D 1 97 ? 42.73668 33.23088 80.85620 1.000 110.93762 95 LEU G CA 1
ATOM 3260 C C . LEU D 1 97 ? 43.51866 33.89609 79.73182 1.000 112.11401 95 LEU G C 1
ATOM 3261 O O . LEU D 1 97 ? 44.15664 34.93151 79.95597 1.000 109.41677 95 LEU G O 1
ATOM 3266 N N . VAL D 1 98 ? 43.49162 33.32503 78.53024 1.000 112.57344 96 VAL G N 1
ATOM 3267 C CA . VAL D 1 98 ? 43.98950 34.00747 77.34359 1.000 111.12089 96 VAL G CA 1
ATOM 3268 C C . VAL D 1 98 ? 42.89160 34.91177 76.79915 1.000 110.80162 96 VAL G C 1
ATOM 3269 O O . VAL D 1 98 ? 41.69775 34.59940 76.88199 1.000 106.91098 96 VAL G O 1
ATOM 3273 N N . ASN D 1 99 ? 43.29431 36.05194 76.24565 1.000 105.58740 97 ASN G N 1
ATOM 3274 C CA . ASN D 1 99 ? 42.36630 37.09950 75.84664 1.000 105.20159 97 ASN G CA 1
ATOM 3275 C C . ASN D 1 99 ? 42.38168 37.28623 74.33612 1.000 104.02076 97 ASN G C 1
ATOM 3276 O O . ASN D 1 99 ? 43.42764 37.15694 73.69193 1.000 100.77657 97 ASN G O 1
ATOM 3281 N N . GLU D 1 100 ? 41.20983 37.58441 73.78089 1.000 101.10774 98 GLU G N 1
ATOM 3282 C CA . GLU D 1 100 ? 41.05051 37.93744 72.37863 1.000 99.13329 98 GLU G CA 1
ATOM 3283 C C . GLU D 1 100 ? 40.45119 39.33367 72.28660 1.000 99.56402 98 GLU G C 1
ATOM 3284 O O . GLU D 1 100 ? 39.51729 39.66630 73.02239 1.000 93.42058 98 GLU G O 1
ATOM 3290 N N . GLU D 1 101 ? 40.98776 40.14712 71.38058 1.000 103.95879 99 GLU G N 1
ATOM 3291 C CA . GLU D 1 101 ? 40.62100 41.55177 71.26795 1.000 93.15015 99 GLU G CA 1
ATOM 3292 C C . GLU D 1 101 ? 40.01427 41.82823 69.89935 1.000 92.84912 99 GLU G C 1
ATOM 3293 O O . GLU D 1 101 ? 40.43406 41.24888 68.89295 1.000 86.88225 99 GLU G O 1
ATOM 3299 N N . ALA D 1 102 ? 39.02174 42.71560 69.87209 1.000 91.27757 100 ALA G N 1
ATOM 3300 C CA . ALA D 1 102 ? 38.36766 43.11674 68.63567 1.000 80.32432 100 ALA G CA 1
ATOM 3301 C C . ALA D 1 102 ? 37.86851 44.54543 68.78350 1.000 78.48085 100 ALA G C 1
ATOM 3302 O O . ALA D 1 102 ? 37.31079 44.90907 69.82198 1.000 86.76346 100 ALA G O 1
ATOM 3304 N N . THR D 1 103 ? 38.07553 45.35057 67.74526 1.000 81.64433 101 THR G N 1
ATOM 3305 C CA . THR D 1 103 ? 37.71029 46.75875 67.76551 1.000 80.22442 101 THR G CA 1
ATOM 3306 C C . THR D 1 103 ? 36.65161 47.03997 66.70803 1.000 67.75483 101 THR G C 1
ATOM 3307 O O . THR D 1 103 ? 36.72156 46.52154 65.59024 1.000 81.23200 101 THR G O 1
ATOM 3311 N N . GLY D 1 104 ? 35.67114 47.86700 67.07298 1.000 70.23927 102 GLY G N 1
ATOM 3312 C CA . GLY D 1 104 ? 34.65219 48.31788 66.15017 1.000 60.70437 102 GLY G CA 1
ATOM 3313 C C . GLY D 1 104 ? 34.45394 49.81834 66.28084 1.000 78.88747 102 GLY G C 1
ATOM 3314 O O . GLY D 1 104 ? 35.06778 50.47177 67.12667 1.000 77.69061 102 GLY G O 1
ATOM 3315 N N . GLN D 1 105 ? 33.59231 50.34799 65.41632 1.000 73.64142 103 GLN G N 1
ATOM 3316 C CA . GLN D 1 105 ? 33.32774 51.77988 65.43592 1.000 76.61454 103 GLN G CA 1
ATOM 3317 C C . GLN D 1 105 ? 31.98304 52.07024 64.79071 1.000 76.41970 103 GLN G C 1
ATOM 3318 O O . GLN D 1 105 ? 31.47512 51.28737 63.98488 1.000 80.50928 103 GLN G O 1
ATOM 3324 N N . PHE D 1 106 ? 31.43292 53.23206 65.13756 1.000 76.38037 104 PHE G N 1
ATOM 3325 C CA . PHE D 1 106 ? 30.27574 53.77857 64.44704 1.000 75.53357 104 PHE G CA 1
ATOM 3326 C C . PHE D 1 106 ? 30.33159 55.29405 64.56530 1.000 76.50677 104 PHE G C 1
ATOM 3327 O O . PHE D 1 106 ? 30.98431 55.84180 65.45703 1.000 85.94916 104 PHE G O 1
ATOM 3335 N N . HIS D 1 107 ? 29.64001 55.96852 63.65130 1.000 82.05148 105 HIS G N 1
ATOM 3336 C CA . HIS D 1 107 ? 29.65545 57.42239 63.56808 1.000 83.40426 105 HIS G CA 1
ATOM 3337 C C . HIS D 1 107 ? 28.25490 57.94965 63.83356 1.000 87.93036 105 HIS G C 1
ATOM 3338 O O . HIS D 1 107 ? 27.28267 57.45894 63.25141 1.000 82.28831 105 HIS G O 1
ATOM 3345 N N . VAL D 1 108 ? 28.15371 58.93933 64.71413 1.000 85.00084 106 VAL G N 1
ATOM 3346 C CA . VAL D 1 108 ? 26.87358 59.52068 65.09553 1.000 81.23341 106 VAL G CA 1
ATOM 3347 C C . VAL D 1 108 ? 26.69515 60.81526 64.31255 1.000 82.08017 106 VAL G C 1
ATOM 3348 O O . VAL D 1 108 ? 27.54542 61.71186 64.37933 1.000 80.71736 106 VAL G O 1
ATOM 3352 N N . TYR D 1 109 ? 25.60651 60.91034 63.55314 1.000 81.62745 107 TYR G N 1
ATOM 3353 C CA . TYR D 1 109 ? 25.31816 62.13065 62.80381 1.000 84.86871 107 TYR G CA 1
ATOM 3354 C C . TYR D 1 109 ? 24.07672 62.83374 63.34314 1.000 90.37972 107 TYR G C 1
ATOM 3355 O O . TYR D 1 109 ? 24.00283 64.06191 63.34554 1.000 101.42283 107 TYR G O 1
ATOM 3365 N N . THR E 2 1 ? 6.70662 -12.19120 14.98136 1.000 159.72984 1 THR D N 1
ATOM 3366 C CA . THR E 2 1 ? 7.84028 -13.00882 15.39250 1.000 163.71634 1 THR D CA 1
ATOM 3367 C C . THR E 2 1 ? 9.09781 -12.14053 15.45663 1.000 162.58849 1 THR D C 1
ATOM 3368 O O . THR E 2 1 ? 9.02215 -10.91974 15.31727 1.000 155.21966 1 THR D O 1
ATOM 3372 N N . ALA E 2 2 ? 10.25034 -12.77007 15.68389 1.000 152.82444 2 ALA D N 1
ATOM 3373 C CA . ALA E 2 2 ? 11.54036 -12.10558 15.72980 1.000 140.71216 2 ALA D CA 1
ATOM 3374 C C . ALA E 2 2 ? 12.42290 -12.55916 14.57305 1.000 134.98326 2 ALA D C 1
ATOM 3375 O O . ALA E 2 2 ? 12.39946 -13.74033 14.20811 1.000 131.87090 2 ALA D O 1
ATOM 3377 N N . PRO E 2 3 ? 13.19226 -11.65565 13.96625 1.000 126.35736 3 PRO D N 1
ATOM 3378 C CA . PRO E 2 3 ? 14.12915 -12.07995 12.92109 1.000 119.46926 3 PRO D CA 1
ATOM 3379 C C . PRO E 2 3 ? 15.19502 -12.99512 13.50518 1.000 115.52086 3 PRO D C 1
ATOM 3380 O O . PRO E 2 3 ? 15.52830 -12.92018 14.68903 1.000 118.74382 3 PRO D O 1
ATOM 3384 N N . THR E 2 4 ? 15.71755 -13.88284 12.66762 1.000 112.84077 4 THR D N 1
ATOM 3385 C CA . THR E 2 4 ? 16.76327 -14.80964 13.07898 1.000 106.95707 4 THR D CA 1
ATOM 3386 C C . THR E 2 4 ? 18.10585 -14.33475 12.54081 1.000 112.12944 4 THR D C 1
ATOM 3387 O O . THR E 2 4 ? 18.25344 -14.11267 11.33463 1.000 120.67716 4 THR D O 1
ATOM 3391 N N . LEU E 2 5 ? 19.07615 -14.17641 13.43887 1.000 103.02617 5 LEU D N 1
ATOM 3392 C CA . LEU E 2 5 ? 20.41163 -13.70076 13.09813 1.000 96.97825 5 LEU D CA 1
ATOM 3393 C C . LEU E 2 5 ? 21.43904 -14.74006 13.52456 1.000 96.48887 5 LEU D C 1
ATOM 3394 O O . LEU E 2 5 ? 21.48913 -15.12332 14.69922 1.000 102.37291 5 LEU D O 1
ATOM 3399 N N . THR E 2 6 ? 22.24956 -15.19600 12.56937 1.000 94.45520 6 THR D N 1
ATOM 3400 C CA . THR E 2 6 ? 23.29019 -16.18840 12.80507 1.000 96.93723 6 THR D CA 1
ATOM 3401 C C . THR E 2 6 ? 24.58807 -15.69012 12.18413 1.000 85.88894 6 THR D C 1
ATOM 3402 O O . THR E 2 6 ? 24.58550 -15.15408 11.07019 1.000 98.07336 6 THR D O 1
ATOM 3406 N N . VAL E 2 7 ? 25.69834 -15.86055 12.90255 1.000 86.71765 7 VAL D N 1
ATOM 3407 C CA . VAL E 2 7 ? 27.00373 -15.41399 12.43030 1.000 88.60964 7 VAL D CA 1
ATOM 3408 C C . VAL E 2 7 ? 28.01764 -16.53928 12.58894 1.000 91.35319 7 VAL D C 1
ATOM 3409 O O . VAL E 2 7 ? 28.10447 -17.15844 13.65527 1.000 94.95766 7 VAL D O 1
ATOM 3413 N N . THR E 2 8 ? 28.77382 -16.80550 11.52238 1.000 92.06074 8 THR D N 1
ATOM 3414 C CA . THR E 2 8 ? 29.81274 -17.82268 11.47045 1.000 87.55172 8 THR D CA 1
ATOM 3415 C C . THR E 2 8 ? 31.07404 -17.23903 10.84842 1.000 88.91448 8 THR D C 1
ATOM 3416 O O . THR E 2 8 ? 30.99388 -16.53525 9.83439 1.000 103.59380 8 THR D O 1
ATOM 3420 N N . PRO E 2 9 ? 32.25789 -17.50741 11.42533 1.000 84.12813 9 PRO D N 1
ATOM 3421 C CA . PRO E 2 9 ? 32.51002 -18.16461 12.71762 1.000 86.14017 9 PRO D CA 1
ATOM 3422 C C . PRO E 2 9 ? 32.19937 -17.24753 13.88913 1.000 89.60568 9 PRO D C 1
ATOM 3423 O O . PRO E 2 9 ? 32.51532 -16.05836 13.85989 1.000 79.19539 9 PRO D O 1
ATOM 3427 N N . GLU E 2 10 ? 31.57100 -17.79608 14.93186 1.000 91.94593 10 GLU D N 1
ATOM 3428 C CA . GLU E 2 10 ? 31.26015 -17.00855 16.12065 1.000 81.65504 10 GLU D CA 1
ATOM 3429 C C . GLU E 2 10 ? 32.52277 -16.43008 16.74790 1.000 80.14402 10 GLU D C 1
ATOM 3430 O O . GLU E 2 10 ? 32.51786 -15.29615 17.24133 1.000 69.69191 10 GLU D O 1
ATOM 3436 N N . GLN E 2 11 ? 33.61570 -17.18856 16.72527 1.000 83.69890 11 GLN D N 1
ATOM 3437 C CA . GLN E 2 11 ? 34.89678 -16.74568 17.25269 1.000 82.92254 11 GLN D CA 1
ATOM 3438 C C . GLN E 2 11 ? 36.01350 -17.28007 16.36861 1.000 83.71665 11 GLN D C 1
ATOM 3439 O O . GLN E 2 11 ? 35.93330 -18.40713 15.87277 1.000 93.26430 11 GLN D O 1
ATOM 3445 N N . GLN E 2 12 ? 37.05183 -16.46936 16.17072 1.000 72.47436 12 GLN D N 1
ATOM 3446 C CA . GLN E 2 12 ? 38.19836 -16.89190 15.37990 1.000 83.53523 12 GLN D CA 1
ATOM 3447 C C . GLN E 2 12 ? 39.46188 -16.23734 15.91748 1.000 85.41142 12 GLN D C 1
ATOM 3448 O O . GLN E 2 12 ? 39.42044 -15.14914 16.49776 1.000 86.93855 12 GLN D O 1
ATOM 3454 N N . THR E 2 13 ? 40.58689 -16.92043 15.71653 1.000 88.70624 13 THR D N 1
ATOM 3455 C CA . THR E 2 13 ? 41.90220 -16.42020 16.09664 1.000 76.97028 13 THR D CA 1
ATOM 3456 C C . THR E 2 13 ? 42.81157 -16.50795 14.88180 1.000 84.84074 13 THR D C 1
ATOM 3457 O O . THR E 2 13 ? 42.97423 -17.58909 14.30597 1.000 92.56913 13 THR D O 1
ATOM 3461 N N . VAL E 2 14 ? 43.39495 -15.37490 14.48891 1.000 76.31679 14 VAL D N 1
ATOM 3462 C CA . VAL E 2 14 ? 44.29881 -15.30838 13.34927 1.000 88.11147 14 VAL D CA 1
ATOM 3463 C C . VAL E 2 14 ? 45.61166 -14.67831 13.79791 1.000 86.33026 14 VAL D C 1
ATOM 3464 O O . VAL E 2 14 ? 45.74842 -14.20068 14.92380 1.000 94.47118 14 VAL D O 1
ATOM 3468 N N . LYS E 2 15 ? 46.58352 -14.68744 12.89346 1.000 81.50940 15 LYS D N 1
ATOM 3469 C CA . LYS E 2 15 ? 47.86520 -14.03358 13.10674 1.000 82.18708 15 LYS D CA 1
ATOM 3470 C C . LYS E 2 15 ? 47.91633 -12.71054 12.35085 1.000 85.47259 15 LYS D C 1
ATOM 3471 O O . LYS E 2 15 ? 47.02110 -12.36797 11.57653 1.000 87.21845 15 LYS D O 1
ATOM 3477 N N . VAL E 2 16 ? 48.99196 -11.96131 12.59107 1.000 93.07176 16 VAL D N 1
ATOM 3478 C CA . VAL E 2 16 ? 49.18290 -10.68402 11.91858 1.000 93.14258 16 VAL D CA 1
ATOM 3479 C C . VAL E 2 16 ? 49.45112 -10.92750 10.43885 1.000 91.28501 16 VAL D C 1
ATOM 3480 O O . VAL E 2 16 ? 50.06464 -11.93508 10.05832 1.000 89.11752 16 VAL D O 1
ATOM 3484 N N . ASP E 2 17 ? 48.95337 -10.01937 9.59352 1.000 86.33350 17 ASP D N 1
ATOM 3485 C CA . ASP E 2 17 ? 49.11361 -10.05757 8.14067 1.000 92.67426 17 ASP D CA 1
ATOM 3486 C C . ASP E 2 17 ? 48.31990 -11.18586 7.49368 1.000 91.68307 17 ASP D C 1
ATOM 3487 O O . ASP E 2 17 ? 48.66471 -11.64170 6.39947 1.000 100.92450 17 ASP D O 1
ATOM 3492 N N . GLU E 2 18 ? 47.25631 -11.63942 8.14953 1.000 83.62270 18 GLU D N 1
ATOM 3493 C CA . GLU E 2 18 ? 46.37890 -12.67772 7.63422 1.000 80.92842 18 GLU D CA 1
ATOM 3494 C C . GLU E 2 18 ? 44.97561 -12.10866 7.47824 1.000 81.02164 18 GLU D C 1
ATOM 3495 O O . GLU E 2 18 ? 44.60610 -11.14374 8.14886 1.000 90.69240 18 GLU D O 1
ATOM 3501 N N . ASP E 2 19 ? 44.19583 -12.69826 6.58099 1.000 84.32585 19 ASP D N 1
ATOM 3502 C CA . ASP E 2 19 ? 42.85370 -12.19978 6.31998 1.000 85.29816 19 ASP D CA 1
ATOM 3503 C C . ASP E 2 19 ? 41.84994 -12.79375 7.30256 1.000 76.73279 19 ASP D C 1
ATOM 3504 O O . ASP E 2 19 ? 41.96266 -13.95009 7.71942 1.000 84.55556 19 ASP D O 1
ATOM 3509 N N . ILE E 2 20 ? 40.86305 -11.98056 7.67209 1.000 68.52053 20 ILE D N 1
ATOM 3510 C CA . ILE E 2 20 ? 39.81726 -12.36301 8.61470 1.000 77.33060 20 ILE D CA 1
ATOM 3511 C C . ILE E 2 20 ? 38.49741 -12.37187 7.85915 1.000 72.85957 20 ILE D C 1
ATOM 3512 O O . ILE E 2 20 ? 38.09672 -11.34768 7.29268 1.000 71.68143 20 ILE D O 1
ATOM 3517 N N . THR E 2 21 ? 37.82163 -13.51883 7.85053 1.000 68.25644 21 THR D N 1
ATOM 3518 C CA . THR E 2 21 ? 36.55660 -13.66032 7.14477 1.000 72.79242 21 THR D CA 1
ATOM 3519 C C . THR E 2 21 ? 35.48436 -14.19030 8.08465 1.000 74.55084 21 THR D C 1
ATOM 3520 O O . THR E 2 21 ? 35.72801 -15.11612 8.86431 1.000 80.08586 21 THR D O 1
ATOM 3524 N N . PHE E 2 22 ? 34.29677 -13.59432 8.00162 1.000 76.24154 22 PHE D N 1
ATOM 3525 C CA . PHE E 2 22 ? 33.12558 -14.08119 8.71487 1.000 79.88940 22 PHE D CA 1
ATOM 3526 C C . PHE E 2 22 ? 31.88669 -13.76652 7.88848 1.000 82.17291 22 PHE D C 1
ATOM 3527 O O . PHE E 2 22 ? 31.90391 -12.89755 7.01282 1.000 79.03093 22 PHE D O 1
ATOM 3535 N N . THR E 2 23 ? 30.80834 -14.49303 8.17163 1.000 86.02891 23 THR D N 1
ATOM 3536 C CA . THR E 2 23 ? 29.58050 -14.40710 7.39303 1.000 84.26021 23 THR D CA 1
ATOM 3537 C C . THR E 2 23 ? 28.41124 -14.09779 8.31594 1.000 90.99409 23 THR D C 1
ATOM 3538 O O . THR E 2 23 ? 28.26613 -14.72435 9.37031 1.000 89.02494 23 THR D O 1
ATOM 3542 N N . VAL E 2 24 ? 27.58390 -13.13321 7.91691 1.000 92.90715 24 VAL D N 1
ATOM 3543 C CA . VAL E 2 24 ? 26.40953 -12.71379 8.67555 1.000 95.48277 24 VAL D CA 1
ATOM 3544 C C . VAL E 2 24 ? 25.15964 -13.08664 7.88943 1.000 94.29571 24 VAL D C 1
ATOM 3545 O O . VAL E 2 24 ? 25.05006 -12.76985 6.69871 1.000 94.48315 24 VAL D O 1
ATOM 3549 N N . THR E 2 25 ? 24.21966 -13.75668 8.55543 1.000 96.87935 25 THR D N 1
ATOM 3550 C CA . THR E 2 25 ? 22.97218 -14.19993 7.94444 1.000 92.97117 25 THR D CA 1
ATOM 3551 C C . THR E 2 25 ? 21.79524 -13.72120 8.78309 1.000 103.08561 25 THR D C 1
ATOM 3552 O O . THR E 2 25 ? 21.79272 -13.88870 10.00689 1.000 102.11306 25 THR D O 1
ATOM 3556 N N . VAL E 2 26 ? 20.80153 -13.12729 8.12514 1.000 106.38303 26 VAL D N 1
ATOM 3557 C CA . VAL E 2 26 ? 19.57440 -12.67824 8.77478 1.000 110.50972 26 VAL D CA 1
ATOM 3558 C C . VAL E 2 26 ? 18.39493 -13.07241 7.89524 1.000 118.32395 26 VAL D C 1
ATOM 3559 O O . VAL E 2 26 ? 18.44685 -12.92570 6.66922 1.000 115.77388 26 VAL D O 1
ATOM 3563 N N . GLU E 2 27 ? 17.33539 -13.58966 8.51794 1.000 129.57949 27 GLU D N 1
ATOM 3564 C CA . GLU E 2 27 ? 16.14062 -13.96404 7.77526 1.000 126.28218 27 GLU D CA 1
ATOM 3565 C C . GLU E 2 27 ? 14.89924 -13.76956 8.63572 1.000 123.21987 27 GLU D C 1
ATOM 3566 O O . GLU E 2 27 ? 14.95939 -13.82880 9.86710 1.000 118.63370 27 GLU D O 1
ATOM 3572 N N . ASP E 2 28 ? 13.77352 -13.53718 7.96353 1.000 118.64503 28 ASP D N 1
ATOM 3573 C CA . ASP E 2 28 ? 12.47147 -13.39061 8.60292 1.000 123.45099 28 ASP D CA 1
ATOM 3574 C C . ASP E 2 28 ? 11.40534 -13.59314 7.53069 1.000 128.46178 28 ASP D C 1
ATOM 3575 O O . ASP E 2 28 ? 11.71579 -13.84882 6.36429 1.000 140.41698 28 ASP D O 1
ATOM 3580 N N . GLU E 2 29 ? 10.13713 -13.48394 7.93189 1.000 136.11126 29 GLU D N 1
ATOM 3581 C CA . GLU E 2 29 ? 9.04305 -13.59019 6.97224 1.000 145.31811 29 GLU D CA 1
ATOM 3582 C C . GLU E 2 29 ? 8.79262 -12.29984 6.20134 1.000 145.57397 29 GLU D C 1
ATOM 3583 O O . GLU E 2 29 ? 8.01391 -12.31597 5.24217 1.000 148.44109 29 GLU D O 1
ATOM 3589 N N . ASN E 2 30 ? 9.42807 -11.19408 6.58320 1.000 131.78978 30 ASN D N 1
ATOM 3590 C CA . ASN E 2 30 ? 9.24015 -9.92035 5.90450 1.000 130.43698 30 ASN D CA 1
ATOM 3591 C C . ASN E 2 30 ? 10.59434 -9.25144 5.72642 1.000 128.44728 30 ASN D C 1
ATOM 3592 O O . ASN E 2 30 ? 11.62237 -9.74886 6.19427 1.000 128.35677 30 ASN D O 1
ATOM 3597 N N . GLU E 2 31 ? 10.58605 -8.11755 5.02645 1.000 130.05314 31 GLU D N 1
ATOM 3598 C CA . GLU E 2 31 ? 11.81670 -7.38856 4.74085 1.000 134.06717 31 GLU D CA 1
ATOM 3599 C C . GLU E 2 31 ? 12.56754 -7.05987 6.02395 1.000 137.27477 31 GLU D C 1
ATOM 3600 O O . GLU E 2 31 ? 12.01965 -6.43307 6.93585 1.000 136.59790 31 GLU D O 1
ATOM 3606 N N . VAL E 2 32 ? 13.82541 -7.48773 6.08682 1.000 129.68284 32 VAL D N 1
ATOM 3607 C CA . VAL E 2 32 ? 14.69117 -7.24441 7.23279 1.000 118.97900 32 VAL D CA 1
ATOM 3608 C C . VAL E 2 32 ? 15.75915 -6.22912 6.85667 1.000 118.81619 32 VAL D C 1
ATOM 3609 O O . VAL E 2 32 ? 16.21890 -6.16631 5.71030 1.000 118.68247 32 VAL D O 1
ATOM 3613 N N . GLU E 2 33 ? 16.15486 -5.42997 7.84189 1.000 110.36713 33 GLU D N 1
ATOM 3614 C CA . GLU E 2 33 ? 17.24107 -4.46920 7.70727 1.000 107.76451 33 GLU D CA 1
ATOM 3615 C C . GLU E 2 33 ? 18.41890 -4.97111 8.52987 1.000 105.72522 33 GLU D C 1
ATOM 3616 O O . GLU E 2 33 ? 18.31538 -5.09181 9.75549 1.000 114.69359 33 GLU D O 1
ATOM 3622 N N . LEU E 2 34 ? 19.52863 -5.26864 7.86007 1.000 96.95934 34 LEU D N 1
ATOM 3623 C CA . LEU E 2 34 ? 20.72782 -5.72660 8.54936 1.000 85.66785 34 LEU D CA 1
ATOM 3624 C C . LEU E 2 34 ? 21.43812 -4.53249 9.17698 1.000 95.30539 34 LEU D C 1
ATOM 3625 O O . LEU E 2 34 ? 21.80594 -3.58176 8.47889 1.000 100.81277 34 LEU D O 1
ATOM 3630 N N . GLY E 2 35 ? 21.62505 -4.58387 10.49369 1.000 90.06887 35 GLY D N 1
ATOM 3631 C CA . GLY E 2 35 ? 22.27172 -3.51273 11.22500 1.000 85.75323 35 GLY D CA 1
ATOM 3632 C C . GLY E 2 35 ? 23.78174 -3.52521 11.10858 1.000 85.23982 35 GLY D C 1
ATOM 3633 O O . GLY E 2 35 ? 24.45581 -4.36114 11.71850 1.000 85.99453 35 GLY D O 1
ATOM 3634 N N . LEU E 2 36 ? 24.32240 -2.59658 10.32405 1.000 76.84268 36 LEU D N 1
ATOM 3635 C CA . LEU E 2 36 ? 25.75254 -2.50143 10.06942 1.000 83.86016 36 LEU D CA 1
ATOM 3636 C C . LEU E 2 36 ? 26.41794 -1.39621 10.87971 1.000 90.38627 36 LEU D C 1
ATOM 3637 O O . LEU E 2 36 ? 27.58087 -1.06858 10.62242 1.000 88.60015 36 LEU D O 1
ATOM 3642 N N . ASP E 2 37 ? 25.70072 -0.81234 11.84384 1.000 88.21425 37 ASP D N 1
ATOM 3643 C CA . ASP E 2 37 ? 26.19329 0.36715 12.55100 1.000 80.51803 37 ASP D CA 1
ATOM 3644 C C . ASP E 2 37 ? 27.53848 0.10441 13.22182 1.000 79.71484 37 ASP D C 1
ATOM 3645 O O . ASP E 2 37 ? 28.46512 0.91666 13.11519 1.000 82.06725 37 ASP D O 1
ATOM 3650 N N . ASP E 2 38 ? 27.66930 -1.02981 13.91512 1.000 79.93623 38 ASP D N 1
ATOM 3651 C CA . ASP E 2 38 ? 28.92710 -1.32700 14.59663 1.000 81.38325 38 ASP D CA 1
ATOM 3652 C C . ASP E 2 38 ? 30.04501 -1.60842 13.59940 1.000 84.01212 38 ASP D C 1
ATOM 3653 O O . ASP E 2 38 ? 31.17594 -1.13845 13.77701 1.000 75.17668 38 ASP D O 1
ATOM 3658 N N . LEU E 2 39 ? 29.74742 -2.37463 12.54682 1.000 86.11865 39 LEU D N 1
ATOM 3659 C CA . LEU E 2 39 ? 30.74636 -2.65738 11.52006 1.000 76.51453 39 LEU D CA 1
ATOM 3660 C C . LEU E 2 39 ? 31.22017 -1.37749 10.83776 1.000 67.79193 39 LEU D C 1
ATOM 3661 O O . LEU E 2 39 ? 32.42453 -1.17529 10.64259 1.000 69.31172 39 LEU D O 1
ATOM 3666 N N . LYS E 2 40 ? 30.28247 -0.49860 10.46605 1.000 68.67318 40 LYS D N 1
ATOM 3667 C CA . LYS E 2 40 ? 30.65723 0.77097 9.84532 1.000 75.45933 40 LYS D CA 1
ATOM 3668 C C . LYS E 2 40 ? 31.52369 1.60792 10.77314 1.000 74.32737 40 LYS D C 1
ATOM 3669 O O . LYS E 2 40 ? 32.49290 2.23716 10.33251 1.000 70.26876 40 LYS D O 1
ATOM 3675 N N . ALA E 2 41 ? 31.16908 1.65287 12.05719 1.000 85.49466 41 ALA D N 1
ATOM 3676 C CA . ALA E 2 41 ? 31.90782 2.48295 12.99970 1.000 75.79989 41 ALA D CA 1
ATOM 3677 C C . ALA E 2 41 ? 33.35227 2.01257 13.13290 1.000 79.68093 41 ALA D C 1
ATOM 3678 O O . ALA E 2 41 ? 34.27343 2.83252 13.22857 1.000 85.95683 41 ALA D O 1
ATOM 3680 N N . LYS E 2 42 ? 33.57145 0.69356 13.14401 1.000 78.80528 42 LYS D N 1
ATOM 3681 C CA . LYS E 2 42 ? 34.92091 0.17248 13.34250 1.000 77.21617 42 LYS D CA 1
ATOM 3682 C C . LYS E 2 42 ? 35.80119 0.33100 12.10689 1.000 77.43888 42 LYS D C 1
ATOM 3683 O O . LYS E 2 42 ? 37.01068 0.54923 12.24113 1.000 81.44976 42 LYS D O 1
ATOM 3689 N N . TYR E 2 43 ? 35.23305 0.22265 10.90669 1.000 74.44596 43 TYR D N 1
ATOM 3690 C CA . TYR E 2 43 ? 36.02983 0.11880 9.68544 1.000 82.09458 43 TYR D CA 1
ATOM 3691 C C . TYR E 2 43 ? 35.48870 1.02262 8.58281 1.000 80.01467 43 TYR D C 1
ATOM 3692 O O . TYR E 2 43 ? 35.32967 0.59930 7.43691 1.000 74.08288 43 TYR D O 1
ATOM 3701 N N . GLU E 2 44 ? 35.18586 2.28259 8.90357 1.000 80.45849 44 GLU D N 1
ATOM 3702 C CA . GLU E 2 44 ? 34.63048 3.17849 7.89070 1.000 79.92349 44 GLU D CA 1
ATOM 3703 C C . GLU E 2 44 ? 35.60117 3.37788 6.73025 1.000 81.84131 44 GLU D C 1
ATOM 3704 O O . GLU E 2 44 ? 35.28946 3.04860 5.58030 1.000 84.68813 44 GLU D O 1
ATOM 3710 N N . ASN E 2 45 ? 36.79025 3.91929 7.01458 1.000 85.94964 45 ASN D N 1
ATOM 3711 C CA . ASN E 2 45 ? 37.74926 4.19956 5.94823 1.000 70.69968 45 ASN D CA 1
ATOM 3712 C C . ASN E 2 45 ? 38.26265 2.92551 5.29110 1.000 75.41163 45 ASN D C 1
ATOM 3713 O O . ASN E 2 45 ? 38.62817 2.94463 4.11043 1.000 82.05062 45 ASN D O 1
ATOM 3718 N N . ASP E 2 46 ? 38.30962 1.81748 6.03258 1.000 85.50949 46 ASP D N 1
ATOM 3719 C CA . ASP E 2 46 ? 38.77265 0.56398 5.44669 1.000 77.60959 46 ASP D CA 1
ATOM 3720 C C . ASP E 2 46 ? 37.75407 0.00872 4.45884 1.000 77.30283 46 ASP D C 1
ATOM 3721 O O . ASP E 2 46 ? 38.12925 -0.57016 3.43289 1.000 83.30225 46 ASP D O 1
ATOM 3726 N N . ILE E 2 47 ? 36.46139 0.16857 4.75293 1.000 76.19403 47 ILE D N 1
ATOM 3727 C CA . ILE E 2 47 ? 35.42854 -0.21095 3.79198 1.000 78.36866 47 ILE D CA 1
ATOM 3728 C C . ILE E 2 47 ? 35.52153 0.66565 2.54965 1.000 81.62671 47 ILE D C 1
ATOM 3729 O O . ILE E 2 47 ? 35.44532 0.17697 1.41495 1.000 73.50412 47 ILE D O 1
ATOM 3734 N N . ILE E 2 48 ? 35.69167 1.97485 2.74511 1.000 73.74498 48 ILE D N 1
ATOM 3735 C CA . ILE E 2 48 ? 35.77608 2.89490 1.61730 1.000 77.25368 48 ILE D CA 1
ATOM 3736 C C . ILE E 2 48 ? 37.06530 2.67718 0.83144 1.000 79.42728 48 ILE D C 1
ATOM 3737 O O . ILE E 2 48 ? 37.08497 2.82414 -0.39692 1.000 85.72368 48 ILE D O 1
ATOM 3742 N N . GLY E 2 49 ? 38.14581 2.29926 1.50656 1.000 79.52083 49 GLY D N 1
ATOM 3743 C CA . GLY E 2 49 ? 39.43592 2.10832 0.87978 1.000 74.86124 49 GLY D CA 1
ATOM 3744 C C . GLY E 2 49 ? 39.72900 0.70773 0.39240 1.000 73.34804 49 GLY D C 1
ATOM 3745 O O . GLY E 2 49 ? 40.89349 0.39812 0.11749 1.000 81.90312 49 GLY D O 1
ATOM 3746 N N . ALA E 2 50 ? 38.71444 -0.15259 0.29872 1.000 70.65776 50 ALA D N 1
ATOM 3747 C CA . ALA E 2 50 ? 38.80923 -1.52552 -0.19212 1.000 73.20774 50 ALA D CA 1
ATOM 3748 C C . ALA E 2 50 ? 39.64942 -2.42849 0.70241 1.000 86.80754 50 ALA D C 1
ATOM 3749 O O . ALA E 2 50 ? 39.95391 -3.56167 0.30885 1.000 94.10142 50 ALA D O 1
ATOM 3751 N N . ARG E 2 51 ? 40.03969 -1.96637 1.89373 1.000 81.36101 51 ARG D N 1
ATOM 3752 C CA . ARG E 2 51 ? 40.74934 -2.84186 2.82132 1.000 85.26201 51 ARG D CA 1
ATOM 3753 C C . ARG E 2 51 ? 39.80950 -3.86044 3.45470 1.000 81.41042 51 ARG D C 1
ATOM 3754 O O . ARG E 2 51 ? 40.22144 -4.99111 3.74094 1.000 81.80025 51 ARG D O 1
ATOM 3762 N N . VAL E 2 52 ? 38.55614 -3.47993 3.68413 1.000 73.43996 52 VAL D N 1
ATOM 3763 C CA . VAL E 2 52 ? 37.51243 -4.39134 4.13886 1.000 83.23153 52 VAL D CA 1
ATOM 3764 C C . VAL E 2 52 ? 36.54859 -4.60414 2.98031 1.000 83.42966 52 VAL D C 1
ATOM 3765 O O . VAL E 2 52 ? 35.98037 -3.64133 2.44918 1.000 81.73387 52 VAL D O 1
ATOM 3769 N N . LYS E 2 53 ? 36.36313 -5.86121 2.59150 1.000 80.87855 53 LYS D N 1
ATOM 3770 C CA . LYS E 2 53 ? 35.54159 -6.21859 1.44353 1.000 75.59706 53 LYS D CA 1
ATOM 3771 C C . LYS E 2 53 ? 34.20630 -6.76907 1.92391 1.000 75.16352 53 LYS D C 1
ATOM 3772 O O . LYS E 2 53 ? 34.16701 -7.69745 2.73815 1.000 81.86196 53 LYS D O 1
ATOM 3778 N N . ILE E 2 54 ? 33.11901 -6.19388 1.42028 1.000 71.50393 54 ILE D N 1
ATOM 3779 C CA . ILE E 2 54 ? 31.76636 -6.59953 1.78149 1.000 73.37617 54 ILE D CA 1
ATOM 3780 C C . ILE E 2 54 ? 31.13799 -7.25884 0.55999 1.000 81.39527 54 ILE D C 1
ATOM 3781 O O . ILE E 2 54 ? 30.98845 -6.62036 -0.49022 1.000 85.71563 54 ILE D O 1
ATOM 3786 N N . LYS E 2 55 ? 30.76824 -8.53300 0.69873 1.000 75.39283 55 LYS D N 1
ATOM 3787 C CA . LYS E 2 55 ? 30.22357 -9.33528 -0.39240 1.000 73.76395 55 LYS D CA 1
ATOM 3788 C C . LYS E 2 55 ? 28.88058 -9.91537 0.02815 1.000 84.36180 55 LYS D C 1
ATOM 3789 O O . LYS E 2 55 ? 28.81266 -10.72762 0.95774 1.000 98.07028 55 LYS D O 1
ATOM 3795 N N . TYR E 2 56 ? 27.81836 -9.50372 -0.65741 1.000 79.76154 56 TYR D N 1
ATOM 3796 C CA . TYR E 2 56 ? 26.47670 -10.00620 -0.37347 1.000 80.50397 56 TYR D CA 1
ATOM 3797 C C . TYR E 2 56 ? 26.28919 -11.31983 -1.11957 1.000 76.53102 56 TYR D C 1
ATOM 3798 O O . TYR E 2 56 ? 26.08031 -11.33266 -2.33382 1.000 94.80600 56 TYR D O 1
ATOM 3807 N N . LEU E 2 57 ? 26.36818 -12.43839 -0.39552 1.000 79.69936 57 LEU D N 1
ATOM 3808 C CA . LEU E 2 57 ? 26.09425 -13.72791 -1.02068 1.000 79.27578 57 LEU D CA 1
ATOM 3809 C C . LEU E 2 57 ? 24.61385 -13.89045 -1.33705 1.000 85.62768 57 LEU D C 1
ATOM 3810 O O . LEU E 2 57 ? 24.25921 -14.54577 -2.32377 1.000 96.35970 57 LEU D O 1
ATOM 3815 N N . THR E 2 58 ? 23.74215 -13.31186 -0.51384 1.000 85.24660 58 THR D N 1
ATOM 3816 C CA . THR E 2 58 ? 22.30532 -13.31896 -0.75104 1.000 85.88276 58 THR D CA 1
ATOM 3817 C C . THR E 2 58 ? 21.74210 -11.97324 -0.32413 1.000 90.37388 58 THR D C 1
ATOM 3818 O O . THR E 2 58 ? 22.05914 -11.48685 0.76487 1.000 103.00184 58 THR D O 1
ATOM 3822 N N . LYS E 2 59 ? 20.92114 -11.36994 -1.17863 1.000 89.95685 59 LYS D N 1
ATOM 3823 C CA . LYS E 2 59 ? 20.29754 -10.08123 -0.89156 1.000 89.90454 59 LYS D CA 1
ATOM 3824 C C . LYS E 2 59 ? 18.81346 -10.12313 -1.24121 1.000 103.46684 59 LYS D C 1
ATOM 3825 O O . LYS E 2 59 ? 18.27048 -9.23057 -1.89498 1.000 110.71453 59 LYS D O 1
ATOM 3831 N N . GLU E 2 60 ? 18.13553 -11.18334 -0.80978 1.000 111.30204 60 GLU D N 1
ATOM 3832 C CA . GLU E 2 60 ? 16.69189 -11.24406 -0.94233 1.000 107.06643 60 GLU D CA 1
ATOM 3833 C C . GLU E 2 60 ? 16.04328 -10.29383 0.06287 1.000 114.53591 60 GLU D C 1
ATOM 3834 O O . GLU E 2 60 ? 16.65586 -9.93079 1.07011 1.000 116.62778 60 GLU D O 1
ATOM 3840 N N . PRO E 2 61 ? 14.80576 -9.85870 -0.19946 1.000 113.67467 61 PRO D N 1
ATOM 3841 C CA . PRO E 2 61 ? 14.17283 -8.89496 0.71843 1.000 115.15041 61 PRO D CA 1
ATOM 3842 C C . PRO E 2 61 ? 14.02758 -9.40498 2.14060 1.000 117.97135 61 PRO D C 1
ATOM 3843 O O . PRO E 2 61 ? 14.20995 -8.62971 3.08667 1.000 123.93124 61 PRO D O 1
ATOM 3847 N N . ASN E 2 62 ? 13.72759 -10.68783 2.32682 1.000 119.01984 62 ASN D N 1
ATOM 3848 C CA . ASN E 2 62 ? 13.54075 -11.24069 3.65982 1.000 112.31919 62 ASN D CA 1
ATOM 3849 C C . ASN E 2 62 ? 14.69853 -12.12344 4.10898 1.000 108.31802 62 ASN D C 1
ATOM 3850 O O . ASN E 2 62 ? 14.62701 -12.70696 5.19587 1.000 115.06014 62 ASN D O 1
ATOM 3855 N N . LYS E 2 63 ? 15.75685 -12.24417 3.30830 1.000 112.05249 63 LYS D N 1
ATOM 3856 C CA . LYS E 2 63 ? 16.93974 -13.00047 3.71121 1.000 106.50981 63 LYS D CA 1
ATOM 3857 C C . LYS E 2 63 ? 18.17084 -12.36465 3.08566 1.000 107.12570 63 LYS D C 1
ATOM 3858 O O . LYS E 2 63 ? 18.23739 -12.21069 1.86194 1.000 100.73491 63 LYS D O 1
ATOM 3864 N N . LYS E 2 64 ? 19.13843 -11.99646 3.92390 1.000 105.49287 64 LYS D N 1
ATOM 3865 C CA . LYS E 2 64 ? 20.37864 -11.37488 3.47449 1.000 98.89460 64 LYS D CA 1
ATOM 3866 C C . LYS E 2 64 ? 21.55794 -12.07561 4.13072 1.000 92.49298 64 LYS D C 1
ATOM 3867 O O . LYS E 2 64 ? 21.62265 -12.16837 5.36094 1.000 98.00819 64 LYS D O 1
ATOM 3873 N N . VAL E 2 65 ? 22.48303 -12.56564 3.30888 1.000 80.30510 65 VAL D N 1
ATOM 3874 C CA . VAL E 2 65 ? 23.71060 -13.20880 3.76579 1.000 85.32969 65 VAL D CA 1
ATOM 3875 C C . VAL E 2 65 ? 24.88165 -12.35545 3.29959 1.000 85.96062 65 VAL D C 1
ATOM 3876 O O . VAL E 2 65 ? 25.05193 -12.13118 2.09478 1.000 85.62537 65 VAL D O 1
ATOM 3880 N N . MET E 2 66 ? 25.68695 -11.88433 4.24832 1.000 92.03117 66 MET D N 1
ATOM 3881 C CA . MET E 2 66 ? 26.78390 -10.96681 3.97176 1.000 85.81126 66 MET D CA 1
ATOM 3882 C C . MET E 2 66 ? 28.08738 -11.55734 4.48865 1.000 89.48527 66 MET D C 1
ATOM 3883 O O . MET E 2 66 ? 28.16510 -11.98336 5.64579 1.000 85.89453 66 MET D O 1
ATOM 3888 N N . GLU E 2 67 ? 29.10558 -11.57573 3.63343 1.000 81.96204 67 GLU D N 1
ATOM 3889 C CA . GLU E 2 67 ? 30.42798 -12.08353 3.97732 1.000 78.88132 67 GLU D CA 1
ATOM 3890 C C . GLU E 2 67 ? 31.39132 -10.90807 4.06259 1.000 79.00682 67 GLU D C 1
ATOM 3891 O O . GLU E 2 67 ? 31.53637 -10.14984 3.09797 1.000 84.68783 67 GLU D O 1
ATOM 3897 N N . VAL E 2 68 ? 32.05150 -10.76500 5.20840 1.000 78.96397 68 VAL D N 1
ATOM 3898 C CA . VAL E 2 68 ? 32.96557 -9.65926 5.47007 1.000 71.88747 68 VAL D CA 1
ATOM 3899 C C . VAL E 2 68 ? 34.38265 -10.20699 5.54760 1.000 73.86406 68 VAL D C 1
ATOM 3900 O O . VAL E 2 68 ? 34.64353 -11.16950 6.27970 1.000 71.77250 68 VAL D O 1
ATOM 3904 N N . THR E 2 69 ? 35.29706 -9.59267 4.79836 1.000 76.13075 69 THR D N 1
ATOM 3905 C CA . THR E 2 69 ? 36.70248 -9.98800 4.78267 1.000 75.04975 69 THR D CA 1
ATOM 3906 C C . THR E 2 69 ? 37.55725 -8.78666 5.16984 1.000 78.33329 69 THR D C 1
ATOM 3907 O O . THR E 2 69 ? 37.60132 -7.78819 4.44132 1.000 77.70287 69 THR D O 1
ATOM 3911 N N . ILE E 2 70 ? 38.22916 -8.88466 6.31429 1.000 72.57999 70 ILE D N 1
ATOM 3912 C CA . ILE E 2 70 ? 39.18934 -7.88354 6.76622 1.000 76.38720 70 ILE D CA 1
ATOM 3913 C C . ILE E 2 70 ? 40.57542 -8.36673 6.35592 1.000 69.83031 70 ILE D C 1
ATOM 3914 O O . ILE E 2 70 ? 41.07003 -9.37369 6.87493 1.000 77.64224 70 ILE D O 1
ATOM 3919 N N . MET E 2 71 ? 41.20850 -7.65312 5.42928 1.000 73.55092 71 MET D N 1
ATOM 3920 C CA . MET E 2 71 ? 42.48554 -8.07516 4.87243 1.000 86.83330 71 MET D CA 1
ATOM 3921 C C . MET E 2 71 ? 43.65300 -7.49852 5.66630 1.000 85.58692 71 MET D C 1
ATOM 3922 O O . MET E 2 71 ? 43.54345 -6.43517 6.28331 1.000 89.49405 71 MET D O 1
ATOM 3927 N N . LYS E 2 72 ? 44.78740 -8.20601 5.61451 1.000 88.94786 72 LYS D N 1
ATOM 3928 C CA . LYS E 2 72 ? 46.01628 -7.82655 6.30805 1.000 83.56062 72 LYS D CA 1
ATOM 3929 C C . LYS E 2 72 ? 45.74519 -7.45592 7.76047 1.000 88.66725 72 LYS D C 1
ATOM 3930 O O . LYS E 2 72 ? 45.71608 -6.26980 8.10615 1.000 91.03665 72 LYS D O 1
ATOM 3936 N N . ALA E 2 73 ? 45.54721 -8.45843 8.61437 1.000 93.43062 73 ALA D N 1
ATOM 3937 C CA . ALA E 2 73 ? 45.16689 -8.19452 9.99490 1.000 81.56579 73 ALA D CA 1
ATOM 3938 C C . ALA E 2 73 ? 46.28340 -7.48456 10.74468 1.000 84.31415 73 ALA D C 1
ATOM 3939 O O . ALA E 2 73 ? 47.46719 -7.79449 10.58103 1.000 84.16233 73 ALA D O 1
ATOM 3941 N N . THR E 2 74 ? 45.89071 -6.53132 11.57738 1.000 78.79879 74 THR D N 1
ATOM 3942 C CA . THR E 2 74 ? 46.77245 -5.87489 12.52311 1.000 79.32775 74 THR D CA 1
ATOM 3943 C C . THR E 2 74 ? 46.29661 -6.20899 13.92821 1.000 84.26432 74 THR D C 1
ATOM 3944 O O . THR E 2 74 ? 45.18679 -6.71062 14.12968 1.000 83.68112 74 THR D O 1
ATOM 3948 N N . LEU E 2 75 ? 47.15568 -5.93758 14.91058 1.000 85.58788 75 LEU D N 1
ATOM 3949 C CA . LEU E 2 75 ? 46.76593 -6.17625 16.29324 1.000 80.36780 75 LEU D CA 1
ATOM 3950 C C . LEU E 2 75 ? 45.59641 -5.29850 16.71097 1.000 70.44585 75 LEU D C 1
ATOM 3951 O O . LEU E 2 75 ? 44.92168 -5.61115 17.69735 1.000 85.31673 75 LEU D O 1
ATOM 3956 N N . ALA E 2 76 ? 45.33574 -4.21449 15.97721 1.000 67.38983 76 ALA D N 1
ATOM 3957 C CA . ALA E 2 76 ? 44.19593 -3.36235 16.28493 1.000 69.46579 76 ALA D CA 1
ATOM 3958 C C . ALA E 2 76 ? 42.87842 -3.98915 15.85545 1.000 69.68499 76 ALA D C 1
ATOM 3959 O O . ALA E 2 76 ? 41.81743 -3.54367 16.30582 1.000 81.51737 76 ALA D O 1
ATOM 3961 N N . ASP E 2 77 ? 42.92083 -5.00837 14.99871 1.000 68.58066 77 ASP D N 1
ATOM 3962 C CA . ASP E 2 77 ? 41.71212 -5.71048 14.59196 1.000 70.56880 77 ASP D CA 1
ATOM 3963 C C . ASP E 2 77 ? 41.17912 -6.63685 15.67651 1.000 78.21085 77 ASP D C 1
ATOM 3964 O O . ASP E 2 77 ? 40.07210 -7.16599 15.52601 1.000 80.16235 77 ASP D O 1
ATOM 3969 N N . LYS E 2 78 ? 41.93586 -6.84739 16.75264 1.000 78.98884 78 LYS D N 1
ATOM 3970 C CA . LYS E 2 78 ? 41.45312 -7.63992 17.87670 1.000 75.05436 78 LYS D CA 1
ATOM 3971 C C . LYS E 2 78 ? 40.27381 -6.94350 18.53997 1.000 69.18644 78 LYS D C 1
ATOM 3972 O O . LYS E 2 78 ? 40.41355 -5.84146 19.07815 1.000 70.53310 78 LYS D O 1
ATOM 3978 N N . GLY E 2 79 ? 39.10811 -7.57998 18.48596 1.000 59.52877 79 GLY D N 1
ATOM 3979 C CA . GLY E 2 79 ? 37.91558 -6.98032 19.04989 1.000 58.41869 79 GLY D CA 1
ATOM 3980 C C . GLY E 2 79 ? 36.69754 -7.83023 18.75250 1.000 67.92616 79 GLY D C 1
ATOM 3981 O O . GLY E 2 79 ? 36.80835 -9.02762 18.48454 1.000 65.70158 79 GLY D O 1
ATOM 3982 N N . ALA E 2 80 ? 35.53562 -7.18471 18.80547 1.000 72.93021 80 ALA D N 1
ATOM 3983 C CA . ALA E 2 80 ? 34.25996 -7.84003 18.56468 1.000 69.16174 80 ALA D CA 1
ATOM 3984 C C . ALA E 2 80 ? 33.38134 -6.91442 17.73932 1.000 80.40161 80 ALA D C 1
ATOM 3985 O O . ALA E 2 80 ? 33.40539 -5.69589 17.93170 1.000 89.79988 80 ALA D O 1
ATOM 3987 N N . ILE E 2 81 ? 32.60054 -7.49327 16.82943 1.000 74.45273 81 ILE D N 1
ATOM 3988 C CA . ILE E 2 81 ? 31.70077 -6.73441 15.96668 1.000 71.86697 81 ILE D CA 1
ATOM 3989 C C . ILE E 2 81 ? 30.28540 -7.24299 16.19395 1.000 68.72179 81 ILE D C 1
ATOM 3990 O O . ILE E 2 81 ? 30.00596 -8.43262 15.99944 1.000 69.86129 81 ILE D O 1
ATOM 3995 N N . THR E 2 82 ? 29.39482 -6.33998 16.58739 1.000 77.05791 82 THR D N 1
ATOM 3996 C CA . THR E 2 82 ? 28.00974 -6.66830 16.88824 1.000 79.78177 82 THR D CA 1
ATOM 3997 C C . THR E 2 82 ? 27.11884 -6.30147 15.71012 1.000 78.93224 82 THR D C 1
ATOM 3998 O O . THR E 2 82 ? 27.34207 -5.28907 15.04018 1.000 83.88141 82 THR D O 1
ATOM 4002 N N . PHE E 2 83 ? 26.11410 -7.13371 15.45610 1.000 73.74296 83 PHE D N 1
ATOM 4003 C CA . PHE E 2 83 ? 25.16538 -6.90726 14.37768 1.000 89.76966 83 PHE D CA 1
ATOM 4004 C C . PHE E 2 83 ? 23.74605 -6.92186 14.92757 1.000 90.61440 83 PHE D C 1
ATOM 4005 O O . PHE E 2 83 ? 23.42256 -7.71042 15.82176 1.000 87.19054 83 PHE D O 1
ATOM 4013 N N . THR E 2 84 ? 22.90233 -6.05251 14.37961 1.000 96.40398 84 THR D N 1
ATOM 4014 C CA . THR E 2 84 ? 21.50149 -5.94254 14.75746 1.000 90.13619 84 THR D CA 1
ATOM 4015 C C . THR E 2 84 ? 20.62882 -6.23951 13.54410 1.000 97.38405 84 THR D C 1
ATOM 4016 O O . THR E 2 84 ? 21.10172 -6.28864 12.40584 1.000 91.43199 84 THR D O 1
ATOM 4020 N N . ALA E 2 85 ? 19.33733 -6.44373 13.79689 1.000 102.22167 85 ALA D N 1
ATOM 4021 C CA . ALA E 2 85 ? 18.40617 -6.78033 12.72731 1.000 98.40377 85 ALA D CA 1
ATOM 4022 C C . ALA E 2 85 ? 16.98870 -6.45856 13.17166 1.000 107.42968 85 ALA D C 1
ATOM 4023 O O . ALA E 2 85 ? 16.54353 -6.93076 14.22210 1.000 116.58040 85 ALA D O 1
ATOM 4025 N N . LYS E 2 86 ? 16.28690 -5.66193 12.37014 1.000 110.81083 86 LYS D N 1
ATOM 4026 C CA . LYS E 2 86 ? 14.89761 -5.31887 12.62503 1.000 112.08653 86 LYS D CA 1
ATOM 4027 C C . LYS E 2 86 ? 14.08170 -5.51004 11.35556 1.000 123.58891 86 LYS D C 1
ATOM 4028 O O . LYS E 2 86 ? 14.59223 -5.37142 10.23992 1.000 126.25843 86 LYS D O 1
ATOM 4034 N N . ASP E 2 87 ? 12.81094 -5.85739 11.53686 1.000 123.60452 87 ASP D N 1
ATOM 4035 C CA . ASP E 2 87 ? 11.90204 -6.02058 10.41657 1.000 132.27133 87 ASP D CA 1
ATOM 4036 C C . ASP E 2 87 ? 11.13922 -4.71684 10.18785 1.000 133.81873 87 ASP D C 1
ATOM 4037 O O . ASP E 2 87 ? 11.38790 -3.69802 10.83734 1.000 124.93162 87 ASP D O 1
ATOM 4042 N N . LYS E 2 88 ? 10.20211 -4.74641 9.23816 1.000 152.96049 88 LYS D N 1
ATOM 4043 C CA . LYS E 2 88 ? 9.43522 -3.54724 8.91522 1.000 151.56554 88 LYS D CA 1
ATOM 4044 C C . LYS E 2 88 ? 8.62743 -3.06205 10.11295 1.000 150.94018 88 LYS D C 1
ATOM 4045 O O . LYS E 2 88 ? 8.45492 -1.85278 10.30599 1.000 154.50712 88 LYS D O 1
ATOM 4051 N N . ALA E 2 89 ? 8.12584 -3.98719 10.92936 1.000 136.35965 89 ALA D N 1
ATOM 4052 C CA . ALA E 2 89 ? 7.33461 -3.62727 12.09907 1.000 131.72087 89 ALA D CA 1
ATOM 4053 C C . ALA E 2 89 ? 8.18108 -3.15029 13.27289 1.000 134.10507 89 ALA D C 1
ATOM 4054 O O . ALA E 2 89 ? 7.62456 -2.86436 14.33840 1.000 135.49860 89 ALA D O 1
ATOM 4056 N N . GLY E 2 90 ? 9.49897 -3.05253 13.10934 1.000 135.96674 90 GLY D N 1
ATOM 4057 C CA . GLY E 2 90 ? 10.37452 -2.59739 14.16846 1.000 142.45674 90 GLY D CA 1
ATOM 4058 C C . GLY E 2 90 ? 10.76726 -3.64062 15.19248 1.000 135.32411 90 GLY D C 1
ATOM 4059 O O . GLY E 2 90 ? 11.51069 -3.31232 16.12662 1.000 124.48376 90 GLY D O 1
ATOM 4060 N N . ASN E 2 91 ? 10.29880 -4.88022 15.05601 1.000 125.89780 91 ASN D N 1
ATOM 4061 C CA . ASN E 2 91 ? 10.66056 -5.94393 15.98882 1.000 117.72853 91 ASN D CA 1
ATOM 4062 C C . ASN E 2 91 ? 12.13831 -6.28543 15.83332 1.000 117.28904 91 ASN D C 1
ATOM 4063 O O . ASN E 2 91 ? 12.56005 -6.79610 14.79048 1.000 119.78351 91 ASN D O 1
ATOM 4068 N N . GLN E 2 92 ? 12.92452 -6.01095 16.87022 1.000 112.38056 92 GLN D N 1
ATOM 4069 C CA . GLN E 2 92 ? 14.35635 -6.26795 16.83542 1.000 107.25938 92 GLN D CA 1
ATOM 4070 C C . GLN E 2 92 ? 14.66236 -7.72047 17.17836 1.000 102.35781 92 GLN D C 1
ATOM 4071 O O . GLN E 2 92 ? 13.96828 -8.35789 17.97571 1.000 108.40778 92 GLN D O 1
ATOM 4077 N N . ALA E 2 93 ? 15.71951 -8.23595 16.56323 1.000 100.79707 93 ALA D N 1
ATOM 4078 C CA . ALA E 2 93 ? 16.22991 -9.57175 16.82296 1.000 100.80512 93 ALA D CA 1
ATOM 4079 C C . ALA E 2 93 ? 17.36534 -9.51387 17.83634 1.000 104.39839 93 ALA D C 1
ATOM 4080 O O . ALA E 2 93 ? 17.94721 -8.45688 18.09179 1.000 105.93650 93 ALA D O 1
ATOM 4082 N N . GLU E 2 94 ? 17.66646 -10.66548 18.42223 1.000 97.25721 94 GLU D N 1
ATOM 4083 C CA . GLU E 2 94 ? 18.73659 -10.74364 19.41086 1.000 93.63308 94 GLU D CA 1
ATOM 4084 C C . GLU E 2 94 ? 20.07570 -10.47585 18.73700 1.000 97.40682 94 GLU D C 1
ATOM 4085 O O . GLU E 2 94 ? 20.46614 -11.23169 17.83758 1.000 104.96773 94 GLU D O 1
ATOM 4091 N N . PRO E 2 95 ? 20.79966 -9.42517 19.12259 1.000 83.65050 95 PRO D N 1
ATOM 4092 C CA . PRO E 2 95 ? 22.07501 -9.12260 18.46194 1.000 91.90994 95 PRO D CA 1
ATOM 4093 C C . PRO E 2 95 ? 23.08168 -10.24940 18.63707 1.000 95.11600 95 PRO D C 1
ATOM 4094 O O . PRO E 2 95 ? 23.17928 -10.86244 19.70194 1.000 91.87723 95 PRO D O 1
ATOM 4098 N N . LYS E 2 96 ? 23.82715 -10.52558 17.57086 1.000 81.01881 96 LYS D N 1
ATOM 4099 C CA . LYS E 2 96 ? 24.86436 -11.54474 17.58285 1.000 78.62876 96 LYS D CA 1
ATOM 4100 C C . LYS E 2 96 ? 26.20114 -10.88089 17.28823 1.000 63.63574 96 LYS D C 1
ATOM 4101 O O . LYS E 2 96 ? 26.27302 -9.94045 16.49209 1.000 80.31498 96 LYS D O 1
ATOM 4107 N N . THR E 2 97 ? 27.25740 -11.36546 17.93465 1.000 72.01250 97 THR D N 1
ATOM 4108 C CA . THR E 2 97 ? 28.57314 -10.75567 17.82863 1.000 75.37596 97 THR D CA 1
ATOM 4109 C C . THR E 2 97 ? 29.60682 -11.76839 17.36085 1.000 73.16694 97 THR D C 1
ATOM 4110 O O . THR E 2 97 ? 29.52318 -12.96030 17.66913 1.000 78.10911 97 THR D O 1
ATOM 4114 N N . VAL E 2 98 ? 30.59052 -11.26988 16.62029 1.000 82.53326 98 VAL D N 1
ATOM 4115 C CA . VAL E 2 98 ? 31.74349 -12.04527 16.18281 1.000 80.58061 98 VAL D CA 1
ATOM 4116 C C . VAL E 2 98 ? 32.93742 -11.59445 17.01247 1.000 82.90556 98 VAL D C 1
ATOM 4117 O O . VAL E 2 98 ? 33.09946 -10.39661 17.27653 1.000 91.55577 98 VAL D O 1
ATOM 4121 N N . THR E 2 99 ? 33.71391 -12.55206 17.50513 1.000 72.90835 99 THR D N 1
ATOM 4122 C CA . THR E 2 99 ? 34.92554 -12.25617 18.25568 1.000 87.35518 99 THR D CA 1
ATOM 4123 C C . THR E 2 99 ? 36.13174 -12.55949 17.37926 1.000 78.09029 99 THR D C 1
ATOM 4124 O O . THR E 2 99 ? 36.21440 -13.63872 16.78330 1.000 77.91998 99 THR D O 1
ATOM 4128 N N . ILE E 2 100 ? 37.06551 -11.61453 17.30838 1.000 72.23870 100 ILE D N 1
ATOM 4129 C CA . ILE E 2 100 ? 38.27772 -11.76637 16.51445 1.000 75.39772 100 ILE D CA 1
ATOM 4130 C C . ILE E 2 100 ? 39.47273 -11.48755 17.41348 1.000 78.94103 100 ILE D C 1
ATOM 4131 O O . ILE E 2 100 ? 39.47931 -10.49922 18.15567 1.000 83.58512 100 ILE D O 1
ATOM 4136 N N . ASN E 2 101 ? 40.47726 -12.35848 17.35032 1.000 81.78109 101 ASN D N 1
ATOM 4137 C CA . ASN E 2 101 ? 41.71166 -12.19235 18.10381 1.000 83.71018 101 ASN D CA 1
ATOM 4138 C C . ASN E 2 101 ? 42.88484 -12.33583 17.14818 1.000 84.38033 101 ASN D C 1
ATOM 4139 O O . ASN E 2 101 ? 42.92978 -13.28074 16.35457 1.000 87.01516 101 ASN D O 1
ATOM 4144 N N . VAL E 2 102 ? 43.82855 -11.40363 17.22418 1.000 82.59331 102 VAL D N 1
ATOM 4145 C CA . VAL E 2 102 ? 45.01142 -11.40720 16.37376 1.000 82.72120 102 VAL D CA 1
ATOM 4146 C C . VAL E 2 102 ? 46.23160 -11.64457 17.24939 1.000 88.65760 102 VAL D C 1
ATOM 4147 O O . VAL E 2 102 ? 46.33687 -11.09091 18.35013 1.000 93.99132 102 VAL D O 1
ATOM 4151 N N . LEU E 2 103 ? 47.15144 -12.47346 16.76089 1.000 92.07948 103 LEU D N 1
ATOM 4152 C CA . LEU E 2 103 ? 48.31949 -12.80238 17.55462 1.000 98.98424 103 LEU D CA 1
ATOM 4153 C C . LEU E 2 103 ? 49.57951 -12.25619 16.89856 1.000 100.39310 103 LEU D C 1
ATOM 4154 O O . LEU E 2 103 ? 49.71830 -12.32150 15.67268 1.000 87.34651 103 LEU D O 1
ATOM 4159 N N . PRO E 2 104 ? 50.50575 -11.71297 17.68348 1.000 103.40363 104 PRO D N 1
ATOM 4160 C CA . PRO E 2 104 ? 51.74247 -11.18227 17.10333 1.000 104.71788 104 PRO D CA 1
ATOM 4161 C C . PRO E 2 104 ? 52.59093 -12.27506 16.47561 1.000 106.09946 104 PRO D C 1
ATOM 4162 O O . PRO E 2 104 ? 52.59902 -13.42636 16.91794 1.000 115.94952 104 PRO D O 1
ATOM 4166 N N . LEU E 2 105 ? 53.30826 -11.89695 15.42331 1.000 104.58593 105 LEU D N 1
ATOM 4167 C CA . LEU E 2 105 ? 54.17770 -12.83898 14.73777 1.000 114.61100 105 LEU D CA 1
ATOM 4168 C C . LEU E 2 105 ? 55.40447 -13.14642 15.59063 1.000 119.77890 105 LEU D C 1
ATOM 4169 O O . LEU E 2 105 ? 55.90237 -12.29519 16.33223 1.000 109.64100 105 LEU D O 1
ATOM 4174 N N . LYS E 2 106 ? 55.89143 -14.37857 15.48130 1.000 122.26283 106 LYS D N 1
ATOM 4175 C CA . LYS E 2 106 ? 57.06875 -14.79757 16.23658 1.000 116.41869 106 LYS D CA 1
ATOM 4176 C C . LYS E 2 106 ? 58.34103 -14.15656 15.68668 1.000 117.18020 106 LYS D C 1
ATOM 4177 O O . LYS E 2 106 ? 59.10294 -13.52833 16.42363 1.000 102.88083 106 LYS D O 1
ATOM 4179 N N . THR F 2 1 ? 0.84368 8.51336 22.29431 1.000 166.55044 1 THR B N 1
ATOM 4180 C CA . THR F 2 1 ? 1.92929 9.15481 21.56199 1.000 159.77625 1 THR B CA 1
ATOM 4181 C C . THR F 2 1 ? 3.12505 8.21672 21.44288 1.000 159.22795 1 THR B C 1
ATOM 4182 O O . THR F 2 1 ? 3.02857 7.03048 21.75757 1.000 155.11484 1 THR B O 1
ATOM 4186 N N . ALA F 2 2 ? 4.25730 8.75698 20.99263 1.000 151.39114 2 ALA B N 1
ATOM 4187 C CA . ALA F 2 2 ? 5.45831 7.95457 20.84089 1.000 141.28790 2 ALA B CA 1
ATOM 4188 C C . ALA F 2 2 ? 6.49574 8.33052 21.89038 1.000 145.37040 2 ALA B C 1
ATOM 4189 O O . ALA F 2 2 ? 6.64669 9.51358 22.21773 1.000 147.48880 2 ALA B O 1
ATOM 4191 N N . PRO F 2 3 ? 7.21676 7.35075 22.43347 1.000 141.51226 3 PRO B N 1
ATOM 4192 C CA . PRO F 2 3 ? 8.26045 7.66112 23.41436 1.000 132.54428 3 PRO B CA 1
ATOM 4193 C C . PRO F 2 3 ? 9.36130 8.50673 22.79659 1.000 124.11240 3 PRO B C 1
ATOM 4194 O O . PRO F 2 3 ? 9.59637 8.47983 21.58762 1.000 132.64946 3 PRO B O 1
ATOM 4198 N N . THR F 2 4 ? 10.02284 9.28268 23.64346 1.000 119.42846 4 THR B N 1
ATOM 4199 C CA . THR F 2 4 ? 11.12748 10.13251 23.22740 1.000 122.94682 4 THR B CA 1
ATOM 4200 C C . THR F 2 4 ? 12.43333 9.46127 23.62717 1.000 124.37799 4 THR B C 1
ATOM 4201 O O . THR F 2 4 ? 12.63831 9.15002 24.80442 1.000 122.57075 4 THR B O 1
ATOM 4205 N N . LEU F 2 5 ? 13.31193 9.23875 22.65405 1.000 115.99413 5 LEU B N 1
ATOM 4206 C CA . LEU F 2 5 ? 14.59988 8.60881 22.90773 1.000 104.67214 5 LEU B CA 1
ATOM 4207 C C . LEU F 2 5 ? 15.69829 9.55277 22.44675 1.000 100.14561 5 LEU B C 1
ATOM 4208 O O . LEU F 2 5 ? 15.75147 9.92139 21.26924 1.000 111.57753 5 LEU B O 1
ATOM 4213 N N . THR F 2 6 ? 16.56243 9.94623 23.37612 1.000 94.27118 6 THR B N 1
ATOM 4214 C CA . THR F 2 6 ? 17.67637 10.84172 23.10451 1.000 102.43922 6 THR B CA 1
ATOM 4215 C C . THR F 2 6 ? 18.92831 10.27022 23.75017 1.000 94.65497 6 THR B C 1
ATOM 4216 O O . THR F 2 6 ? 18.87243 9.74742 24.86756 1.000 97.71227 6 THR B O 1
ATOM 4220 N N . VAL F 2 7 ? 20.05400 10.34622 23.04353 1.000 89.49100 7 VAL B N 1
ATOM 4221 C CA . VAL F 2 7 ? 21.32031 9.84511 23.56257 1.000 90.51899 7 VAL B CA 1
ATOM 4222 C C . VAL F 2 7 ? 22.38388 10.91939 23.38696 1.000 81.03292 7 VAL B C 1
ATOM 4223 O O . VAL F 2 7 ? 22.53232 11.48133 22.29655 1.000 86.64988 7 VAL B O 1
ATOM 4227 N N . THR F 2 8 ? 23.11835 11.20384 24.46165 1.000 81.44281 8 THR B N 1
ATOM 4228 C CA . THR F 2 8 ? 24.16049 12.21606 24.47108 1.000 86.39961 8 THR B CA 1
ATOM 4229 C C . THR F 2 8 ? 25.42725 11.66536 25.11166 1.000 87.45241 8 THR B C 1
ATOM 4230 O O . THR F 2 8 ? 25.35902 11.01324 26.15994 1.000 93.74625 8 THR B O 1
ATOM 4234 N N . PRO F 2 9 ? 26.60080 11.90955 24.50911 1.000 81.20931 9 PRO B N 1
ATOM 4235 C CA . PRO F 2 9 ? 26.81858 12.49781 23.17897 1.000 84.45519 9 PRO B CA 1
ATOM 4236 C C . PRO F 2 9 ? 26.50035 11.50054 22.07405 1.000 91.60668 9 PRO B C 1
ATOM 4237 O O . PRO F 2 9 ? 26.83705 10.32083 22.17358 1.000 80.81788 9 PRO B O 1
ATOM 4241 N N . GLU F 2 10 ? 25.83889 11.96624 21.01216 1.000 92.53412 10 GLU B N 1
ATOM 4242 C CA . GLU F 2 10 ? 25.52120 11.09650 19.88381 1.000 85.09695 10 GLU B CA 1
ATOM 4243 C C . GLU F 2 10 ? 26.78283 10.50390 19.26871 1.000 84.16594 10 GLU B C 1
ATOM 4244 O O . GLU F 2 10 ? 26.78544 9.34856 18.82834 1.000 86.25507 10 GLU B O 1
ATOM 4250 N N . GLN F 2 11 ? 27.86470 11.27711 19.23619 1.000 82.95992 11 GLN B N 1
ATOM 4251 C CA . GLN F 2 11 ? 29.14434 10.82278 18.71524 1.000 89.19033 11 GLN B CA 1
ATOM 4252 C C . GLN F 2 11 ? 30.25346 11.40237 19.57880 1.000 84.77974 11 GLN B C 1
ATOM 4253 O O . GLN F 2 11 ? 30.16665 12.55118 20.02043 1.000 88.73987 11 GLN B O 1
ATOM 4259 N N . GLN F 2 12 ? 31.28993 10.60350 19.82420 1.000 78.00841 12 GLN B N 1
ATOM 4260 C CA . GLN F 2 12 ? 32.42191 11.05823 20.61716 1.000 84.05756 12 GLN B CA 1
ATOM 4261 C C . GLN F 2 12 ? 33.69319 10.37566 20.13656 1.000 82.98614 12 GLN B C 1
ATOM 4262 O O . GLN F 2 12 ? 33.65827 9.26429 19.60202 1.000 87.36266 12 GLN B O 1
ATOM 4268 N N . THR F 2 13 ? 34.81772 11.05956 20.33604 1.000 86.46107 13 THR B N 1
ATOM 4269 C CA . THR F 2 13 ? 36.13635 10.54166 19.99268 1.000 82.75276 13 THR B CA 1
ATOM 4270 C C . THR F 2 13 ? 37.02933 10.65159 21.21790 1.000 82.17311 13 THR B C 1
ATOM 4271 O O . THR F 2 13 ? 37.18073 11.74159 21.77919 1.000 83.34723 13 THR B O 1
ATOM 4275 N N . VAL F 2 14 ? 37.60955 9.52683 21.63770 1.000 85.58161 14 VAL B N 1
ATOM 4276 C CA . VAL F 2 14 ? 38.50517 9.48636 22.78444 1.000 83.93623 14 VAL B CA 1
ATOM 4277 C C . VAL F 2 14 ? 39.82468 8.85864 22.35454 1.000 84.05373 14 VAL B C 1
ATOM 4278 O O . VAL F 2 14 ? 39.96917 8.35282 21.24198 1.000 90.71364 14 VAL B O 1
ATOM 4282 N N . LYS F 2 15 ? 40.79092 8.89833 23.26279 1.000 81.42332 15 LYS B N 1
ATOM 4283 C CA . LYS F 2 15 ? 42.08161 8.25457 23.07832 1.000 81.16790 15 LYS B CA 1
ATOM 4284 C C . LYS F 2 15 ? 42.12652 6.95219 23.86870 1.000 89.55028 15 LYS B C 1
ATOM 4285 O O . LYS F 2 15 ? 41.21735 6.62527 24.63359 1.000 90.69754 15 LYS B O 1
ATOM 4291 N N . VAL F 2 16 ? 43.20577 6.19800 23.66691 1.000 86.61298 16 VAL B N 1
ATOM 4292 C CA . VAL F 2 16 ? 43.37809 4.94824 24.39240 1.000 82.97091 16 VAL B CA 1
ATOM 4293 C C . VAL F 2 16 ? 43.63079 5.25286 25.86600 1.000 96.73746 16 VAL B C 1
ATOM 4294 O O . VAL F 2 16 ? 44.24143 6.27247 26.21773 1.000 100.99012 16 VAL B O 1
ATOM 4298 N N . ASP F 2 17 ? 43.12018 4.37683 26.73805 1.000 92.28633 17 ASP B N 1
ATOM 4299 C CA . ASP F 2 17 ? 43.25830 4.46578 28.19135 1.000 84.24273 17 ASP B CA 1
ATOM 4300 C C . ASP F 2 17 ? 42.43486 5.59863 28.79324 1.000 80.71280 17 ASP B C 1
ATOM 4301 O O . ASP F 2 17 ? 42.75239 6.08696 29.88120 1.000 91.76006 17 ASP B O 1
ATOM 4306 N N . GLU F 2 18 ? 41.37375 6.01977 28.11203 1.000 86.75576 18 GLU B N 1
ATOM 4307 C CA . GLU F 2 18 ? 40.48972 7.07262 28.58553 1.000 79.88355 18 GLU B CA 1
ATOM 4308 C C . GLU F 2 18 ? 39.07858 6.52096 28.73468 1.000 79.85734 18 GLU B C 1
ATOM 4309 O O . GLU F 2 18 ? 38.70911 5.54251 28.08338 1.000 92.55476 18 GLU B O 1
ATOM 4315 N N . ASP F 2 19 ? 38.29040 7.14495 29.60097 1.000 77.41568 19 ASP B N 1
ATOM 4316 C CA . ASP F 2 19 ? 36.93505 6.67668 29.84840 1.000 78.51349 19 ASP B CA 1
ATOM 4317 C C . ASP F 2 19 ? 35.95492 7.26997 28.84077 1.000 79.61361 19 ASP B C 1
ATOM 4318 O O . ASP F 2 19 ? 36.09125 8.41719 28.40545 1.000 86.00688 19 ASP B O 1
ATOM 4323 N N . ILE F 2 20 ? 34.96291 6.46295 28.47039 1.000 69.15376 20 ILE B N 1
ATOM 4324 C CA . ILE F 2 20 ? 33.93482 6.83272 27.50325 1.000 74.95512 20 ILE B CA 1
ATOM 4325 C C . ILE F 2 20 ? 32.59763 6.85295 28.22937 1.000 73.66574 20 ILE B C 1
ATOM 4326 O O . ILE F 2 20 ? 32.18635 5.83805 28.80585 1.000 72.13439 20 ILE B O 1
ATOM 4331 N N . THR F 2 21 ? 31.91663 7.99727 28.19658 1.000 69.67097 21 THR B N 1
ATOM 4332 C CA . THR F 2 21 ? 30.63824 8.15803 28.87477 1.000 72.33357 21 THR B CA 1
ATOM 4333 C C . THR F 2 21 ? 29.57648 8.66218 27.90766 1.000 75.03384 21 THR B C 1
ATOM 4334 O O . THR F 2 21 ? 29.83613 9.55153 27.09153 1.000 73.06342 21 THR B O 1
ATOM 4338 N N . PHE F 2 22 ? 28.38207 8.08026 28.00145 1.000 79.29921 22 PHE B N 1
ATOM 4339 C CA . PHE F 2 22 ? 27.21843 8.57830 27.28326 1.000 77.69458 22 PHE B CA 1
ATOM 4340 C C . PHE F 2 22 ? 25.98198 8.29741 28.12502 1.000 81.41715 22 PHE B C 1
ATOM 4341 O O . PHE F 2 22 ? 25.98701 7.42615 28.99886 1.000 78.35883 22 PHE B O 1
ATOM 4349 N N . THR F 2 23 ? 24.92027 9.05454 27.85950 1.000 83.54040 23 THR B N 1
ATOM 4350 C CA . THR F 2 23 ? 23.69586 8.98117 28.64541 1.000 81.28599 23 THR B CA 1
ATOM 4351 C C . THR F 2 23 ? 22.51000 8.74379 27.72207 1.000 87.26837 23 THR B C 1
ATOM 4352 O O . THR F 2 23 ? 22.38038 9.40576 26.68707 1.000 81.56557 23 THR B O 1
ATOM 4356 N N . VAL F 2 24 ? 21.65326 7.79738 28.09761 1.000 88.86826 24 VAL B N 1
ATOM 4357 C CA . VAL F 2 24 ? 20.45075 7.45748 27.34595 1.000 89.94321 24 VAL B CA 1
ATOM 4358 C C . VAL F 2 24 ? 19.23979 7.85885 28.17460 1.000 96.10664 24 VAL B C 1
ATOM 4359 O O . VAL F 2 24 ? 19.14538 7.50968 29.35779 1.000 95.74598 24 VAL B O 1
ATOM 4363 N N . THR F 2 25 ? 18.31734 8.59161 27.55647 1.000 94.68088 25 THR B N 1
ATOM 4364 C CA . THR F 2 25 ? 17.11430 9.06354 28.22700 1.000 95.17018 25 THR B CA 1
ATOM 4365 C C . THR F 2 25 ? 15.89625 8.64561 27.41933 1.000 103.39371 25 THR B C 1
ATOM 4366 O O . THR F 2 25 ? 15.84787 8.86371 26.20441 1.000 109.70015 25 THR B O 1
ATOM 4370 N N . VAL F 2 26 ? 14.91772 8.04805 28.09387 1.000 104.71727 26 VAL B N 1
ATOM 4371 C CA . VAL F 2 26 ? 13.65873 7.65792 27.47104 1.000 116.72728 26 VAL B CA 1
ATOM 4372 C C . VAL F 2 26 ? 12.52183 8.03227 28.41102 1.000 120.38438 26 VAL B C 1
ATOM 4373 O O . VAL F 2 26 ? 12.60372 7.79272 29.62040 1.000 116.90694 26 VAL B O 1
ATOM 4377 N N . GLU F 2 27 ? 11.46980 8.63466 27.85998 1.000 129.85959 27 GLU B N 1
ATOM 4378 C CA . GLU F 2 27 ? 10.29573 8.98512 28.64356 1.000 133.06526 27 GLU B CA 1
ATOM 4379 C C . GLU F 2 27 ? 9.05886 8.92903 27.75862 1.000 136.89921 27 GLU B C 1
ATOM 4380 O O . GLU F 2 27 ? 9.13976 9.09604 26.53837 1.000 139.14650 27 GLU B O 1
ATOM 4386 N N . ASP F 2 28 ? 7.91410 8.69118 28.39296 1.000 136.33378 28 ASP B N 1
ATOM 4387 C CA . ASP F 2 28 ? 6.62661 8.64707 27.71181 1.000 140.80493 28 ASP B CA 1
ATOM 4388 C C . ASP F 2 28 ? 5.52979 8.83039 28.75386 1.000 151.20238 28 ASP B C 1
ATOM 4389 O O . ASP F 2 28 ? 5.79894 9.01486 29.94421 1.000 153.81648 28 ASP B O 1
ATOM 4394 N N . GLU F 2 29 ? 4.28072 8.77544 28.29191 1.000 150.79099 29 GLU B N 1
ATOM 4395 C CA . GLU F 2 29 ? 3.12859 8.88486 29.17512 1.000 147.55547 29 GLU B CA 1
ATOM 4396 C C . GLU F 2 29 ? 2.83169 7.58776 29.91165 1.000 146.65120 29 GLU B C 1
ATOM 4397 O O . GLU F 2 29 ? 2.00079 7.58951 30.82593 1.000 142.28227 29 GLU B O 1
ATOM 4403 N N . ASN F 2 30 ? 3.48761 6.49111 29.53918 1.000 152.54146 30 ASN B N 1
ATOM 4404 C CA . ASN F 2 30 ? 3.26798 5.19709 30.16348 1.000 155.55977 30 ASN B CA 1
ATOM 4405 C C . ASN F 2 30 ? 4.61394 4.51135 30.36074 1.000 157.78647 30 ASN B C 1
ATOM 4406 O O . ASN F 2 30 ? 5.66067 5.02489 29.95763 1.000 156.41065 30 ASN B O 1
ATOM 4411 N N . GLU F 2 31 ? 4.57884 3.34841 31.01148 1.000 168.81356 31 GLU B N 1
ATOM 4412 C CA . GLU F 2 31 ? 5.79375 2.58994 31.29059 1.000 169.68726 31 GLU B CA 1
ATOM 4413 C C . GLU F 2 31 ? 6.55749 2.30059 30.00308 1.000 176.26222 31 GLU B C 1
ATOM 4414 O O . GLU F 2 31 ? 6.00299 1.75305 29.04562 1.000 172.82361 31 GLU B O 1
ATOM 4420 N N . VAL F 2 32 ? 7.83351 2.67802 29.98264 1.000 163.73327 32 VAL B N 1
ATOM 4421 C CA . VAL F 2 32 ? 8.69874 2.46109 28.82982 1.000 158.28455 32 VAL B CA 1
ATOM 4422 C C . VAL F 2 32 ? 9.69990 1.35921 29.14292 1.000 156.58218 32 VAL B C 1
ATOM 4423 O O . VAL F 2 32 ? 10.14445 1.19348 30.28502 1.000 153.59027 32 VAL B O 1
ATOM 4427 N N . GLU F 2 33 ? 10.05204 0.59874 28.10963 1.000 155.43189 33 GLU B N 1
ATOM 4428 C CA . GLU F 2 33 ? 11.08062 -0.43021 28.18968 1.000 151.92951 33 GLU B CA 1
ATOM 4429 C C . GLU F 2 33 ? 12.29334 0.03222 27.39431 1.000 138.86042 33 GLU B C 1
ATOM 4430 O O . GLU F 2 33 ? 12.21017 0.20240 26.17296 1.000 145.69170 33 GLU B O 1
ATOM 4436 N N . LEU F 2 34 ? 13.41003 0.24010 28.08577 1.000 116.18533 34 LEU B N 1
ATOM 4437 C CA . LEU F 2 34 ? 14.65528 0.62298 27.43304 1.000 99.21655 34 LEU B CA 1
ATOM 4438 C C . LEU F 2 34 ? 15.30574 -0.61512 26.82780 1.000 112.68429 34 LEU B C 1
ATOM 4439 O O . LEU F 2 34 ? 15.57609 -1.59012 27.53722 1.000 110.60669 34 LEU B O 1
ATOM 4444 N N . GLY F 2 35 ? 15.55494 -0.57633 25.52073 1.000 107.40924 35 GLY B N 1
ATOM 4445 C CA . GLY F 2 35 ? 16.15834 -1.69986 24.83188 1.000 100.80899 35 GLY B CA 1
ATOM 4446 C C . GLY F 2 35 ? 17.65332 -1.78696 25.06024 1.000 98.74866 35 GLY B C 1
ATOM 4447 O O . GLY F 2 35 ? 18.42543 -1.00266 24.49935 1.000 97.34178 35 GLY B O 1
ATOM 4448 N N . LEU F 2 36 ? 18.07109 -2.73989 25.89145 1.000 89.40080 36 LEU B N 1
ATOM 4449 C CA . LEU F 2 36 ? 19.46933 -2.91416 26.25563 1.000 92.42349 36 LEU B CA 1
ATOM 4450 C C . LEU F 2 36 ? 20.13098 -4.06776 25.51275 1.000 93.26088 36 LEU B C 1
ATOM 4451 O O . LEU F 2 36 ? 21.27616 -4.41152 25.82177 1.000 89.28140 36 LEU B O 1
ATOM 4456 N N . ASP F 2 37 ? 19.43534 -4.67024 24.54411 1.000 85.41175 37 ASP B N 1
ATOM 4457 C CA . ASP F 2 37 ? 19.93670 -5.87784 23.89154 1.000 78.52204 37 ASP B CA 1
ATOM 4458 C C . ASP F 2 37 ? 21.28360 -5.63607 23.21935 1.000 86.39906 37 ASP B C 1
ATOM 4459 O O . ASP F 2 37 ? 22.21332 -6.44065 23.35724 1.000 77.65460 37 ASP B O 1
ATOM 4464 N N . ASP F 2 38 ? 21.40628 -4.53129 22.47946 1.000 90.96238 38 ASP B N 1
ATOM 4465 C CA . ASP F 2 38 ? 22.66382 -4.24121 21.79718 1.000 78.34518 38 ASP B CA 1
ATOM 4466 C C . ASP F 2 38 ? 23.76593 -3.89451 22.79138 1.000 81.39090 38 ASP B C 1
ATOM 4467 O O . ASP F 2 38 ? 24.90528 -4.35483 22.64838 1.000 70.07946 38 ASP B O 1
ATOM 4472 N N . LEU F 2 39 ? 23.44410 -3.08408 23.80333 1.000 80.44615 39 LEU B N 1
ATOM 4473 C CA . LEU F 2 39 ? 24.42207 -2.74160 24.83246 1.000 71.80893 39 LEU B CA 1
ATOM 4474 C C . LEU F 2 39 ? 24.90604 -3.98547 25.56822 1.000 73.91849 39 LEU B C 1
ATOM 4475 O O . LEU F 2 39 ? 26.10702 -4.14912 25.81711 1.000 70.28285 39 LEU B O 1
ATOM 4480 N N . LYS F 2 40 ? 23.97568 -4.86769 25.94246 1.000 77.13063 40 LYS B N 1
ATOM 4481 C CA . LYS F 2 40 ? 24.35441 -6.11069 26.60670 1.000 73.85335 40 LYS B CA 1
ATOM 4482 C C . LYS F 2 40 ? 25.25113 -6.95954 25.71306 1.000 72.23203 40 LYS B C 1
ATOM 4483 O O . LYS F 2 40 ? 26.23560 -7.54181 26.18201 1.000 74.62884 40 LYS B O 1
ATOM 4489 N N . ALA F 2 41 ? 24.91996 -7.04688 24.42196 1.000 82.56980 41 ALA B N 1
ATOM 4490 C CA . ALA F 2 41 ? 25.68002 -7.89858 23.51237 1.000 73.02513 41 ALA B CA 1
ATOM 4491 C C . ALA F 2 41 ? 27.12216 -7.42181 23.36583 1.000 74.06659 41 ALA B C 1
ATOM 4492 O O . ALA F 2 41 ? 28.05119 -8.23824 23.33592 1.000 67.37867 41 ALA B O 1
ATOM 4494 N N . LYS F 2 42 ? 27.33439 -6.10385 23.27976 1.000 71.44679 42 LYS B N 1
ATOM 4495 C CA . LYS F 2 42 ? 28.68465 -5.59823 23.04465 1.000 66.04959 42 LYS B CA 1
ATOM 4496 C C . LYS F 2 42 ? 29.56918 -5.70860 24.27912 1.000 76.76896 42 LYS B C 1
ATOM 4497 O O . LYS F 2 42 ? 30.77863 -5.92746 24.14929 1.000 84.65806 42 LYS B O 1
ATOM 4503 N N . TYR F 2 43 ? 29.00033 -5.56314 25.47288 1.000 77.47588 43 TYR B N 1
ATOM 4504 C CA . TYR F 2 43 ? 29.78167 -5.46134 26.69987 1.000 76.36449 43 TYR B CA 1
ATOM 4505 C C . TYR F 2 43 ? 29.21915 -6.36321 27.78644 1.000 79.27637 43 TYR B C 1
ATOM 4506 O O . TYR F 2 43 ? 29.05624 -5.94699 28.93584 1.000 78.82884 43 TYR B O 1
ATOM 4515 N N . GLU F 2 44 ? 28.90002 -7.61155 27.44267 1.000 78.64466 44 GLU B N 1
ATOM 4516 C CA . GLU F 2 44 ? 28.34894 -8.52981 28.43433 1.000 73.90352 44 GLU B CA 1
ATOM 4517 C C . GLU F 2 44 ? 29.33961 -8.76097 29.56936 1.000 76.10680 44 GLU B C 1
ATOM 4518 O O . GLU F 2 44 ? 29.05298 -8.46261 30.73437 1.000 83.37114 44 GLU B O 1
ATOM 4524 N N . ASN F 2 45 ? 30.51758 -9.30080 29.24279 1.000 73.03867 45 ASN B N 1
ATOM 4525 C CA . ASN F 2 45 ? 31.51610 -9.58384 30.26832 1.000 69.13058 45 ASN B CA 1
ATOM 4526 C C . ASN F 2 45 ? 32.06780 -8.30617 30.88757 1.000 85.83859 45 ASN B C 1
ATOM 4527 O O . ASN F 2 45 ? 32.47960 -8.31242 32.05403 1.000 81.92817 45 ASN B O 1
ATOM 4532 N N . ASP F 2 46 ? 32.08856 -7.20694 30.12883 1.000 84.63279 46 ASP B N 1
ATOM 4533 C CA . ASP F 2 46 ? 32.58853 -5.94738 30.67174 1.000 82.49599 46 ASP B CA 1
ATOM 4534 C C . ASP F 2 46 ? 31.62627 -5.36380 31.70028 1.000 75.21204 46 ASP B C 1
ATOM 4535 O O . ASP F 2 46 ? 32.05952 -4.77456 32.69760 1.000 74.39180 46 ASP B O 1
ATOM 4540 N N . ILE F 2 47 ? 30.31847 -5.50395 31.47209 1.000 74.06141 47 ILE B N 1
ATOM 4541 C CA . ILE F 2 47 ? 29.34826 -5.09273 32.48259 1.000 77.88367 47 ILE B CA 1
ATOM 4542 C C . ILE F 2 47 ? 29.47578 -5.96250 33.72678 1.000 83.23036 47 ILE B C 1
ATOM 4543 O O . ILE F 2 47 ? 29.48882 -5.45824 34.85630 1.000 68.42139 47 ILE B O 1
ATOM 4548 N N . ILE F 2 48 ? 29.59222 -7.27873 33.53996 1.000 75.11880 48 ILE B N 1
ATOM 4549 C CA . ILE F 2 48 ? 29.66634 -8.19103 34.67485 1.000 79.35554 48 ILE B CA 1
ATOM 4550 C C . ILE F 2 48 ? 30.97004 -8.00420 35.44364 1.000 80.50008 48 ILE B C 1
ATOM 4551 O O . ILE F 2 48 ? 31.00249 -8.16225 36.67025 1.000 87.95688 48 ILE B O 1
ATOM 4556 N N . GLY F 2 49 ? 32.04999 -7.64394 34.75794 1.000 79.71151 49 GLY B N 1
ATOM 4557 C CA . GLY F 2 49 ? 33.34472 -7.48118 35.38365 1.000 81.13363 49 GLY B CA 1
ATOM 4558 C C . GLY F 2 49 ? 33.65898 -6.08993 35.88667 1.000 77.44064 49 GLY B C 1
ATOM 4559 O O . GLY F 2 49 ? 34.82793 -5.79858 36.16345 1.000 86.08420 49 GLY B O 1
ATOM 4560 N N . ALA F 2 50 ? 32.65613 -5.21713 35.99285 1.000 73.77938 50 ALA B N 1
ATOM 4561 C CA . ALA F 2 50 ? 32.77054 -3.85098 36.49746 1.000 70.81724 50 ALA B CA 1
ATOM 4562 C C . ALA F 2 50 ? 33.62573 -2.95893 35.60881 1.000 81.22226 50 ALA B C 1
ATOM 4563 O O . ALA F 2 50 ? 33.93635 -1.82606 35.99898 1.000 83.91143 50 ALA B O 1
ATOM 4565 N N . ARG F 2 51 ? 34.02169 -3.43343 34.42503 1.000 82.27526 51 ARG B N 1
ATOM 4566 C CA . ARG F 2 51 ? 34.74833 -2.57709 33.49462 1.000 76.71363 51 ARG B CA 1
ATOM 4567 C C . ARG F 2 51 ? 33.82093 -1.56954 32.82603 1.000 71.42104 51 ARG B C 1
ATOM 4568 O O . ARG F 2 51 ? 34.24202 -0.44675 32.52342 1.000 69.33686 51 ARG B O 1
ATOM 4576 N N . VAL F 2 52 ? 32.56973 -1.95123 32.58027 1.000 68.18837 52 VAL B N 1
ATOM 4577 C CA . VAL F 2 52 ? 31.53404 -1.04093 32.10289 1.000 77.11395 52 VAL B CA 1
ATOM 4578 C C . VAL F 2 52 ? 30.55540 -0.81940 33.24606 1.000 77.34995 52 VAL B C 1
ATOM 4579 O O . VAL F 2 52 ? 29.97406 -1.77781 33.77027 1.000 83.28375 52 VAL B O 1
ATOM 4583 N N . LYS F 2 53 ? 30.37006 0.44017 33.62772 1.000 82.18953 53 LYS B N 1
ATOM 4584 C CA . LYS F 2 53 ? 29.54137 0.80475 34.76833 1.000 74.24240 53 LYS B CA 1
ATOM 4585 C C . LYS F 2 53 ? 28.21684 1.36773 34.27107 1.000 73.23441 53 LYS B C 1
ATOM 4586 O O . LYS F 2 53 ? 28.19806 2.29572 33.45515 1.000 77.14834 53 LYS B O 1
ATOM 4592 N N . ILE F 2 54 ? 27.11568 0.80701 34.76144 1.000 69.30730 54 ILE B N 1
ATOM 4593 C CA . ILE F 2 54 ? 25.77401 1.22979 34.37708 1.000 77.69568 54 ILE B CA 1
ATOM 4594 C C . ILE F 2 54 ? 25.13688 1.90364 35.58444 1.000 82.13059 54 ILE B C 1
ATOM 4595 O O . ILE F 2 54 ? 24.95690 1.27253 36.63339 1.000 81.61387 54 ILE B O 1
ATOM 4600 N N . LYS F 2 55 ? 24.78634 3.17954 35.43510 1.000 85.51410 55 LYS B N 1
ATOM 4601 C CA . LYS F 2 55 ? 24.24336 3.98981 36.52178 1.000 72.23143 55 LYS B CA 1
ATOM 4602 C C . LYS F 2 55 ? 22.90657 4.57247 36.08361 1.000 79.74123 55 LYS B C 1
ATOM 4603 O O . LYS F 2 55 ? 22.85362 5.38809 35.15707 1.000 86.63962 55 LYS B O 1
ATOM 4609 N N . TYR F 2 56 ? 21.83168 4.16354 36.75031 1.000 80.25985 56 TYR B N 1
ATOM 4610 C CA . TYR F 2 56 ? 20.50189 4.69435 36.46174 1.000 77.96236 56 TYR B CA 1
ATOM 4611 C C . TYR F 2 56 ? 20.32720 5.99422 37.23434 1.000 89.08967 56 TYR B C 1
ATOM 4612 O O . TYR F 2 56 ? 20.10948 5.98499 38.44747 1.000 103.97453 56 TYR B O 1
ATOM 4621 N N . LEU F 2 57 ? 20.42695 7.12519 36.53400 1.000 91.18450 57 LEU B N 1
ATOM 4622 C CA . LEU F 2 57 ? 20.15840 8.40425 37.18081 1.000 81.09991 57 LEU B CA 1
ATOM 4623 C C . LEU F 2 57 ? 18.67635 8.56106 37.49393 1.000 83.17600 57 LEU B C 1
ATOM 4624 O O . LEU F 2 57 ? 18.31641 9.22045 38.47554 1.000 95.82029 57 LEU B O 1
ATOM 4629 N N . THR F 2 58 ? 17.80941 7.96886 36.67449 1.000 89.86852 58 THR B N 1
ATOM 4630 C CA . THR F 2 58 ? 16.37241 7.96636 36.91013 1.000 88.94354 58 THR B CA 1
ATOM 4631 C C . THR F 2 58 ? 15.81981 6.60572 36.51346 1.000 94.91976 58 THR B C 1
ATOM 4632 O O . THR F 2 58 ? 16.14689 6.09056 35.44024 1.000 104.54249 58 THR B O 1
ATOM 4636 N N . LYS F 2 59 ? 14.99778 6.02267 37.38246 1.000 91.96947 59 LYS B N 1
ATOM 4637 C CA . LYS F 2 59 ? 14.37458 4.72106 37.15267 1.000 95.57850 59 LYS B CA 1
ATOM 4638 C C . LYS F 2 59 ? 12.88556 4.79360 37.47857 1.000 110.92730 59 LYS B C 1
ATOM 4639 O O . LYS F 2 59 ? 12.31429 3.92824 38.14680 1.000 111.32584 59 LYS B O 1
ATOM 4645 N N . GLU F 2 60 ? 12.23716 5.86006 37.01764 1.000 106.48054 60 GLU B N 1
ATOM 4646 C CA . GLU F 2 60 ? 10.79221 5.94331 37.11157 1.000 113.62935 60 GLU B CA 1
ATOM 4647 C C . GLU F 2 60 ? 10.15678 5.03158 36.06451 1.000 121.36430 60 GLU B C 1
ATOM 4648 O O . GLU F 2 60 ? 10.78432 4.70236 35.05575 1.000 123.39046 60 GLU B O 1
ATOM 4654 N N . PRO F 2 61 ? 8.91317 4.59492 36.28904 1.000 122.65534 61 PRO B N 1
ATOM 4655 C CA . PRO F 2 61 ? 8.28497 3.68550 35.31485 1.000 131.14418 61 PRO B CA 1
ATOM 4656 C C . PRO F 2 61 ? 8.14772 4.28446 33.92649 1.000 142.50464 61 PRO B C 1
ATOM 4657 O O . PRO F 2 61 ? 8.32563 3.57208 32.93059 1.000 146.54592 61 PRO B O 1
ATOM 4661 N N . ASN F 2 62 ? 7.85614 5.57993 33.83015 1.000 144.93017 62 ASN B N 1
ATOM 4662 C CA . ASN F 2 62 ? 7.66591 6.24106 32.54784 1.000 140.66021 62 ASN B CA 1
ATOM 4663 C C . ASN F 2 62 ? 8.83016 7.14518 32.16472 1.000 138.92475 62 ASN B C 1
ATOM 4664 O O . ASN F 2 62 ? 8.75193 7.82586 31.13714 1.000 146.96526 62 ASN B O 1
ATOM 4669 N N . LYS F 2 63 ? 9.90148 7.17536 32.95667 1.000 119.64916 63 LYS B N 1
ATOM 4670 C CA . LYS F 2 63 ? 11.08000 7.97630 32.63513 1.000 117.63639 63 LYS B CA 1
ATOM 4671 C C . LYS F 2 63 ? 12.31298 7.24449 33.14136 1.000 113.07822 63 LYS B C 1
ATOM 4672 O O . LYS F 2 63 ? 12.40526 6.94119 34.33452 1.000 119.26232 63 LYS B O 1
ATOM 4678 N N . LYS F 2 64 ? 13.25725 6.96516 32.24345 1.000 110.93289 64 LYS B N 1
ATOM 4679 C CA . LYS F 2 64 ? 14.48114 6.25168 32.59200 1.000 100.51713 64 LYS B CA 1
ATOM 4680 C C . LYS F 2 64 ? 15.68088 6.98741 32.01460 1.000 96.35697 64 LYS B C 1
ATOM 4681 O O . LYS F 2 64 ? 15.74849 7.21341 30.80199 1.000 95.70773 64 LYS B O 1
ATOM 4687 N N . VAL F 2 65 ? 16.62062 7.35956 32.88064 1.000 89.14873 65 VAL B N 1
ATOM 4688 C CA . VAL F 2 65 ? 17.87441 7.99128 32.48123 1.000 94.66552 65 VAL B CA 1
ATOM 4689 C C . VAL F 2 65 ? 19.01165 7.07050 32.90253 1.000 94.78878 65 VAL B C 1
ATOM 4690 O O . VAL F 2 65 ? 19.16414 6.77153 34.09389 1.000 90.09529 65 VAL B O 1
ATOM 4694 N N . MET F 2 66 ? 19.80875 6.62515 31.93147 1.000 95.87928 66 MET B N 1
ATOM 4695 C CA . MET F 2 66 ? 20.87300 5.65791 32.17083 1.000 87.91314 66 MET B CA 1
ATOM 4696 C C . MET F 2 66 ? 22.19849 6.21541 31.67339 1.000 80.46704 66 MET B C 1
ATOM 4697 O O . MET F 2 66 ? 22.29112 6.67911 30.53281 1.000 86.44273 66 MET B O 1
ATOM 4702 N N . GLU F 2 67 ? 23.21779 6.16655 32.52752 1.000 78.32885 67 GLU B N 1
ATOM 4703 C CA . GLU F 2 67 ? 24.56006 6.63497 32.20158 1.000 80.25344 67 GLU B CA 1
ATOM 4704 C C . GLU F 2 67 ? 25.49121 5.43558 32.08728 1.000 81.68806 67 GLU B C 1
ATOM 4705 O O . GLU F 2 67 ? 25.60420 4.64153 33.02741 1.000 84.36308 67 GLU B O 1
ATOM 4711 N N . VAL F 2 68 ? 26.15920 5.31025 30.94444 1.000 76.16170 68 VAL B N 1
ATOM 4712 C CA . VAL F 2 68 ? 27.06119 4.19864 30.66887 1.000 75.81121 68 VAL B CA 1
ATOM 4713 C C . VAL F 2 68 ? 28.48243 4.74078 30.61417 1.000 74.82513 68 VAL B C 1
ATOM 4714 O O . VAL F 2 68 ? 28.75446 5.71306 29.89972 1.000 67.48797 68 VAL B O 1
ATOM 4718 N N . THR F 2 69 ? 29.38414 4.12154 31.37462 1.000 77.98144 69 THR B N 1
ATOM 4719 C CA . THR F 2 69 ? 30.78899 4.51308 31.41287 1.000 76.53972 69 THR B CA 1
ATOM 4720 C C . THR F 2 69 ? 31.65879 3.31420 31.06207 1.000 80.20461 69 THR B C 1
ATOM 4721 O O . THR F 2 69 ? 31.69724 2.33111 31.81053 1.000 75.45211 69 THR B O 1
ATOM 4725 N N . ILE F 2 70 ? 32.35631 3.40111 29.93298 1.000 73.88735 70 ILE B N 1
ATOM 4726 C CA . ILE F 2 70 ? 33.32988 2.39872 29.51322 1.000 66.56198 70 ILE B CA 1
ATOM 4727 C C . ILE F 2 70 ? 34.70388 2.89102 29.95327 1.000 68.21345 70 ILE B C 1
ATOM 4728 O O . ILE F 2 70 ? 35.19927 3.90021 29.44083 1.000 74.55458 70 ILE B O 1
ATOM 4733 N N . MET F 2 71 ? 35.33050 2.19157 30.89866 1.000 71.18548 71 MET B N 1
ATOM 4734 C CA . MET F 2 71 ? 36.59443 2.65090 31.46009 1.000 74.44522 71 MET B CA 1
ATOM 4735 C C . MET F 2 71 ? 37.78667 2.09840 30.68517 1.000 72.18048 71 MET B C 1
ATOM 4736 O O . MET F 2 71 ? 37.72733 1.00893 30.10847 1.000 83.85226 71 MET B O 1
ATOM 4741 N N . LYS F 2 72 ? 38.88807 2.85786 30.71329 1.000 73.46555 72 LYS B N 1
ATOM 4742 C CA . LYS F 2 72 ? 40.14156 2.51896 30.04019 1.000 71.91891 72 LYS B CA 1
ATOM 4743 C C . LYS F 2 72 ? 39.90342 2.04370 28.61134 1.000 84.35772 72 LYS B C 1
ATOM 4744 O O . LYS F 2 72 ? 39.93950 0.83884 28.33684 1.000 78.65398 72 LYS B O 1
ATOM 4750 N N . ALA F 2 73 ? 39.66772 2.98368 27.69814 1.000 82.59608 73 ALA B N 1
ATOM 4751 C CA . ALA F 2 73 ? 39.29615 2.62817 26.33594 1.000 76.48147 73 ALA B CA 1
ATOM 4752 C C . ALA F 2 73 ? 40.42164 1.89377 25.62126 1.000 79.43222 73 ALA B C 1
ATOM 4753 O O . ALA F 2 73 ? 41.60399 2.20558 25.79000 1.000 73.26850 73 ALA B O 1
ATOM 4755 N N . THR F 2 74 ? 40.03556 0.90342 24.82625 1.000 73.54091 74 THR B N 1
ATOM 4756 C CA . THR F 2 74 ? 40.90791 0.21569 23.89101 1.000 74.04644 74 THR B CA 1
ATOM 4757 C C . THR F 2 74 ? 40.40428 0.49671 22.48276 1.000 79.27681 74 THR B C 1
ATOM 4758 O O . THR F 2 74 ? 39.29279 0.99638 22.28744 1.000 80.88999 74 THR B O 1
ATOM 4762 N N . LEU F 2 75 ? 41.23775 0.18518 21.48890 1.000 83.95419 75 LEU B N 1
ATOM 4763 C CA . LEU F 2 75 ? 40.81634 0.38653 20.10729 1.000 86.37891 75 LEU B CA 1
ATOM 4764 C C . LEU F 2 75 ? 39.62418 -0.48383 19.73606 1.000 77.88693 75 LEU B C 1
ATOM 4765 O O . LEU F 2 75 ? 38.93632 -0.18550 18.75394 1.000 81.79433 75 LEU B O 1
ATOM 4770 N N . ALA F 2 76 ? 39.36034 -1.54673 20.49776 1.000 76.94662 76 ALA B N 1
ATOM 4771 C CA . ALA F 2 76 ? 38.19334 -2.37776 20.23944 1.000 83.53892 76 ALA B CA 1
ATOM 4772 C C . ALA F 2 76 ? 36.89881 -1.72808 20.70530 1.000 80.63665 76 ALA B C 1
ATOM 4773 O O . ALA F 2 76 ? 35.82086 -2.14239 20.26492 1.000 84.92246 76 ALA B O 1
ATOM 4775 N N . ASP F 2 77 ? 36.97994 -0.71444 21.56940 1.000 85.63163 77 ASP B N 1
ATOM 4776 C CA . ASP F 2 77 ? 35.79500 0.00407 22.02040 1.000 80.96329 77 ASP B CA 1
ATOM 4777 C C . ASP F 2 77 ? 35.24803 0.94602 20.95939 1.000 72.53747 77 ASP B C 1
ATOM 4778 O O . ASP F 2 77 ? 34.15143 1.48792 21.13725 1.000 67.96482 77 ASP B O 1
ATOM 4783 N N . LYS F 2 78 ? 35.99553 1.16311 19.88113 1.000 84.58585 78 LYS B N 1
ATOM 4784 C CA . LYS F 2 78 ? 35.52760 1.93432 18.73582 1.000 79.69050 78 LYS B CA 1
ATOM 4785 C C . LYS F 2 78 ? 34.39034 1.16500 18.07363 1.000 73.08104 78 LYS B C 1
ATOM 4786 O O . LYS F 2 78 ? 34.60203 0.06160 17.56567 1.000 75.66199 78 LYS B O 1
ATOM 4792 N N . GLY F 2 79 ? 33.18524 1.72028 18.09185 1.000 56.33045 79 GLY B N 1
ATOM 4793 C CA . GLY F 2 79 ? 32.04621 1.00879 17.54082 1.000 56.60649 79 GLY B CA 1
ATOM 4794 C C . GLY F 2 79 ? 30.75686 1.77071 17.74577 1.000 66.57671 79 GLY B C 1
ATOM 4795 O O . GLY F 2 79 ? 30.76754 2.98534 17.95467 1.000 79.12744 79 GLY B O 1
ATOM 4796 N N . ALA F 2 80 ? 29.63628 1.04545 17.68444 1.000 57.74245 80 ALA B N 1
ATOM 4797 C CA . ALA F 2 80 ? 28.32033 1.65923 17.81362 1.000 68.98816 80 ALA B CA 1
ATOM 4798 C C . ALA F 2 80 ? 27.38251 0.79360 18.64478 1.000 82.53259 80 ALA B C 1
ATOM 4799 O O . ALA F 2 80 ? 27.39954 -0.43609 18.53893 1.000 84.04283 80 ALA B O 1
ATOM 4801 N N . ILE F 2 81 ? 26.55597 1.45189 19.45941 1.000 81.42102 81 ILE B N 1
ATOM 4802 C CA . ILE F 2 81 ? 25.57212 0.80218 20.32345 1.000 77.45226 81 ILE B CA 1
ATOM 4803 C C . ILE F 2 81 ? 24.19875 1.39269 20.02247 1.000 72.53460 81 ILE B C 1
ATOM 4804 O O . ILE F 2 81 ? 24.01558 2.61459 20.09509 1.000 72.87583 81 ILE B O 1
ATOM 4809 N N . THR F 2 82 ? 23.23895 0.53215 19.68894 1.000 70.23708 82 THR B N 1
ATOM 4810 C CA . THR F 2 82 ? 21.88176 0.94912 19.35403 1.000 84.48760 82 THR B CA 1
ATOM 4811 C C . THR F 2 82 ? 20.94680 0.74752 20.54298 1.000 82.67376 82 THR B C 1
ATOM 4812 O O . THR F 2 82 ? 21.06094 -0.24160 21.27339 1.000 79.86459 82 THR B O 1
ATOM 4816 N N . PHE F 2 83 ? 20.01785 1.68957 20.73129 1.000 80.86725 83 PHE B N 1
ATOM 4817 C CA . PHE F 2 83 ? 19.02592 1.61897 21.79790 1.000 88.31239 83 PHE B CA 1
ATOM 4818 C C . PHE F 2 83 ? 17.62593 1.76893 21.21630 1.000 93.71208 83 PHE B C 1
ATOM 4819 O O . PHE F 2 83 ? 17.41421 2.54117 20.27646 1.000 109.22040 83 PHE B O 1
ATOM 4827 N N . THR F 2 84 ? 16.67363 1.02865 21.78008 1.000 96.67253 84 THR B N 1
ATOM 4828 C CA . THR F 2 84 ? 15.27529 1.06780 21.37151 1.000 95.14478 84 THR B CA 1
ATOM 4829 C C . THR F 2 84 ? 14.40228 1.48389 22.55023 1.000 99.81389 84 THR B C 1
ATOM 4830 O O . THR F 2 84 ? 14.84016 1.49498 23.70343 1.000 111.03550 84 THR B O 1
ATOM 4834 N N . ALA F 2 85 ? 13.15009 1.83232 22.25179 1.000 110.24260 85 ALA B N 1
ATOM 4835 C CA . ALA F 2 85 ? 12.21664 2.25262 23.29644 1.000 113.71268 85 ALA B CA 1
ATOM 4836 C C . ALA F 2 85 ? 10.78737 2.12610 22.79241 1.000 123.16736 85 ALA B C 1
ATOM 4837 O O . ALA F 2 85 ? 10.43873 2.72294 21.76839 1.000 134.33178 85 ALA B O 1
ATOM 4839 N N . LYS F 2 86 ? 9.96473 1.35564 23.50627 1.000 120.63924 86 LYS B N 1
ATOM 4840 C CA . LYS F 2 86 ? 8.54319 1.22881 23.21543 1.000 132.25728 86 LYS B CA 1
ATOM 4841 C C . LYS F 2 86 ? 7.76348 1.31932 24.51969 1.000 141.38516 86 LYS B C 1
ATOM 4842 O O . LYS F 2 86 ? 8.28435 0.99933 25.59160 1.000 149.86062 86 LYS B O 1
ATOM 4848 N N . ASP F 2 87 ? 6.51880 1.78145 24.42984 1.000 141.08781 87 ASP B N 1
ATOM 4849 C CA . ASP F 2 87 ? 5.66016 1.84133 25.60157 1.000 151.73226 87 ASP B CA 1
ATOM 4850 C C . ASP F 2 87 ? 4.83375 0.55662 25.69212 1.000 146.24756 87 ASP B C 1
ATOM 4851 O O . ASP F 2 87 ? 4.98025 -0.36150 24.88205 1.000 138.39885 87 ASP B O 1
ATOM 4856 N N . LYS F 2 88 ? 3.95691 0.48047 26.69862 1.000 148.73916 88 LYS B N 1
ATOM 4857 C CA . LYS F 2 88 ? 3.14126 -0.71992 26.87423 1.000 142.08808 88 LYS B CA 1
ATOM 4858 C C . LYS F 2 88 ? 2.21659 -0.96098 25.68791 1.000 142.66476 88 LYS B C 1
ATOM 4859 O O . LYS F 2 88 ? 1.94419 -2.11608 25.34102 1.000 139.40592 88 LYS B O 1
ATOM 4865 N N . ALA F 2 89 ? 1.72646 0.10266 25.05367 1.000 144.94220 89 ALA B N 1
ATOM 4866 C CA . ALA F 2 89 ? 0.83412 -0.04562 23.91096 1.000 143.56672 89 ALA B CA 1
ATOM 4867 C C . ALA F 2 89 ? 1.56750 -0.43927 22.63530 1.000 146.22227 89 ALA B C 1
ATOM 4868 O O . ALA F 2 89 ? 0.93252 -0.54215 21.58013 1.000 142.59371 89 ALA B O 1
ATOM 4870 N N . GLY F 2 90 ? 2.87658 -0.66931 22.70625 1.000 145.46885 90 GLY B N 1
ATOM 4871 C CA . GLY F 2 90 ? 3.65576 -1.06736 21.55584 1.000 138.29256 90 GLY B CA 1
ATOM 4872 C C . GLY F 2 90 ? 4.10037 0.05276 20.64257 1.000 129.11942 90 GLY B C 1
ATOM 4873 O O . GLY F 2 90 ? 4.76841 -0.22502 19.63875 1.000 126.61108 90 GLY B O 1
ATOM 4874 N N . ASN F 2 91 ? 3.75973 1.30411 20.94497 1.000 133.97325 91 ASN B N 1
ATOM 4875 C CA . ASN F 2 91 ? 4.20392 2.42020 20.11654 1.000 123.76352 91 ASN B CA 1
ATOM 4876 C C . ASN F 2 91 ? 5.71446 2.56937 20.25290 1.000 124.63113 91 ASN B C 1
ATOM 4877 O O . ASN F 2 91 ? 6.22041 2.92847 21.32084 1.000 136.13108 91 ASN B O 1
ATOM 4882 N N . GLN F 2 92 ? 6.43302 2.29119 19.17163 1.000 120.71677 92 GLN B N 1
ATOM 4883 C CA . GLN F 2 92 ? 7.88697 2.31676 19.16112 1.000 116.22256 92 GLN B CA 1
ATOM 4884 C C . GLN F 2 92 ? 8.41165 3.72340 18.90790 1.000 116.97681 92 GLN B C 1
ATOM 4885 O O . GLN F 2 92 ? 7.79534 4.52200 18.19681 1.000 130.36087 92 GLN B O 1
ATOM 4891 N N . ALA F 2 93 ? 9.55824 4.02120 19.50537 1.000 114.71754 93 ALA B N 1
ATOM 4892 C CA . ALA F 2 93 ? 10.26408 5.26473 19.24871 1.000 114.46679 93 ALA B CA 1
ATOM 4893 C C . ALA F 2 93 ? 11.34993 5.02621 18.20639 1.000 123.07462 93 ALA B C 1
ATOM 4894 O O . ALA F 2 93 ? 11.78753 3.89497 17.98238 1.000 126.66378 93 ALA B O 1
ATOM 4896 N N . GLU F 2 94 ? 11.77724 6.10454 17.56370 1.000 125.04514 94 GLU B N 1
ATOM 4897 C CA . GLU F 2 94 ? 12.80789 5.99188 16.53560 1.000 126.41973 94 GLU B CA 1
ATOM 4898 C C . GLU F 2 94 ? 14.13895 5.64097 17.19079 1.000 125.90450 94 GLU B C 1
ATOM 4899 O O . GLU F 2 94 ? 14.64686 6.43043 17.99817 1.000 120.21524 94 GLU B O 1
ATOM 4905 N N . PRO F 2 95 ? 14.73185 4.48790 16.88442 1.000 110.06495 95 PRO B N 1
ATOM 4906 C CA . PRO F 2 95 ? 15.98530 4.09769 17.54381 1.000 106.76435 95 PRO B CA 1
ATOM 4907 C C . PRO F 2 95 ? 17.13397 5.05651 17.25457 1.000 108.84936 95 PRO B C 1
ATOM 4908 O O . PRO F 2 95 ? 17.28706 5.55807 16.13929 1.000 114.02038 95 PRO B O 1
ATOM 4912 N N . LYS F 2 96 ? 17.93920 5.31062 18.28652 1.000 94.78020 96 LYS B N 1
ATOM 4913 C CA . LYS F 2 96 ? 19.14230 6.12808 18.20112 1.000 99.85669 96 LYS B CA 1
ATOM 4914 C C . LYS F 2 96 ? 20.36463 5.29471 18.56542 1.000 91.54744 96 LYS B C 1
ATOM 4915 O O . LYS F 2 96 ? 20.29543 4.39860 19.41127 1.000 90.67024 96 LYS B O 1
ATOM 4921 N N . THR F 2 97 ? 21.48867 5.60211 17.91949 1.000 89.61079 97 THR B N 1
ATOM 4922 C CA . THR F 2 97 ? 22.73271 4.86653 18.09417 1.000 87.65693 97 THR B CA 1
ATOM 4923 C C . THR F 2 97 ? 23.83995 5.80817 18.55048 1.000 86.16838 97 THR B C 1
ATOM 4924 O O . THR F 2 97 ? 23.85028 6.99267 18.20489 1.000 89.76265 97 THR B O 1
ATOM 4928 N N . VAL F 2 98 ? 24.77928 5.26571 19.32535 1.000 90.46287 98 VAL B N 1
ATOM 4929 C CA . VAL F 2 98 ? 25.94925 6.00312 19.79372 1.000 86.53471 98 VAL B CA 1
ATOM 4930 C C . VAL F 2 98 ? 27.15860 5.57424 18.98214 1.000 89.21099 98 VAL B C 1
ATOM 4931 O O . VAL F 2 98 ? 27.40390 4.37578 18.80870 1.000 94.48471 98 VAL B O 1
ATOM 4935 N N . THR F 2 99 ? 27.92320 6.54492 18.49799 1.000 84.86523 99 THR B N 1
ATOM 4936 C CA . THR F 2 99 ? 29.15779 6.27472 17.77910 1.000 91.52567 99 THR B CA 1
ATOM 4937 C C . THR F 2 99 ? 30.32748 6.61097 18.69127 1.000 83.36591 99 THR B C 1
ATOM 4938 O O . THR F 2 99 ? 30.35352 7.68483 19.30110 1.000 87.75983 99 THR B O 1
ATOM 4942 N N . ILE F 2 100 ? 31.28441 5.69351 18.79016 1.000 73.75058 100 ILE B N 1
ATOM 4943 C CA . ILE F 2 100 ? 32.47994 5.88558 19.60009 1.000 85.19133 100 ILE B CA 1
ATOM 4944 C C . ILE F 2 100 ? 33.68779 5.62516 18.71414 1.000 80.19863 100 ILE B C 1
ATOM 4945 O O . ILE F 2 100 ? 33.71567 4.63912 17.96923 1.000 79.64722 100 ILE B O 1
ATOM 4950 N N . ASN F 2 101 ? 34.67949 6.50813 18.79283 1.000 78.29492 101 ASN B N 1
ATOM 4951 C CA . ASN F 2 101 ? 35.92096 6.36074 18.04974 1.000 84.20498 101 ASN B CA 1
ATOM 4952 C C . ASN F 2 101 ? 37.06390 6.47750 19.04283 1.000 87.96814 101 ASN B C 1
ATOM 4953 O O . ASN F 2 101 ? 37.07371 7.38680 19.87707 1.000 82.44932 101 ASN B O 1
ATOM 4958 N N . VAL F 2 102 ? 38.01003 5.54983 18.96842 1.000 86.36261 102 VAL B N 1
ATOM 4959 C CA . VAL F 2 102 ? 39.17124 5.54880 19.84613 1.000 80.51580 102 VAL B CA 1
ATOM 4960 C C . VAL F 2 102 ? 40.40607 5.80212 18.99588 1.000 81.85347 102 VAL B C 1
ATOM 4961 O O . VAL F 2 102 ? 40.54370 5.24957 17.89812 1.000 87.66485 102 VAL B O 1
ATOM 4965 N N . LEU F 2 103 ? 41.29985 6.64010 19.50475 1.000 84.70180 103 LEU B N 1
ATOM 4966 C CA . LEU F 2 103 ? 42.48586 7.04612 18.77754 1.000 85.47500 103 LEU B CA 1
ATOM 4967 C C . LEU F 2 103 ? 43.74495 6.54179 19.46753 1.000 92.10288 103 LEU B C 1
ATOM 4968 O O . LEU F 2 103 ? 43.81054 6.52345 20.70113 1.000 94.24999 103 LEU B O 1
ATOM 4973 N N . PRO F 2 104 ? 44.74850 6.11722 18.70257 1.000 99.31363 104 PRO B N 1
ATOM 4974 C CA . PRO F 2 104 ? 45.99526 5.65268 19.31778 1.000 101.76854 104 PRO B CA 1
ATOM 4975 C C . PRO F 2 104 ? 46.68302 6.77607 20.07681 1.000 106.21011 104 PRO B C 1
ATOM 4976 O O . PRO F 2 104 ? 46.57094 7.95339 19.72863 1.000 110.70275 104 PRO B O 1
ATOM 4980 N N . LEU F 2 105 ? 47.40650 6.39376 21.13048 1.000 119.74836 105 LEU B N 1
ATOM 4981 C CA . LEU F 2 105 ? 48.08272 7.37807 21.96632 1.000 134.49130 105 LEU B CA 1
ATOM 4982 C C . LEU F 2 105 ? 49.25516 8.04279 21.25721 1.000 142.81019 105 LEU B C 1
ATOM 4983 O O . LEU F 2 105 ? 49.69392 9.11313 21.69292 1.000 150.13505 105 LEU B O 1
ATOM 4988 N N . LYS F 2 106 ? 49.76127 7.44017 20.18306 1.000 133.17893 106 LYS B N 1
ATOM 4989 C CA . LYS F 2 106 ? 50.87708 7.98871 19.41154 1.000 137.43655 106 LYS B CA 1
ATOM 4990 C C . LYS F 2 106 ? 52.10212 8.25412 20.28333 1.000 139.17778 106 LYS B C 1
ATOM 4991 O O . LYS F 2 106 ? 52.66839 7.33405 20.87323 1.000 143.47835 106 LYS B O 1
ATOM 4993 N N . THR G 2 1 ? 61.30683 17.23484 32.42328 1.000 172.00260 1 THR F N 1
ATOM 4994 C CA . THR G 2 1 ? 60.04995 16.57532 32.09088 1.000 175.24032 1 THR F CA 1
ATOM 4995 C C . THR G 2 1 ? 59.02099 17.57832 31.57950 1.000 177.29734 1 THR F C 1
ATOM 4996 O O . THR G 2 1 ? 59.06898 18.76115 31.91921 1.000 176.61013 1 THR F O 1
ATOM 5000 N N . ALA G 2 2 ? 58.09082 17.09685 30.75488 1.000 178.75841 2 ALA F N 1
ATOM 5001 C CA . ALA G 2 2 ? 57.03449 17.92662 30.20325 1.000 171.77800 2 ALA F CA 1
ATOM 5002 C C . ALA G 2 2 ? 55.68934 17.54962 30.81056 1.000 173.13603 2 ALA F C 1
ATOM 5003 O O . ALA G 2 2 ? 55.42615 16.36380 31.04134 1.000 174.05555 2 ALA F O 1
ATOM 5005 N N . PRO G 2 3 ? 54.82719 18.52597 31.09033 1.000 167.80496 3 PRO F N 1
ATOM 5006 C CA . PRO G 2 3 ? 53.50720 18.20082 31.63824 1.000 157.33720 3 PRO F CA 1
ATOM 5007 C C . PRO G 2 3 ? 52.68967 17.39265 30.64423 1.000 156.74080 3 PRO F C 1
ATOM 5008 O O . PRO G 2 3 ? 52.85139 17.51315 29.42832 1.000 159.08343 3 PRO F O 1
ATOM 5012 N N . THR G 2 4 ? 51.80236 16.56085 31.17744 1.000 139.48284 4 THR F N 1
ATOM 5013 C CA . THR G 2 4 ? 50.91278 15.74440 30.36517 1.000 129.11930 4 THR F CA 1
ATOM 5014 C C . THR G 2 4 ? 49.53335 16.38394 30.36905 1.000 118.09049 4 THR F C 1
ATOM 5015 O O . THR G 2 4 ? 48.95650 16.61031 31.43527 1.000 126.03670 4 THR F O 1
ATOM 5019 N N . LEU G 2 5 ? 49.00220 16.65894 29.18175 1.000 114.78603 5 LEU F N 1
ATOM 5020 C CA . LEU G 2 5 ? 47.70302 17.30294 29.03437 1.000 110.45209 5 LEU F CA 1
ATOM 5021 C C . LEU G 2 5 ? 46.78566 16.37494 28.25416 1.000 107.17878 5 LEU F C 1
ATOM 5022 O O . LEU G 2 5 ? 47.11243 15.96908 27.13398 1.000 114.56651 5 LEU F O 1
ATOM 5027 N N . THR G 2 6 ? 45.64508 16.03943 28.84989 1.000 101.00481 6 THR F N 1
ATOM 5028 C CA . THR G 2 6 ? 44.68049 15.12493 28.25941 1.000 95.04698 6 THR F CA 1
ATOM 5029 C C . THR G 2 6 ? 43.28756 15.73220 28.32939 1.000 102.78646 6 THR F C 1
ATOM 5030 O O . THR G 2 6 ? 42.90086 16.30163 29.35442 1.000 115.28465 6 THR F O 1
ATOM 5034 N N . VAL G 2 7 ? 42.53470 15.60397 27.23747 1.000 99.34994 7 VAL F N 1
ATOM 5035 C CA . VAL G 2 7 ? 41.16733 16.10261 27.15250 1.000 94.29866 7 VAL F CA 1
ATOM 5036 C C . VAL G 2 7 ? 40.28198 14.98341 26.62852 1.000 91.10783 7 VAL F C 1
ATOM 5037 O O . VAL G 2 7 ? 40.57862 14.38760 25.58759 1.000 98.52511 7 VAL F O 1
ATOM 5041 N N . THR G 2 8 ? 39.19620 14.70176 27.34637 1.000 94.01853 8 THR F N 1
ATOM 5042 C CA . THR G 2 8 ? 38.24938 13.67142 26.95327 1.000 92.19823 8 THR F CA 1
ATOM 5043 C C . THR G 2 8 ? 36.83487 14.22358 27.07861 1.000 88.17590 8 THR F C 1
ATOM 5044 O O . THR G 2 8 ? 36.49835 14.83084 28.10944 1.000 94.03629 8 THR F O 1
ATOM 5048 N N . PRO G 2 9 ? 35.97575 14.03301 26.07050 1.000 83.40689 9 PRO F N 1
ATOM 5049 C CA . PRO G 2 9 ? 36.25711 13.51529 24.72123 1.000 79.90253 9 PRO F CA 1
ATOM 5050 C C . PRO G 2 9 ? 36.98447 14.54365 23.86057 1.000 92.09030 9 PRO F C 1
ATOM 5051 O O . PRO G 2 9 ? 36.66226 15.72927 23.91633 1.000 92.61461 9 PRO F O 1
ATOM 5055 N N . GLU G 2 10 ? 37.97596 14.12214 23.06898 1.000 90.32287 10 GLU F N 1
ATOM 5056 C CA . GLU G 2 10 ? 38.66519 15.05480 22.18054 1.000 87.88366 10 GLU F CA 1
ATOM 5057 C C . GLU G 2 10 ? 37.69121 15.71346 21.21103 1.000 88.85590 10 GLU F C 1
ATOM 5058 O O . GLU G 2 10 ? 37.83617 16.89560 20.87887 1.000 87.99584 10 GLU F O 1
ATOM 5064 N N . GLN G 2 11 ? 36.68840 14.96575 20.75580 1.000 82.07165 11 GLN F N 1
ATOM 5065 C CA . GLN G 2 11 ? 35.64909 15.47310 19.87296 1.000 87.19712 11 GLN F CA 1
ATOM 5066 C C . GLN G 2 11 ? 34.32615 14.85099 20.28791 1.000 85.34529 11 GLN F C 1
ATOM 5067 O O . GLN G 2 11 ? 34.27711 13.67413 20.65372 1.000 87.33641 11 GLN F O 1
ATOM 5073 N N . GLN G 2 12 ? 33.25573 15.63903 20.22826 1.000 86.28409 12 GLN F N 1
ATOM 5074 C CA . GLN G 2 12 ? 31.93834 15.13987 20.59006 1.000 82.36411 12 GLN F CA 1
ATOM 5075 C C . GLN G 2 12 ? 30.87897 15.83996 19.75492 1.000 83.98405 12 GLN F C 1
ATOM 5076 O O . GLN G 2 12 ? 31.07024 16.96924 19.29662 1.000 92.76386 12 GLN F O 1
ATOM 5082 N N . THR G 2 13 ? 29.75795 15.15003 19.56241 1.000 77.14706 13 THR F N 1
ATOM 5083 C CA . THR G 2 13 ? 28.61205 15.68663 18.84010 1.000 82.75876 13 THR F CA 1
ATOM 5084 C C . THR G 2 13 ? 27.38357 15.54950 19.72365 1.000 84.10562 13 THR F C 1
ATOM 5085 O O . THR G 2 13 ? 27.05488 14.44318 20.16438 1.000 85.87072 13 THR F O 1
ATOM 5089 N N . VAL G 2 14 ? 26.71266 16.67010 19.98640 1.000 86.82193 14 VAL F N 1
ATOM 5090 C CA . VAL G 2 14 ? 25.50322 16.69276 20.79396 1.000 84.76133 14 VAL F CA 1
ATOM 5091 C C . VAL G 2 14 ? 24.40233 17.37085 19.99005 1.000 89.65234 14 VAL F C 1
ATOM 5092 O O . VAL G 2 14 ? 24.63378 17.91998 18.91334 1.000 94.40696 14 VAL F O 1
ATOM 5096 N N . LYS G 2 15 ? 23.19256 17.32526 20.53032 1.000 85.61428 15 LYS F N 1
ATOM 5097 C CA . LYS G 2 15 ? 22.05522 18.01283 19.94148 1.000 93.02473 15 LYS F CA 1
ATOM 5098 C C . LYS G 2 15 ? 21.76405 19.29032 20.72191 1.000 101.41389 15 LYS F C 1
ATOM 5099 O O . LYS G 2 15 ? 22.35425 19.55891 21.76999 1.000 111.06433 15 LYS F O 1
ATOM 5105 N N . VAL G 2 16 ? 20.84196 20.09027 20.18777 1.000 102.63918 16 VAL F N 1
ATOM 5106 C CA . VAL G 2 16 ? 20.45899 21.33061 20.84841 1.000 103.51943 16 VAL F CA 1
ATOM 5107 C C . VAL G 2 16 ? 19.69598 21.00896 22.12643 1.000 110.86504 16 VAL F C 1
ATOM 5108 O O . VAL G 2 16 ? 18.95871 20.01517 22.19616 1.000 105.95336 16 VAL F O 1
ATOM 5112 N N . ASP G 2 17 ? 19.89536 21.83944 23.15549 1.000 106.72246 17 ASP F N 1
ATOM 5113 C CA . ASP G 2 17 ? 19.24738 21.71855 24.45976 1.000 114.64291 17 ASP F CA 1
ATOM 5114 C C . ASP G 2 17 ? 19.75469 20.52088 25.25354 1.000 109.58284 17 ASP F C 1
ATOM 5115 O O . ASP G 2 17 ? 19.04574 20.00128 26.12204 1.000 109.42399 17 ASP F O 1
ATOM 5120 N N . GLU G 2 18 ? 20.97485 20.07589 24.97210 1.000 101.31973 18 GLU F N 1
ATOM 5121 C CA . GLU G 2 18 ? 21.60645 18.97227 25.67525 1.000 94.58348 18 GLU F CA 1
ATOM 5122 C C . GLU G 2 18 ? 22.87088 19.47738 26.35395 1.000 92.25066 18 GLU F C 1
ATOM 5123 O O . GLU G 2 18 ? 23.46651 20.46805 25.92573 1.000 93.86795 18 GLU F O 1
ATOM 5129 N N . ASP G 2 19 ? 23.28041 18.80058 27.42016 1.000 82.20373 19 ASP F N 1
ATOM 5130 C CA . ASP G 2 19 ? 24.44918 19.23763 28.16758 1.000 81.62409 19 ASP F CA 1
ATOM 5131 C C . ASP G 2 19 ? 25.71737 18.68314 27.53259 1.000 77.98472 19 ASP F C 1
ATOM 5132 O O . ASP G 2 19 ? 25.73372 17.55974 27.02062 1.000 84.71512 19 ASP F O 1
ATOM 5137 N N . ILE G 2 20 ? 26.77668 19.48777 27.56166 1.000 70.71108 20 ILE F N 1
ATOM 5138 C CA . ILE G 2 20 ? 28.06943 19.13559 26.98508 1.000 76.64032 20 ILE F CA 1
ATOM 5139 C C . ILE G 2 20 ? 29.07858 19.05643 28.11863 1.000 76.33141 20 ILE F C 1
ATOM 5140 O O . ILE G 2 20 ? 29.28463 20.04032 28.83924 1.000 86.38822 20 ILE F O 1
ATOM 5145 N N . THR G 2 21 ? 29.71521 17.89822 28.27012 1.000 75.98070 21 THR F N 1
ATOM 5146 C CA . THR G 2 21 ? 30.69104 17.68642 29.32822 1.000 73.30556 21 THR F CA 1
ATOM 5147 C C . THR G 2 21 ? 32.00421 17.19857 28.73619 1.000 72.83541 21 THR F C 1
ATOM 5148 O O . THR G 2 21 ? 32.01737 16.34842 27.84109 1.000 79.21520 21 THR F O 1
ATOM 5152 N N . PHE G 2 22 ? 33.10531 17.75593 29.23386 1.000 76.39167 22 PHE F N 1
ATOM 5153 C CA . PHE G 2 22 ? 34.43746 17.27588 28.90231 1.000 81.11183 22 PHE F CA 1
ATOM 5154 C C . PHE G 2 22 ? 35.34167 17.50078 30.10504 1.000 86.41262 22 PHE F C 1
ATOM 5155 O O . PHE G 2 22 ? 35.06983 18.34637 30.96135 1.000 82.96525 22 PHE F O 1
ATOM 5163 N N . THR G 2 23 ? 36.42648 16.73342 30.16073 1.000 84.05569 23 THR F N 1
ATOM 5164 C CA . THR G 2 23 ? 37.33060 16.75274 31.30158 1.000 86.27193 23 THR F CA 1
ATOM 5165 C C . THR G 2 23 ? 38.74887 17.01473 30.82100 1.000 92.21646 23 THR F C 1
ATOM 5166 O O . THR G 2 23 ? 39.20651 16.39213 29.85766 1.000 93.33560 23 THR F O 1
ATOM 5170 N N . VAL G 2 24 ? 39.43630 17.93625 31.49161 1.000 94.40548 24 VAL F N 1
ATOM 5171 C CA . VAL G 2 24 ? 40.81839 18.28714 31.18657 1.000 91.93051 24 VAL F CA 1
ATOM 5172 C C . VAL G 2 24 ? 41.68512 17.83055 32.34935 1.000 92.35726 24 VAL F C 1
ATOM 5173 O O . VAL G 2 24 ? 41.39214 18.14340 33.50962 1.000 103.37780 24 VAL F O 1
ATOM 5177 N N . THR G 2 25 ? 42.75079 17.09653 32.04059 1.000 94.08691 25 THR 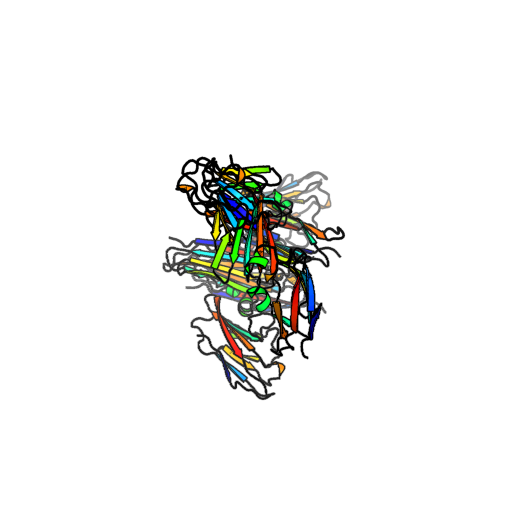F N 1
ATOM 5178 C CA . THR G 2 25 ? 43.65208 16.56202 33.05141 1.000 104.83288 25 THR F CA 1
ATOM 5179 C C . THR G 2 25 ? 45.07613 16.98102 32.72373 1.000 109.87837 25 THR F C 1
ATOM 5180 O O . THR G 2 25 ? 45.53149 16.81395 31.58749 1.000 103.73435 25 THR F O 1
ATOM 5184 N N . VAL G 2 26 ? 45.77507 17.51806 33.71924 1.000 113.39327 26 VAL F N 1
ATOM 5185 C CA . VAL G 2 26 ? 47.17360 17.89969 33.57843 1.000 109.85622 26 VAL F CA 1
ATOM 5186 C C . VAL G 2 26 ? 47.92288 17.44248 34.82048 1.000 113.04684 26 VAL F C 1
ATOM 5187 O O . VAL G 2 26 ? 47.44547 17.61750 35.94678 1.000 125.54691 26 VAL F O 1
ATOM 5191 N N . GLU G 2 27 ? 49.09158 16.83883 34.61375 1.000 114.29450 27 GLU F N 1
ATOM 5192 C CA . GLU G 2 27 ? 49.92749 16.41349 35.72466 1.000 130.85106 27 GLU F CA 1
ATOM 5193 C C . GLU G 2 27 ? 51.39195 16.47958 35.31908 1.000 137.58418 27 GLU F C 1
ATOM 5194 O O . GLU G 2 27 ? 51.73326 16.39431 34.13602 1.000 139.50199 27 GLU F O 1
ATOM 5200 N N . ASP G 2 28 ? 52.24924 16.63329 36.32258 1.000 141.51483 28 ASP F N 1
ATOM 5201 C CA . ASP G 2 28 ? 53.69330 16.66287 36.13786 1.000 158.03314 28 ASP F CA 1
ATOM 5202 C C . ASP G 2 28 ? 54.33261 16.35693 37.48579 1.000 158.63326 28 ASP F C 1
ATOM 5203 O O . ASP G 2 28 ? 53.64285 16.11883 38.48104 1.000 165.72691 28 ASP F O 1
ATOM 5208 N N . GLU G 2 29 ? 55.66336 16.36380 37.51395 1.000 160.58117 29 GLU F N 1
ATOM 5209 C CA . GLU G 2 29 ? 56.38245 16.12469 38.75719 1.000 167.62722 29 GLU F CA 1
ATOM 5210 C C . GLU G 2 29 ? 56.43736 17.35373 39.65343 1.000 174.99227 29 GLU F C 1
ATOM 5211 O O . GLU G 2 29 ? 56.87004 17.24135 40.80547 1.000 160.71172 29 GLU F O 1
ATOM 5217 N N . ASN G 2 30 ? 56.00699 18.51209 39.15842 1.000 197.74324 30 ASN F N 1
ATOM 5218 C CA . ASN G 2 30 ? 56.01694 19.75035 39.92108 1.000 190.98278 30 ASN F CA 1
ATOM 5219 C C . ASN G 2 30 ? 54.70746 20.48489 39.66147 1.000 184.87971 30 ASN F C 1
ATOM 5220 O O . ASN G 2 30 ? 53.86600 20.03608 38.87683 1.000 191.08108 30 ASN F O 1
ATOM 5225 N N . GLU G 2 31 ? 54.53045 21.61521 40.34449 1.000 161.24594 31 GLU F N 1
ATOM 5226 C CA . GLU G 2 31 ? 53.31051 22.40553 40.21673 1.000 154.60752 31 GLU F CA 1
ATOM 5227 C C . GLU G 2 31 ? 53.02435 22.75684 38.76118 1.000 159.10368 31 GLU F C 1
ATOM 5228 O O . GLU G 2 31 ? 53.87153 23.32402 38.06395 1.000 155.00718 31 GLU F O 1
ATOM 5234 N N . VAL G 2 32 ? 51.82165 22.41217 38.30757 1.000 153.50969 32 VAL F N 1
ATOM 5235 C CA . VAL G 2 32 ? 51.37099 22.70928 36.95423 1.000 154.32591 32 VAL F CA 1
ATOM 5236 C C . VAL G 2 32 ? 50.31758 23.80435 37.00669 1.000 147.23635 32 VAL F C 1
ATOM 5237 O O . VAL G 2 32 ? 49.53531 23.90534 37.95927 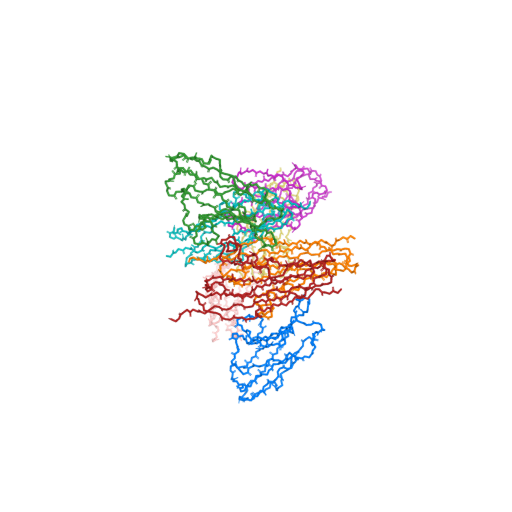1.000 137.49009 32 VAL F O 1
ATOM 5241 N N . GLU G 2 33 ? 50.30827 24.63420 35.96894 1.000 157.17899 33 GLU F N 1
ATOM 5242 C CA . GLU G 2 33 ? 49.29954 25.66766 35.78120 1.000 160.09794 33 GLU F CA 1
ATOM 5243 C C . GLU G 2 33 ? 48.41642 25.27061 34.60782 1.000 146.53544 33 GLU F C 1
ATOM 5244 O O . GLU G 2 33 ? 48.89346 25.17989 33.47146 1.000 147.30720 33 GLU F O 1
ATOM 5250 N N . LEU G 2 34 ? 47.13798 25.03113 34.88310 1.000 128.11294 34 LEU F N 1
ATOM 5251 C CA . LEU G 2 34 ? 46.18773 24.69809 33.83135 1.000 119.39168 34 LEU F CA 1
ATOM 5252 C C . LEU G 2 34 ? 45.78352 25.97988 33.11424 1.000 115.11711 34 LEU F C 1
ATOM 5253 O O . LEU G 2 34 ? 45.26440 26.90979 33.74022 1.000 124.91910 34 LEU F O 1
ATOM 5258 N N . GLY G 2 35 ? 46.01691 26.02825 31.80542 1.000 112.86166 35 GLY F N 1
ATOM 5259 C CA . GLY G 2 35 ? 45.69866 27.21188 31.03284 1.000 107.09790 35 GLY F CA 1
ATOM 5260 C C . GLY G 2 35 ? 44.22308 27.32440 30.71630 1.000 108.86048 35 GLY F C 1
ATOM 5261 O O . GLY G 2 35 ? 43.70726 26.61765 29.84530 1.000 117.41393 35 GLY F O 1
ATOM 5262 N N . LEU G 2 36 ? 43.53346 28.21607 31.42308 1.000 99.91934 36 LEU F N 1
ATOM 5263 C CA . LEU G 2 36 ? 42.09930 28.40715 31.26999 1.000 108.28337 36 LEU F CA 1
ATOM 5264 C C . LEU G 2 36 ? 41.76126 29.64665 30.45443 1.000 110.31485 36 LEU F C 1
ATOM 5265 O O . LEU G 2 36 ? 40.58464 30.00708 30.35060 1.000 102.24555 36 LEU F O 1
ATOM 5270 N N . ASP G 2 37 ? 42.76927 30.29788 29.87065 1.000 111.06925 37 ASP F N 1
ATOM 5271 C CA . ASP G 2 37 ? 42.55945 31.57884 29.20307 1.000 107.32977 37 ASP F CA 1
ATOM 5272 C C . ASP G 2 37 ? 41.55189 31.46203 28.06505 1.000 103.23897 37 ASP F C 1
ATOM 5273 O O . ASP G 2 37 ? 40.65034 32.29813 27.93238 1.000 98.99220 37 ASP F O 1
ATOM 5278 N N . ASP G 2 38 ? 41.68712 30.42945 27.22881 1.000 102.45183 38 ASP F N 1
ATOM 5279 C CA . ASP G 2 38 ? 40.75706 30.27561 26.11363 1.000 103.87917 38 ASP F CA 1
ATOM 5280 C C . ASP G 2 38 ? 39.35867 29.93191 26.61010 1.000 100.27209 38 ASP F C 1
ATOM 5281 O O . ASP G 2 38 ? 38.36451 30.45958 26.09734 1.000 91.01252 38 ASP F O 1
ATOM 5286 N N . LEU G 2 39 ? 39.26437 29.04479 27.60354 1.000 104.79694 39 LEU F N 1
ATOM 5287 C CA . LEU G 2 39 ? 37.96829 28.71344 28.18708 1.000 101.10457 39 LEU F CA 1
ATOM 5288 C C . LEU G 2 39 ? 37.30244 29.94535 28.79002 1.000 100.92387 39 LEU F C 1
ATOM 5289 O O . LEU G 2 39 ? 36.09790 30.16159 28.60761 1.000 91.30206 39 LEU F O 1
ATOM 5294 N N . LYS G 2 40 ? 38.06981 30.75764 29.52394 1.000 98.75426 40 LYS F N 1
ATOM 5295 C CA . LYS G 2 40 ? 37.52186 31.97931 30.10663 1.000 97.94489 40 LYS F CA 1
ATOM 5296 C C . LYS G 2 40 ? 37.00614 32.92674 29.03052 1.000 97.16619 40 LYS F C 1
ATOM 5297 O O . LYS G 2 40 ? 35.91598 33.49453 29.16210 1.000 97.42299 40 LYS F O 1
ATOM 5303 N N . ALA G 2 41 ? 37.77917 33.10994 27.95911 1.000 92.93060 41 ALA F N 1
ATOM 5304 C CA . ALA G 2 41 ? 37.40705 34.07000 26.92552 1.000 95.90607 41 ALA F CA 1
ATOM 5305 C C . ALA G 2 41 ? 36.12513 33.66490 26.20592 1.000 97.99857 41 ALA F C 1
ATOM 5306 O O . ALA G 2 41 ? 35.27906 34.51714 25.91064 1.000 98.89221 41 ALA F O 1
ATOM 5308 N N . LYS G 2 42 ? 35.96134 32.37265 25.91231 1.000 98.39807 42 LYS F N 1
ATOM 5309 C CA . LYS G 2 42 ? 34.81101 31.94177 25.12364 1.000 97.19167 42 LYS F CA 1
ATOM 5310 C C . LYS G 2 42 ? 33.51808 31.96635 25.93071 1.000 102.05044 42 LYS F C 1
ATOM 5311 O O . LYS G 2 42 ? 32.44617 32.21743 25.36797 1.000 104.77480 42 LYS F O 1
ATOM 5317 N N . TYR G 2 43 ? 33.59001 31.70840 27.23439 1.000 98.09414 43 TYR F N 1
ATOM 5318 C CA . TYR G 2 43 ? 32.40790 31.51891 28.07105 1.000 97.04886 43 TYR F CA 1
ATOM 5319 C C . TYR G 2 43 ? 32.52546 32.31784 29.36480 1.000 103.74888 43 TYR F C 1
ATOM 5320 O O . TYR G 2 43 ? 32.26533 31.81203 30.45845 1.000 101.82898 43 TYR F O 1
ATOM 5329 N N . GLU G 2 44 ? 32.93147 33.58606 29.25867 1.000 105.82263 44 GLU F N 1
ATOM 5330 C CA . GLU G 2 44 ? 33.09508 34.41281 30.45243 1.000 104.87865 44 GLU F CA 1
ATOM 5331 C C . GLU G 2 44 ? 31.77604 34.57238 31.20083 1.000 103.10928 44 GLU F C 1
ATOM 5332 O O . GLU G 2 44 ? 31.65686 34.18294 32.36838 1.000 98.07642 44 GLU F O 1
ATOM 5338 N N . ASN G 2 45 ? 30.77071 35.15452 30.54073 1.000 105.23083 45 ASN F N 1
ATOM 5339 C CA . ASN G 2 45 ? 29.49081 35.39093 31.20125 1.000 95.18918 45 ASN F CA 1
ATOM 5340 C C . ASN G 2 45 ? 28.78105 34.08782 31.54312 1.000 96.38385 45 ASN F C 1
ATOM 5341 O O . ASN G 2 45 ? 28.01895 34.03540 32.51520 1.000 99.38879 45 ASN F O 1
ATOM 5346 N N . ASP G 2 46 ? 29.01719 33.03040 30.76482 1.000 100.75207 46 ASP F N 1
ATOM 5347 C CA . ASP G 2 46 ? 28.37544 31.75174 31.04813 1.000 94.12815 46 ASP F CA 1
ATOM 5348 C C . ASP G 2 46 ? 28.95201 31.10957 32.30484 1.000 80.84472 46 ASP F C 1
ATOM 5349 O O . ASP G 2 46 ? 28.21934 30.48283 33.07867 1.000 83.77432 46 ASP F O 1
ATOM 5354 N N . ILE G 2 47 ? 30.26203 31.24793 32.52289 1.000 81.41054 47 ILE F N 1
ATOM 5355 C CA . ILE G 2 47 ? 30.85970 30.77314 33.76799 1.000 92.69360 47 ILE F CA 1
ATOM 5356 C C . ILE G 2 47 ? 30.33786 31.57538 34.95316 1.000 93.17242 47 ILE F C 1
ATOM 5357 O O . ILE G 2 47 ? 29.98120 31.01165 35.99502 1.000 75.24686 47 ILE F O 1
ATOM 5362 N N . ILE G 2 48 ? 30.27805 32.90115 34.81192 1.000 93.79496 48 ILE F N 1
ATOM 5363 C CA . ILE G 2 48 ? 29.84452 33.75074 35.91534 1.000 88.96395 48 ILE F CA 1
ATOM 5364 C C . ILE G 2 48 ? 28.36594 33.54309 36.22394 1.000 89.01268 48 ILE F C 1
ATOM 5365 O O . ILE G 2 48 ? 27.95543 33.60133 37.38940 1.000 100.45645 48 ILE F O 1
ATOM 5370 N N . GLY G 2 49 ? 27.55343 33.25994 35.21165 1.000 82.42428 49 GLY F N 1
ATOM 5371 C CA . GLY G 2 49 ? 26.12752 33.08279 35.38315 1.000 82.34178 49 GLY F CA 1
ATOM 5372 C C . GLY G 2 49 ? 25.67430 31.66460 35.64841 1.000 76.98083 49 GLY F C 1
ATOM 5373 O O . GLY G 2 49 ? 24.47881 31.37951 35.51911 1.000 85.50499 49 GLY F O 1
ATOM 5374 N N . ALA G 2 50 ? 26.59421 30.76380 35.99530 1.000 75.21373 50 ALA F N 1
ATOM 5375 C CA . ALA G 2 50 ? 26.32842 29.36587 36.32474 1.000 81.25859 50 ALA F CA 1
ATOM 5376 C C . ALA G 2 50 ? 25.80982 28.56146 35.14042 1.000 80.73272 50 ALA F C 1
ATOM 5377 O O . ALA G 2 50 ? 25.37850 27.41649 35.32390 1.000 93.44557 50 ALA F O 1
ATOM 5379 N N . ARG G 2 51 ? 25.83273 29.12165 33.92815 1.000 82.58153 51 ARG F N 1
ATOM 5380 C CA . ARG G 2 51 ? 25.44813 28.34155 32.75645 1.000 87.14310 51 ARG F CA 1
ATOM 5381 C C . ARG G 2 51 ? 26.52582 27.32974 32.38834 1.000 87.23374 51 ARG F C 1
ATOM 5382 O O . ARG G 2 51 ? 26.21040 26.23925 31.89665 1.000 78.62545 51 ARG F O 1
ATOM 5390 N N . VAL G 2 52 ? 27.79217 27.67182 32.61069 1.000 80.48557 52 VAL F N 1
ATOM 5391 C CA . VAL G 2 52 ? 28.90693 26.74319 32.46830 1.000 75.64052 52 VAL F CA 1
ATOM 5392 C C . VAL G 2 52 ? 29.42912 26.43234 33.86385 1.000 81.76668 52 VAL F C 1
ATOM 5393 O O . VAL G 2 52 ? 29.80988 27.34278 34.61053 1.000 84.34291 52 VAL F O 1
ATOM 5397 N N . LYS G 2 53 ? 29.44199 25.15027 34.21515 1.000 77.60600 53 LYS F N 1
ATOM 5398 C CA . LYS G 2 53 ? 29.83113 24.69494 35.54257 1.000 67.42862 53 LYS F CA 1
ATOM 5399 C C . LYS G 2 53 ? 31.22828 24.09182 35.49326 1.000 76.41094 53 LYS F C 1
ATOM 5400 O O . LYS G 2 53 ? 31.49944 23.20209 34.67917 1.000 83.10002 53 LYS F O 1
ATOM 5406 N N . ILE G 2 54 ? 32.10803 24.57875 36.36454 1.000 78.98702 54 ILE F N 1
ATOM 5407 C CA . ILE G 2 54 ? 33.49055 24.12255 36.44202 1.000 72.60177 54 ILE F CA 1
ATOM 5408 C C . ILE G 2 54 ? 33.64590 23.35856 37.74770 1.000 79.05275 54 ILE F C 1
ATOM 5409 O O . ILE G 2 54 ? 33.46636 23.92783 38.83143 1.000 91.96702 54 ILE F O 1
ATOM 5414 N N . LYS G 2 55 ? 33.98341 22.07529 37.65148 1.000 77.82701 55 LYS F N 1
ATOM 5415 C CA . LYS G 2 55 ? 34.08305 21.20860 38.81945 1.000 77.74035 55 LYS F CA 1
ATOM 5416 C C . LYS G 2 55 ? 35.45244 20.54681 38.82577 1.000 84.76054 55 LYS F C 1
ATOM 5417 O O . LYS G 2 55 ? 35.77266 19.77006 37.92054 1.000 94.37247 55 LYS F O 1
ATOM 5423 N N . TYR G 2 56 ? 36.25555 20.85712 39.84100 1.000 95.86105 56 TYR F N 1
ATOM 5424 C CA . TYR G 2 56 ? 37.59806 20.29576 39.98789 1.000 94.70527 56 TYR F CA 1
ATOM 5425 C C . TYR G 2 56 ? 37.50042 18.93394 40.66539 1.000 94.18438 56 TYR F C 1
ATOM 5426 O O . TYR G 2 56 ? 37.28767 18.84294 41.87616 1.000 96.81613 56 TYR F O 1
ATOM 5435 N N . LEU G 2 57 ? 37.65940 17.86270 39.88391 1.000 93.08633 57 LEU F N 1
ATOM 5436 C CA . LEU G 2 57 ? 37.68359 16.52605 40.46946 1.000 90.13770 57 LEU F CA 1
ATOM 5437 C C . LEU G 2 57 ? 38.95697 16.28920 41.27272 1.000 94.23523 57 LEU F C 1
ATOM 5438 O O . LEU G 2 57 ? 38.93474 15.55101 42.26442 1.000 98.91945 57 LEU F O 1
ATOM 5443 N N . THR G 2 58 ? 40.06725 16.90194 40.86490 1.000 96.65197 58 THR F N 1
ATOM 5444 C CA . THR G 2 58 ? 41.32603 16.83005 41.59560 1.000 100.45377 58 THR F CA 1
ATOM 5445 C C . THR G 2 58 ? 42.00187 18.19063 41.53168 1.000 104.65023 58 THR F C 1
ATOM 5446 O O . THR G 2 58 ? 42.09483 18.78726 40.45527 1.000 107.79893 58 THR F O 1
ATOM 5450 N N . LYS G 2 59 ? 42.47042 18.67823 42.67800 1.000 111.67458 59 LYS F N 1
ATOM 5451 C CA . LYS G 2 59 ? 43.14300 19.97001 42.76414 1.000 110.27156 59 LYS F CA 1
ATOM 5452 C C . LYS G 2 59 ? 44.43237 19.85334 43.56313 1.000 121.32680 59 LYS F C 1
ATOM 5453 O O . LYS G 2 59 ? 44.73500 20.68757 44.42132 1.000 133.03756 59 LYS F O 1
ATOM 5455 N N . GLU G 2 60 ? 45.21143 18.81044 43.28928 1.000 122.31841 60 GLU F N 1
ATOM 5456 C CA . GLU G 2 60 ? 46.53683 18.68278 43.86650 1.000 120.98580 60 GLU F CA 1
ATOM 5457 C C . GLU G 2 60 ? 47.50796 19.64055 43.17536 1.000 124.88743 60 GLU F C 1
ATOM 5458 O O . GLU G 2 60 ? 47.27050 20.06940 42.04358 1.000 123.10200 60 GLU F O 1
ATOM 5464 N N . PRO G 2 61 ? 48.60711 20.00515 43.84624 1.000 131.10774 61 PRO F N 1
ATOM 5465 C CA . PRO G 2 61 ? 49.54484 20.96151 43.22979 1.000 130.76132 61 PRO F CA 1
ATOM 5466 C C . PRO G 2 61 ? 50.14549 20.47855 41.92058 1.000 136.43112 61 PRO F C 1
ATOM 5467 O O . PRO G 2 61 ? 50.34313 21.28523 41.00348 1.000 139.04805 61 PRO F O 1
ATOM 5471 N N . ASN G 2 62 ? 50.43950 19.18511 41.80270 1.000 137.52607 62 ASN F N 1
ATOM 5472 C CA . ASN G 2 62 ? 51.06073 18.63527 40.60593 1.000 145.10519 62 ASN F CA 1
ATOM 5473 C C . ASN G 2 62 ? 50.10294 17.81066 39.75502 1.000 142.98406 62 ASN F C 1
ATOM 5474 O O . ASN G 2 62 ? 50.53406 17.22473 38.75607 1.000 143.46598 62 ASN F O 1
ATOM 5479 N N . LYS G 2 63 ? 48.82370 17.74514 40.12014 1.000 133.52264 63 LYS F N 1
ATOM 5480 C CA . LYS G 2 63 ? 47.82612 17.01709 39.34070 1.000 118.51786 63 LYS F CA 1
ATOM 5481 C C . LYS G 2 63 ? 46.49984 17.74893 39.46157 1.000 114.34426 63 LYS F C 1
ATOM 5482 O O . LYS G 2 63 ? 46.00691 17.95431 40.57458 1.000 121.98400 63 LYS F O 1
ATOM 5488 N N . LYS G 2 64 ? 45.92221 18.13799 38.32651 1.000 115.76617 64 LYS F N 1
ATOM 5489 C CA . LYS G 2 64 ? 44.66046 18.86868 38.30723 1.000 110.24789 64 LYS F CA 1
ATOM 5490 C C . LYS G 2 64 ? 43.72542 18.22830 37.29336 1.000 102.26681 64 LYS F C 1
ATOM 5491 O O . LYS G 2 64 ? 44.07233 18.10926 36.11384 1.000 102.55892 64 LYS F O 1
ATOM 5497 N N . VAL G 2 65 ? 42.54652 17.81905 37.75394 1.000 98.77178 65 VAL F N 1
ATOM 5498 C CA . VAL G 2 65 ? 41.50336 17.25399 36.90575 1.000 92.59325 65 VAL F CA 1
ATOM 5499 C C . VAL G 2 65 ? 40.29708 18.17951 36.98455 1.000 94.98038 65 VAL F C 1
ATOM 5500 O O . VAL G 2 65 ? 39.75436 18.40525 38.07357 1.000 98.36586 65 VAL F O 1
ATOM 5504 N N . MET G 2 66 ? 39.87728 18.71246 35.83835 1.000 98.88901 66 MET F N 1
ATOM 5505 C CA . MET G 2 66 ? 38.80412 19.69692 35.77453 1.000 90.63606 66 MET F CA 1
ATOM 5506 C C . MET G 2 66 ? 37.70807 19.20722 34.83992 1.000 88.38215 66 MET F C 1
ATOM 5507 O O . MET G 2 66 ? 37.98481 18.82514 33.69874 1.000 88.29253 66 MET F O 1
ATOM 5512 N N . GLU G 2 67 ? 36.46853 19.23475 35.32000 1.000 80.12031 67 GLU F N 1
ATOM 5513 C CA . GLU G 2 67 ? 35.30500 18.82008 34.54645 1.000 86.34977 67 GLU F CA 1
ATOM 5514 C C . GLU G 2 67 ? 34.47137 20.05070 34.21231 1.000 85.65499 67 GLU F C 1
ATOM 5515 O O . GLU G 2 67 ? 34.05419 20.78531 35.11370 1.000 88.80179 67 GLU F O 1
ATOM 5521 N N . VAL G 2 68 ? 34.23227 20.27203 32.92253 1.000 80.73008 68 VAL F N 1
ATOM 5522 C CA . VAL G 2 68 ? 33.49035 21.42827 32.43271 1.000 76.96366 68 VAL F CA 1
ATOM 5523 C C . VAL G 2 68 ? 32.17572 20.94257 31.83866 1.000 78.47066 68 VAL F C 1
ATOM 5524 O O . VAL G 2 68 ? 32.16711 20.03050 31.00312 1.000 84.00347 68 VAL F O 1
ATOM 5528 N N . THR G 2 69 ? 31.06713 21.54548 32.26866 1.000 72.78436 69 THR F N 1
ATOM 5529 C CA . THR G 2 69 ? 29.73775 21.20731 31.76458 1.000 70.82634 69 THR F CA 1
ATOM 5530 C C . THR G 2 69 ? 29.07087 22.46362 31.21543 1.000 81.98787 69 THR F C 1
ATOM 5531 O O . THR G 2 69 ? 28.78756 23.40197 31.96924 1.000 79.20064 69 THR F O 1
ATOM 5535 N N . ILE G 2 70 ? 28.82270 22.47832 29.90767 1.000 83.13566 70 ILE F N 1
ATOM 5536 C CA . ILE G 2 70 ? 28.07116 23.54038 29.24635 1.000 73.08204 70 ILE F CA 1
ATOM 5537 C C . ILE G 2 70 ? 26.62632 23.07116 29.12916 1.000 73.19106 70 ILE F C 1
ATOM 5538 O O . ILE G 2 70 ? 26.33053 22.12710 28.38865 1.000 85.61413 70 ILE F O 1
ATOM 5543 N N . MET G 2 71 ? 25.71956 23.72665 29.84723 1.000 75.00309 71 MET F N 1
ATOM 5544 C CA . MET G 2 71 ? 24.33166 23.29099 29.89762 1.000 84.98349 71 MET F CA 1
ATOM 5545 C C . MET G 2 71 ? 23.50601 23.95230 28.80222 1.000 80.44069 71 MET F C 1
ATOM 5546 O O . MET G 2 71 ? 23.82734 25.04712 28.33268 1.000 90.75619 71 MET F O 1
ATOM 5551 N N . LYS G 2 72 ? 22.41761 23.27612 28.41990 1.000 89.29507 72 LYS F N 1
ATOM 5552 C CA . LYS G 2 72 ? 21.49958 23.73466 27.38115 1.000 86.26408 72 LYS F CA 1
ATOM 5553 C C . LYS G 2 72 ? 22.25264 24.18538 26.13608 1.000 93.22866 72 LYS F C 1
ATOM 5554 O O . LYS G 2 72 ? 22.42525 25.38750 25.90890 1.000 89.99350 72 LYS F O 1
ATOM 5560 N N . ALA G 2 73 ? 22.70650 23.22790 25.32933 1.000 97.99598 73 ALA F N 1
ATOM 5561 C CA . ALA G 2 73 ? 23.53756 23.55626 24.17986 1.000 94.16941 73 ALA F CA 1
ATOM 5562 C C . ALA G 2 73 ? 22.75950 24.37332 23.15891 1.000 97.14803 73 ALA F C 1
ATOM 5563 O O . ALA G 2 73 ? 21.57515 24.13084 22.90959 1.000 95.13289 73 ALA F O 1
ATOM 5565 N N . THR G 2 74 ? 23.44002 25.35044 22.57146 1.000 91.49954 74 THR F N 1
ATOM 5566 C CA . THR G 2 74 ? 22.93445 26.10594 21.43980 1.000 99.85975 74 THR F CA 1
ATOM 5567 C C . THR G 2 74 ? 23.82668 25.84541 20.23413 1.000 106.63156 74 THR F C 1
ATOM 5568 O O . THR G 2 74 ? 24.93682 25.32025 20.36084 1.000 100.82849 74 THR F O 1
ATOM 5572 N N . LEU G 2 75 ? 23.32748 26.21402 19.05201 1.000 100.95300 75 LEU F N 1
ATOM 5573 C CA . LEU G 2 75 ? 24.12184 26.04553 17.84094 1.000 106.72225 75 LEU F CA 1
ATOM 5574 C C . LEU G 2 75 ? 25.38227 26.89990 17.85871 1.000 106.31731 75 LEU F C 1
ATOM 5575 O O . LEU G 2 75 ? 26.32059 26.61721 17.10587 1.000 109.74045 75 LEU F O 1
ATOM 5580 N N . ALA G 2 76 ? 25.42627 27.93387 18.70068 1.000 101.49127 76 ALA F N 1
ATOM 5581 C CA . ALA G 2 76 ? 26.62087 28.75685 18.83054 1.000 99.96825 76 ALA F CA 1
ATOM 5582 C C . ALA G 2 76 ? 27.71616 28.07297 19.63561 1.000 98.92599 76 ALA F C 1
ATOM 5583 O O . ALA G 2 76 ? 28.86948 28.51640 19.59119 1.000 95.60192 76 ALA F O 1
ATOM 5585 N N . ASP G 2 77 ? 27.38203 27.01050 20.37047 1.000 97.45944 77 ASP F N 1
ATOM 5586 C CA . ASP G 2 77 ? 28.37970 26.26916 21.13017 1.000 99.29747 77 ASP F CA 1
ATOM 5587 C C . ASP G 2 77 ? 29.26324 25.39880 20.24887 1.000 99.14462 77 ASP F C 1
ATOM 5588 O O . ASP G 2 77 ? 30.25681 24.85531 20.74428 1.000 91.11027 77 ASP F O 1
ATOM 5593 N N . LYS G 2 78 ? 28.92577 25.24976 18.96996 1.000 98.17106 78 LYS F N 1
ATOM 5594 C CA . LYS G 2 78 ? 29.75906 24.50384 18.03255 1.000 93.71173 78 LYS F CA 1
ATOM 5595 C C . LYS G 2 78 ? 31.08180 25.23665 17.84191 1.000 88.89857 78 LYS F C 1
ATOM 5596 O O . LYS G 2 78 ? 31.11275 26.35176 17.31358 1.000 104.28433 78 LYS F O 1
ATOM 5602 N N . GLY G 2 79 ? 32.17547 24.61449 18.27300 1.000 84.60544 79 GLY F N 1
ATOM 5603 C CA . GLY G 2 79 ? 33.47555 25.25101 18.18376 1.000 76.14353 79 GLY F CA 1
ATOM 5604 C C . GLY G 2 79 ? 34.53637 24.39653 18.84953 1.000 81.42765 79 GLY F C 1
ATOM 5605 O O . GLY G 2 79 ? 34.36611 23.18695 19.01184 1.000 86.97124 79 GLY F O 1
ATOM 5606 N N . ALA G 2 80 ? 35.63477 25.04773 19.22652 1.000 75.34579 80 ALA F N 1
ATOM 5607 C CA . ALA G 2 80 ? 36.75867 24.37341 19.85924 1.000 84.94733 80 ALA F CA 1
ATOM 5608 C C . ALA G 2 80 ? 37.32413 25.24369 20.97119 1.000 97.08774 80 ALA F C 1
ATOM 5609 O O . ALA G 2 80 ? 37.35478 26.47166 20.85579 1.000 98.07149 80 ALA F O 1
ATOM 5611 N N . ILE G 2 81 ? 37.76318 24.60068 22.04902 1.000 88.74018 81 ILE F N 1
ATOM 5612 C CA . ILE G 2 81 ? 38.36679 25.27643 23.19146 1.000 87.29674 81 ILE F CA 1
ATOM 5613 C C . ILE G 2 81 ? 39.75368 24.68342 23.39184 1.000 91.28321 81 ILE F C 1
ATOM 5614 O O . ILE G 2 81 ? 39.89657 23.46466 23.55151 1.000 93.16925 81 ILE F O 1
ATOM 5619 N N . THR G 2 82 ? 40.76952 25.53993 23.38504 1.000 91.44698 82 THR F N 1
ATOM 5620 C CA . THR G 2 82 ? 42.15612 25.11180 23.49346 1.000 95.20806 82 THR F CA 1
ATOM 5621 C C . THR G 2 82 ? 42.63908 25.25671 24.92944 1.000 96.52497 82 THR F C 1
ATOM 5622 O O . THR G 2 82 ? 42.29080 26.21856 25.62028 1.000 104.30625 82 THR F O 1
ATOM 5626 N N . PHE G 2 83 ? 43.44280 24.29379 25.37365 1.000 92.86134 83 PHE F N 1
ATOM 5627 C CA . PHE G 2 83 ? 43.99975 24.30025 26.71664 1.000 102.67744 83 PHE F CA 1
ATOM 5628 C C . PHE G 2 83 ? 45.51330 24.17862 26.64334 1.000 109.50699 83 PHE F C 1
ATOM 5629 O O . PHE G 2 83 ? 46.04976 23.45744 25.79691 1.000 112.85780 83 PHE F O 1
ATOM 5637 N N . THR G 2 84 ? 46.19313 24.89170 27.53390 1.000 113.60291 84 THR F N 1
ATOM 5638 C CA . THR G 2 84 ? 47.64304 24.87825 27.64179 1.000 114.70980 84 THR F CA 1
ATOM 5639 C C . THR G 2 84 ? 48.04103 24.40519 29.03362 1.000 120.70805 84 THR F C 1
ATOM 5640 O O . THR G 2 84 ? 47.21734 24.32552 29.94854 1.000 120.90332 84 THR F O 1
ATOM 5644 N N . ALA G 2 85 ? 49.32490 24.09122 29.18882 1.000 129.71370 85 ALA F N 1
ATOM 5645 C CA . ALA G 2 85 ? 49.83470 23.60511 30.46832 1.000 132.94479 85 ALA F CA 1
ATOM 5646 C C . ALA G 2 85 ? 51.33682 23.82472 30.51223 1.000 148.55129 85 ALA F C 1
ATOM 5647 O O . ALA G 2 85 ? 52.05623 23.35358 29.62567 1.000 154.89860 85 ALA F O 1
ATOM 5649 N N . LYS G 2 86 ? 51.80879 24.53149 31.53683 1.000 157.80462 86 LYS F N 1
ATOM 5650 C CA . LYS G 2 86 ? 53.23155 24.74708 31.74686 1.000 161.47823 86 LYS F CA 1
ATOM 5651 C C . LYS G 2 86 ? 53.57347 24.46348 33.20267 1.000 160.56450 86 LYS F C 1
ATOM 5652 O O . LYS G 2 86 ? 52.75623 24.67595 34.10285 1.000 155.83584 86 LYS F O 1
ATOM 5658 N N . ASP G 2 87 ? 54.79041 23.97239 33.42543 1.000 164.99076 87 ASP F N 1
ATOM 5659 C CA . ASP G 2 87 ? 55.24676 23.64534 34.76600 1.000 167.63956 87 ASP F CA 1
ATOM 5660 C C . ASP G 2 87 ? 56.02537 24.80867 35.37833 1.000 169.53625 87 ASP F C 1
ATOM 5661 O O . ASP G 2 87 ? 56.12366 25.90037 34.81239 1.000 165.13310 87 ASP F O 1
ATOM 5666 N N . LYS G 2 88 ? 56.57883 24.56265 36.56881 1.000 168.99536 88 LYS F N 1
ATOM 5667 C CA . LYS G 2 88 ? 57.31166 25.59929 37.28806 1.000 167.95809 88 LYS F CA 1
ATOM 5668 C C . LYS G 2 88 ? 58.51522 26.08499 36.48897 1.000 165.47785 88 LYS F C 1
ATOM 5669 O O . LYS G 2 88 ? 58.84990 27.27505 36.51790 1.000 165.38577 88 LYS F O 1
ATOM 5675 N N . ALA G 2 89 ? 59.17570 25.18144 35.76618 1.000 166.05003 89 ALA F N 1
ATOM 5676 C CA . ALA G 2 89 ? 60.33644 25.53902 34.96057 1.000 159.79988 89 ALA F CA 1
ATOM 5677 C C . ALA G 2 89 ? 59.96967 26.19070 33.63285 1.000 164.79513 89 ALA F C 1
ATOM 5678 O O . ALA G 2 89 ? 60.87109 26.49287 32.84365 1.000 163.09030 89 ALA F O 1
ATOM 5680 N N . GLY G 2 90 ? 58.68533 26.42044 33.36523 1.000 165.00261 90 GLY F N 1
ATOM 5681 C CA . GLY G 2 90 ? 58.27189 27.02868 32.11884 1.000 167.68182 90 GLY F CA 1
ATOM 5682 C C . GLY G 2 90 ? 58.17486 26.08209 30.94250 1.000 167.74382 90 GLY F C 1
ATOM 5683 O O . GLY G 2 90 ? 57.84953 26.53047 29.83540 1.000 157.09573 90 GLY F O 1
ATOM 5684 N N . ASN G 2 91 ? 58.44407 24.79301 31.14140 1.000 167.66641 91 ASN F N 1
ATOM 5685 C CA . ASN G 2 91 ? 58.35564 23.81953 30.06066 1.000 167.19534 91 ASN F CA 1
ATOM 5686 C C . ASN G 2 91 ? 56.90482 23.67115 29.61729 1.000 165.29704 91 ASN F C 1
ATOM 5687 O O . ASN G 2 91 ? 56.05560 23.19851 30.38122 1.000 168.93302 91 ASN F O 1
ATOM 5692 N N . GLN G 2 92 ? 56.62711 24.07126 28.37960 1.000 160.56953 92 GLN F N 1
ATOM 5693 C CA . GLN G 2 92 ? 55.27230 24.05396 27.84674 1.000 161.86516 92 GLN F CA 1
ATOM 5694 C C . GLN G 2 92 ? 54.91028 22.65754 27.35704 1.000 159.29537 92 GLN F C 1
ATOM 5695 O O . GLN G 2 92 ? 55.75273 21.93515 26.82090 1.000 173.32324 92 GLN F O 1
ATOM 5701 N N . ALA G 2 93 ? 53.64906 22.28412 27.54305 1.000 148.84307 93 ALA F N 1
ATOM 5702 C CA . ALA G 2 93 ? 53.11235 21.02347 27.05493 1.000 135.97977 93 ALA F CA 1
ATOM 5703 C C . ALA G 2 93 ? 52.39106 21.23281 25.72982 1.000 134.29457 93 ALA F C 1
ATOM 5704 O O . ALA G 2 93 ? 52.03740 22.35404 25.35835 1.000 140.34317 93 ALA F O 1
ATOM 5706 N N . GLU G 2 94 ? 52.17863 20.13556 25.01705 1.000 131.84730 94 GLU F N 1
ATOM 5707 C CA . GLU G 2 94 ? 51.50667 20.20565 23.72532 1.000 127.46852 94 GLU F CA 1
ATOM 5708 C C . GLU G 2 94 ? 50.06256 20.64207 23.92736 1.000 121.55585 94 GLU F C 1
ATOM 5709 O O . GLU G 2 94 ? 49.30499 19.94039 24.61082 1.000 104.27909 94 GLU F O 1
ATOM 5715 N N . PRO G 2 95 ? 49.64310 21.78192 23.37706 1.000 123.56493 95 PRO F N 1
ATOM 5716 C CA . PRO G 2 95 ? 48.26573 22.23671 23.59337 1.000 119.49953 95 PRO F CA 1
ATOM 5717 C C . PRO G 2 95 ? 47.26356 21.24030 23.03341 1.000 115.64309 95 PRO F C 1
ATOM 5718 O O . PRO G 2 95 ? 47.43666 20.70338 21.93785 1.000 122.61869 95 PRO F O 1
ATOM 5722 N N . LYS G 2 96 ? 46.20214 21.00464 23.79649 1.000 106.72356 96 LYS F N 1
ATOM 5723 C CA . LYS G 2 96 ? 45.13412 20.10108 23.40118 1.000 110.18234 96 LYS F CA 1
ATOM 5724 C C . LYS G 2 96 ? 43.82419 20.86865 23.32401 1.000 98.98097 96 LYS F C 1
ATOM 5725 O O . LYS G 2 96 ? 43.57562 21.77402 24.12584 1.000 98.02231 96 LYS F O 1
ATOM 5731 N N . THR G 2 97 ? 42.99064 20.50534 22.35591 1.000 91.35624 97 THR F N 1
ATOM 5732 C CA . THR G 2 97 ? 41.72580 21.18056 22.12494 1.000 93.45419 97 THR F CA 1
ATOM 5733 C C . THR G 2 97 ? 40.58878 20.17212 22.17055 1.000 92.60429 97 THR F C 1
ATOM 5734 O O . THR G 2 97 ? 40.75328 19.00991 21.78971 1.000 102.16762 97 THR F O 1
ATOM 5738 N N . VAL G 2 98 ? 39.43059 20.62637 22.63765 1.000 94.81592 98 VAL F N 1
ATOM 5739 C CA . VAL G 2 98 ? 38.20510 19.83898 22.60707 1.000 98.65149 98 VAL F CA 1
ATOM 5740 C C . VAL G 2 98 ? 37.32709 20.41189 21.50475 1.000 94.21603 98 VAL F C 1
ATOM 5741 O O . VAL G 2 98 ? 37.13516 21.63116 21.42526 1.000 95.85210 98 VAL F O 1
ATOM 5745 N N . THR G 2 99 ? 36.80965 19.54074 20.64700 1.000 89.07481 99 THR F N 1
ATOM 5746 C CA . THR G 2 99 ? 35.93319 19.94464 19.55798 1.000 88.09610 99 THR F CA 1
ATOM 5747 C C . THR G 2 99 ? 34.50172 19.55265 19.89073 1.000 85.76822 99 THR F C 1
ATOM 5748 O O . THR G 2 99 ? 34.24615 18.42079 20.31634 1.000 92.66983 99 THR F O 1
ATOM 5752 N N . ILE G 2 100 ? 33.57545 20.48856 19.70065 1.000 75.10057 100 ILE F N 1
ATOM 5753 C CA . ILE G 2 100 ? 32.16282 20.26892 19.97959 1.000 88.83137 100 ILE F CA 1
ATOM 5754 C C . ILE G 2 100 ? 31.35071 20.63409 18.74407 1.000 88.07530 100 ILE F C 1
ATOM 5755 O O . ILE G 2 100 ? 31.59083 21.66941 18.11329 1.000 88.08831 100 ILE F O 1
ATOM 5760 N N . ASN G 2 101 ? 30.38798 19.78037 18.40128 1.000 79.40254 101 ASN F N 1
ATOM 5761 C CA . ASN G 2 101 ? 29.47636 20.01148 17.28954 1.000 83.38879 101 ASN F CA 1
ATOM 5762 C C . ASN G 2 101 ? 28.05090 19.87530 17.79915 1.000 85.05954 101 ASN F C 1
ATOM 5763 O O . ASN G 2 101 ? 27.73148 18.91364 18.50497 1.000 83.66251 101 ASN F O 1
ATOM 5768 N N . VAL G 2 102 ? 27.20022 20.83523 17.44585 1.000 83.89633 102 VAL F N 1
ATOM 5769 C CA . VAL G 2 102 ? 25.80543 20.84877 17.86826 1.000 92.48560 102 VAL F CA 1
ATOM 5770 C C . VAL G 2 102 ? 24.92037 20.66051 16.64552 1.000 93.32728 102 VAL F C 1
ATOM 5771 O O . VAL G 2 102 ? 25.16810 21.25178 15.58827 1.000 103.26542 102 VAL F O 1
ATOM 5775 N N . LEU G 2 103 ? 23.88559 19.83398 16.79343 1.000 101.58779 103 LEU F N 1
ATOM 5776 C CA . LEU G 2 103 ? 22.98728 19.51585 15.70132 1.000 96.79933 103 LEU F CA 1
ATOM 5777 C C . LEU G 2 103 ? 21.58567 20.03068 15.99822 1.000 98.26262 103 LEU F C 1
ATOM 5778 O O . LEU G 2 103 ? 21.11433 19.91584 17.13377 1.000 108.63405 103 LEU F O 1
ATOM 5783 N N . PRO G 2 104 ? 20.89575 20.59172 15.00925 1.000 103.88479 104 PRO F N 1
ATOM 5784 C CA . PRO G 2 104 ? 19.52230 21.04677 15.24307 1.000 103.49392 104 PRO F CA 1
ATOM 5785 C C . PRO G 2 104 ? 18.60107 19.87903 15.55789 1.000 117.55227 104 PRO F C 1
ATOM 5786 O O . PRO G 2 104 ? 18.80127 18.75348 15.09431 1.000 120.98090 104 PRO F O 1
ATOM 5790 N N . LEU G 2 105 ? 17.58310 20.16085 16.36706 1.000 130.28744 105 LEU F N 1
ATOM 5791 C CA . LEU G 2 105 ? 16.63698 19.13258 16.76955 1.000 140.68605 105 LEU F CA 1
ATOM 5792 C C . LEU G 2 105 ? 15.74914 18.72513 15.59278 1.000 156.07417 105 LEU F C 1
ATOM 5793 O O . LEU G 2 105 ? 15.77884 19.32281 14.51287 1.000 155.92482 105 LEU F O 1
ATOM 5798 N N . LYS G 2 106 ? 14.94992 17.68569 15.81762 1.000 148.92569 106 LYS F N 1
ATOM 5799 C CA . LYS G 2 106 ? 14.03558 17.17466 14.80024 1.000 148.91699 106 LYS F CA 1
ATOM 5800 C C . LYS G 2 106 ? 12.98976 18.21440 14.40507 1.000 145.17745 106 LYS F C 1
ATOM 5801 O O . LYS G 2 106 ? 12.80297 18.50533 13.22274 1.000 137.41581 106 LYS F O 1
ATOM 5803 N N . THR H 2 1 ? 55.34873 11.43356 85.01622 1.000 159.62803 1 THR H N 1
ATOM 5804 C CA . THR H 2 1 ? 55.55317 11.29750 86.45399 1.000 166.79478 1 THR H CA 1
ATOM 5805 C C . THR H 2 1 ? 54.58565 12.18680 87.22854 1.000 181.76726 1 THR H C 1
ATOM 5806 O O . THR H 2 1 ? 53.37277 12.12064 87.02773 1.000 185.01426 1 THR H O 1
ATOM 5808 N N . ALA H 2 2 ? 55.12982 13.02136 88.11977 1.000 186.02169 2 ALA H N 1
ATOM 5809 C CA . ALA H 2 2 ? 54.30035 13.93161 88.88975 1.000 177.82131 2 ALA H CA 1
ATOM 5810 C C . ALA H 2 2 ? 54.52698 15.36663 88.43176 1.000 182.59888 2 ALA H C 1
ATOM 5811 O O . ALA H 2 2 ? 55.66692 15.75298 88.14892 1.000 186.69922 2 ALA H O 1
ATOM 5813 N N . PRO H 2 3 ? 53.47157 16.17240 88.34216 1.000 181.17809 3 PRO H N 1
ATOM 5814 C CA . PRO H 2 3 ? 53.64555 17.56372 87.91601 1.000 173.54512 3 PRO H CA 1
ATOM 5815 C C . PRO H 2 3 ? 54.45618 18.36861 88.91714 1.000 174.93578 3 PRO H C 1
ATOM 5816 O O . PRO H 2 3 ? 54.42049 18.12676 90.12609 1.000 175.93560 3 PRO H O 1
ATOM 5820 N N . THR H 2 4 ? 55.19628 19.33819 88.39066 1.000 154.08835 4 THR H N 1
ATOM 5821 C CA . THR H 2 4 ? 55.98136 20.26483 89.19242 1.000 142.34976 4 THR H CA 1
ATOM 5822 C C . THR H 2 4 ? 55.28562 21.61770 89.18813 1.000 132.57800 4 THR H C 1
ATOM 5823 O O . THR H 2 4 ? 55.00186 22.16538 88.11840 1.000 141.02060 4 THR H O 1
ATOM 5827 N N . LEU H 2 5 ? 55.00721 22.15215 90.37386 1.000 129.80582 5 LEU H N 1
ATOM 5828 C CA . LEU H 2 5 ? 54.33788 23.43998 90.50963 1.000 122.25484 5 LEU H CA 1
ATOM 5829 C C . LEU H 2 5 ? 55.23286 24.37706 91.30377 1.000 121.62373 5 LEU H C 1
ATOM 5830 O O . LEU H 2 5 ? 55.61967 24.06297 92.43569 1.000 122.60389 5 LEU H O 1
ATOM 5835 N N . THR H 2 6 ? 55.55924 25.52193 90.70861 1.000 116.84056 6 THR H N 1
ATOM 5836 C CA . THR H 2 6 ? 56.42075 26.51505 91.33080 1.000 120.05987 6 THR H CA 1
ATOM 5837 C C . THR H 2 6 ? 55.77167 27.88718 91.21914 1.000 116.54135 6 THR H C 1
ATOM 5838 O O . THR H 2 6 ? 55.21955 28.24315 90.17083 1.000 114.98560 6 THR H O 1
ATOM 5842 N N . VAL H 2 7 ? 55.83803 28.65273 92.30741 1.000 108.33623 7 VAL H N 1
ATOM 5843 C CA . VAL H 2 7 ? 55.30106 30.00572 92.36304 1.000 108.02576 7 VAL H CA 1
ATOM 5844 C C . VAL H 2 7 ? 56.38128 30.91318 92.92847 1.000 114.56311 7 VAL H C 1
ATOM 5845 O O . VAL H 2 7 ? 56.94055 30.63125 93.99490 1.000 116.25397 7 VAL H O 1
ATOM 5849 N N . THR H 2 8 ? 56.67267 31.99952 92.21631 1.000 108.50728 8 THR H N 1
ATOM 5850 C CA . THR H 2 8 ? 57.67698 32.95792 92.64407 1.000 106.13786 8 THR H CA 1
ATOM 5851 C C . THR H 2 8 ? 57.10678 34.36320 92.50283 1.000 100.76162 8 THR H C 1
ATOM 5852 O O . THR H 2 8 ? 56.50485 34.68799 91.46242 1.000 99.01455 8 THR H O 1
ATOM 5856 N N . PRO H 2 9 ? 57.26123 35.22351 93.51305 1.000 93.63939 9 PRO H N 1
ATOM 5857 C CA . PRO H 2 9 ? 57.76072 34.94206 94.86546 1.000 98.72069 9 PRO H CA 1
ATOM 5858 C C . PRO H 2 9 ? 56.73257 34.17147 95.68856 1.000 107.17921 9 PRO H C 1
ATOM 5859 O O . PRO H 2 9 ? 55.54098 34.45248 95.59224 1.000 106.07168 9 PRO H O 1
ATOM 5863 N N . GLU H 2 10 ? 57.16163 33.18432 96.48226 1.000 109.05196 10 GLU H N 1
ATOM 5864 C CA . GLU H 2 10 ? 56.22271 32.45619 97.33166 1.000 105.11561 10 GLU H CA 1
ATOM 5865 C C . GLU H 2 10 ? 55.49319 33.39918 98.27843 1.000 99.97308 10 GLU H C 1
ATOM 5866 O O . GLU H 2 10 ? 54.30408 33.21282 98.56230 1.000 96.66499 10 GLU H O 1
ATOM 5872 N N . GLN H 2 11 ? 56.19031 34.41542 98.77628 1.000 91.80414 11 GLN H N 1
ATOM 5873 C CA . GLN H 2 11 ? 55.60408 35.42378 99.64259 1.000 99.47745 11 GLN H CA 1
ATOM 5874 C C . GLN H 2 11 ? 56.23625 36.76179 99.28946 1.000 91.19343 11 GLN H C 1
ATOM 5875 O O . GLN H 2 11 ? 57.43182 36.82597 98.99084 1.000 86.39278 11 GLN H O 1
ATOM 5881 N N . GLN H 2 12 ? 55.43627 37.82612 99.31664 1.000 87.66207 12 GLN H N 1
ATOM 5882 C CA . GLN H 2 12 ? 55.94080 39.15338 98.99471 1.000 89.16326 12 GLN H CA 1
ATOM 5883 C C . GLN H 2 12 ? 55.19336 40.20450 99.80122 1.000 95.08551 12 GLN H C 1
ATOM 5884 O O . GLN H 2 12 ? 54.04059 40.00688 100.19439 1.000 99.53771 12 GLN H O 1
ATOM 5890 N N . THR H 2 13 ? 55.86845 41.32799 100.03965 1.000 89.86182 13 THR H N 1
ATOM 5891 C CA . THR H 2 13 ? 55.29289 42.46752 100.74430 1.000 93.08383 13 THR H CA 1
ATOM 5892 C C . THR H 2 13 ? 55.47457 43.71273 99.89022 1.000 95.78036 13 THR H C 1
ATOM 5893 O O . THR H 2 13 ? 56.60296 44.05355 99.52016 1.000 90.74952 13 THR H O 1
ATOM 5897 N N . VAL H 2 14 ? 54.36737 44.38614 99.57585 1.000 92.62719 14 VAL H N 1
ATOM 5898 C CA . VAL H 2 14 ? 54.38144 45.61228 98.79077 1.000 93.09453 14 VAL H CA 1
ATOM 5899 C C . VAL H 2 14 ? 53.63815 46.69526 99.56430 1.000 95.24412 14 VAL H C 1
ATOM 5900 O O . VAL H 2 14 ? 53.03617 46.44500 100.60810 1.000 102.64376 14 VAL H O 1
ATOM 5904 N N . LYS H 2 15 ? 53.68960 47.91242 99.03599 1.000 90.48802 15 LYS H N 1
ATOM 5905 C CA . LYS H 2 15 ? 52.95838 49.03809 99.59751 1.000 99.60273 15 LYS H CA 1
ATOM 5906 C C . LYS H 2 15 ? 51.70663 49.32541 98.77412 1.000 106.02741 15 LYS H C 1
ATOM 5907 O O . LYS H 2 15 ? 51.47940 48.74438 97.71131 1.000 117.12452 15 LYS H O 1
ATOM 5913 N N . VAL H 2 16 ? 50.88328 50.23942 99.28942 1.000 107.09971 16 VAL H N 1
ATOM 5914 C CA . VAL H 2 16 ? 49.66851 50.63599 98.58909 1.000 111.40678 16 VAL H CA 1
ATOM 5915 C C . VAL H 2 16 ? 50.04325 51.41849 97.33664 1.000 118.45022 16 VAL H C 1
ATOM 5916 O O . VAL H 2 16 ? 51.04210 52.15187 97.31820 1.000 112.93253 16 VAL H O 1
ATOM 5920 N N . ASP H 2 17 ? 49.25421 51.23971 96.27164 1.000 110.95000 17 ASP H N 1
ATOM 5921 C CA . ASP H 2 17 ? 49.43440 51.89494 94.97635 1.000 112.91662 17 ASP H CA 1
ATOM 5922 C C . ASP H 2 17 ? 50.65738 51.38163 94.22610 1.000 110.58663 17 ASP H C 1
ATOM 5923 O O . ASP H 2 17 ? 51.20470 52.08497 93.37049 1.000 113.06004 17 ASP H O 1
ATOM 5928 N N . GLU H 2 18 ? 51.09085 50.16203 94.52778 1.000 103.18789 18 GLU H N 1
ATOM 5929 C CA . GLU H 2 18 ? 52.20166 49.51580 93.84936 1.000 97.99589 18 GLU H CA 1
ATOM 5930 C C . GLU H 2 18 ? 51.69157 48.24431 93.18754 1.000 94.75110 18 GLU H C 1
ATOM 5931 O O . GLU H 2 18 ? 50.68906 47.66749 93.61318 1.000 95.31998 18 GLU H O 1
ATOM 5937 N N . ASP H 2 19 ? 52.37263 47.81351 92.13379 1.000 92.05513 19 ASP H N 1
ATOM 5938 C CA . ASP H 2 19 ? 51.93930 46.63602 91.39784 1.000 86.59337 19 ASP H CA 1
ATOM 5939 C C . ASP H 2 19 ? 52.49682 45.37289 92.04046 1.000 84.54988 19 ASP H C 1
ATOM 5940 O O . ASP H 2 19 ? 53.61965 45.36317 92.55486 1.000 90.98234 19 ASP H O 1
ATOM 5945 N N . ILE H 2 20 ? 51.69864 44.30876 92.00888 1.000 77.18299 20 ILE H N 1
ATOM 5946 C CA . ILE H 2 20 ? 52.05475 43.02039 92.59221 1.000 84.20600 20 ILE H CA 1
ATOM 5947 C C . ILE H 2 20 ? 52.17235 42.01972 91.45509 1.000 84.84510 20 ILE H C 1
ATOM 5948 O O . ILE H 2 20 ? 51.20536 41.79488 90.71799 1.000 89.77485 20 ILE H O 1
ATOM 5953 N N . THR H 2 21 ? 53.34536 41.40891 91.31853 1.000 86.30657 21 THR H N 1
ATOM 5954 C CA . THR H 2 21 ? 53.59647 40.44785 90.25592 1.000 88.56401 21 THR H CA 1
ATOM 5955 C C . THR H 2 21 ? 54.10419 39.14214 90.84722 1.000 85.47644 21 THR H C 1
ATOM 5956 O O . THR H 2 21 ? 54.94718 39.14186 91.74898 1.000 88.82364 21 THR H O 1
ATOM 5960 N N . PHE H 2 22 ? 53.57889 38.03228 90.33528 1.000 88.22876 22 PHE H N 1
ATOM 5961 C CA . PHE H 2 22 ? 54.07645 36.70927 90.67637 1.000 92.10438 22 PHE H CA 1
ATOM 5962 C C . PHE H 2 22 ? 53.89891 35.80400 89.46726 1.000 94.82171 22 PHE H C 1
ATOM 5963 O O . PHE H 2 22 ? 53.08218 36.07108 88.58177 1.000 90.86736 22 PHE H O 1
ATOM 5971 N N . THR H 2 23 ? 54.67768 34.72690 89.43562 1.000 90.22495 23 THR H N 1
ATOM 5972 C CA . THR H 2 23 ? 54.69184 33.82250 88.29606 1.000 88.48789 23 THR H CA 1
ATOM 5973 C C . THR H 2 23 ? 54.42725 32.40210 88.76854 1.000 100.42853 23 THR H C 1
ATOM 5974 O O . THR H 2 23 ? 55.04161 31.94093 89.73532 1.000 108.02316 23 THR H O 1
ATOM 5978 N N . VAL H 2 24 ? 53.51338 31.71652 88.08557 1.000 105.38128 24 VAL H N 1
ATOM 5979 C CA . VAL H 2 24 ? 53.16885 30.32922 88.37338 1.000 104.74144 24 VAL H CA 1
ATOM 5980 C C . VAL H 2 24 ? 53.62618 29.48435 87.19527 1.000 101.70096 24 VAL H C 1
ATOM 5981 O O . VAL H 2 24 ? 53.29955 29.78808 86.04182 1.000 108.05948 24 VAL H O 1
ATOM 5985 N N . THR H 2 25 ? 54.37531 28.42524 87.48339 1.000 108.13199 25 THR H N 1
ATOM 5986 C CA . THR H 2 25 ? 54.92186 27.55078 86.45602 1.000 111.82412 25 THR H CA 1
ATOM 5987 C C . THR H 2 25 ? 54.54239 26.11159 86.76392 1.000 121.07103 25 THR H C 1
ATOM 5988 O O . THR H 2 25 ? 54.68841 25.65718 87.90334 1.000 123.16806 25 THR H O 1
ATOM 5992 N N . VAL H 2 26 ? 54.04563 25.40506 85.75315 1.000 121.26196 26 VAL H N 1
ATOM 5993 C CA . VAL H 2 26 ? 53.70724 23.99334 85.87270 1.000 123.10827 26 VAL H CA 1
ATOM 5994 C C . VAL H 2 26 ? 54.21522 23.26891 84.63359 1.000 124.76942 26 VAL H C 1
ATOM 5995 O O . VAL H 2 26 ? 54.06331 23.75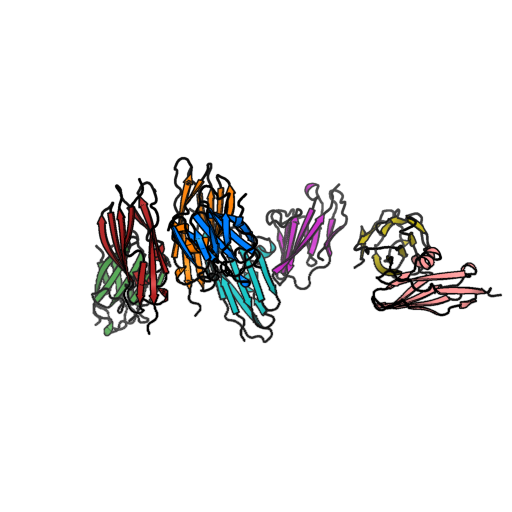817 83.50888 1.000 135.80983 26 VAL H O 1
ATOM 5999 N N . GLU H 2 27 ? 54.83838 22.10963 84.84220 1.000 127.06505 27 GLU H N 1
ATOM 6000 C CA . GLU H 2 27 ? 55.31154 21.29370 83.73372 1.000 144.45631 27 GLU H CA 1
ATOM 6001 C C . GLU H 2 27 ? 55.23777 19.82460 84.12113 1.000 151.34502 27 GLU H C 1
ATOM 6002 O O . GLU H 2 27 ? 55.27433 19.46745 85.30180 1.000 153.13097 27 GLU H O 1
ATOM 6008 N N . ASP H 2 28 ? 55.12866 18.97718 83.10220 1.000 154.33577 28 ASP H N 1
ATOM 6009 C CA . ASP H 2 28 ? 55.10772 17.53125 83.27971 1.000 168.08043 28 ASP H CA 1
ATOM 6010 C C . ASP H 2 28 ? 55.45130 16.88636 81.94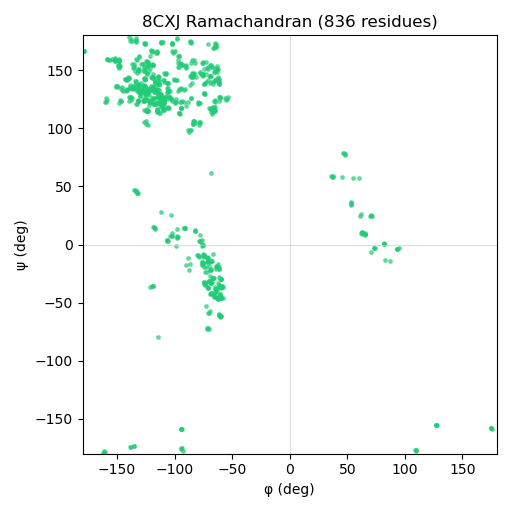350 1.000 159.71855 28 ASP H C 1
ATOM 6011 O O . ASP H 2 28 ? 55.73931 17.56864 80.95652 1.000 167.39969 28 ASP H O 1
ATOM 6016 N N . GLU H 2 29 ? 55.42450 15.55536 81.92383 1.000 158.35680 29 GLU H N 1
ATOM 6017 C CA . GLU H 2 29 ? 55.68951 14.79620 80.71124 1.000 167.17285 29 GLU H CA 1
ATOM 6018 C C . GLU H 2 29 ? 54.48970 14.75591 79.77522 1.000 170.82429 29 GLU H C 1
ATOM 6019 O O . GLU H 2 29 ? 54.63342 14.33150 78.62318 1.000 150.04706 29 GLU H O 1
ATOM 6025 N N . ASN H 2 30 ? 53.32154 15.19296 80.24297 1.000 188.18914 30 ASN H N 1
ATOM 6026 C CA . ASN H 2 30 ? 52.09043 15.19518 79.46684 1.000 178.23024 30 ASN H CA 1
ATOM 6027 C C . ASN H 2 30 ? 51.33299 16.48616 79.75889 1.000 175.80605 30 ASN H C 1
ATOM 6028 O O . ASN H 2 30 ? 51.77805 17.32510 80.54922 1.000 182.30000 30 ASN H O 1
ATOM 6033 N N . GLU H 2 31 ? 50.18871 16.65129 79.09326 1.000 162.32709 31 GLU H N 1
ATOM 6034 C CA . GLU H 2 31 ? 49.36529 17.84684 79.25427 1.000 163.48550 31 GLU H CA 1
ATOM 6035 C C . GLU H 2 31 ? 49.03624 18.11500 80.71802 1.000 163.15527 31 GLU H C 1
ATOM 6036 O O . GLU H 2 31 ? 48.52894 17.24138 81.42663 1.000 167.44033 31 GLU H O 1
ATOM 6042 N N . VAL H 2 32 ? 49.33428 19.33391 81.16352 1.000 157.18953 32 VAL H N 1
ATOM 6043 C CA . VAL H 2 32 ? 49.05225 19.78050 82.52206 1.000 156.57690 32 VAL H CA 1
ATOM 6044 C C . VAL H 2 32 ? 47.90264 20.77648 82.49539 1.000 149.63878 32 VAL H C 1
ATOM 6045 O O . VAL H 2 32 ? 47.73377 21.54339 81.54012 1.000 146.52314 32 VAL H O 1
ATOM 6049 N N . GLU H 2 33 ? 47.10684 20.75908 83.56066 1.000 145.11137 33 GLU H N 1
ATOM 6050 C CA . GLU H 2 33 ? 46.02969 21.71821 83.76704 1.000 148.87903 33 GLU H CA 1
ATOM 6051 C C . GLU H 2 33 ? 46.42174 22.64681 84.90626 1.000 142.81792 33 GLU H C 1
ATOM 6052 O O . GLU H 2 33 ? 46.56901 22.20163 86.04902 1.000 145.10654 33 GLU H O 1
ATOM 6058 N N . LEU H 2 34 ? 46.59325 23.92780 84.59679 1.000 130.91628 34 LEU H N 1
ATOM 6059 C CA . LEU H 2 34 ? 46.90451 24.91285 85.62253 1.000 115.51373 34 LEU H CA 1
ATOM 6060 C C . LEU H 2 34 ? 45.61383 25.28473 86.34203 1.000 119.28203 34 LEU H C 1
ATOM 6061 O O . LEU H 2 34 ? 44.66394 25.76242 85.71303 1.000 125.02019 34 LEU H O 1
ATOM 6066 N N . GLY H 2 35 ? 45.57586 25.06969 87.65438 1.000 120.86328 35 GLY H N 1
ATOM 6067 C CA . GLY H 2 35 ? 44.37730 25.36998 88.41217 1.000 118.68254 35 GLY H CA 1
ATOM 6068 C C . GLY H 2 35 ? 44.22510 26.84508 88.71690 1.000 117.79545 35 GLY H C 1
ATOM 6069 O O . GLY H 2 35 ? 44.88993 27.37757 89.61098 1.000 115.20194 35 GLY H O 1
ATOM 6070 N N . LEU H 2 36 ? 43.34267 27.51432 87.97887 1.000 106.86751 36 LEU H N 1
ATOM 6071 C CA . LEU H 2 36 ? 43.11497 28.94445 88.12362 1.000 113.94682 36 LEU H CA 1
ATOM 6072 C C . LEU H 2 36 ? 41.82824 29.26439 88.87196 1.000 118.72787 36 LEU H C 1
ATOM 6073 O O . LEU H 2 36 ? 41.44675 30.43624 88.95298 1.000 115.21792 36 LEU H O 1
ATOM 6078 N N . ASP H 2 37 ? 41.15655 28.24883 89.41963 1.000 119.48262 37 ASP H N 1
ATOM 6079 C CA . ASP H 2 37 ? 39.84710 28.45128 90.03365 1.000 113.58655 37 ASP H CA 1
ATOM 6080 C C . ASP H 2 37 ? 39.91871 29.45102 91.18361 1.000 109.06135 37 ASP H C 1
ATOM 6081 O O . ASP H 2 37 ? 39.06767 30.34091 91.30184 1.000 102.02171 37 ASP H O 1
ATOM 6086 N N . ASP H 2 38 ? 40.92621 29.31493 92.04997 1.000 102.32147 38 ASP H N 1
ATOM 6087 C CA . ASP H 2 38 ? 41.06342 30.24598 93.16660 1.000 108.56675 38 ASP H CA 1
ATOM 6088 C C . ASP H 2 38 ? 41.43267 31.64065 92.67735 1.000 111.14878 38 ASP H C 1
ATOM 6089 O O . ASP H 2 38 ? 40.91662 32.64117 93.19030 1.000 107.40925 38 ASP H O 1
ATOM 6094 N N . LEU H 2 39 ? 42.33751 31.72547 91.69902 1.000 105.52976 39 LEU H N 1
ATOM 6095 C CA . LEU H 2 39 ? 42.70031 33.01821 91.12651 1.000 103.28798 39 LEU H CA 1
ATOM 6096 C C . LEU H 2 39 ? 41.48597 33.70326 90.51058 1.000 109.36320 39 LEU H C 1
ATOM 6097 O O . LEU H 2 39 ? 41.27277 34.90681 90.70147 1.000 97.39013 39 LEU H O 1
ATOM 6102 N N . LYS H 2 40 ? 40.68263 32.94762 89.75612 1.000 108.26674 40 LYS H N 1
ATOM 6103 C CA . LYS H 2 40 ? 39.47334 33.50252 89.15484 1.000 98.56497 40 LYS H CA 1
ATOM 6104 C C . LYS H 2 40 ? 38.50292 33.99919 90.22133 1.000 105.55457 40 LYS H C 1
ATOM 6105 O O . LYS H 2 40 ? 37.94192 35.09434 90.10626 1.000 102.00885 40 LYS H O 1
ATOM 6111 N N . ALA H 2 41 ? 38.29995 33.20350 91.27510 1.000 106.48504 41 ALA H N 1
ATOM 6112 C CA . ALA H 2 41 ? 37.30900 33.54543 92.29224 1.000 102.97583 41 ALA H CA 1
ATOM 6113 C C . ALA H 2 41 ? 37.67604 34.82249 93.04026 1.000 101.38121 41 ALA H C 1
ATOM 6114 O O . ALA H 2 41 ? 36.80541 35.65260 93.32829 1.000 105.45171 41 ALA H O 1
ATOM 6116 N N . LYS H 2 42 ? 38.95827 34.99778 93.36883 1.000 102.27473 42 LYS H N 1
ATOM 6117 C CA . LYS H 2 42 ? 39.35860 36.14461 94.17922 1.000 108.92783 42 LYS H CA 1
ATOM 6118 C C . LYS H 2 42 ? 39.34119 37.44525 93.38345 1.000 111.56023 42 LYS H C 1
ATOM 6119 O O . LYS H 2 42 ? 39.07298 38.51034 93.95118 1.000 113.01438 42 LYS H O 1
ATOM 6125 N N . TYR H 2 43 ? 39.62578 37.38700 92.08451 1.000 103.83973 43 TYR H N 1
ATOM 6126 C CA . TYR H 2 43 ? 39.80610 38.57383 91.25196 1.000 105.26814 43 TYR H CA 1
ATOM 6127 C C . TYR H 2 43 ? 39.02840 38.44436 89.94758 1.000 108.96022 43 TYR H C 1
ATOM 6128 O O . TYR H 2 43 ? 39.54126 38.72898 88.86399 1.000 95.82566 43 TYR H O 1
ATOM 6137 N N . GLU H 2 44 ? 37.76923 38.00640 90.03344 1.000 107.74909 44 GLU H N 1
ATOM 6138 C CA . GLU H 2 44 ? 36.95776 37.84256 88.82887 1.000 106.79176 44 GLU H CA 1
ATOM 6139 C C . GLU H 2 44 ? 36.77431 39.17076 88.10377 1.000 102.07030 44 GLU H C 1
ATOM 6140 O O . GLU H 2 44 ? 37.15785 39.31752 86.93758 1.000 106.67567 44 GLU H O 1
ATOM 6146 N N . ASN H 2 45 ? 36.17222 40.15093 88.78200 1.000 99.90665 45 ASN H N 1
ATOM 6147 C CA . ASN H 2 45 ? 35.90832 41.43791 88.14823 1.000 90.65835 45 ASN H CA 1
ATOM 6148 C C . ASN H 2 45 ? 37.19740 42.17878 87.81891 1.000 101.08689 45 ASN H C 1
ATOM 6149 O O . ASN H 2 45 ? 37.23434 42.95931 86.86043 1.000 105.01379 45 ASN H O 1
ATOM 6154 N N . ASP H 2 46 ? 38.25878 41.95224 88.59689 1.000 103.07840 46 ASP H N 1
ATOM 6155 C CA . ASP H 2 46 ? 39.53124 42.60955 88.31727 1.000 102.97576 46 ASP H CA 1
ATOM 6156 C C . ASP H 2 46 ? 40.19132 42.03372 87.06844 1.000 98.25195 46 ASP H C 1
ATOM 6157 O O . ASP H 2 46 ? 40.81904 42.76971 86.29806 1.000 100.34608 46 ASP H O 1
ATOM 6162 N N . ILE H 2 47 ? 40.06745 40.72060 86.85310 1.000 91.79357 47 ILE H N 1
ATOM 6163 C CA . ILE H 2 47 ? 40.56582 40.12091 85.61674 1.000 94.17735 47 ILE H CA 1
ATOM 6164 C C . ILE H 2 47 ? 39.78194 40.64252 84.41993 1.000 101.11411 47 ILE H C 1
ATOM 6165 O O . ILE H 2 47 ? 40.36053 41.00612 83.38821 1.000 87.67525 47 ILE H O 1
ATOM 6170 N N . ILE H 2 48 ? 38.45375 40.69684 84.54233 1.000 97.60480 48 ILE H N 1
ATOM 6171 C CA . ILE H 2 48 ? 37.61808 41.14304 83.43336 1.000 96.14703 48 ILE H CA 1
ATOM 6172 C C . ILE H 2 48 ? 37.83178 42.62524 83.15277 1.000 88.27399 48 ILE H C 1
ATOM 6173 O O . ILE H 2 48 ? 37.77859 43.05878 81.99520 1.000 100.17621 48 ILE H O 1
ATOM 6178 N N . GLY H 2 49 ? 38.10824 43.41685 84.18340 1.000 83.43734 49 GLY H N 1
ATOM 6179 C CA . GLY H 2 49 ? 38.29096 44.84391 84.03510 1.000 85.43541 49 GLY H CA 1
ATOM 6180 C C . GLY H 2 49 ? 39.71233 45.30200 83.79223 1.000 88.74843 49 GLY H C 1
ATOM 6181 O O . GLY H 2 49 ? 39.98987 46.49868 83.93004 1.000 91.34033 49 GLY H O 1
ATOM 6182 N N . ALA H 2 50 ? 40.62316 44.38804 83.45238 1.000 77.68307 50 ALA H N 1
ATOM 6183 C CA . ALA H 2 50 ? 42.02135 44.66837 83.13320 1.000 78.86556 50 ALA H CA 1
ATOM 6184 C C . ALA H 2 50 ? 42.81696 45.20322 84.31792 1.000 91.26825 50 ALA H C 1
ATOM 6185 O O . ALA H 2 50 ? 43.95550 45.65317 84.13305 1.000 89.33895 50 ALA H O 1
ATOM 6187 N N . ARG H 2 51 ? 42.25722 45.17643 85.53081 1.000 97.73648 51 ARG H N 1
ATOM 6188 C CA . ARG H 2 51 ? 43.03073 45.58329 86.70014 1.000 86.16901 51 ARG H CA 1
ATOM 6189 C C . ARG H 2 51 ? 44.06221 44.52646 87.07424 1.000 84.69789 51 ARG H C 1
ATOM 6190 O O . ARG H 2 51 ? 45.15670 44.85927 87.54410 1.000 90.68185 51 ARG H O 1
ATOM 6198 N N . VAL H 2 52 ? 43.73389 43.25237 86.88086 1.000 79.91162 52 VAL H N 1
ATOM 6199 C CA . VAL H 2 52 ? 44.68731 42.15952 87.02972 1.000 87.60270 52 VAL H CA 1
ATOM 6200 C C . VAL H 2 52 ? 44.97184 41.61785 85.63703 1.000 87.27078 52 VAL H C 1
ATOM 6201 O O . VAL H 2 52 ? 44.05512 41.16504 84.94002 1.000 86.78444 52 VAL H O 1
ATOM 6205 N N . LYS H 2 53 ? 46.23507 41.66607 85.22825 1.000 79.98280 53 LYS H N 1
ATOM 6206 C CA . LYS H 2 53 ? 46.63296 41.27319 83.88465 1.000 83.75792 53 LYS H CA 1
ATOM 6207 C C . LYS H 2 53 ? 47.36743 39.93960 83.93184 1.000 84.05063 53 LYS H C 1
ATOM 6208 O O . LYS H 2 53 ? 48.32219 39.77728 84.69896 1.000 93.39124 53 LYS H O 1
ATOM 6214 N N . ILE H 2 54 ? 46.91810 38.99289 83.11211 1.000 84.68071 54 ILE H N 1
ATOM 6215 C CA . ILE H 2 54 ? 47.48824 37.65084 83.03982 1.000 90.17363 54 ILE H CA 1
ATOM 6216 C C . ILE H 2 54 ? 48.21075 37.50170 81.70840 1.000 85.34406 54 ILE H C 1
ATOM 6217 O O . ILE H 2 54 ? 47.60521 37.65446 80.64035 1.000 92.62516 54 ILE H O 1
ATOM 6222 N N . LYS H 2 55 ? 49.50631 37.20464 81.77821 1.000 81.63985 55 LYS H N 1
ATOM 6223 C CA . LYS H 2 55 ? 50.38017 37.10645 80.61572 1.000 84.32708 55 LYS H CA 1
ATOM 6224 C C . LYS H 2 55 ? 51.03689 35.73309 80.60887 1.000 92.83676 55 LYS H C 1
ATOM 6225 O O . LYS H 2 55 ? 51.79532 35.40189 81.52615 1.000 93.52810 55 LYS H O 1
ATOM 6231 N N . TYR H 2 56 ? 50.74965 34.93983 79.57809 1.000 95.31010 56 TYR H N 1
ATOM 6232 C CA . TYR H 2 56 ? 51.33086 33.60446 79.43751 1.000 89.70637 56 TYR H CA 1
ATOM 6233 C C . TYR H 2 56 ? 52.71847 33.72665 78.82209 1.000 94.57737 56 TYR H C 1
ATOM 6234 O O . TYR H 2 56 ? 52.86027 33.96611 77.62168 1.000 104.68134 56 TYR H O 1
ATOM 6243 N N . LEU H 2 57 ? 53.75461 33.56232 79.64831 1.000 98.46410 57 LEU H N 1
ATOM 6244 C CA . LEU H 2 57 ? 55.11571 33.55554 79.12293 1.000 97.55544 57 LEU H CA 1
ATOM 6245 C C . LEU H 2 57 ? 55.39521 32.29588 78.31102 1.000 101.49201 57 LEU H C 1
ATOM 6246 O O . LEU H 2 57 ? 56.18220 32.33617 77.35801 1.000 105.64875 57 LEU H O 1
ATOM 6251 N N . THR H 2 58 ? 54.76975 31.17599 78.67344 1.000 108.14148 58 THR H N 1
ATOM 6252 C CA . THR H 2 58 ? 54.88047 29.92627 77.93095 1.000 104.91545 58 THR H CA 1
ATOM 6253 C C . THR H 2 58 ? 53.52507 29.23569 77.92945 1.000 111.11998 58 THR H C 1
ATOM 6254 O O . THR H 2 58 ? 52.88123 29.13087 78.97734 1.000 111.86679 58 THR H O 1
ATOM 6258 N N . LYS H 2 59 ? 53.09566 28.76467 76.76065 1.000 114.15995 59 LYS H N 1
ATOM 6259 C CA . LYS H 2 59 ? 51.81341 28.08437 76.61194 1.000 115.60192 59 LYS H CA 1
ATOM 6260 C C . LYS H 2 59 ? 51.98629 26.78956 75.82797 1.000 122.07919 59 LYS H C 1
ATOM 6261 O O . LYS H 2 59 ? 51.21472 26.47636 74.91625 1.000 140.19288 59 LYS H O 1
ATOM 6267 N N . GLU H 2 60 ? 53.01849 26.02367 76.16286 1.000 119.38131 60 GLU H N 1
ATOM 6268 C CA . GLU H 2 60 ? 53.17621 24.68895 75.61463 1.000 122.98548 60 GLU H CA 1
ATOM 6269 C C . GLU H 2 60 ? 52.20625 23.72327 76.29111 1.000 133.41535 60 GLU H C 1
ATOM 6270 O O . GLU H 2 60 ? 51.75143 23.96922 77.41135 1.000 131.59226 60 GLU H O 1
ATOM 6276 N N . PRO H 2 61 ? 51.85967 22.61766 75.62256 1.000 139.72175 61 PRO H N 1
ATOM 6277 C CA . PRO H 2 61 ? 50.91031 21.67078 76.23467 1.000 136.05587 61 PRO H CA 1
ATOM 6278 C C . PRO H 2 61 ? 51.40354 21.07575 77.54268 1.000 142.39769 61 PRO H C 1
ATOM 6279 O O . PRO H 2 61 ? 50.60115 20.85247 78.45797 1.000 142.43090 61 PRO H O 1
ATOM 6283 N N . ASN H 2 62 ? 52.70506 20.81556 77.66029 1.000 140.00674 62 ASN H N 1
ATOM 6284 C CA . ASN H 2 62 ? 53.27276 20.20082 78.85192 1.000 152.69262 62 ASN H CA 1
ATOM 6285 C C . ASN H 2 62 ? 54.04308 21.18205 79.72161 1.000 154.59887 62 ASN H C 1
ATOM 6286 O O . ASN H 2 62 ? 54.62902 20.76693 80.72647 1.000 145.77642 62 ASN H O 1
ATOM 6291 N N . LYS H 2 63 ? 54.07237 22.46179 79.35959 1.000 146.91039 63 LYS H N 1
ATOM 6292 C CA . LYS H 2 63 ? 54.74661 23.47545 80.16312 1.000 130.46934 63 LYS H CA 1
ATOM 6293 C C . LYS H 2 63 ? 54.00115 24.78899 80.00041 1.000 120.93948 63 LYS H C 1
ATOM 6294 O O . LYS H 2 63 ? 53.87689 25.29395 78.88084 1.000 127.14556 63 LYS H O 1
ATOM 6300 N N . LYS H 2 64 ? 53.53164 25.35272 81.10974 1.000 122.68634 64 LYS H N 1
ATOM 6301 C CA . LYS H 2 64 ? 52.79476 26.61051 81.09627 1.000 122.05013 64 LYS H CA 1
ATOM 6302 C C . LYS H 2 64 ? 53.37320 27.53358 82.15526 1.000 118.12245 64 LYS H C 1
ATOM 6303 O O . LYS H 2 64 ? 53.43703 27.16963 83.33400 1.000 117.23021 64 LYS H O 1
ATOM 6309 N N . VAL H 2 65 ? 53.79097 28.72240 81.73067 1.000 110.21251 65 VAL H N 1
ATOM 6310 C CA . VAL H 2 65 ? 54.32795 29.74875 82.61439 1.000 106.29082 65 VAL H CA 1
ATOM 6311 C C . VAL H 2 65 ? 53.38550 30.94145 82.56264 1.000 100.75133 65 VAL H C 1
ATOM 6312 O O . VAL H 2 65 ? 53.16365 31.51686 81.49003 1.000 99.16612 65 VAL H O 1
ATOM 6316 N N . MET H 2 66 ? 52.84280 31.31936 83.71684 1.000 103.51831 66 MET H N 1
ATOM 6317 C CA . MET H 2 66 ? 51.85103 32.38163 83.81220 1.000 96.98729 66 MET H CA 1
ATOM 6318 C C . MET H 2 66 ? 52.33825 33.46655 84.75650 1.000 96.62376 66 MET H C 1
ATOM 6319 O O . MET H 2 66 ? 52.72918 33.17952 85.89176 1.000 99.35143 66 MET H O 1
ATOM 6324 N N . GLU H 2 67 ? 52.30143 34.70741 84.28593 1.000 95.61202 67 GLU H N 1
ATOM 6325 C CA . GLU H 2 67 ? 52.68107 35.86904 85.07489 1.000 91.24530 67 GLU H CA 1
ATOM 6326 C C . GLU H 2 67 ? 51.42301 36.67029 85.37166 1.000 85.66229 67 GLU H C 1
ATOM 6327 O O . GLU H 2 67 ? 50.72047 37.09409 84.44809 1.000 87.06753 67 GLU H O 1
ATOM 6333 N N . VAL H 2 68 ? 51.14273 36.87778 86.65253 1.000 89.54464 68 VAL H N 1
ATOM 6334 C CA . VAL H 2 68 ? 49.96098 37.60362 87.09637 1.000 83.40076 68 VAL H CA 1
ATOM 6335 C C . VAL H 2 68 ? 50.42530 38.90472 87.72790 1.000 82.54513 68 VAL H C 1
ATOM 6336 O O . VAL H 2 68 ? 51.28661 38.89765 88.61510 1.000 87.58202 68 VAL H O 1
ATOM 6340 N N . THR H 2 69 ? 49.86059 40.01837 87.27363 1.000 79.47104 69 THR H N 1
ATOM 6341 C CA . THR H 2 69 ? 50.20490 41.33370 87.79599 1.000 82.19650 69 THR H CA 1
ATOM 6342 C C . THR H 2 69 ? 48.94368 42.01478 88.30438 1.000 90.55106 69 THR H C 1
ATOM 6343 O O . THR H 2 69 ? 48.03626 42.31510 87.52092 1.000 89.46345 69 THR H O 1
ATOM 6347 N N . ILE H 2 70 ? 48.89089 42.25461 89.61069 1.000 87.39240 70 ILE H N 1
ATOM 6348 C CA . ILE H 2 70 ? 47.80630 43.00860 90.22670 1.000 82.49293 70 ILE H CA 1
ATOM 6349 C C . ILE H 2 70 ? 48.26921 44.45608 90.33700 1.000 86.52782 70 ILE H C 1
ATOM 6350 O O . ILE H 2 70 ? 49.18957 44.76413 91.09930 1.000 94.60658 70 ILE H O 1
ATOM 6355 N N . MET H 2 71 ? 47.63334 45.34838 89.58172 1.000 83.90773 71 MET H N 1
ATOM 6356 C CA . MET H 2 71 ? 48.08292 46.73120 89.52263 1.000 97.72611 71 MET H CA 1
ATOM 6357 C C . MET H 2 71 ? 47.40577 47.57910 90.58945 1.000 95.11524 71 MET H C 1
ATOM 6358 O O . MET H 2 71 ? 46.27964 47.30112 91.01020 1.000 102.63679 71 MET H O 1
ATOM 6363 N N . LYS H 2 72 ? 48.10422 48.64378 90.99221 1.000 96.96707 72 LYS H N 1
ATOM 6364 C CA . LYS H 2 72 ? 47.65101 49.59277 92.00336 1.000 100.77454 72 LYS H CA 1
ATOM 6365 C C . LYS H 2 72 ? 47.10884 48.86306 93.22657 1.000 104.00258 72 LYS H C 1
ATOM 6366 O O . LYS H 2 72 ? 45.89053 48.74781 93.39959 1.000 103.90793 72 LYS H O 1
ATOM 6372 N N . ALA H 2 73 ? 48.00629 48.36964 94.07738 1.000 104.14191 73 ALA H N 1
ATOM 6373 C CA . ALA H 2 73 ? 47.59190 47.53956 95.20012 1.000 102.72184 73 ALA H CA 1
ATOM 6374 C C . ALA H 2 73 ? 46.72566 48.31802 96.17865 1.000 103.72746 73 ALA H C 1
ATOM 6375 O O . ALA H 2 73 ? 46.94882 49.50511 96.43179 1.000 102.12144 73 ALA H O 1
ATOM 6377 N N . THR H 2 74 ? 45.72303 47.63245 96.71709 1.000 99.56496 74 THR H N 1
ATOM 6378 C CA . THR H 2 74 ? 44.90557 48.12543 97.80999 1.000 110.31129 74 THR H CA 1
ATOM 6379 C C . THR H 2 74 ? 45.12454 47.23749 99.02807 1.000 108.49116 74 THR H C 1
ATOM 6380 O O . THR H 2 74 ? 45.67112 46.13425 98.92867 1.000 104.19143 74 THR H O 1
ATOM 6384 N N . LEU H 2 75 ? 44.69078 47.72955 100.19037 1.000 103.15022 75 LEU H N 1
ATOM 6385 C CA . LEU H 2 75 ? 44.82176 46.94456 101.41255 1.000 108.59010 75 LEU H CA 1
ATOM 6386 C C . LEU H 2 75 ? 44.00159 45.66164 101.36105 1.000 102.17415 75 LEU H C 1
ATOM 6387 O O . LEU H 2 75 ? 44.26429 44.73871 102.13923 1.000 110.27641 75 LEU H O 1
ATOM 6392 N N . ALA H 2 76 ? 43.01689 45.58315 100.46397 1.000 91.14253 76 ALA H N 1
ATOM 6393 C CA . ALA H 2 76 ? 42.22271 44.37187 100.30544 1.000 100.54741 76 ALA H CA 1
ATOM 6394 C C . ALA H 2 76 ? 42.96385 43.27344 99.55685 1.000 100.31770 76 ALA H C 1
ATOM 6395 O O . ALA H 2 76 ? 42.52670 42.11753 99.58750 1.000 99.02185 76 ALA H O 1
ATOM 6397 N N . ASP H 2 77 ? 44.06254 43.60666 98.87780 1.000 105.09675 77 ASP H N 1
ATOM 6398 C CA . ASP H 2 77 ? 44.84886 42.60234 98.17271 1.000 103.64893 77 ASP H CA 1
ATOM 6399 C C . ASP H 2 77 ? 45.67930 41.73475 99.10755 1.000 102.59350 77 ASP H C 1
ATOM 6400 O O . ASP H 2 77 ? 46.26121 40.74614 98.64705 1.000 91.92319 77 ASP H O 1
ATOM 6405 N N . LYS H 2 78 ? 45.75512 42.07770 100.39395 1.000 96.01170 78 LYS H N 1
ATOM 6406 C CA . LYS H 2 78 ? 46.45606 41.24496 101.36321 1.000 88.82762 78 LYS H CA 1
ATOM 6407 C C . LYS H 2 78 ? 45.75284 39.90243 101.51071 1.000 86.25220 78 LYS H C 1
ATOM 6408 O O . LYS H 2 78 ? 44.61198 39.84268 101.98099 1.000 96.58426 78 LYS H O 1
ATOM 6414 N N . GLY H 2 79 ? 46.41947 38.82345 101.11482 1.000 78.03630 79 GLY H N 1
ATOM 6415 C CA . GLY H 2 79 ? 45.79932 37.51404 101.17697 1.000 66.59162 79 GLY H CA 1
ATOM 6416 C C . GLY H 2 79 ? 46.69748 36.46110 100.56005 1.000 79.56047 79 GLY H C 1
ATOM 6417 O O . GLY H 2 79 ? 47.91188 36.64279 100.45743 1.000 85.30096 79 GLY H O 1
ATOM 6418 N N . ALA H 2 80 ? 46.07537 35.35616 100.15610 1.000 85.94479 80 ALA H N 1
ATOM 6419 C CA . ALA H 2 80 ? 46.78480 34.23313 99.56290 1.000 90.89093 80 ALA H CA 1
ATOM 6420 C C . ALA H 2 80 ? 45.97118 33.66972 98.40824 1.000 93.32507 80 ALA H C 1
ATOM 6421 O O . ALA H 2 80 ? 44.73918 33.63678 98.46510 1.000 98.19570 80 ALA H O 1
ATOM 6423 N N . ILE H 2 81 ? 46.66495 33.23226 97.36152 1.000 89.93328 81 ILE H N 1
ATOM 6424 C CA . ILE H 2 81 ? 46.04097 32.63945 96.18374 1.000 95.81453 81 ILE H CA 1
ATOM 6425 C C . ILE H 2 81 ? 46.62705 31.24754 95.99867 1.000 101.16269 81 ILE H C 1
ATOM 6426 O O . ILE H 2 81 ? 47.85160 31.08982 95.91382 1.000 104.94448 81 ILE H O 1
ATOM 6431 N N . THR H 2 82 ? 45.75876 30.24239 95.94750 1.000 103.80362 82 THR H N 1
ATOM 6432 C CA . THR H 2 82 ? 46.17574 28.85382 95.82196 1.000 104.68413 82 THR H CA 1
ATOM 6433 C C . THR H 2 82 ? 46.06056 28.39952 94.37285 1.000 98.05145 82 THR H C 1
ATOM 6434 O O . THR H 2 82 ? 45.11388 28.76286 93.66871 1.000 102.10573 82 THR H O 1
ATOM 6438 N N . PHE H 2 83 ? 47.03175 27.60074 93.93556 1.000 97.87292 83 PHE H N 1
ATOM 6439 C CA . PHE H 2 83 ? 47.07131 27.06033 92.58507 1.000 109.90715 83 PHE H CA 1
ATOM 6440 C C . PHE H 2 83 ? 47.20364 25.54659 92.64201 1.000 114.04322 83 PHE H C 1
ATOM 6441 O O . PHE H 2 83 ? 47.89185 25.00608 93.51283 1.000 123.55638 83 PHE H O 1
ATOM 6449 N N . THR H 2 84 ? 46.54033 24.86807 91.71210 1.000 116.92395 84 THR H N 1
ATOM 6450 C CA . THR H 2 84 ? 46.58864 23.41868 91.60511 1.000 120.32023 84 THR H CA 1
ATOM 6451 C C . THR H 2 84 ? 47.14955 23.02891 90.24286 1.000 122.45020 84 THR H C 1
ATOM 6452 O O . THR H 2 84 ? 47.24450 23.84829 89.32496 1.000 121.97731 84 THR H O 1
ATOM 6456 N N . ALA H 2 85 ? 47.52427 21.75711 90.11745 1.000 124.29124 85 ALA H N 1
ATOM 6457 C CA . ALA H 2 85 ? 48.08679 21.25414 88.86654 1.000 136.61652 85 ALA H CA 1
ATOM 6458 C C . ALA H 2 85 ? 47.95388 19.74128 88.83852 1.000 152.83201 85 ALA H C 1
ATOM 6459 O O . ALA H 2 85 ? 48.46288 19.05923 89.73349 1.000 157.70143 85 ALA H O 1
ATOM 6461 N N . LYS H 2 86 ? 47.28549 19.22120 87.81150 1.000 152.36711 86 LYS H N 1
ATOM 6462 C CA . LYS H 2 86 ? 47.13955 17.78926 87.59978 1.000 155.19282 86 LYS H CA 1
ATOM 6463 C C . LYS H 2 86 ? 47.40605 17.46579 86.13545 1.000 166.35686 86 LYS H C 1
ATOM 6464 O O . LYS H 2 86 ? 47.14954 18.28286 85.24666 1.000 165.35240 86 LYS H O 1
ATOM 6470 N N . ASP H 2 87 ? 47.92882 16.26545 85.89162 1.000 176.29113 87 ASP H N 1
ATOM 6471 C CA . ASP H 2 87 ? 48.26466 15.82641 84.54454 1.000 175.68483 87 ASP H CA 1
ATOM 6472 C C . ASP H 2 87 ? 47.10870 15.03746 83.92551 1.000 175.34507 87 ASP H C 1
ATOM 6473 O O . ASP H 2 87 ? 46.02163 14.92306 84.49879 1.000 168.31075 87 ASP H O 1
ATOM 6478 N N . LYS H 2 88 ? 47.34588 14.49198 82.72659 1.000 181.30802 88 LYS H N 1
ATOM 6479 C CA . LYS H 2 88 ? 46.31164 13.75169 82.00762 1.000 182.49523 88 LYS H CA 1
ATOM 6480 C C . LYS H 2 88 ? 45.83730 12.53788 82.79661 1.000 183.78604 88 LYS H C 1
ATOM 6481 O O . LYS H 2 88 ? 44.65018 12.19236 82.76358 1.000 186.70190 88 LYS H O 1
ATOM 6487 N N . ALA H 2 89 ? 46.74681 11.87812 83.51224 1.000 180.93164 89 ALA H N 1
ATOM 6488 C CA . ALA H 2 89 ? 46.39420 10.70285 84.29799 1.000 172.25518 89 ALA H CA 1
ATOM 6489 C C . ALA H 2 89 ? 45.71048 11.05105 85.61300 1.000 173.22109 89 ALA H C 1
ATOM 6490 O O . ALA H 2 89 ? 45.41011 10.14227 86.39462 1.000 172.04224 89 ALA H O 1
ATOM 6492 N N . GLY H 2 90 ? 45.45428 12.33162 85.87399 1.000 174.11634 90 GLY H N 1
ATOM 6493 C CA . GLY H 2 90 ? 44.81160 12.74941 87.09976 1.000 166.61110 90 GLY H CA 1
ATOM 6494 C C . GLY H 2 90 ? 45.72694 12.86230 88.29812 1.000 166.36492 90 GLY H C 1
ATOM 6495 O O . GLY H 2 90 ? 45.24923 13.20392 89.38783 1.000 164.62802 90 GLY H O 1
ATOM 6496 N N . ASN H 2 91 ? 47.02185 12.59086 88.13654 1.000 169.61516 91 ASN H N 1
ATOM 6497 C CA . ASN H 2 91 ? 47.97662 12.68814 89.23634 1.000 171.73130 91 ASN H CA 1
ATOM 6498 C C . ASN H 2 91 ? 48.12241 14.14441 89.65529 1.000 167.24226 91 ASN H C 1
ATOM 6499 O O . ASN H 2 91 ? 48.62006 14.97528 88.88838 1.000 165.68939 91 ASN H O 1
ATOM 6504 N N . GLN H 2 92 ? 47.69099 14.45720 90.87108 1.000 164.06865 92 GLN H N 1
ATOM 6505 C CA . GLN H 2 92 ? 47.73511 15.82797 91.34993 1.000 167.56076 92 GLN H CA 1
ATOM 6506 C C . GLN H 2 92 ? 49.11111 16.16252 91.91248 1.000 176.19398 92 GLN H C 1
ATOM 6507 O O . GLN H 2 92 ? 49.79505 15.31483 92.49137 1.000 182.02110 92 GLN H O 1
ATOM 6513 N N . ALA H 2 93 ? 49.51464 17.41305 91.72155 1.000 168.85917 93 ALA H N 1
ATOM 6514 C CA . ALA H 2 93 ? 50.74240 17.94889 92.28402 1.000 158.52914 93 ALA H CA 1
ATOM 6515 C C . ALA H 2 93 ? 50.43661 18.69168 93.57802 1.000 145.22594 93 ALA H C 1
ATOM 6516 O O . ALA H 2 93 ? 49.29302 19.05989 93.85533 1.000 140.14450 93 ALA H O 1
ATOM 6518 N N . GLU H 2 94 ? 51.47706 18.91248 94.36617 1.000 138.23148 94 GLU H N 1
ATOM 6519 C CA . GLU H 2 94 ? 51.32112 19.59751 95.64458 1.000 143.08410 94 GLU H CA 1
ATOM 6520 C C . GLU H 2 94 ? 50.88206 21.03763 95.42136 1.000 139.67594 94 GLU H C 1
ATOM 6521 O O . GLU H 2 94 ? 51.60477 21.79920 94.76544 1.000 142.50712 94 GLU H O 1
ATOM 6527 N N . PRO H 2 95 ? 49.71270 21.44639 95.91542 1.000 139.24212 95 PRO H N 1
ATOM 6528 C CA . PRO H 2 95 ? 49.26596 22.82557 95.69465 1.000 135.59986 95 PRO H CA 1
ATOM 6529 C C . PRO H 2 95 ? 50.22993 23.81773 96.32557 1.000 136.38892 95 PRO H C 1
ATOM 6530 O O . PRO H 2 95 ? 50.71176 23.62144 97.44263 1.000 144.69607 95 PRO H O 1
ATOM 6534 N N . LYS H 2 96 ? 50.50310 24.89521 95.59844 1.000 128.23132 96 LYS H N 1
ATOM 6535 C CA . LYS H 2 96 ? 51.38464 25.95404 96.06276 1.000 118.82463 96 LYS H CA 1
ATOM 6536 C C . LYS H 2 96 ? 50.60020 27.25494 96.12986 1.000 104.17333 96 LYS H C 1
ATOM 6537 O O . LYS H 2 96 ? 49.72595 27.50596 95.29486 1.000 109.41826 96 LYS H O 1
ATOM 6543 N N . THR H 2 97 ? 50.90576 28.07593 97.12831 1.000 102.89885 97 THR H N 1
ATOM 6544 C CA . THR H 2 97 ? 50.19567 29.32483 97.34498 1.000 105.36235 97 THR H CA 1
ATOM 6545 C C . THR H 2 97 ? 51.17335 30.49003 97.36364 1.000 106.41861 97 THR H C 1
ATOM 6546 O O . THR H 2 97 ? 52.31784 30.35682 97.80587 1.000 116.15149 97 THR H O 1
ATOM 6550 N N . VAL H 2 98 ? 50.70798 31.63668 96.87828 1.000 105.72025 98 VAL H N 1
ATOM 6551 C CA . VAL H 2 98 ? 51.45074 32.88843 96.94423 1.000 108.04559 98 VAL H CA 1
ATOM 6552 C C . VAL H 2 98 ? 50.79086 33.75844 98.00493 1.000 101.55038 98 VAL H C 1
ATOM 6553 O O . VAL H 2 98 ? 49.56431 33.91830 98.01107 1.000 99.09252 98 VAL H O 1
ATOM 6557 N N . THR H 2 99 ? 51.59798 34.31114 98.90341 1.000 94.26041 99 THR H N 1
ATOM 6558 C CA . THR H 2 99 ? 51.11722 35.18277 99.96621 1.000 97.74531 99 THR H CA 1
ATOM 6559 C C . THR H 2 99 ? 51.48090 36.62447 99.64160 1.000 96.44759 99 THR H C 1
ATOM 6560 O O . THR H 2 99 ? 52.61268 36.90630 99.23365 1.000 107.50261 99 THR H O 1
ATOM 6564 N N . ILE H 2 100 ? 50.51952 37.52923 99.81335 1.000 91.42100 100 ILE H N 1
ATOM 6565 C CA . ILE H 2 100 ? 50.70731 38.94684 99.53383 1.000 97.78022 100 ILE H CA 1
ATOM 6566 C C . ILE H 2 100 ? 50.32989 39.75272 100.76887 1.000 95.33055 100 ILE H C 1
ATOM 6567 O O . ILE H 2 100 ? 49.29481 39.50177 101.39581 1.000 100.56563 100 ILE H O 1
ATOM 6572 N N . ASN H 2 101 ? 51.17281 40.72311 101.11499 1.000 91.13245 101 ASN H N 1
ATOM 6573 C CA . ASN H 2 101 ? 50.92746 41.63561 102.22307 1.000 92.48380 101 ASN H CA 1
ATOM 6574 C C . ASN H 2 101 ? 51.08417 43.05879 101.71139 1.000 93.38557 101 ASN H C 1
ATOM 6575 O O . ASN H 2 101 ? 52.06929 43.37190 101.03586 1.000 96.58206 101 ASN H O 1
ATOM 6580 N N . VAL H 2 102 ? 50.11872 43.91604 102.03185 1.000 91.51511 102 VAL H N 1
ATOM 6581 C CA . VAL H 2 102 ? 50.12103 45.30717 101.59544 1.000 98.37548 102 VAL H CA 1
ATOM 6582 C C . VAL H 2 102 ? 50.28051 46.20536 102.81335 1.000 102.38312 102 VAL H C 1
ATOM 6583 O O . VAL H 2 102 ? 49.66667 45.96764 103.86032 1.000 111.75005 102 VAL H O 1
ATOM 6587 N N . LEU H 2 103 ? 51.10950 47.23946 102.67293 1.000 103.86323 103 LEU H N 1
ATOM 6588 C CA . LEU H 2 103 ? 51.41584 48.15042 103.75914 1.000 103.19732 103 LEU H CA 1
ATOM 6589 C C . LEU H 2 103 ? 50.91027 49.55276 103.44409 1.000 110.03200 103 LEU H C 1
ATOM 6590 O O . LEU H 2 103 ? 51.00283 49.99969 102.29629 1.000 117.85743 103 LEU H O 1
ATOM 6595 N N . PRO H 2 104 ? 50.37422 50.26702 104.43303 1.000 108.81162 104 PRO H N 1
ATOM 6596 C CA . PRO H 2 104 ? 49.91275 51.63667 104.18355 1.000 109.82153 104 PRO H CA 1
ATOM 6597 C C . PRO H 2 104 ? 51.06723 52.54443 103.78800 1.000 119.32026 104 PRO H C 1
ATOM 6598 O O . PRO H 2 104 ? 52.21573 52.33843 104.18616 1.000 122.04141 104 PRO H O 1
ATOM 6602 N N . LEU H 2 105 ? 50.74465 53.56133 102.98499 1.000 127.76978 105 LEU H N 1
ATOM 6603 C CA . LEU H 2 105 ? 51.77056 54.47948 102.50081 1.000 143.67616 105 LEU H CA 1
ATOM 6604 C C . LEU H 2 105 ? 52.32289 55.36147 103.61357 1.000 150.29620 105 LEU H C 1
ATOM 6605 O O . LEU H 2 105 ? 53.47140 55.81200 103.52523 1.000 142.37973 105 LEU H O 1
ATOM 6610 N N . LYS H 2 106 ? 51.53101 55.61701 104.65328 1.000 145.12273 106 LYS H N 1
ATOM 6611 C CA . LYS H 2 106 ? 51.94856 56.43964 105.78911 1.000 147.60586 106 LYS H CA 1
ATOM 6612 C C . LYS H 2 106 ? 52.43200 57.82158 105.35294 1.000 151.23353 106 LYS H C 1
ATOM 6613 O O . LYS H 2 106 ? 51.66672 58.61333 104.80291 1.000 153.99084 106 LYS H O 1
#

GO terms:
  GO:0016020 membrane (C, IDA)
  GO:0001915 negative regulation of T cell mediated cytotoxicity (P, IDA)
  GO:0005886 plasma membrane (C, IDA)
  GO:0005911 cell-cell junction (C, IDA)
  GO:0009986 cell surface (C, IDA)
  GO:0016324 apical plasma membrane (C, IDA)
  GO:0030054 cell junction (C, IDA)
  GO:0043318 negative regulation of cytotoxic T cell degranulation (P, IDA)
  GO:0044319 wound healing, spreading of cells (P, IDA)
  GO:0042802 identical protein binding (F, IDA)
  GO:0042101 T cell receptor complex (C, IDA)
  GO:0030334 regulation of cell migration (P, IDA)
  GO:0050860 negative regulation of T cell receptor signaling pathway (P, IDA)
  GO:0070161 anchoring junction (C, EXP)
  GO:0005576 extracellular region (C, EXP)
  GO:0005886 plasma membrane (C, EXP)
  GO:0002859 negative regulation of natural killer cell mediated cytotoxicity directed against tumor cell target (P, IMP)
  GO:0005515 protein binding (F, IPI)
  GO:0003779 actin binding (F, IPI)
  GO:0031005 filamin binding (F, IPI)

Nearest PDB structures (foldseek):
  8cxj-assembly4_H  TM=1.010E+00  e=4.275E-21  Streptococcus pyogenes
  6v3p-assembly2_C  TM=9.036E-01  e=1.311E-10  Streptococcus agalactiae
  6efy-assembly1_A-2  TM=7.537E-01  e=1.708E-05  Drosophila melanogaster
  3mjg-assembly1_X  TM=6.571E-01  e=2.040E-05  Homo sapiens
  3s36-assembly1_X  TM=6.116E-01  e=3.932E-04  Homo sapiens

B-factor: mean 102.07, std 23.35, range [56.33, 212.12]

Secondary structure (DSSP, 8-state):
---EEEESSEE-TTS-EEEEE-S--SSEEEEEEEESSS--GGGEEEEEETTTTEEEE-TT--SSEEE-TTS-EEE-S--GGG-EEEEEEEEETTS-EEEEEEEEEE-/---EEEEESSEEEEETT--EEEEEEEE-SS-EEEE-HHHHHHTHHHHHTTSEEEEEEEE-SSEEEEEEEE-S--GGG-EEEEEEEEETT--BPPPEEEEEEEE---/--EEEEESSEE-TTS-EEEEEES--SSEEEEEEEESSS--GGGEEEEEETTTTEEEE-TT--TTEEE-TTS-EEE-S--GGG-EEEEEEEEETTS-EEEEEEEEEE-/---EEEEESSEEEEETT--EEEEEEEE-SS-EEEE-HHHHHHSHHHHHTTSEEEEEEEE-SSEEEEEEEE-S--GGG-EEEEEEEEETT--BPPPEEEEEEEE---/--EEEEESSEE-TTS-EEEEEES--SSEEEEEEEESSS--GGGEEEEEETTTTEEEE-TT--S-EEE-TTS-EEE-S--GGG-EEEEEEEEETTS-EEEEEEEEEE-/---EEEEESSEEEEETT--EEEEEEEE-SS-EEEE-HHHHHHTHHHHHTTSEEEEEEEE-SSEEEEEEEE-S--GGG-EEEEEEEEETT--BPPPEEEEEEEE---/--EEEEESSEE-TTS-EEEEEES--SSEEEEEEEESSS--GGGEEEEEETTTTEEEE-TT--TTEEE-TTS-EEE-S--GGG-EEEEEEEEETTS-EEEEEEEEEE-/---EEEEESSEEEEETT--EEEEEEEE-SS-EEEE-HHHHHHTHHHHHTTSEEEEEEEE-SSEEEEEEEE-S--GGG-EEEEEEEEETT--BPPPEEEEEEEE---

Sequence (852 aa):
QLTTESMPFNVAEGKEVLLLVHNLPQQLFGYSWYKGERVDGNRQIVGYAIGTQQATPGPANSGRETIYPNASLLIQNVTQNDTGFYTLQVIKSDLVNEEATGQFHVYQLTTESMPFNVAEGKEVLLLVHNLPQQLFGYSWYKGERVDGNRQIVGYAIGTQQATPGPANSGRETIYPNASLLIQNVTQNDTGFYTLQVIKSDLVNEEATGQFHVYQLTTESMPFNVAEGKEVLLLVHNLPQQLFGYSWYKGERVDGNRQIVGYAIGTQQATPGPANSGRETIYPNASLLIQNVTQNDTGFYTLQVIKSDLVNEEATGQFHVYQLTTESMPFNVAEGKEVLLLVHNLPQQLFGYSWYKGERVDGNRQIVGYAIGTQQATPGPANSGRETIYPNASLLIQNVTQNDTGFYTLQVIKSDLVNEEATGQFHVYTAPTLTVTPEQQTVKVDEDITFTVTVEDENEVELGLDDLKAKYENDIIGARVKIKYLTKEPNKKVMEVTIMKATLADKGAITFTAKDKAGNQAEPKTVTINVLPLKTAPTLTVTPEQQTVKVDEDITFTVTVEDENEVELGLDDLKAKYENDIIGARVKIKYLTKEPNKKVMEVTIMKATLADKGAITFTAKDKAGNQAEPKTVTINVLPLKTAPTLTVTPEQQTVKVDEDITFTVTVEDENEVELGLDDLKAKYENDIIGARVKIKYLTKEPNKKVMEVTIMKATLADKGAITFTAKDKAGNQAEPKTVTINVLPLKTAPTLTVTPEQQTVKVDEDITFTVTVEDENEVELGLDDLKAKYENDIIGARVKIKYLTKEPNKKVMEVTIMKATLADKGAITFTAKDKAGNQAEPKTVTINVLPLK

Radius of gyration: 40.11 Å; Cα contacts (8 Å, |Δi|>4): 2291; chains: 8; bounding box: 60×90×131 Å

Solvent-accessible surface area: 39808 Å² total; per-residue (Å²): 184,19,57,20,73,16,87,69,101,72,1,33,101,30,126,82,1,59,0,44,18,82,67,52,12,125,112,40,17,0,5,0,0,0,27,12,117,194,43,52,24,115,111,19,5,5,6,13,4,58,57,74,132,117,48,65,87,19,100,33,37,60,61,66,13,54,11,80,87,84,0,3,0,35,0,81,98,2,39,75,129,12,48,22,80,3,6,0,4,0,0,26,39,53,0,40,52,54,88,10,79,10,72,1,86,4,149,180,21,60,19,83,16,85,68,102,72,1,30,99,36,122,70,1,54,0,44,8,62,83,62,13,126,108,47,18,0,6,0,0,0,28,9,119,164,33,28,24,116,109,17,5,7,4,8,4,46,62,80,100,119,44,62,90,18,70,77,44,34,81,70,17,57,13,85,74,72,0,4,0,42,0,86,97,2,36,86,127,12,47,22,73,4,5,0,6,0,1,27,39,53,0,36,51,51,91,10,66,9,73,1,92,4,156,167,14,68,16,32,4,11,44,64,73,2,29,92,29,124,103,1,46,0,31,21,62,82,57,13,138,120,38,21,0,3,0,1,0,26,10,117,168,32,33,28,117,111,20,3,9,3,12,7,48,65,77,96,119,50,62,95,20,98,33,51,56,61,65,24,50,20,79,73,88,0,7,0,35,2,75,100,3,41,78,128,14,46,23,86,6,3,0,6,0,0,35,38,71,0,56,39,44,89,10,62,10,80,0,92,2,155,169,14,68,18,25,5,10,45,68,70,2,28,96,37,133,99,1,42,0,36,22,59,80,61,13,125,110,40,22,0,3,0,0,0,26,8,112,198,42,51,30,115,111,18,5,8,2,12,6,50,65,62,101,114,55,56,99,19,69,78,44,33,85,67,23,51,18,80,73,111,0,9,0,33,1,72,102,2,39,79,127,12,47,23,90,4,4,0,10,0,2,27,40,54,1,40,51,49,94,8,67,9,80,0,93,3,151,137,56,8,74,3,69,12,94,48,132,99,26,74,23,82,29,74,78,85,0,56,1,36,0,24,0,67,25,125,91,78,1,87,22,11,10,56,5,0,44,18,24,17,38,85,45,8,5,12,7,51,2,71,17,125,48,91,38,118,90,87,58,72,17,18,0,46,0,25,0,74,127,0,64,94,55,8,116,16,31,2,1,0,12,0,53,5,121,72,11,58,55,3,126,12,68,38,0,59,3,33,3,80,83,98,141,121,59,7,81,14,46,0,24,15,36,52,0,5,0,44,29,77,18,69,0,55,1,37,0,22,0,68,23,141,75,44,0,66,18,11,14,77,9,0,44,31,26,8,36,86,43,5,4,11,6,54,2,71,17,117,45,98,33,98,88,92,60,60,15,19,0,39,0,23,0,77,135,0,64,58,33,7,56,1,4,0,12,0,39,1,79,3,139,85,38,63,80,7,143,39,40,46,0,48,2,38,1,57,80,88,142,105,60,8,73,14,45,0,22,15,22,67,6,20,1,33,29,74,23,68,0,58,1,35,0,27,0,65,16,147,42,82,0,103,18,12,11,110,39,0,46,82,106,20,42,88,42,7,5,14,13,58,2,77,16,127,47,94,35,74,90,81,61,60,26,19,0,44,0,23,0,82,126,0,63,97,96,8,127,35,44,4,45,0,58,0,104,6,152,80,46,62,97,6,135,60,34,56,0,56,3,37,3,65,85,96,140,91,65,10,69,6,72,10,90,53,118,98,24,75,24,82,27,67,76,82,0,56,2,34,0,23,0,66,23,137,39,85,3,87,16,2,11,106,41,0,47,81,109,19,40,86,44,9,6,13,10,51,2,90,18,128,46,90,34,100,95,88,60,65,17,17,0,46,0,24,0,73,122,0,65,103,94,7,131,34,43,3,49,0,47,0,71,8,149,80,44,69,82,7,126,60,71,59,0,54,3,30,5,80,80,89,142

Foldseek 3Di:
DWEWQWVVQEAEQQAKIKIAIDCADDAFAWKWKFPDDDDDQCRTAKIAGPVVRDIGGGNNHPPQWDAHPNRMIMGGNDHQVSFDKMKMWTQGPVSDIDIYMDGGHYD/DKEWDWVVQEAEQQAKIKTAIPDDDDAFAKKWKFPDDDDDQQGTQKIAGPVVRDIGGGHPHDPQWDAHPSRMIMGGNHHQVNFDKMKMWTQGPVRDIDIYMDGGHYD/DKEWEKVVLEAEAQAKIKTAIPDDDDAFAWKWKFAADDDDQCRTQWIAGPVVRDIDGGNNHPPQWDADPNRMIMGGNDHQVSFDKMKMWTQGPVRDIDIYMYGHHYD/DKEWEWVVLEAEQQAKIKTAIPDADDAFAKKWKFADDDDDQQGTAWIAGPVVRDIGGGHPHDPQWDADPSRMIMGGNDHQVNFDKMKMWTQGPVRDIDIYMYGHHYD/DEKDKDKPPQEDEEAAQAKDKIKIKIFDPFFKDKACPQVCVLQVVCPVVVQKDWDWPDDDRGMTMIMIMHGRDDQSPQDKGKMWMAGPVRRIHDIGMHGYGYDYDD/DAKDWDKPPQEDEEEAQAKDKMKIKIFDPAFKDKACPQVCVLQVVCPVVVQKDWDWPDDDRGITMIMIMHGRDDQSVQDKGKMWMAGPVGRTDDIGMHGYGYHYPD/DEKDWDKPPQEDEEEAQAKDKMKIKIFDPFFKDKACPQVCVVQVVCPVVVQKDWDWPDDDRGITMIMIMRGRDDQVPFDKGKMWMAGPVRRTDDIGMHGYGYHYDD/DAKDWDKPPLEDEEEAQAKDKMKIKIFDPFFKDKACPQVCVVQVVCPVVVQKDWDWPDDDRGITMIMIMRGRDDQVPFAKGKMWMAGPVRRTDDIGMHGYGYHYPD